Protein AF-0000000068500056 (afdb_homodimer)

Secondary structure (DSSP, 8-state):
--EEEEEEESS-TTTHHHHHHHHHHHHHHS-EEEEEEES---STHHHHHHTT-S-EEE----S-HHHHHHHHHHT--SSEEEEEETTEEEEE-HHHHHHHHTTGGGT-SEEEEEEEEE-STTS-SEEEEEEEEEEESSS--EE-SSS-EE---S-EE----EEEE-TT----HHHHHHHHHHHHHHHHHHHHH-TT-HHHHHHHHHHHHHTT-HHHHHHHHHHHHHHHHHTT---HHHHHHHHHHHHHTT-HHHHHHHHHHHHTT-S--HHHHHHHHHHHHHTT-HHHHHHHHHHHHHHHHTGGGSHHHH-SS--BSSGGGHHHHHHHHHHHHHHTT-HHHHHHHHTT---GGGGGGGHHHHHHHHHHTT-GGGHHHHHHTS-S-HHHHHHHHHHHHHHHTTS-HHHHHHHHHHHTTSSSHHHHHHHHHHHT---HHHHHHHHHHH--GGGGHHHHHHHHTT--HHHHHTTS-HHHHHHHHHHHHHH-HHHHHHHHHHHHHSPP---HHHHHHHHHHHHHHHHH----HHHHHHHHHHHHHHHHHHHHHHTTTS-HHHHHHH-SSHHHHHHHHHHHHHHHHTT--SHHHHHHHHHHHHHHHHH-GGGHHHHHHHHHHHHHHHTS-HHHHHHHHHHHHHHHHHHHTT-HHHHHHHHHHHTTTTTT-HHHHHHHHHHHHHTT-HHHHHHHHHHHHHH-TT-HHHHHHHHHHHHH-/--EEEEEEESS-TTTHHHHHHHHHHHHHHS-EEEEEEES---STHHHHHHTT-S-EEE----S-HHHHHHHHHHT--SSEEEEEETTEEEEE-HHHHHHHHTTGGGT-SEEEEEEEEE-STTS-SEEEEEEEEEEESSS--EESSSS-EE---S-EE----EEEE-TT----HHHHHHHHHHHHHHHHHHHHH-TT-HHHHHHHHHHHHHTT-HHHHHHHHHHHHHHHHHTT---HHHHHHHHHHHHHTT-HHHHHHHHHHHHTT-S--HHHHHHHHHHHHHTT-HHHHHHHHHHHHHHHHTGGGSHHHH-SS--BSSGGGHHHHHHHHHHHHHHTT-HHHHHHHHTT---GGGGGGGHHHHHHHHHHTT-GGGHHHHHHTS-S-HHHHHHHHHHHHHHHTTS-HHHHHHHHHHHTTSSSHHHHHHHHHHHT---HHHHHHHHHHH--GGGGHHHHHHHHTT--HHHHHTTS-HHHHHHHHHHHHHH-HHHHHHHHHHHHHSPP---HHHHHHHHHHHHHHHHH----HHHHHHHHHHHHHHHHHHHHHHTTTS-HHHHHHH-SSHHHHHHHHHHHHHHHHTT--SHHHHHHHHHHHHHHHHH-GGGHHHHHHHHHHHHHHHTS-HHHHHHHHHHHHHHHHHHHTT-HHHHHHHHHHHTTTTTT-HHHHHHHHHHHHHTT-HHHHHHHHHHHHHH-TT-HHHHHHHHHHHHH-

Nearest PDB structures (foldseek):
  8re6-assembly1_A  TM=6.605E-01  e=9.201E-03  Homo sapiens
  7xn7-assembly1_q  TM=2.698E-01  e=4.615E-05  Komagataella phaffii
  1a17-assembly1_A  TM=7.678E-01  e=1.125E-01  Homo sapiens
  2y4u-assembly1_A  TM=2.249E-01  e=1.641E-03  Homo sapiens
  1fch-assembly2_B  TM=3.303E-01  e=5.354E-01  Homo sapiens

Foldseek 3Di:
DAEEEFEEDAQLVPAQLQQLVQCVVVVVLDVYAYAYEYADHPDCNVVSVVVRHVRYHYDHDDLAPQVRRVVRLVVDDHQKYFYDYSQKHFDWQPLVNVCVVVVVVVVFFWEWAKEWEAQDPVSLFTWIAIDIGMGGSDPWGWDARPPIDTPTDDDYHYHNTYIYGDVNHCPDPVVLVVVLVSVLVRLVVVCVVPVLDLVSLQVNLVSCVSVVNLVVSLVSLVSSQVSVVVVVHDFAASLLVNLVSCVVVPVLVVSLVSLVVVCVPPVAALSSLVSNLSSCVSVVVLVSSLVSLVSNVVCLVVVCRHCRVPDNRDMTRCNSCNLVSLLVNLVSCLVVLVLVSNQVSLVVRDDLQCSLSCLLSNCLSCVVVVNNLCVVVVLVVFDPDLVRNLSNLVSVLVNLLPDDPVCSLVNLVSLLPPDDVRVVLSVCVNVLDDDLVRLLVSCVVSLHLSSLVSVVSCVVVVNQVCSNCLPPDLVSLLSNLLSVCQRDQVVLVVLLVNLLLDFDDLDLSVLSNSLSSLVSSLQRHDDDLVSSLLSVLLNLLSLVSNCCVVVVPDDLVVCLVPPDDPVSNLSSLVVVLLVLVVVPPDPVSLVVSLVSLVVSCVSPVSCVSNSVVVNVVSVVCVVPDVVVVVVVVVLLVVLVVCVVVVVLVVSVVSLVVCCVVVVQDLSSLLSVLVSCVVVVNLSSSRSSLSSSCSSPVPPPSSVVSSVVSVVSD/DAEEEFEEDAQLVPALLQQLVQCVVVVVLDVYYYAYEYADHPDCNVVSVVVRHVRYHYDHDDLAPQVRRVVRLVPDDHQKYFYDYSQKHFDWQVLVNVCVVVVVVVVFFWEWAKEWEAQDPVSLFTWIAIDIGMGGSDPWGWDARPPIDTPTDDDYHYHNGYIYGDVNHCPDPVVLVVVLVSVLVRLVVVCVVPVLDLVSLQVNLVSCVSVVNLVVSLVSLVSSQVSVVVVVHDFAASLLVNLVSCVVVPVLVVSLVSLVVVCVPPVAALSSLVSNLSSCVSVVVLVSSLVSLVSNVVCLVVVCRHCRVPDNRDMTRCNSCNLVSLLVNLVSCLVVVVLVSNQVSLVVRDDPQCSLSCLLSNCLSCVVVVNNLCVVVVLVVFDPDLVRNLSNLVSVLVNLLPDDPVCSLVNLVSLLPPDDVRVVLSVCVNVLDDDLVRLLVSCVVSLHLSSLVSLVSCVVVVNDPCSNCLPPDLVSLLSNLLSVCQRDQVVLVVLLVVLLQDFDDLDLSVLSNSLSSLVSSLQRHDDDLVSSLLSVLLNLLSLVSNCCVVVVPDDLVVCLVPPDDPVSNLSSLVVVLLVLVVVPPDPVSLVVSLVSLVVSCVSPVSCVSNSVVVNVVSVVVVVVDVVVVVVVVVLLVVLVVCVVVVVLVVSVVSLVVCCVVVVQDLSSLLSVLVSCVVVVNLSSSRSSLSSSCSSPVPDPSSVVSSVVSVVVD

pLDDT: mean 89.42, std 8.3, range [50.75, 98.56]

Organism: Clostridioides difficile (strain 630) (NCBI:txid272563)

Sequence (1426 aa):
MLLSIVMMVKNEENILEKTLKSLSVLRNSIESELIIVDTGSTDNTIRIAKQYTEKVYFHNWNDDFSSMRNISISYAKGEWLLILDADEVLIDYSNIIKFFESGLNKKFNSASVRLKNLYSFDKKLYGYCSVLRFFKNLDFKYCGKVHEQPMYKNPIFNNIADFEHYGYLFEDEEIRINKVKRNEKLLLEELKEDEKSPYTNYQIGKNLIILGKYQEALDYLEKSYKLYSKLEIVPGYLITNLAKVYLYLGKAKKCEKLCLKYINKDRNNIDIYYHIAQAQVDLGKYENSIDSYKRYIYLLDNYEMSTQANSLLSDTDAVGFRDEAIITLIKIYYKLEKYDLVISEYDNIEDVEKKKNVYFSLFMSLYKLNRFEDIKNYYREIPNSKVERDSFYKSMEDFINNIKDDEKELIYKSLCDIEGNYGLLNKIRINKHVSLDTCRKILNEEKDIVYASVIKIAFEEKVDLLDIFYNMEYVWIEKYLRYILALERSFNVSIYKYIISCPNTSEIEKIRVYKVISKILLESVNLSDKKYKELFYIYIMYSYKYIKYIYSNLSDCELIKFVCNDIDKFTLEFKHVLDGKRKINNPNEKLEYLHNMRILLNEYPFYNRIIKIFISELEESITESEEFKLLKDNFIIRIENMIENGKINDAKLLIEDYSKTFADDVKILNIKAILFMCEDKFEEADFALKKALSLDLENEDTIYNIEYLENLKMLLSIVMMVKNEENILEKTLKSLSVLRNSIESELIIVDTGSTDNTIRIAKQYTEKVYFHNWNDDFSSMRNISISYAKGEWLLILDADEVLIDYSNIIKFFESGLNKKFNSASVRLKNLYSFDKKLYGYCSVLRFFKNLDFKYCGKVHEQPMYKNPIFNNIADFEHYGYLFEDEEIRINKVKRNEKLLLEELKEDEKSPYTNYQIGKNLIILGKYQEALDYLEKSYKLYSKLEIVPGYLITNLAKVYLYLGKAKKCEKLCLKYINKDRNNIDIYYHIAQAQVDLGKYENSIDSYKRYIYLLDNYEMSTQANSLLSDTDAVGFRDEAIITLIKIYYKLEKYDLVISEYDNIEDVEKKKNVYFSLFMSLYKLNRFEDIKNYYREIPNSKVERDSFYKSMEDFINNIKDDEKELIYKSLCDIEGNYGLLNKIRINKHVSLDTCRKILNEEKDIVYASVIKIAFEEKVDLLDIFYNMEYVWIEKYLRYILALERSFNVSIYKYIISCPNTSEIEKIRVYKVISKILLESVNLSDKKYKELFYIYIMYSYKYIKYIYSNLSDCELIKFVCNDIDKFTLEFKHVLDGKRKINNPNEKLEYLHNMRILLNEYPFYNRIIKIFISELEESITESEEFKLLKDNFIIRIENMIENGKINDAKLLIEDYSKTFADDVKILNIKAILFMCEDKFEEADFALKKALSLDLENEDTIYNIEYLENLK

Radius of gyration: 38.05 Å; Cα contacts (8 Å, |Δi|>4): 2066; chains: 2; bounding box: 67×120×106 Å

Structure (mmCIF, N/CA/C/O backbone):
data_AF-0000000068500056-model_v1
#
loop_
_entity.id
_entity.type
_entity.pdbx_description
1 polymer Glycosyltransferase
#
loop_
_atom_site.group_PDB
_atom_site.id
_atom_site.type_symbol
_atom_site.label_atom_id
_atom_site.label_alt_id
_atom_site.label_comp_id
_atom_site.label_asym_id
_atom_site.label_entity_id
_atom_site.label_seq_id
_atom_site.pdbx_PDB_ins_code
_atom_site.Cartn_x
_atom_site.Cartn_y
_atom_site.Cartn_z
_atom_site.occupancy
_atom_site.B_iso_or_equiv
_atom_site.auth_seq_id
_atom_site.auth_comp_id
_atom_site.auth_asym_id
_atom_site.auth_atom_id
_atom_site.pdbx_PDB_model_num
ATOM 1 N N . MET A 1 1 ? 10.93 -60.625 -17.656 1 85.38 1 MET A N 1
ATOM 2 C CA . MET A 1 1 ? 10.734 -59.188 -17.484 1 85.38 1 MET A CA 1
ATOM 3 C C . MET A 1 1 ? 10.883 -58.781 -16.016 1 85.38 1 MET A C 1
ATOM 5 O O . MET A 1 1 ? 10.219 -59.344 -15.148 1 85.38 1 MET A O 1
ATOM 9 N N . LEU A 1 2 ? 11.812 -57.906 -15.766 1 92.38 2 LEU A N 1
ATOM 10 C CA . LEU A 1 2 ? 12.164 -57.562 -14.383 1 92.38 2 LEU A CA 1
ATOM 11 C C . LEU A 1 2 ? 11.297 -56.438 -13.852 1 92.38 2 LEU A C 1
ATOM 13 O O . LEU A 1 2 ? 10.75 -56.531 -12.758 1 92.38 2 LEU A O 1
ATOM 17 N N . LEU A 1 3 ? 11.148 -55.469 -14.656 1 96.25 3 LEU A N 1
ATOM 18 C CA . LEU A 1 3 ? 10.484 -54.281 -14.195 1 96.25 3 LEU A CA 1
ATOM 19 C C . LEU A 1 3 ? 9.406 -53.812 -15.188 1 96.25 3 LEU A C 1
ATOM 21 O O . LEU A 1 3 ? 9.633 -53.812 -16.391 1 96.25 3 LEU A O 1
ATOM 25 N N . SER A 1 4 ? 8.188 -53.531 -14.727 1 97.81 4 SER A N 1
ATOM 26 C CA . SER A 1 4 ? 7.141 -52.875 -15.5 1 97.81 4 SER A CA 1
ATOM 27 C C . SER A 1 4 ? 6.922 -51.438 -15.016 1 97.81 4 SER A C 1
ATOM 29 O O . SER A 1 4 ? 6.594 -51.219 -13.852 1 97.81 4 SER A O 1
ATOM 31 N N . ILE A 1 5 ? 7.105 -50.469 -15.891 1 97.75 5 ILE A N 1
ATOM 32 C CA . ILE A 1 5 ? 6.777 -49.094 -15.617 1 97.75 5 ILE A CA 1
ATOM 33 C C . ILE A 1 5 ? 5.367 -48.781 -16.125 1 97.75 5 ILE A C 1
ATOM 35 O O . ILE A 1 5 ? 5.078 -48.938 -17.312 1 97.75 5 ILE A O 1
ATOM 39 N N . VAL A 1 6 ? 4.527 -48.406 -15.211 1 96.88 6 VAL A N 1
ATOM 40 C CA . VAL A 1 6 ? 3.111 -48.25 -15.531 1 96.88 6 VAL A CA 1
ATOM 41 C C . VAL A 1 6 ? 2.67 -46.812 -15.281 1 96.88 6 VAL A C 1
ATOM 43 O O . VAL A 1 6 ? 3.051 -46.219 -14.281 1 96.88 6 VAL A O 1
ATOM 46 N N . MET A 1 7 ? 1.903 -46.219 -16.281 1 96.12 7 MET A N 1
ATOM 47 C CA . MET A 1 7 ? 1.376 -44.875 -16.062 1 96.12 7 MET A CA 1
ATOM 48 C C . MET A 1 7 ? 0.02 -44.719 -16.734 1 96.12 7 MET A C 1
ATOM 50 O O . MET A 1 7 ? -0.313 -45.469 -17.656 1 96.12 7 MET A O 1
ATOM 54 N N . MET A 1 8 ? -0.785 -43.812 -16.281 1 94.75 8 MET A N 1
ATOM 55 C CA . MET A 1 8 ? -2.021 -43.344 -16.891 1 94.75 8 MET A CA 1
ATOM 56 C C . MET A 1 8 ? -1.897 -41.906 -17.328 1 94.75 8 MET A C 1
ATOM 58 O O . MET A 1 8 ? -1.248 -41.094 -16.641 1 94.75 8 MET A O 1
ATOM 62 N N . VAL A 1 9 ? -2.52 -41.531 -18.453 1 95.56 9 VAL A N 1
ATOM 63 C CA . VAL A 1 9 ? -2.318 -40.188 -18.984 1 95.56 9 VAL A CA 1
ATOM 64 C C . VAL A 1 9 ? -3.645 -39.625 -19.484 1 95.56 9 VAL A C 1
ATOM 66 O O . VAL A 1 9 ? -4.547 -40.406 -19.844 1 95.56 9 VAL A O 1
ATOM 69 N N . LYS A 1 10 ? -3.793 -38.375 -19.422 1 93.19 10 LYS A N 1
ATOM 70 C CA . LYS A 1 10 ? -4.867 -37.594 -20.047 1 93.19 10 LYS A CA 1
ATOM 71 C C . LYS A 1 10 ? -4.41 -36.188 -20.391 1 93.19 10 LYS A C 1
ATOM 73 O O . LYS A 1 10 ? -4.129 -35.406 -19.484 1 93.19 10 LYS A O 1
ATOM 78 N N . ASN A 1 11 ? -4.305 -35.875 -21.656 1 89.75 11 ASN A N 1
ATOM 79 C CA . ASN A 1 11 ? -3.969 -34.562 -22.172 1 89.75 11 ASN A CA 1
ATOM 80 C C . ASN A 1 11 ? -2.672 -34.031 -21.562 1 89.75 11 ASN A C 1
ATOM 82 O O . ASN A 1 11 ? -2.643 -32.938 -21 1 89.75 11 ASN A O 1
ATOM 86 N N . GLU A 1 12 ? -1.588 -34.75 -21.703 1 91.56 12 GLU A N 1
ATOM 87 C CA . GLU A 1 12 ? -0.293 -34.438 -21.125 1 91.56 12 GLU A CA 1
ATOM 88 C C . GLU A 1 12 ? 0.737 -34.094 -22.203 1 91.56 12 GLU A C 1
ATOM 90 O O . GLU A 1 12 ? 1.916 -34.438 -22.062 1 91.56 12 GLU A O 1
ATOM 95 N N . GLU A 1 13 ? 0.257 -33.531 -23.281 1 88.81 13 GLU A N 1
ATOM 96 C CA . GLU A 1 13 ? 1.139 -33.312 -24.422 1 88.81 13 GLU A CA 1
ATOM 97 C C . GLU A 1 13 ? 2.316 -32.406 -24.062 1 88.81 13 GLU A C 1
ATOM 99 O O . GLU A 1 13 ? 3.402 -32.531 -24.625 1 88.81 13 GLU A O 1
ATOM 104 N N . ASN A 1 14 ? 2.225 -31.609 -23.094 1 82.12 14 ASN A N 1
ATOM 105 C CA . ASN A 1 14 ? 3.225 -30.578 -22.812 1 82.12 14 ASN A CA 1
ATOM 106 C C . ASN A 1 14 ? 4.402 -31.156 -22.031 1 82.12 14 ASN A C 1
ATOM 108 O O . ASN A 1 14 ? 5.508 -30.609 -22.078 1 82.12 14 ASN A O 1
ATOM 112 N N . ILE A 1 15 ? 4.176 -32.281 -21.266 1 89.75 15 ILE A N 1
ATOM 113 C CA . ILE A 1 15 ? 5.23 -32.719 -20.375 1 89.75 15 ILE A CA 1
ATOM 114 C C . ILE A 1 15 ? 5.562 -34.188 -20.641 1 89.75 15 ILE A C 1
ATOM 116 O O . ILE A 1 15 ? 6.641 -34.656 -20.281 1 89.75 15 ILE A O 1
ATOM 120 N N . LEU A 1 16 ? 4.738 -34.906 -21.312 1 94.69 16 LEU A N 1
ATOM 121 C CA . LEU A 1 16 ? 4.855 -36.344 -21.469 1 94.69 16 LEU A CA 1
ATOM 122 C C . LEU A 1 16 ? 6.172 -36.719 -22.141 1 94.69 16 LEU A C 1
ATOM 124 O O . LEU A 1 16 ? 6.836 -37.688 -21.734 1 94.69 16 LEU A O 1
ATOM 128 N N . GLU A 1 17 ? 6.516 -35.969 -23.109 1 93.69 17 GLU A N 1
ATOM 129 C CA . GLU A 1 17 ? 7.746 -36.281 -23.828 1 93.69 17 GLU A CA 1
ATOM 130 C C . GLU A 1 17 ? 8.961 -36.188 -22.906 1 93.69 17 GLU A C 1
ATOM 132 O O . GLU A 1 17 ? 9.836 -37.062 -22.953 1 93.69 17 GLU A O 1
ATOM 137 N N . LYS A 1 18 ? 8.984 -35.219 -22.141 1 93.38 18 LYS A N 1
ATOM 138 C CA . LYS A 1 18 ? 10.078 -35.062 -21.203 1 93.38 18 LYS A CA 1
ATOM 139 C C . LYS A 1 18 ? 10.148 -36.219 -20.219 1 93.38 18 LYS A C 1
ATOM 141 O O . LYS A 1 18 ? 11.242 -36.719 -19.922 1 93.38 18 LYS A O 1
ATOM 146 N N . THR A 1 19 ? 9.008 -36.594 -19.734 1 96.38 19 THR A N 1
ATOM 147 C CA . THR A 1 19 ? 8.922 -37.719 -18.812 1 96.38 19 THR A CA 1
ATOM 148 C C . THR A 1 19 ? 9.422 -39 -19.469 1 96.38 19 THR A C 1
ATOM 150 O O . THR A 1 19 ? 10.25 -39.719 -18.906 1 96.38 19 THR A O 1
ATOM 153 N N . LEU A 1 20 ? 9 -39.281 -20.672 1 97.19 20 LEU A N 1
ATOM 154 C CA . LEU A 1 20 ? 9.336 -40.5 -21.359 1 97.19 20 LEU A CA 1
ATOM 155 C C . LEU A 1 20 ? 10.812 -40.531 -21.75 1 97.19 20 LEU A C 1
ATOM 157 O O . LEU A 1 20 ? 11.461 -41.562 -21.688 1 97.19 20 LEU A O 1
ATOM 161 N N . LYS A 1 21 ? 11.312 -39.375 -22.109 1 95.62 21 LYS A N 1
ATOM 162 C CA . LYS A 1 21 ? 12.727 -39.281 -22.422 1 95.62 21 LYS A CA 1
ATOM 163 C C . LYS A 1 21 ? 13.594 -39.594 -21.203 1 95.62 21 LYS A C 1
ATOM 165 O O . LYS A 1 21 ? 14.609 -40.281 -21.312 1 95.62 21 LYS A O 1
ATOM 170 N N . SER A 1 22 ? 13.188 -39.125 -20.109 1 95.81 22 SER A N 1
ATOM 171 C CA . SER A 1 22 ? 13.938 -39.375 -18.875 1 95.81 22 SER A CA 1
ATOM 172 C C . SER A 1 22 ? 13.93 -40.844 -18.484 1 95.81 22 SER A C 1
ATOM 174 O O . SER A 1 22 ? 14.875 -41.344 -17.875 1 95.81 22 SER A O 1
ATOM 176 N N . LEU A 1 23 ? 12.898 -41.531 -18.797 1 96.31 23 LEU A N 1
ATOM 177 C CA . LEU A 1 23 ? 12.742 -42.938 -18.438 1 96.31 23 LEU A CA 1
ATOM 178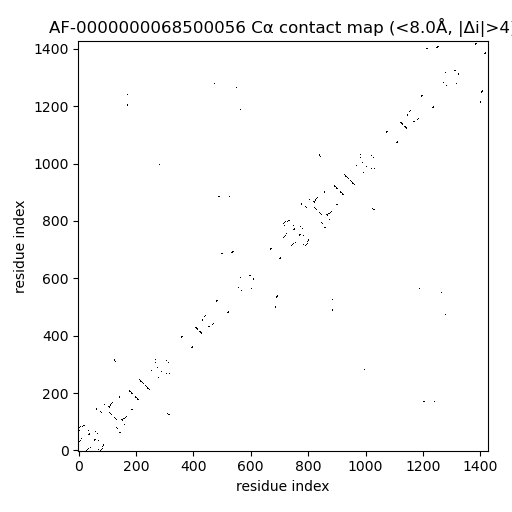 C C . LEU A 1 23 ? 13.578 -43.844 -19.344 1 96.31 23 LEU A C 1
ATOM 180 O O . LEU A 1 23 ? 13.859 -45 -19.016 1 96.31 23 LEU A O 1
ATOM 184 N N . SER A 1 24 ? 13.953 -43.312 -20.5 1 94.19 24 SER A N 1
ATOM 185 C CA . SER A 1 24 ? 14.719 -44.094 -21.469 1 94.19 24 SER A CA 1
ATOM 186 C C . SER A 1 24 ? 16.047 -44.531 -20.875 1 94.19 24 SER A C 1
ATOM 188 O O . SER A 1 24 ? 16.516 -45.656 -21.156 1 94.19 24 SER A O 1
ATOM 190 N N . VAL A 1 25 ? 16.562 -43.812 -20.031 1 92.5 25 VAL A N 1
ATOM 191 C CA . VAL A 1 25 ? 17.859 -44.125 -19.422 1 92.5 25 VAL A CA 1
ATOM 192 C C . VAL A 1 25 ? 17.688 -45.344 -18.484 1 92.5 25 VAL A C 1
ATOM 194 O O . VAL A 1 25 ? 18.562 -46.188 -18.422 1 92.5 25 VAL A O 1
ATOM 197 N N . LEU A 1 26 ? 16.688 -45.344 -17.797 1 94.62 26 LEU A N 1
ATOM 198 C CA . LEU A 1 26 ? 16.391 -46.469 -16.922 1 94.62 26 LEU A CA 1
ATOM 199 C C . LEU A 1 26 ? 16.078 -47.719 -17.719 1 94.62 26 LEU A C 1
ATOM 201 O O . LEU A 1 26 ? 16.562 -48.812 -17.391 1 94.62 26 LEU A O 1
ATOM 205 N N . ARG A 1 27 ? 15.32 -47.562 -18.781 1 94.75 27 ARG A N 1
ATOM 206 C CA . ARG A 1 27 ? 14.883 -48.688 -19.594 1 94.75 27 ARG A CA 1
ATOM 207 C C . ARG A 1 27 ? 16.062 -49.312 -20.328 1 94.75 27 ARG A C 1
ATOM 209 O O . ARG A 1 27 ? 16.031 -50.5 -20.641 1 94.75 27 ARG A O 1
ATOM 216 N N . ASN A 1 28 ? 17.094 -48.562 -20.531 1 93.94 28 ASN A N 1
ATOM 217 C CA . ASN A 1 28 ? 18.297 -49.062 -21.188 1 93.94 28 ASN A CA 1
ATOM 218 C C . ASN A 1 28 ? 19.188 -49.844 -20.203 1 93.94 28 ASN A C 1
ATOM 220 O O . ASN A 1 28 ? 20.016 -50.656 -20.609 1 93.94 28 ASN A O 1
ATOM 224 N N . SER A 1 29 ? 18.938 -49.625 -18.969 1 93.06 29 SER A N 1
ATOM 225 C CA . SER A 1 29 ? 19.828 -50.188 -17.969 1 93.06 29 SER A CA 1
ATOM 226 C C . SER A 1 29 ? 19.25 -51.469 -17.344 1 93.06 29 SER A C 1
ATOM 228 O O . SER A 1 29 ? 19.969 -52.25 -16.75 1 93.06 29 SER A O 1
ATOM 230 N N . ILE A 1 30 ? 17.953 -51.5 -17.328 1 92.62 30 ILE A N 1
ATOM 231 C CA . ILE A 1 30 ? 17.25 -52.625 -16.719 1 92.62 30 ILE A CA 1
ATOM 232 C C . ILE A 1 30 ? 16.203 -53.156 -17.688 1 92.62 30 ILE A C 1
ATOM 234 O O . ILE A 1 30 ? 15.523 -52.406 -18.375 1 92.62 30 ILE A O 1
ATOM 238 N N . GLU A 1 31 ? 16.172 -54.562 -17.812 1 94 31 GLU A N 1
ATOM 239 C CA . GLU A 1 31 ? 15.109 -55.125 -18.625 1 94 31 GLU A CA 1
ATOM 240 C C . GLU A 1 31 ? 13.734 -54.688 -18.109 1 94 31 GLU A C 1
ATOM 242 O O . GLU A 1 31 ? 13.336 -55.031 -17 1 94 31 GLU A O 1
ATOM 247 N N . SER A 1 32 ? 13.102 -53.906 -18.938 1 95.38 32 SER A N 1
ATOM 248 C CA . SER A 1 32 ? 11.852 -53.312 -18.469 1 95.38 32 SER A CA 1
ATOM 249 C C . SER A 1 32 ? 10.852 -53.156 -19.609 1 95.38 32 SER A C 1
ATOM 251 O O . SER A 1 32 ? 11.219 -53.219 -20.781 1 95.38 32 SER A O 1
ATOM 253 N N . GLU A 1 33 ? 9.578 -52.969 -19.297 1 97.06 33 GLU A N 1
ATOM 254 C CA . GLU A 1 33 ? 8.516 -52.594 -20.219 1 97.06 33 GLU A CA 1
ATOM 255 C C . GLU A 1 33 ? 7.805 -51.312 -19.734 1 97.06 33 GLU A C 1
ATOM 257 O O . GLU A 1 33 ? 7.805 -51.031 -18.547 1 97.06 33 GLU A O 1
ATOM 262 N N . LEU A 1 34 ? 7.355 -50.562 -20.75 1 97.69 34 LEU A N 1
ATOM 263 C CA . LEU A 1 34 ? 6.617 -49.344 -20.469 1 97.69 34 LEU A CA 1
ATOM 264 C C . LEU A 1 34 ? 5.164 -49.469 -20.922 1 97.69 34 LEU A C 1
ATOM 266 O O . LEU A 1 34 ? 4.891 -49.719 -22.094 1 97.69 34 LEU A O 1
ATOM 270 N N . ILE A 1 35 ? 4.246 -49.375 -19.938 1 98 35 ILE A N 1
ATOM 271 C CA . ILE A 1 35 ? 2.814 -49.5 -20.172 1 98 35 ILE A CA 1
ATOM 272 C C . ILE A 1 35 ? 2.115 -48.188 -19.922 1 98 35 ILE A C 1
ATOM 274 O O . ILE A 1 35 ? 2.252 -47.594 -18.844 1 98 35 ILE A O 1
ATOM 278 N N . ILE A 1 36 ? 1.349 -47.688 -20.922 1 98.06 36 ILE A N 1
ATOM 279 C CA . ILE A 1 36 ? 0.641 -46.406 -20.797 1 98.06 36 ILE A CA 1
ATOM 280 C C . ILE A 1 36 ? -0.847 -46.625 -21.062 1 98.06 36 ILE A C 1
ATOM 282 O O . ILE A 1 36 ? -1.223 -47.188 -22.109 1 98.06 36 ILE A O 1
ATOM 286 N N . VAL A 1 37 ? -1.65 -46.25 -20.172 1 97.5 37 VAL A N 1
ATOM 287 C CA . VAL A 1 37 ? -3.1 -46.312 -20.344 1 97.5 37 VAL A CA 1
ATOM 288 C C . VAL A 1 37 ? -3.648 -44.906 -20.5 1 97.5 37 VAL A C 1
ATOM 290 O O . VAL A 1 37 ? -3.502 -44.062 -19.609 1 97.5 37 VAL A O 1
ATOM 293 N N . ASP A 1 38 ? -4.23 -44.594 -21.594 1 97.5 38 ASP A N 1
ATOM 294 C CA . ASP A 1 38 ? -4.883 -43.312 -21.844 1 97.5 38 ASP A CA 1
ATOM 295 C C . ASP A 1 38 ? -6.348 -43.344 -21.422 1 97.5 38 ASP A C 1
ATOM 297 O O . ASP A 1 38 ? -7.051 -44.344 -21.672 1 97.5 38 ASP A O 1
ATOM 301 N N . THR A 1 39 ? -6.719 -42.312 -20.812 1 95.31 39 THR A N 1
ATOM 302 C CA . THR A 1 39 ? -8.086 -42.312 -20.297 1 95.31 39 THR A CA 1
ATOM 303 C C . THR A 1 39 ? -8.938 -41.312 -21.062 1 95.31 39 THR A C 1
ATOM 305 O O . THR A 1 39 ? -9.93 -40.781 -20.531 1 95.31 39 THR A O 1
ATOM 308 N N . GLY A 1 40 ? -8.578 -40.875 -22.219 1 93.88 40 GLY A N 1
ATOM 309 C CA . GLY A 1 40 ? -9.406 -40 -23.062 1 93.88 40 GLY A CA 1
ATOM 310 C C . GLY A 1 40 ? -8.711 -38.719 -23.453 1 93.88 40 GLY A C 1
ATOM 311 O O . GLY A 1 40 ? -9.281 -37.625 -23.312 1 93.88 40 GLY A O 1
ATOM 312 N N . SER A 1 41 ? -7.488 -38.781 -23.859 1 93.5 41 SER A N 1
ATOM 313 C CA . SER A 1 41 ? -6.754 -37.594 -24.312 1 93.5 41 SER A CA 1
ATOM 314 C C . SER A 1 41 ? -7.293 -37.094 -25.641 1 93.5 41 SER A C 1
ATOM 316 O O . SER A 1 41 ? -7.668 -37.875 -26.516 1 93.5 41 SER A O 1
ATOM 318 N N . THR A 1 42 ? -7.422 -35.781 -25.703 1 89.31 42 THR A N 1
ATOM 319 C CA . THR A 1 42 ? -7.875 -35.156 -26.938 1 89.31 42 THR A CA 1
ATOM 320 C C . THR A 1 42 ? -6.738 -34.375 -27.609 1 89.31 42 THR A C 1
ATOM 322 O O . THR A 1 42 ? -6.914 -33.812 -28.688 1 89.31 42 THR A O 1
ATOM 325 N N . ASP A 1 43 ? -5.609 -34.438 -27.047 1 87.44 43 ASP A N 1
ATOM 326 C CA . ASP A 1 43 ? -4.441 -33.75 -27.562 1 87.44 43 ASP A CA 1
ATOM 327 C C . ASP A 1 43 ? -3.422 -34.719 -28.156 1 87.44 43 ASP A C 1
ATOM 329 O O . ASP A 1 43 ? -3.781 -35.812 -28.578 1 87.44 43 ASP A O 1
ATOM 333 N N . ASN A 1 44 ? -2.125 -34.25 -28.234 1 89.5 44 ASN A N 1
ATOM 334 C CA . ASN A 1 44 ? -1.115 -35.094 -28.891 1 89.5 44 ASN A CA 1
ATOM 335 C C . ASN A 1 44 ? -0.517 -36.125 -27.938 1 89.5 44 ASN A C 1
ATOM 337 O O . ASN A 1 44 ? 0.517 -36.719 -28.234 1 89.5 44 ASN A O 1
ATOM 341 N N . THR A 1 45 ? -1.174 -36.375 -26.859 1 93.88 45 THR A N 1
ATOM 342 C CA . THR A 1 45 ? -0.647 -37.25 -25.828 1 93.88 45 THR A CA 1
ATOM 343 C C . THR A 1 45 ? -0.424 -38.656 -26.375 1 93.88 45 THR A C 1
ATOM 345 O O . THR A 1 45 ? 0.646 -39.25 -26.188 1 93.88 45 THR A O 1
ATOM 348 N N . ILE A 1 46 ? -1.32 -39.125 -27.141 1 94.44 46 ILE A N 1
ATOM 349 C CA . ILE A 1 46 ? -1.254 -40.469 -27.656 1 94.44 46 ILE A CA 1
ATOM 350 C C . ILE A 1 46 ? -0.138 -40.594 -28.688 1 94.44 46 ILE A C 1
ATOM 352 O O . ILE A 1 46 ? 0.609 -41.562 -28.703 1 94.44 46 ILE A O 1
ATOM 356 N N . ARG A 1 47 ? -0.057 -39.562 -29.5 1 93.31 47 ARG A N 1
ATOM 357 C CA . ARG A 1 47 ? 0.998 -39.562 -30.5 1 93.31 47 ARG A CA 1
ATOM 358 C C . ARG A 1 47 ? 2.377 -39.594 -29.859 1 93.31 47 ARG A C 1
ATOM 360 O O . ARG A 1 47 ? 3.248 -40.344 -30.297 1 93.31 47 ARG A O 1
ATOM 367 N N . ILE A 1 48 ? 2.539 -38.875 -28.891 1 95.19 48 ILE A N 1
ATOM 368 C CA . ILE A 1 48 ? 3.811 -38.812 -28.172 1 95.19 48 ILE A CA 1
ATOM 369 C C . ILE A 1 48 ? 4.09 -40.156 -27.5 1 95.19 48 ILE A C 1
ATOM 371 O O . ILE A 1 48 ? 5.199 -40.688 -27.594 1 95.19 48 ILE A O 1
ATOM 375 N N . ALA A 1 49 ? 3.111 -40.75 -26.875 1 96.56 49 ALA A N 1
ATOM 376 C CA . ALA A 1 49 ? 3.25 -42 -26.172 1 96.56 49 ALA A CA 1
ATOM 377 C C . ALA A 1 49 ? 3.697 -43.125 -27.109 1 96.56 49 ALA A C 1
ATOM 379 O O . ALA A 1 49 ? 4.586 -43.906 -26.781 1 96.56 49 ALA A O 1
ATOM 380 N N . LYS A 1 50 ? 3.211 -43.156 -28.297 1 95.56 50 LYS A N 1
ATOM 381 C CA . LYS A 1 50 ? 3.445 -44.219 -29.266 1 95.56 50 LYS A CA 1
ATOM 382 C C . LYS A 1 50 ? 4.867 -44.156 -29.812 1 95.56 50 LYS A C 1
ATOM 384 O O . LYS A 1 50 ? 5.375 -45.125 -30.344 1 95.56 50 LYS A O 1
ATOM 389 N N . GLN A 1 51 ? 5.41 -43.062 -29.672 1 94.88 51 GLN A N 1
ATOM 390 C CA . GLN A 1 51 ? 6.797 -42.938 -30.109 1 94.88 51 GLN A CA 1
ATOM 391 C C . GLN A 1 51 ? 7.738 -43.688 -29.156 1 94.88 51 GLN A C 1
ATOM 393 O O . GLN A 1 51 ? 8.859 -44.031 -29.531 1 94.88 51 GLN A O 1
ATOM 398 N N . TYR A 1 52 ? 7.316 -44.031 -28.016 1 95.81 52 TYR A N 1
ATOM 399 C CA . TYR A 1 52 ? 8.234 -44.531 -27.016 1 95.81 52 TYR A CA 1
ATOM 400 C C . TYR A 1 52 ? 7.887 -45.969 -26.641 1 95.81 52 TYR A C 1
ATOM 402 O O . TYR A 1 52 ? 8.719 -46.688 -26.094 1 95.81 52 TYR A O 1
ATOM 410 N N . THR A 1 53 ? 6.637 -46.375 -26.875 1 95.88 53 THR A N 1
ATOM 411 C CA . THR A 1 53 ? 6.238 -47.75 -26.594 1 95.88 53 THR A CA 1
ATOM 412 C C . THR A 1 53 ? 5.059 -48.156 -27.469 1 95.88 53 THR A C 1
ATOM 414 O O . THR A 1 53 ? 4.266 -47.312 -27.891 1 95.88 53 THR A O 1
ATOM 417 N N . GLU A 1 54 ? 4.965 -49.406 -27.672 1 95.38 54 GLU A N 1
ATOM 418 C CA . GLU A 1 54 ? 3.83 -49.938 -28.406 1 95.38 54 GLU A CA 1
ATOM 419 C C . GLU A 1 54 ? 2.691 -50.344 -27.453 1 95.38 54 GLU A C 1
ATOM 421 O O . GLU A 1 54 ? 1.559 -50.531 -27.891 1 95.38 54 GLU A O 1
ATOM 426 N N . LYS A 1 55 ? 2.982 -50.375 -26.219 1 97.5 55 LYS A N 1
ATOM 427 C CA . LYS A 1 55 ? 2.006 -50.781 -25.219 1 97.5 55 LYS A CA 1
ATOM 428 C C . LYS A 1 55 ? 1.205 -49.594 -24.703 1 97.5 55 LYS A C 1
ATOM 430 O O . LYS A 1 55 ? 1.267 -49.281 -23.516 1 97.5 55 LYS A O 1
ATOM 435 N N . VAL A 1 56 ? 0.486 -49.031 -25.641 1 97.81 56 VAL A N 1
ATOM 436 C CA . VAL A 1 56 ? -0.422 -47.938 -25.328 1 97.81 56 VAL A CA 1
ATOM 437 C C . VAL A 1 56 ? -1.868 -48.406 -25.422 1 97.81 56 VAL A C 1
ATOM 439 O O . VAL A 1 56 ? -2.312 -48.875 -26.484 1 97.81 56 VAL A O 1
ATOM 442 N N . TYR A 1 57 ? -2.576 -48.375 -24.297 1 97.44 57 TYR A N 1
ATOM 443 C CA . TYR A 1 57 ? -3.945 -48.875 -24.219 1 97.44 57 TYR A CA 1
ATOM 444 C C . TYR A 1 57 ? -4.922 -47.719 -23.906 1 97.44 57 TYR A C 1
ATOM 446 O O . TYR A 1 57 ? -4.527 -46.688 -23.391 1 97.44 57 TYR A O 1
ATOM 454 N N . PHE A 1 58 ? -6.211 -47.969 -24.297 1 96.88 58 PHE A N 1
ATOM 455 C CA . PHE A 1 58 ? -7.246 -46.969 -24.047 1 96.88 58 PHE A CA 1
ATOM 456 C C . PHE A 1 58 ? -8.352 -47.531 -23.172 1 96.88 58 PHE A C 1
ATOM 458 O O . PHE A 1 58 ? -8.797 -48.656 -23.375 1 96.88 58 PHE A O 1
ATOM 465 N N . HIS A 1 59 ? -8.656 -46.812 -22.141 1 96.5 59 HIS A N 1
ATOM 466 C CA . HIS A 1 59 ? -9.812 -47.062 -21.297 1 96.5 59 HIS A CA 1
ATOM 467 C C . HIS A 1 59 ? -10.516 -45.781 -20.906 1 96.5 59 HIS A C 1
ATOM 469 O O . HIS A 1 59 ? -9.867 -44.781 -20.562 1 96.5 59 HIS A O 1
ATOM 475 N N . ASN A 1 60 ? -11.836 -45.812 -20.969 1 94.75 60 ASN A N 1
ATOM 476 C CA . ASN A 1 60 ? -12.594 -44.625 -20.594 1 94.75 60 ASN A CA 1
ATOM 477 C C . ASN A 1 60 ? -12.453 -44.312 -19.109 1 94.75 60 ASN A C 1
ATOM 479 O O . ASN A 1 60 ? -12.492 -45.219 -18.281 1 94.75 60 ASN A O 1
ATOM 483 N N . TRP A 1 61 ? -12.312 -43.031 -18.922 1 92.38 61 TRP A N 1
ATOM 484 C CA . TRP A 1 61 ? -12.281 -42.562 -17.531 1 92.38 61 TRP A CA 1
ATOM 485 C C . TRP A 1 61 ? -13.57 -42.938 -16.812 1 92.38 61 TRP A C 1
ATOM 487 O O . TRP A 1 61 ? -14.664 -42.719 -17.344 1 92.38 61 TRP A O 1
ATOM 497 N N . ASN A 1 62 ? -13.492 -43.469 -15.609 1 91.38 62 ASN A N 1
ATOM 498 C CA . ASN A 1 62 ? -14.672 -43.906 -14.867 1 91.38 62 ASN A CA 1
ATOM 499 C C . ASN A 1 62 ? -14.773 -43.219 -13.508 1 91.38 62 ASN A C 1
ATOM 501 O O . ASN A 1 62 ? -15.297 -43.781 -12.555 1 91.38 62 ASN A O 1
ATOM 505 N N . ASP A 1 63 ? -14.156 -42.125 -13.266 1 90.38 63 ASP A N 1
ATOM 506 C CA . ASP A 1 63 ? -14.203 -41.281 -12.062 1 90.38 63 ASP A CA 1
ATOM 507 C C . ASP A 1 63 ? -13.602 -42.031 -10.867 1 90.38 63 ASP A C 1
ATOM 509 O O . ASP A 1 63 ? -14.109 -41.906 -9.75 1 90.38 63 ASP A O 1
ATOM 513 N N . ASP A 1 64 ? -12.656 -42.812 -11.188 1 92.25 64 ASP A N 1
ATOM 514 C CA . ASP A 1 64 ? -11.977 -43.562 -10.141 1 92.25 64 ASP A CA 1
ATOM 515 C C . ASP A 1 64 ? -10.508 -43.812 -10.5 1 92.25 64 ASP A C 1
ATOM 517 O O . ASP A 1 64 ? -10.195 -44.656 -11.32 1 92.25 64 ASP A O 1
ATOM 521 N N . PHE A 1 65 ? -9.648 -43.188 -9.773 1 92.19 65 PHE A N 1
ATOM 522 C CA . PHE A 1 65 ? -8.219 -43.25 -10.086 1 92.19 65 PHE A CA 1
ATOM 523 C C . PHE A 1 65 ? -7.664 -44.625 -9.773 1 92.19 65 PHE A C 1
ATOM 525 O O . PHE A 1 65 ? -6.84 -45.156 -10.523 1 92.19 65 PHE A O 1
ATOM 532 N N . SER A 1 66 ? -8.078 -45.219 -8.703 1 93.19 66 SER A N 1
ATOM 533 C CA . SER A 1 66 ? -7.582 -46.531 -8.336 1 93.19 66 SER A CA 1
ATOM 534 C C . SER A 1 66 ? -7.977 -47.594 -9.367 1 93.19 66 SER A C 1
ATOM 536 O O . SER A 1 66 ? -7.184 -48.469 -9.703 1 93.19 66 SER A O 1
ATOM 538 N N . SER A 1 67 ? -9.195 -47.438 -9.812 1 93.88 67 SER A N 1
ATOM 539 C CA . SER A 1 67 ? -9.664 -48.375 -10.828 1 93.88 67 SER A CA 1
ATOM 540 C C . SER A 1 67 ? -8.805 -48.312 -12.086 1 93.88 67 SER A C 1
ATOM 542 O O . SER A 1 67 ? -8.383 -49.312 -12.625 1 93.88 67 SER A O 1
ATOM 544 N N . MET A 1 68 ? -8.523 -47.156 -12.5 1 93.94 68 MET A N 1
ATOM 545 C CA . MET A 1 68 ? -7.723 -46.969 -13.703 1 93.94 68 MET A CA 1
ATOM 546 C C . MET A 1 68 ? -6.289 -47.438 -13.484 1 93.94 68 MET A C 1
ATOM 548 O O . MET A 1 68 ? -5.688 -48.031 -14.375 1 93.94 68 MET A O 1
ATOM 552 N N . ARG A 1 69 ? -5.75 -47.156 -12.352 1 94.75 69 ARG A N 1
ATOM 553 C CA . ARG A 1 69 ? -4.398 -47.594 -12.023 1 94.75 69 ARG A CA 1
ATOM 554 C C . ARG A 1 69 ? -4.309 -49.125 -12.016 1 94.75 69 ARG A C 1
ATOM 556 O O . ARG A 1 69 ? -3.336 -49.688 -12.516 1 94.75 69 ARG A O 1
ATOM 563 N N . ASN A 1 70 ? -5.309 -49.75 -11.43 1 96.25 70 ASN A N 1
ATOM 564 C CA . ASN A 1 70 ? -5.32 -51.188 -11.383 1 96.25 70 ASN A CA 1
ATOM 565 C C . ASN A 1 70 ? -5.441 -51.812 -12.773 1 96.25 70 ASN A C 1
ATOM 567 O O . ASN A 1 70 ? -4.879 -52.875 -13.047 1 96.25 70 ASN A O 1
ATOM 571 N N . ILE A 1 71 ? -6.18 -51.094 -13.602 1 96 71 ILE A N 1
ATOM 572 C CA . ILE A 1 71 ? -6.262 -51.531 -14.984 1 96 71 ILE A CA 1
ATOM 573 C C . ILE A 1 71 ? -4.883 -51.469 -15.633 1 96 71 ILE A C 1
ATOM 575 O O . ILE A 1 71 ? -4.461 -52.438 -16.312 1 96 71 ILE A O 1
ATOM 579 N N . SER A 1 72 ? -4.207 -50.438 -15.414 1 95.56 72 SER A N 1
ATOM 580 C CA . SER A 1 72 ? -2.867 -50.312 -15.969 1 95.56 72 SER A CA 1
ATOM 581 C C . SER A 1 72 ? -1.932 -51.375 -15.43 1 95.56 72 SER A C 1
ATOM 583 O O . SER A 1 72 ? -1.112 -51.938 -16.172 1 95.56 72 SER A O 1
ATOM 585 N N . ILE A 1 73 ? -2.031 -51.75 -14.172 1 96.56 73 ILE A N 1
ATOM 586 C CA . ILE A 1 73 ? -1.208 -52.75 -13.508 1 96.56 73 ILE A CA 1
ATOM 587 C C . ILE A 1 73 ? -1.511 -54.125 -14.086 1 96.56 73 ILE A C 1
ATOM 589 O O . ILE A 1 73 ? -0.614 -54.969 -14.219 1 96.56 73 ILE A O 1
ATOM 593 N N . SER A 1 74 ? -2.721 -54.375 -14.5 1 96.38 74 SER A N 1
ATOM 594 C CA . SER A 1 74 ? -3.145 -55.656 -15.008 1 96.38 74 SER A CA 1
ATOM 595 C C . SER A 1 74 ? -2.408 -56.031 -16.297 1 96.38 74 SER A C 1
ATOM 597 O O . SER A 1 74 ? -2.316 -57.188 -16.656 1 96.38 74 SER A O 1
ATOM 599 N N . TYR A 1 75 ? -1.884 -55.031 -16.969 1 96.81 75 TYR A N 1
ATOM 600 C CA . TYR A 1 75 ? -1.147 -55.25 -18.203 1 96.81 75 TYR A CA 1
ATOM 601 C C . TYR A 1 75 ? 0.306 -55.625 -17.922 1 96.81 75 TYR A C 1
ATOM 603 O O . TYR A 1 75 ? 1.031 -56.062 -18.812 1 96.81 75 TYR A O 1
ATOM 611 N N . ALA A 1 76 ? 0.708 -55.469 -16.719 1 97.19 76 ALA A N 1
ATOM 612 C CA . ALA A 1 76 ? 2.119 -55.562 -16.359 1 97.19 76 ALA A CA 1
ATOM 613 C C . ALA A 1 76 ? 2.533 -57.031 -16.219 1 97.19 76 ALA A C 1
ATOM 615 O O . ALA A 1 76 ? 1.787 -57.844 -15.68 1 97.19 76 ALA A O 1
ATOM 616 N N . LYS A 1 77 ? 3.795 -57.312 -16.641 1 95.81 77 LYS A N 1
ATOM 617 C CA . LYS A 1 77 ? 4.301 -58.688 -16.594 1 95.81 77 LYS A CA 1
ATOM 618 C C . LYS A 1 77 ? 5.605 -58.75 -15.812 1 95.81 77 LYS A C 1
ATOM 620 O O . LYS A 1 77 ? 6.121 -59.844 -15.555 1 95.81 77 LYS A O 1
ATOM 625 N N . GLY A 1 78 ? 6.043 -57.625 -15.445 1 95.88 78 GLY A N 1
ATOM 626 C CA . GLY A 1 78 ? 7.305 -57.594 -14.719 1 95.88 78 GLY A CA 1
ATOM 627 C C . GLY A 1 78 ? 7.18 -58.062 -13.281 1 95.88 78 GLY A C 1
ATOM 628 O O . GLY A 1 78 ? 6.094 -58.031 -12.703 1 95.88 78 GLY A O 1
ATOM 629 N N . GLU A 1 79 ? 8.297 -58.5 -12.711 1 96.12 79 GLU A N 1
ATOM 630 C CA . GLU A 1 79 ? 8.344 -58.938 -11.312 1 96.12 79 GLU A CA 1
ATOM 631 C C . GLU A 1 79 ? 8.094 -57.75 -10.367 1 96.12 79 GLU A C 1
ATOM 633 O O . GLU A 1 79 ? 7.531 -57.938 -9.281 1 96.12 79 GLU A O 1
ATOM 638 N N . TRP A 1 80 ? 8.57 -56.625 -10.734 1 97.19 80 TRP A N 1
ATOM 639 C CA . TRP A 1 80 ? 8.391 -55.406 -9.953 1 97.19 80 TRP A CA 1
ATOM 640 C C . TRP A 1 80 ? 7.625 -54.375 -10.758 1 97.19 80 TRP A C 1
ATOM 642 O O . TRP A 1 80 ? 7.645 -54.375 -11.992 1 97.19 80 TRP A O 1
ATOM 652 N N . LEU A 1 81 ? 6.969 -53.5 -10.023 1 97.56 81 LEU A N 1
ATOM 653 C CA . LEU A 1 81 ? 6.18 -52.438 -10.617 1 97.56 81 LEU A CA 1
ATOM 654 C C . LEU A 1 81 ? 6.719 -51.062 -10.195 1 97.56 81 LEU A C 1
ATOM 656 O O . LEU A 1 81 ? 7.07 -50.875 -9.031 1 97.56 81 LEU A O 1
ATOM 660 N N . LEU A 1 82 ? 6.859 -50.188 -11.125 1 97.5 82 LEU A N 1
ATOM 661 C CA . LEU A 1 82 ? 7.062 -48.781 -10.867 1 97.5 82 LEU A CA 1
ATOM 662 C C . LEU A 1 82 ? 5.879 -47.938 -11.383 1 97.5 82 LEU A C 1
ATOM 664 O O . LEU A 1 82 ? 5.645 -47.875 -12.586 1 97.5 82 LEU A O 1
ATOM 668 N N . ILE A 1 83 ? 5.148 -47.344 -10.492 1 96.94 83 ILE A N 1
ATOM 669 C CA . ILE A 1 83 ? 3.955 -46.594 -10.836 1 96.94 83 ILE A CA 1
ATOM 670 C C . ILE A 1 83 ? 4.305 -45.094 -10.93 1 96.94 83 ILE A C 1
ATOM 672 O O . ILE A 1 83 ? 4.797 -44.5 -9.961 1 96.94 83 ILE A O 1
ATOM 676 N N . LEU A 1 84 ? 3.988 -44.469 -12.086 1 95.62 84 LEU A N 1
ATOM 677 C CA . LEU A 1 84 ? 4.352 -43.062 -12.289 1 95.62 84 LEU A CA 1
ATOM 678 C C . LEU A 1 84 ? 3.184 -42.281 -12.867 1 95.62 84 LEU A C 1
ATOM 680 O O . LEU A 1 84 ? 2.316 -42.844 -13.531 1 95.62 84 LEU A O 1
ATOM 684 N N . ASP A 1 85 ? 3.178 -41.031 -12.562 1 94 85 ASP A N 1
ATOM 685 C CA . ASP A 1 85 ? 2.309 -40.094 -13.273 1 94 85 ASP A CA 1
ATOM 686 C C . ASP A 1 85 ? 3.033 -39.438 -14.453 1 94 85 ASP A C 1
ATOM 688 O O . ASP A 1 85 ? 4.266 -39.438 -14.5 1 94 85 ASP A O 1
ATOM 692 N N . ALA A 1 86 ? 2.246 -38.938 -15.398 1 94.06 86 ALA A N 1
ATOM 693 C CA . ALA A 1 86 ? 2.795 -38.406 -16.641 1 94.06 86 ALA A CA 1
ATOM 694 C C . ALA A 1 86 ? 3.646 -37.188 -16.391 1 94.06 86 ALA A C 1
ATOM 696 O O . ALA A 1 86 ? 4.5 -36.812 -17.219 1 94.06 86 ALA A O 1
ATOM 697 N N . ASP A 1 87 ? 3.42 -36.562 -15.266 1 93.19 87 ASP A N 1
ATOM 698 C CA . ASP A 1 87 ? 4.109 -35.312 -15.008 1 93.19 87 ASP A CA 1
ATOM 699 C C . ASP A 1 87 ? 5.25 -35.5 -14.008 1 93.19 87 ASP A C 1
ATOM 701 O O . ASP A 1 87 ? 5.621 -34.562 -13.297 1 93.19 87 ASP A O 1
ATOM 705 N N . GLU A 1 88 ? 5.758 -36.656 -13.938 1 95.81 88 GLU A N 1
ATOM 706 C CA . GLU A 1 88 ? 6.891 -36.969 -13.07 1 95.81 88 GLU A CA 1
ATOM 707 C C . GLU A 1 88 ? 8.125 -37.344 -13.891 1 95.81 88 GLU A C 1
ATOM 709 O O . GLU A 1 88 ? 8.156 -38.406 -14.508 1 95.81 88 GLU A O 1
ATOM 714 N N . VAL A 1 89 ? 9.18 -36.562 -13.82 1 96.31 89 VAL A N 1
ATOM 715 C CA . VAL A 1 89 ? 10.391 -36.719 -14.633 1 96.31 89 VAL A CA 1
ATOM 716 C C . VAL A 1 89 ? 11.492 -37.344 -13.781 1 96.31 89 VAL A C 1
ATOM 718 O O . VAL A 1 89 ? 11.836 -36.844 -12.719 1 96.31 89 VAL A O 1
ATOM 721 N N . LEU A 1 90 ? 12.047 -38.375 -14.266 1 96.81 90 LEU A N 1
ATOM 722 C CA . LEU A 1 90 ? 13.102 -39.094 -13.555 1 96.81 90 LEU A CA 1
ATOM 723 C C . LEU A 1 90 ? 14.383 -38.281 -13.516 1 96.81 90 LEU A C 1
ATOM 725 O O . LEU A 1 90 ? 14.836 -37.781 -14.539 1 96.81 90 LEU A O 1
ATOM 729 N N . ILE A 1 91 ? 14.969 -38.188 -12.367 1 94.62 91 ILE A N 1
ATOM 730 C CA . ILE A 1 91 ? 16.188 -37.438 -12.18 1 94.62 91 ILE A CA 1
ATOM 731 C C . ILE A 1 91 ? 17.344 -38.375 -11.844 1 94.62 91 ILE A C 1
ATOM 733 O O . ILE A 1 91 ? 18.422 -38.281 -12.438 1 94.62 91 ILE A O 1
ATOM 737 N N . ASP A 1 92 ? 17.078 -39.25 -10.844 1 94.44 92 ASP A N 1
ATOM 738 C CA . ASP A 1 92 ? 18.109 -40.188 -10.391 1 94.44 92 ASP A CA 1
ATOM 739 C C . ASP A 1 92 ? 17.531 -41.594 -10.211 1 94.44 92 ASP A C 1
ATOM 741 O O . ASP A 1 92 ? 16.484 -41.75 -9.594 1 94.44 92 ASP A O 1
ATOM 745 N N . TYR A 1 93 ? 18.188 -42.5 -10.766 1 93.75 93 TYR A N 1
ATOM 746 C CA . TYR A 1 93 ? 17.734 -43.875 -10.695 1 93.75 93 TYR A CA 1
ATOM 747 C C . TYR A 1 93 ? 18.844 -44.812 -10.203 1 93.75 93 TYR A C 1
ATOM 749 O O . TYR A 1 93 ? 18.781 -46.031 -10.359 1 93.75 93 TYR A O 1
ATOM 757 N N . SER A 1 94 ? 19.859 -44.344 -9.625 1 93.25 94 SER A N 1
ATOM 758 C CA . SER A 1 94 ? 21.031 -45.094 -9.211 1 93.25 94 SER A CA 1
ATOM 759 C C . SER A 1 94 ? 20.672 -46.156 -8.18 1 93.25 94 SER A C 1
ATOM 761 O O . SER A 1 94 ? 21.172 -47.281 -8.227 1 93.25 94 SER A O 1
ATOM 763 N N . ASN A 1 95 ? 19.797 -45.812 -7.355 1 93.88 95 ASN A N 1
ATOM 764 C CA . ASN A 1 95 ? 19.406 -46.75 -6.285 1 93.88 95 ASN A CA 1
ATOM 765 C C . ASN A 1 95 ? 18.578 -47.906 -6.82 1 93.88 95 ASN A C 1
ATOM 767 O O . ASN A 1 95 ? 18.547 -48.969 -6.211 1 93.88 95 ASN A O 1
ATOM 771 N N . ILE A 1 96 ? 17.859 -47.688 -7.934 1 94.69 96 ILE A N 1
ATOM 772 C CA . ILE A 1 96 ? 17.125 -48.781 -8.539 1 94.69 96 ILE A CA 1
ATOM 773 C C . ILE A 1 96 ? 18.094 -49.844 -9.055 1 94.69 96 ILE A C 1
ATOM 775 O O . ILE A 1 96 ? 17.891 -51.031 -8.844 1 94.69 96 ILE A O 1
ATOM 779 N N . ILE A 1 97 ? 19.172 -49.375 -9.648 1 93.75 97 ILE A N 1
ATOM 780 C CA . ILE A 1 97 ? 20.172 -50.281 -10.188 1 93.75 97 ILE A CA 1
ATOM 781 C C . ILE A 1 97 ? 20.812 -51.094 -9.047 1 93.75 97 ILE A C 1
ATOM 783 O O . ILE A 1 97 ? 20.891 -52.312 -9.109 1 93.75 97 ILE A O 1
ATOM 787 N N . LYS A 1 98 ? 21.141 -50.375 -8.047 1 93.88 98 LYS A N 1
ATOM 788 C CA . LYS A 1 98 ? 21.766 -51 -6.891 1 93.88 98 LYS A CA 1
ATOM 789 C C . LYS A 1 98 ? 20.797 -52 -6.23 1 93.88 98 LYS A C 1
ATOM 791 O O . LYS A 1 98 ? 21.219 -53.031 -5.734 1 93.88 98 LYS A O 1
ATOM 796 N N . PHE A 1 99 ? 19.641 -51.625 -6.188 1 95.19 99 PHE A N 1
ATOM 797 C CA . PHE A 1 99 ? 18.578 -52.438 -5.574 1 95.19 99 PHE A CA 1
ATOM 798 C C . PHE A 1 99 ? 18.5 -53.812 -6.227 1 95.19 99 PHE A C 1
ATOM 800 O O . PHE A 1 99 ? 18.438 -54.844 -5.535 1 95.19 99 PHE A O 1
ATOM 807 N N . PHE A 1 100 ? 18.609 -53.969 -7.535 1 94.12 100 PHE A N 1
ATOM 808 C CA . PHE A 1 100 ? 18.484 -55.25 -8.258 1 94.12 100 PHE A CA 1
ATOM 809 C C . PHE A 1 100 ? 19.828 -55.969 -8.289 1 94.12 100 PHE A C 1
ATOM 811 O O . PHE A 1 100 ? 19.891 -57.188 -8.133 1 94.12 100 PHE A O 1
ATOM 818 N N . GLU A 1 101 ? 20.906 -55.188 -8.391 1 93.19 101 GLU A N 1
ATOM 819 C CA . GLU A 1 101 ? 22.219 -55.812 -8.516 1 93.19 101 GLU A CA 1
ATOM 820 C C . GLU A 1 101 ? 22.688 -56.406 -7.191 1 93.19 101 GLU A C 1
ATOM 822 O O . GLU A 1 101 ? 23.391 -57.406 -7.168 1 93.19 101 GLU A O 1
ATOM 827 N N . SER A 1 102 ? 22.312 -55.75 -6.16 1 93.94 102 SER A N 1
ATOM 828 C CA . SER A 1 102 ? 22.797 -56.188 -4.855 1 93.94 102 SER A CA 1
ATOM 829 C C . SER A 1 102 ? 21.891 -57.25 -4.242 1 93.94 102 SER A C 1
ATOM 831 O O . SER A 1 102 ? 22.109 -57.688 -3.117 1 93.94 102 SER A O 1
ATOM 833 N N . GLY A 1 103 ? 20.812 -57.562 -4.848 1 92.62 103 GLY A N 1
ATOM 834 C CA . GLY A 1 103 ? 19.906 -58.594 -4.367 1 92.62 103 GLY A CA 1
ATOM 835 C C . GLY A 1 103 ? 18.922 -58.094 -3.328 1 92.62 103 GLY A C 1
ATOM 836 O O . GLY A 1 103 ? 18.266 -58.875 -2.652 1 92.62 103 GLY A O 1
ATOM 837 N N . LEU A 1 104 ? 18.844 -56.844 -3.197 1 93.19 104 LEU A N 1
ATOM 838 C CA . LEU A 1 104 ? 17.922 -56.25 -2.236 1 93.19 104 LEU A CA 1
ATOM 839 C C . LEU A 1 104 ? 16.469 -56.5 -2.631 1 93.19 104 LEU A C 1
ATOM 841 O O . LEU A 1 104 ? 15.578 -56.5 -1.781 1 93.19 104 LEU A O 1
ATOM 845 N N . ASN A 1 105 ? 16.219 -56.781 -3.881 1 93.44 105 ASN A N 1
ATOM 846 C CA . ASN A 1 105 ? 14.883 -57.062 -4.387 1 93.44 105 ASN A CA 1
ATOM 847 C C . ASN A 1 105 ? 14.305 -58.312 -3.766 1 93.44 105 ASN A C 1
ATOM 849 O O . ASN A 1 105 ? 13.094 -58.562 -3.822 1 93.44 105 ASN A O 1
ATOM 853 N N . LYS A 1 106 ? 15.125 -59.062 -3.119 1 93.69 106 LYS A N 1
ATOM 854 C CA . LYS A 1 106 ? 14.656 -60.281 -2.457 1 93.69 106 LYS A CA 1
ATOM 855 C C . LYS A 1 106 ? 14.289 -60 -1.003 1 93.69 106 LYS A C 1
ATOM 857 O O . LYS A 1 106 ? 13.523 -60.75 -0.398 1 93.69 106 LYS A O 1
ATOM 862 N N . LYS A 1 107 ? 14.797 -58.875 -0.532 1 94.38 107 LYS A N 1
ATOM 863 C CA . LYS A 1 107 ? 14.625 -58.562 0.884 1 94.38 107 LYS A CA 1
ATOM 864 C C . LYS A 1 107 ? 13.438 -57.656 1.101 1 94.38 107 LYS A C 1
ATOM 866 O O . LYS A 1 107 ? 12.789 -57.688 2.148 1 94.38 107 LYS A O 1
ATOM 871 N N . PHE A 1 108 ? 13.227 -56.875 0.211 1 95.44 108 PHE A N 1
ATOM 872 C CA . PHE A 1 108 ? 12.18 -55.844 0.364 1 95.44 108 PHE A CA 1
ATOM 873 C C . PHE A 1 108 ? 10.969 -56.219 -0.491 1 95.44 108 PHE A C 1
ATOM 875 O O . PHE A 1 108 ? 11.07 -57 -1.434 1 95.44 108 PHE A O 1
ATOM 882 N N . ASN A 1 109 ? 9.805 -55.594 -0.095 1 95.56 109 ASN A N 1
ATOM 883 C CA . ASN A 1 109 ? 8.57 -55.844 -0.833 1 95.56 109 ASN A CA 1
ATOM 884 C C . ASN A 1 109 ? 8.023 -54.594 -1.476 1 95.56 109 ASN A C 1
ATOM 886 O O . ASN A 1 109 ? 7.164 -54.656 -2.357 1 95.56 109 ASN A O 1
ATOM 890 N N . SER A 1 110 ? 8.438 -53.531 -1.021 1 96 110 SER A N 1
ATOM 891 C CA . SER A 1 110 ? 8.023 -52.219 -1.531 1 96 110 SER A CA 1
ATOM 892 C C . SER A 1 110 ? 9.141 -51.188 -1.381 1 96 110 SER A C 1
ATOM 894 O O . SER A 1 110 ? 10.109 -51.406 -0.652 1 96 110 SER A O 1
ATOM 896 N N . ALA A 1 111 ? 9.047 -50.062 -2.111 1 95.56 111 ALA A N 1
ATOM 897 C CA . ALA A 1 111 ? 10.008 -49 -1.966 1 95.56 111 ALA A CA 1
ATOM 898 C C . ALA A 1 111 ? 9.359 -47.625 -2.266 1 95.56 111 ALA A C 1
ATOM 900 O O . ALA A 1 111 ? 8.391 -47.562 -3.021 1 95.56 111 ALA A O 1
ATOM 901 N N . SER A 1 112 ? 9.945 -46.625 -1.598 1 94.44 112 SER A N 1
ATOM 902 C CA . SER A 1 112 ? 9.461 -45.281 -1.831 1 94.44 112 SER A CA 1
ATOM 903 C C . SER A 1 112 ? 10.352 -44.531 -2.822 1 94.44 112 SER A C 1
ATOM 905 O O . SER A 1 112 ? 11.508 -44.938 -3.037 1 94.44 112 SER A O 1
ATOM 907 N N . VAL A 1 113 ? 9.773 -43.562 -3.512 1 94.94 113 VAL A N 1
ATOM 908 C CA . VAL A 1 113 ? 10.523 -42.625 -4.336 1 94.94 113 VAL A CA 1
ATOM 909 C C . VAL A 1 113 ? 10.43 -41.219 -3.736 1 94.94 113 VAL A C 1
ATOM 911 O O . VAL A 1 113 ? 9.477 -40.906 -3.018 1 94.94 113 VAL A O 1
ATOM 914 N N . ARG A 1 114 ? 11.43 -40.438 -4.012 1 92.75 114 ARG A N 1
ATOM 915 C CA . ARG A 1 114 ? 11.391 -39.031 -3.6 1 92.75 114 ARG A CA 1
ATOM 916 C C . ARG A 1 114 ? 10.891 -38.125 -4.73 1 92.75 114 ARG A C 1
ATOM 918 O O . ARG A 1 114 ? 11.469 -38.125 -5.816 1 92.75 114 ARG A O 1
ATOM 925 N N . LEU A 1 115 ? 9.812 -37.5 -4.453 1 93.5 115 LEU A N 1
ATOM 926 C CA . LEU A 1 115 ? 9.242 -36.562 -5.414 1 93.5 115 LEU A CA 1
ATOM 927 C C . LEU A 1 115 ? 9.609 -35.125 -5.059 1 93.5 115 LEU A C 1
ATOM 929 O O . LEU A 1 115 ? 9.352 -34.688 -3.939 1 93.5 115 LEU A O 1
ATOM 933 N N . LYS A 1 116 ? 10.234 -34.469 -5.953 1 93 116 LYS A N 1
ATOM 934 C CA . LYS A 1 116 ? 10.461 -33 -5.852 1 93 116 LYS A CA 1
ATOM 935 C C . LYS A 1 116 ? 9.328 -32.219 -6.496 1 93 116 LYS A C 1
ATOM 937 O O . LYS A 1 116 ? 9.328 -32 -7.711 1 93 116 LYS A O 1
ATOM 942 N N . ASN A 1 117 ? 8.398 -31.844 -5.66 1 92.19 117 ASN A N 1
ATOM 943 C CA . ASN A 1 117 ? 7.262 -31.062 -6.152 1 92.19 117 ASN A CA 1
ATOM 944 C C . ASN A 1 117 ? 7.656 -29.625 -6.469 1 92.19 117 ASN A C 1
ATOM 946 O O . ASN A 1 117 ? 8.055 -28.875 -5.578 1 92.19 117 ASN A O 1
ATOM 950 N N . LEU A 1 118 ? 7.449 -29.203 -7.715 1 89.38 118 LEU A N 1
ATOM 951 C CA . LEU A 1 118 ? 7.824 -27.859 -8.148 1 89.38 118 LEU A CA 1
ATOM 952 C C . LEU A 1 118 ? 6.648 -26.891 -8.016 1 89.38 118 LEU A C 1
ATOM 954 O O . LEU A 1 118 ? 5.547 -27.188 -8.484 1 89.38 118 LEU A O 1
ATOM 958 N N . TYR A 1 119 ? 6.922 -25.797 -7.352 1 83.69 119 TYR A N 1
ATOM 959 C CA . TYR A 1 119 ? 5.871 -24.797 -7.133 1 83.69 119 TYR A CA 1
ATOM 960 C C . TYR A 1 119 ? 6.09 -23.562 -7.996 1 83.69 119 TYR A C 1
ATOM 962 O O . TYR A 1 119 ? 5.215 -22.703 -8.086 1 83.69 119 TYR A O 1
ATOM 970 N N . SER A 1 120 ? 7.309 -23.453 -8.609 1 80.5 120 SER A N 1
ATOM 971 C CA . SER A 1 120 ? 7.613 -22.312 -9.477 1 80.5 120 SER A CA 1
ATOM 972 C C . SER A 1 120 ? 8.32 -22.766 -10.75 1 80.5 120 SER A C 1
ATOM 974 O O . SER A 1 120 ? 9.055 -23.75 -10.742 1 80.5 120 SER A O 1
ATOM 976 N N . PHE A 1 121 ? 8.188 -21.953 -11.703 1 73.44 121 PHE A N 1
ATOM 977 C CA . PHE A 1 121 ? 8.711 -22.312 -13.008 1 73.44 121 PHE A CA 1
ATOM 978 C C . PHE A 1 121 ? 10.227 -22.219 -13.039 1 73.44 121 PHE A C 1
ATOM 980 O O . PHE A 1 121 ? 10.891 -22.922 -13.789 1 73.44 121 PHE A O 1
ATOM 987 N N . ASP A 1 122 ? 10.711 -21.375 -12.211 1 72.38 122 ASP A N 1
ATOM 988 C CA . ASP A 1 122 ? 12.164 -21.25 -12.156 1 72.38 122 ASP A CA 1
ATOM 989 C C . ASP A 1 122 ? 12.781 -22.344 -11.289 1 72.38 122 ASP A C 1
ATOM 991 O O . ASP A 1 122 ? 14 -22.422 -11.133 1 72.38 122 ASP A O 1
ATOM 995 N N . LYS A 1 123 ? 11.922 -23.25 -10.664 1 79.75 123 LYS A N 1
ATOM 996 C CA . LYS A 1 123 ? 12.297 -24.438 -9.891 1 79.75 123 LYS A CA 1
ATOM 997 C C . LYS A 1 123 ? 12.969 -24.047 -8.578 1 79.75 123 LYS A C 1
ATOM 999 O O . LYS A 1 123 ? 13.656 -24.859 -7.957 1 79.75 123 LYS A O 1
ATOM 1004 N N . LYS A 1 124 ? 12.734 -22.812 -8.219 1 77.56 124 LYS A N 1
ATOM 1005 C CA . LYS A 1 124 ? 13.359 -22.359 -6.98 1 77.56 124 LYS A CA 1
ATOM 1006 C C . LYS A 1 124 ? 12.492 -22.719 -5.77 1 77.56 124 LYS A C 1
ATOM 1008 O O . LYS A 1 124 ? 13.008 -22.922 -4.672 1 77.56 124 LYS A O 1
ATOM 1013 N N . LEU A 1 125 ? 11.266 -22.797 -6.082 1 82.69 125 LEU A N 1
ATOM 1014 C CA . LEU A 1 125 ? 10.344 -23.203 -5.027 1 82.69 125 LEU A CA 1
ATOM 1015 C C . LEU A 1 125 ? 9.883 -24.641 -5.219 1 82.69 125 LEU A C 1
ATOM 1017 O O . LEU A 1 125 ? 9.336 -25 -6.266 1 82.69 125 LEU A O 1
ATOM 1021 N N . TYR A 1 126 ? 10.203 -25.391 -4.262 1 88.06 126 TYR A N 1
ATOM 1022 C CA . TYR A 1 126 ? 9.859 -26.812 -4.367 1 88.06 126 TYR A CA 1
ATOM 1023 C C . TYR A 1 126 ? 9.734 -27.438 -2.986 1 88.06 126 TYR A C 1
ATOM 1025 O O . TYR A 1 126 ? 10.117 -26.844 -1.98 1 88.06 126 TYR A O 1
ATOM 1033 N N . GLY A 1 127 ? 9.102 -28.562 -2.943 1 88.5 127 GLY A N 1
ATOM 1034 C CA . GLY A 1 127 ? 9 -29.422 -1.775 1 88.5 127 GLY A CA 1
ATOM 1035 C C . GLY A 1 127 ? 9.281 -30.875 -2.086 1 88.5 127 GLY A C 1
ATOM 1036 O O . GLY A 1 127 ? 9.289 -31.281 -3.252 1 88.5 127 GLY A O 1
ATOM 1037 N N . TYR A 1 128 ? 9.625 -31.609 -1.031 1 89.44 128 TYR A N 1
ATOM 1038 C CA . TYR A 1 128 ? 9.867 -33.031 -1.192 1 89.44 128 TYR A CA 1
ATOM 1039 C C . TYR A 1 128 ? 8.781 -33.875 -0.508 1 89.44 128 TYR A C 1
ATOM 1041 O O . TYR A 1 128 ? 8.203 -33.438 0.489 1 89.44 128 TYR A O 1
ATOM 1049 N N . CYS A 1 129 ? 8.516 -34.938 -1.129 1 89.06 129 CYS A N 1
ATOM 1050 C CA . CYS A 1 129 ? 7.711 -35.938 -0.458 1 89.06 129 CYS A CA 1
ATOM 1051 C C . CYS A 1 129 ? 8.148 -37.344 -0.864 1 89.06 129 CYS A C 1
ATOM 1053 O O . CYS A 1 129 ? 8.641 -37.562 -1.975 1 89.06 129 CYS A O 1
ATOM 1055 N N . SER A 1 130 ? 8.109 -38.219 0.09 1 90.12 130 SER A N 1
ATOM 1056 C CA . SER A 1 130 ? 8.375 -39.625 -0.178 1 90.12 130 SER A CA 1
ATOM 1057 C C . SER A 1 130 ? 7.078 -40.406 -0.339 1 90.12 130 SER A C 1
ATOM 1059 O O . SER A 1 130 ? 6.227 -40.406 0.552 1 90.12 130 SER A O 1
ATOM 1061 N N . VAL A 1 131 ? 6.992 -41.031 -1.475 1 92.69 131 VAL A N 1
ATOM 1062 C CA . VAL A 1 131 ? 5.758 -41.75 -1.747 1 92.69 131 VAL A CA 1
ATOM 1063 C C . VAL A 1 131 ? 6.082 -43.188 -2.197 1 92.69 131 VAL A C 1
ATOM 1065 O O . VAL A 1 131 ? 7.094 -43.406 -2.863 1 92.69 131 VAL A O 1
ATOM 1068 N N . LEU A 1 132 ? 5.207 -44.094 -1.77 1 94.44 132 LEU A N 1
ATOM 1069 C CA . LEU A 1 132 ? 5.367 -45.469 -2.207 1 94.44 132 LEU A CA 1
ATOM 1070 C C . LEU A 1 132 ? 4.926 -45.656 -3.658 1 94.44 132 LEU A C 1
ATOM 1072 O O . LEU A 1 132 ? 3.76 -45.406 -3.986 1 94.44 132 LEU A O 1
ATOM 1076 N N . ARG A 1 133 ? 5.93 -46 -4.539 1 95.94 133 ARG A N 1
ATOM 1077 C CA . ARG A 1 133 ? 5.629 -46.125 -5.965 1 95.94 133 ARG A CA 1
ATOM 1078 C C . ARG A 1 133 ? 6.25 -47.375 -6.566 1 95.94 133 ARG A C 1
ATOM 1080 O O . ARG A 1 133 ? 6.086 -47.656 -7.758 1 95.94 133 ARG A O 1
ATOM 1087 N N . PHE A 1 134 ? 6.996 -48.156 -5.785 1 96.44 134 PHE A N 1
ATOM 1088 C CA . PHE A 1 134 ? 7.734 -49.312 -6.223 1 96.44 134 PHE A CA 1
ATOM 1089 C C . PHE A 1 134 ? 7.289 -50.562 -5.453 1 96.44 134 PHE A C 1
ATOM 1091 O O . PHE A 1 134 ? 7.438 -50.625 -4.23 1 96.44 134 PHE A O 1
ATOM 1098 N N . PHE A 1 135 ? 6.762 -51.625 -6.238 1 97.12 135 PHE A N 1
ATOM 1099 C CA . PHE A 1 135 ? 6.121 -52.719 -5.543 1 97.12 135 PHE A CA 1
ATOM 1100 C C . PHE A 1 135 ? 6.441 -54.062 -6.23 1 97.12 135 PHE A C 1
ATOM 1102 O O . PHE A 1 135 ? 6.602 -54.094 -7.453 1 97.12 135 PHE A O 1
ATOM 1109 N N . LYS A 1 136 ? 6.453 -55.094 -5.41 1 95.81 136 LYS A N 1
ATOM 1110 C CA . LYS A 1 136 ? 6.441 -56.438 -5.996 1 95.81 136 LYS A CA 1
ATOM 1111 C C . LYS A 1 136 ? 5.098 -56.75 -6.66 1 95.81 136 LYS A C 1
ATOM 1113 O O . LYS A 1 136 ? 4.043 -56.406 -6.113 1 95.81 136 LYS A O 1
ATOM 1118 N N . ASN A 1 137 ? 5.266 -57.281 -7.812 1 94.12 137 ASN A N 1
ATOM 1119 C CA . ASN A 1 137 ? 4.062 -57.531 -8.594 1 94.12 137 ASN A CA 1
ATOM 1120 C C . ASN A 1 137 ? 3.391 -58.844 -8.156 1 94.12 137 ASN A C 1
ATOM 1122 O O . ASN A 1 137 ? 3.299 -59.781 -8.938 1 94.12 137 ASN A O 1
ATOM 1126 N N . LEU A 1 138 ? 2.988 -58.938 -6.969 1 91 138 LEU A N 1
ATOM 1127 C CA . LEU A 1 138 ? 2.275 -60.094 -6.422 1 91 138 LEU A CA 1
ATOM 1128 C C . LEU A 1 138 ? 0.944 -59.656 -5.812 1 91 138 LEU A C 1
ATOM 1130 O O . LEU A 1 138 ? 0.872 -59.344 -4.621 1 91 138 LEU A O 1
ATOM 1134 N N . ASP A 1 139 ? -0.104 -59.719 -6.559 1 88.38 139 ASP A N 1
ATOM 1135 C CA . ASP A 1 139 ? -1.455 -59.375 -6.129 1 88.38 139 ASP A CA 1
ATOM 1136 C C . ASP A 1 139 ? -1.504 -57.969 -5.562 1 88.38 139 ASP A C 1
ATOM 1138 O O . ASP A 1 139 ? -2.078 -57.719 -4.496 1 88.38 139 ASP A O 1
ATOM 1142 N N . PHE A 1 140 ? -0.805 -57.062 -6.16 1 93.19 140 PHE A N 1
ATOM 1143 C CA . PHE A 1 140 ? -0.745 -55.688 -5.723 1 93.19 140 PHE A CA 1
ATOM 1144 C C . PHE A 1 140 ? -1.892 -54.875 -6.32 1 93.19 140 PHE A C 1
ATOM 1146 O O . PHE A 1 140 ? -2.271 -55.094 -7.473 1 93.19 140 PHE A O 1
ATOM 1153 N N . LYS A 1 141 ? -2.469 -53.906 -5.508 1 94.56 141 LYS A N 1
ATOM 1154 C CA . LYS A 1 141 ? -3.543 -53.062 -6 1 94.56 141 LYS A CA 1
ATOM 1155 C C . LYS A 1 141 ? -3.592 -51.75 -5.223 1 94.56 141 LYS A C 1
ATOM 1157 O O . LYS A 1 141 ? -2.969 -51.625 -4.168 1 94.56 141 LYS A O 1
ATOM 1162 N N . TYR A 1 142 ? -4.273 -50.812 -5.852 1 94.94 142 TYR A N 1
ATOM 1163 C CA . TYR A 1 142 ? -4.59 -49.562 -5.203 1 94.94 142 TYR A CA 1
ATOM 1164 C C . TYR A 1 142 ? -6.043 -49.531 -4.75 1 94.94 142 TYR A C 1
ATOM 1166 O O . TYR A 1 142 ? -6.891 -50.219 -5.301 1 94.94 142 TYR A O 1
ATOM 1174 N N . CYS A 1 143 ? -6.242 -48.688 -3.695 1 90.75 143 CYS A N 1
ATOM 1175 C CA . CYS A 1 143 ? -7.602 -48.469 -3.217 1 90.75 143 CYS A CA 1
ATOM 1176 C C . CYS A 1 143 ? -7.863 -46.969 -3.014 1 90.75 143 CYS A C 1
ATOM 1178 O O . CYS A 1 143 ? -6.938 -46.219 -2.748 1 90.75 143 CYS A O 1
ATOM 1180 N N . GLY A 1 144 ? -9.172 -46.594 -3.203 1 87.5 144 GLY A N 1
ATOM 1181 C CA . GLY A 1 144 ? -9.57 -45.188 -3.033 1 87.5 144 GLY A CA 1
ATOM 1182 C C . GLY A 1 144 ? -9.812 -44.469 -4.348 1 87.5 144 GLY A C 1
ATOM 1183 O O . GLY A 1 144 ? -9.047 -44.656 -5.301 1 87.5 144 GLY A O 1
ATOM 1184 N N . LYS A 1 145 ? -10.805 -43.719 -4.477 1 84.88 145 LYS A N 1
ATOM 1185 C CA . LYS A 1 145 ? -11.219 -43.062 -5.727 1 84.88 145 LYS A CA 1
ATOM 1186 C C . LYS A 1 145 ? -10.266 -41.969 -6.125 1 84.88 145 LYS A C 1
ATOM 1188 O O . LYS A 1 145 ? -10.055 -41.719 -7.312 1 84.88 145 LYS A O 1
ATOM 1193 N N . VAL A 1 146 ? -9.844 -41.219 -5.164 1 84.94 146 VAL A N 1
ATOM 1194 C CA . VAL A 1 146 ? -8.875 -40.156 -5.375 1 84.94 146 VAL A CA 1
ATOM 1195 C C . VAL A 1 146 ? -7.812 -40.188 -4.273 1 84.94 146 VAL A C 1
ATOM 1197 O O . VAL A 1 146 ? -8.102 -40.594 -3.143 1 84.94 146 VAL A O 1
ATOM 1200 N N . HIS A 1 147 ? -6.57 -39.75 -4.688 1 83.19 147 HIS A N 1
ATOM 1201 C CA . HIS A 1 147 ? -5.438 -39.906 -3.781 1 83.19 147 HIS A CA 1
ATOM 1202 C C . HIS A 1 147 ? -5.324 -41.344 -3.301 1 83.19 147 HIS A C 1
ATOM 1204 O O . HIS A 1 147 ? -5.309 -41.625 -2.096 1 83.19 147 HIS A O 1
ATOM 1210 N N . GLU A 1 148 ? -5.211 -42.156 -4.238 1 86.62 148 GLU A N 1
ATOM 1211 C CA . GLU A 1 148 ? -5.258 -43.594 -4.055 1 86.62 148 GLU A CA 1
ATOM 1212 C C . GLU A 1 148 ? -4.105 -44.062 -3.178 1 86.62 148 GLU A C 1
ATOM 1214 O O . GLU A 1 148 ? -3.02 -43.5 -3.193 1 86.62 148 GLU A O 1
ATOM 1219 N N . GLN A 1 149 ? -4.414 -45.062 -2.453 1 88.38 149 GLN A N 1
ATOM 1220 C CA . GLN A 1 149 ? -3.443 -45.625 -1.523 1 88.38 149 GLN A CA 1
ATOM 1221 C C . GLN A 1 149 ? -3.02 -47.031 -1.958 1 88.38 149 GLN A C 1
ATOM 1223 O O . GLN A 1 149 ? -3.861 -47.875 -2.297 1 88.38 149 GLN A O 1
ATOM 1228 N N . PRO A 1 150 ? -1.728 -47.219 -1.966 1 93.5 150 PRO A N 1
ATOM 1229 C CA . PRO A 1 150 ? -1.258 -48.562 -2.326 1 93.5 150 PRO A CA 1
ATOM 1230 C C . PRO A 1 150 ? -1.419 -49.562 -1.19 1 93.5 150 PRO A C 1
ATOM 1232 O O . PRO A 1 150 ? -1.18 -49.219 -0.027 1 93.5 150 PRO A O 1
ATOM 1235 N N . MET A 1 151 ? -1.847 -50.656 -1.521 1 92.88 151 MET A N 1
ATOM 1236 C CA . MET A 1 151 ? -1.846 -51.75 -0.579 1 92.88 151 MET A CA 1
ATOM 1237 C C . MET A 1 151 ? -0.494 -52.469 -0.572 1 92.88 151 MET A C 1
ATOM 1239 O O . MET A 1 151 ? -0.367 -53.594 -1.086 1 92.88 151 MET A O 1
ATOM 1243 N N . TYR A 1 152 ? 0.385 -51.938 0.175 1 91.69 152 TYR A N 1
ATOM 1244 C CA . TYR A 1 152 ? 1.778 -52.344 0.099 1 91.69 152 TYR A CA 1
ATOM 1245 C C . TYR A 1 152 ? 2.104 -53.375 1.192 1 91.69 152 TYR A C 1
ATOM 1247 O O . TYR A 1 152 ? 1.315 -53.562 2.121 1 91.69 152 TYR A O 1
ATOM 1255 N N . LYS A 1 153 ? 3.266 -54.031 1.021 1 92.81 153 LYS A N 1
ATOM 1256 C CA . LYS A 1 153 ? 3.793 -54.969 1.999 1 92.81 153 LYS A CA 1
ATOM 1257 C C . LYS A 1 153 ? 5.156 -54.531 2.516 1 92.81 153 LYS A C 1
ATOM 1259 O O . LYS A 1 153 ? 5.941 -53.938 1.776 1 92.81 153 LYS A O 1
ATOM 1264 N N . ASN A 1 154 ? 5.434 -54.781 3.734 1 91.81 154 ASN A N 1
ATOM 1265 C CA . ASN A 1 154 ? 6.742 -54.531 4.332 1 91.81 154 ASN A CA 1
ATOM 1266 C C . ASN A 1 154 ? 7.734 -55.656 3.994 1 91.81 154 ASN A C 1
ATOM 1268 O O . ASN A 1 154 ? 7.332 -56.75 3.629 1 91.81 154 ASN A O 1
ATOM 1272 N N . PRO A 1 155 ? 9 -55.406 4.109 1 94.38 155 PRO A N 1
ATOM 1273 C CA . PRO A 1 155 ? 9.703 -54.156 4.457 1 94.38 155 PRO A CA 1
ATOM 1274 C C . PRO A 1 155 ? 9.75 -53.156 3.301 1 94.38 155 PRO A C 1
ATOM 1276 O O . PRO A 1 155 ? 9.633 -53.562 2.139 1 94.38 155 PRO A O 1
ATOM 1279 N N . ILE A 1 156 ? 9.945 -51.906 3.68 1 93.56 156 ILE A N 1
ATOM 1280 C CA . ILE A 1 156 ? 9.961 -50.812 2.703 1 93.56 156 ILE A CA 1
ATOM 1281 C C . ILE A 1 156 ? 11.383 -50.281 2.551 1 93.56 156 ILE A C 1
ATOM 1283 O O . ILE A 1 156 ? 12.086 -50.094 3.543 1 93.56 156 ILE A O 1
ATOM 1287 N N . PHE A 1 157 ? 11.844 -50.188 1.286 1 93.38 157 PHE A N 1
ATOM 1288 C CA . PHE A 1 157 ? 13.094 -49.531 0.976 1 93.38 157 PHE A CA 1
ATOM 1289 C C . PHE A 1 157 ? 12.852 -48.031 0.708 1 93.38 157 PHE A C 1
ATOM 1291 O O . PHE A 1 157 ? 12 -47.688 -0.108 1 93.38 157 PHE A O 1
ATOM 1298 N N . ASN A 1 158 ? 13.68 -47.219 1.349 1 89.5 158 ASN A N 1
ATOM 1299 C CA . ASN A 1 158 ? 13.406 -45.781 1.271 1 89.5 158 ASN A CA 1
ATOM 1300 C C . ASN A 1 158 ? 14.172 -45.125 0.124 1 89.5 158 ASN A C 1
ATOM 1302 O O . ASN A 1 158 ? 15.367 -45.375 -0.043 1 89.5 158 ASN A O 1
ATOM 1306 N N . ASN A 1 159 ? 13.469 -44.344 -0.667 1 89.62 159 ASN A N 1
ATOM 1307 C CA . ASN A 1 159 ? 14.023 -43.438 -1.672 1 89.62 159 ASN A CA 1
ATOM 1308 C C . ASN A 1 159 ? 14.852 -44.188 -2.709 1 89.62 159 ASN A C 1
ATOM 1310 O O . ASN A 1 159 ? 16.031 -43.906 -2.891 1 89.62 159 ASN A O 1
ATOM 1314 N N . ILE A 1 160 ? 14.148 -44.938 -3.465 1 94.44 160 ILE A N 1
ATOM 1315 C CA . ILE A 1 160 ? 14.789 -45.812 -4.449 1 94.44 160 ILE A CA 1
ATOM 1316 C C . ILE A 1 160 ? 15.117 -45 -5.703 1 94.44 160 ILE A C 1
ATOM 1318 O O . ILE A 1 160 ? 15.984 -45.406 -6.492 1 94.44 160 ILE A O 1
ATOM 1322 N N . ALA A 1 161 ? 14.422 -43.875 -5.906 1 95.62 161 ALA A N 1
ATOM 1323 C CA . ALA A 1 161 ? 14.641 -43 -7.051 1 95.62 161 ALA A CA 1
ATOM 1324 C C . ALA A 1 161 ? 14.148 -41.594 -6.754 1 95.62 161 ALA A C 1
ATOM 1326 O O . ALA A 1 161 ? 13.367 -41.375 -5.82 1 95.62 161 ALA A O 1
ATOM 1327 N N . ASP A 1 162 ? 14.664 -40.625 -7.57 1 95.25 162 ASP A N 1
ATOM 1328 C CA . ASP A 1 162 ? 14.242 -39.25 -7.441 1 95.25 162 ASP A CA 1
ATOM 1329 C C . ASP A 1 162 ? 13.516 -38.781 -8.695 1 95.25 162 ASP A C 1
ATOM 1331 O O . ASP A 1 162 ? 13.969 -39.031 -9.812 1 95.25 162 ASP A O 1
ATOM 1335 N N . PHE A 1 163 ? 12.367 -38.156 -8.5 1 96.38 163 PHE A N 1
ATOM 1336 C CA . PHE A 1 163 ? 11.586 -37.625 -9.602 1 96.38 163 PHE A CA 1
ATOM 1337 C C . PHE A 1 163 ? 11.266 -36.156 -9.367 1 96.38 163 PHE A C 1
ATOM 1339 O O . PHE A 1 163 ? 11.148 -35.719 -8.219 1 96.38 163 PHE A O 1
ATOM 1346 N N . GLU A 1 164 ? 11.156 -35.344 -10.414 1 95.06 164 GLU A N 1
ATOM 1347 C CA . GLU A 1 164 ? 10.57 -34 -10.383 1 95.06 164 GLU A CA 1
ATOM 1348 C C . GLU A 1 164 ? 9.102 -34.031 -10.773 1 95.06 164 GLU A C 1
ATOM 1350 O O . GLU A 1 164 ? 8.734 -34.625 -11.797 1 95.06 164 GLU A O 1
ATOM 1355 N N . HIS A 1 165 ? 8.266 -33.531 -9.922 1 93.81 165 HIS A N 1
ATOM 1356 C CA . HIS A 1 165 ? 6.824 -33.531 -10.141 1 93.81 165 HIS A CA 1
ATOM 1357 C C . HIS A 1 165 ? 6.34 -32.125 -10.555 1 93.81 165 HIS A C 1
ATOM 1359 O O . HIS A 1 165 ? 6.492 -31.172 -9.805 1 93.81 165 HIS A O 1
ATOM 1365 N N . TYR A 1 166 ? 5.664 -32 -11.68 1 89.12 166 TYR A N 1
ATOM 1366 C CA . TYR A 1 166 ? 5.293 -30.719 -12.281 1 89.12 166 TYR A CA 1
ATOM 1367 C C . TYR A 1 166 ? 3.811 -30.438 -12.086 1 89.12 166 TYR A C 1
ATOM 1369 O O . TYR A 1 166 ? 3.299 -29.422 -12.562 1 89.12 166 TYR A O 1
ATOM 1377 N N . GLY A 1 167 ? 3.164 -31.281 -11.352 1 83.94 167 GLY A N 1
ATOM 1378 C CA . GLY A 1 167 ? 1.716 -31.234 -11.234 1 83.94 167 GLY A CA 1
ATOM 1379 C C . GLY A 1 167 ? 1.229 -30.062 -10.398 1 83.94 167 GLY A C 1
ATOM 1380 O O . GLY A 1 167 ? 0.046 -29.719 -10.438 1 83.94 167 GLY A O 1
ATOM 1381 N N . TYR A 1 168 ? 2.113 -29.406 -9.75 1 79.12 168 TYR A N 1
ATOM 1382 C CA . TYR A 1 168 ? 1.699 -28.312 -8.875 1 79.12 168 TYR A CA 1
ATOM 1383 C C . TYR A 1 168 ? 2.076 -26.953 -9.477 1 79.12 168 TYR A C 1
ATOM 1385 O O . TYR A 1 168 ? 1.88 -25.922 -8.844 1 79.12 168 TYR A O 1
ATOM 1393 N N . LEU A 1 169 ? 2.596 -26.969 -10.633 1 78.19 169 LEU A N 1
ATOM 1394 C CA . LEU A 1 169 ? 2.869 -25.75 -11.375 1 78.19 169 LEU A CA 1
ATOM 1395 C C . LEU A 1 169 ? 1.644 -25.312 -12.172 1 78.19 169 LEU A C 1
ATOM 1397 O O . LEU A 1 169 ? 1.463 -25.734 -13.32 1 78.19 169 LEU A O 1
ATOM 1401 N N . PHE A 1 170 ? 0.769 -24.672 -11.461 1 72.12 170 PHE A N 1
ATOM 1402 C CA . PHE A 1 170 ? -0.45 -24.25 -12.141 1 72.12 170 PHE A CA 1
ATOM 1403 C C . PHE A 1 170 ? -0.189 -23.031 -13.016 1 72.12 170 PHE A C 1
ATOM 1405 O O . PHE A 1 170 ? -0.154 -21.906 -12.523 1 72.12 170 PHE A O 1
ATOM 1412 N N . GLU A 1 171 ? 0.267 -23.281 -14.203 1 70.56 171 GLU A N 1
ATOM 1413 C CA . GLU A 1 171 ? 0.493 -22.156 -15.125 1 70.56 171 GLU A CA 1
ATOM 1414 C C . GLU A 1 171 ? -0.826 -21.547 -15.578 1 70.56 171 GLU A C 1
ATOM 1416 O O . GLU A 1 171 ? -0.896 -20.344 -15.844 1 70.56 171 GLU A O 1
ATOM 1421 N N . ASP A 1 172 ? -1.821 -22.422 -15.578 1 79.81 172 ASP A N 1
ATOM 1422 C CA . ASP A 1 172 ? -3.104 -21.969 -16.109 1 79.81 172 ASP A CA 1
ATOM 1423 C C . ASP A 1 172 ? -4.215 -22.125 -15.078 1 79.81 172 ASP A C 1
ATOM 1425 O O . ASP A 1 172 ? -4.438 -23.234 -14.57 1 79.81 172 ASP A O 1
ATOM 1429 N N . GLU A 1 173 ? -4.941 -21.109 -14.883 1 82.88 173 GLU A N 1
ATOM 1430 C CA . GLU A 1 173 ? -5.992 -21.078 -13.867 1 82.88 173 GLU A CA 1
ATOM 1431 C C . GLU A 1 173 ? -7.102 -22.078 -14.203 1 82.88 173 GLU A C 1
ATOM 1433 O O . GLU A 1 173 ? -7.691 -22.688 -13.305 1 82.88 173 GLU A O 1
ATOM 1438 N N . GLU A 1 174 ? -7.422 -22.234 -15.414 1 83.5 174 GLU A N 1
ATOM 1439 C CA . GLU A 1 174 ? -8.469 -23.172 -15.828 1 83.5 174 GLU A CA 1
ATOM 1440 C C . GLU A 1 174 ? -8.117 -24.594 -15.453 1 83.5 174 GLU A C 1
ATOM 1442 O O . GLU A 1 174 ? -8.977 -25.359 -14.992 1 83.5 174 GLU A O 1
ATOM 1447 N N . ILE A 1 175 ? -6.93 -24.922 -15.664 1 80.69 175 ILE A N 1
ATOM 1448 C CA . ILE A 1 175 ? -6.461 -26.266 -15.344 1 80.69 175 ILE A CA 1
ATOM 1449 C C . ILE A 1 175 ? -6.535 -26.484 -13.836 1 80.69 175 ILE A C 1
ATOM 1451 O O . ILE A 1 175 ? -6.965 -27.547 -13.375 1 80.69 175 ILE A O 1
ATOM 1455 N N . ARG A 1 176 ? -6.113 -25.531 -13.156 1 83.25 176 ARG A N 1
ATOM 1456 C CA . ARG A 1 176 ? -6.156 -25.594 -11.695 1 83.25 176 ARG A CA 1
ATOM 1457 C C . ARG A 1 176 ? -7.586 -25.797 -11.195 1 83.25 176 ARG A C 1
ATOM 1459 O O . ARG A 1 176 ? -7.848 -26.688 -10.391 1 83.25 176 ARG A O 1
ATOM 1466 N N . ILE A 1 177 ? -8.508 -25.062 -11.695 1 84.69 177 ILE A N 1
ATOM 1467 C CA . ILE A 1 177 ? -9.898 -25.094 -11.25 1 84.69 177 ILE A CA 1
ATOM 1468 C C . ILE A 1 177 ? -10.516 -26.453 -11.617 1 84.69 177 ILE A C 1
ATOM 1470 O O . ILE A 1 177 ? -11.219 -27.047 -10.805 1 84.69 177 ILE A O 1
ATOM 1474 N N . ASN A 1 178 ? -10.25 -26.875 -12.773 1 84.06 178 ASN A N 1
ATOM 1475 C CA . ASN A 1 178 ? -10.805 -28.156 -13.219 1 84.06 178 ASN A CA 1
ATOM 1476 C C . ASN A 1 178 ? -10.305 -29.312 -12.367 1 84.06 178 ASN A C 1
ATOM 1478 O O . ASN A 1 178 ? -11.07 -30.219 -12.023 1 84.06 178 ASN A O 1
ATOM 1482 N N . LYS A 1 179 ? -9.062 -29.281 -12.078 1 84 179 LYS A N 1
ATOM 1483 C CA . LYS A 1 179 ? -8.492 -30.312 -11.219 1 84 179 LYS A CA 1
ATOM 1484 C C . LYS A 1 179 ? -9.141 -30.297 -9.836 1 84 179 LYS A C 1
ATOM 1486 O O . LYS A 1 179 ? -9.492 -31.344 -9.305 1 84 179 LYS A O 1
ATOM 1491 N N . VAL A 1 180 ? -9.273 -29.188 -9.344 1 86.62 180 VAL A N 1
ATOM 1492 C CA . VAL A 1 180 ? -9.828 -29.031 -8 1 86.62 180 VAL A CA 1
ATOM 1493 C C . VAL A 1 180 ? -11.289 -29.484 -7.992 1 86.62 180 VAL A C 1
ATOM 1495 O O . VAL A 1 180 ? -11.727 -30.188 -7.078 1 86.62 180 VAL A O 1
ATOM 1498 N N . LYS A 1 181 ? -12 -29.094 -9 1 87.81 181 LYS A N 1
ATOM 1499 C CA . LYS A 1 181 ? -13.414 -29.453 -9.078 1 87.81 181 LYS A CA 1
ATOM 1500 C C . LYS A 1 181 ? -13.586 -30.969 -9.211 1 87.81 181 LYS A C 1
ATOM 1502 O O . LYS A 1 181 ? -14.453 -31.562 -8.562 1 87.81 181 LYS A O 1
ATOM 1507 N N . ARG A 1 182 ? -12.82 -31.5 -10.016 1 88.75 182 ARG A N 1
ATOM 1508 C CA . ARG A 1 182 ? -12.867 -32.938 -10.18 1 88.75 182 ARG A CA 1
ATOM 1509 C C . ARG A 1 182 ? -12.57 -33.656 -8.867 1 88.75 182 ARG A C 1
ATOM 1511 O O . ARG A 1 182 ? -13.32 -34.562 -8.461 1 88.75 182 ARG A O 1
ATOM 1518 N N . ASN A 1 183 ? -11.5 -33.281 -8.258 1 90.06 183 ASN A N 1
ATOM 1519 C CA . ASN A 1 183 ? -11.109 -33.938 -7.008 1 90.06 183 ASN A CA 1
ATOM 1520 C C . ASN A 1 183 ? -12.156 -33.719 -5.918 1 90.06 183 ASN A C 1
ATOM 1522 O O . ASN A 1 183 ? -12.414 -34.625 -5.117 1 90.06 183 ASN A O 1
ATOM 1526 N N . GLU A 1 184 ? -12.625 -32.562 -5.918 1 91.25 184 GLU A N 1
ATOM 1527 C CA . GLU A 1 184 ? -13.648 -32.25 -4.922 1 91.25 184 GLU A CA 1
ATOM 1528 C C . GLU A 1 184 ? -14.844 -33.188 -5.051 1 91.25 184 GLU A C 1
ATOM 1530 O O . GLU A 1 184 ? -15.344 -33.719 -4.051 1 91.25 184 GLU A O 1
ATOM 1535 N N . LYS A 1 185 ? -15.32 -33.344 -6.254 1 91.5 185 LYS A N 1
ATOM 1536 C CA . LYS A 1 185 ? -16.453 -34.25 -6.508 1 91.5 185 LYS A CA 1
ATOM 1537 C C . LYS A 1 185 ? -16.156 -35.656 -6 1 91.5 185 LYS A C 1
ATOM 1539 O O . LYS A 1 185 ? -16.984 -36.25 -5.301 1 91.5 185 LYS A O 1
ATOM 1544 N N . LEU A 1 186 ? -15.078 -36.156 -6.27 1 91.69 186 LEU A N 1
ATOM 1545 C CA . LEU A 1 186 ? -14.695 -37.5 -5.891 1 91.69 186 LEU A CA 1
ATOM 1546 C C . LEU A 1 186 ? -14.547 -37.625 -4.375 1 91.69 186 LEU A C 1
ATOM 1548 O O . LEU A 1 186 ? -14.969 -38.594 -3.779 1 91.69 186 LEU A O 1
ATOM 1552 N N . LEU A 1 187 ? -13.992 -36.625 -3.777 1 93 187 LEU A N 1
ATOM 1553 C CA . LEU A 1 187 ? -13.758 -36.625 -2.338 1 93 187 LEU A CA 1
ATOM 1554 C C . LEU A 1 187 ? -15.078 -36.562 -1.575 1 93 187 LEU A C 1
ATOM 1556 O O . LEU A 1 187 ? -15.242 -37.219 -0.553 1 93 187 LEU A O 1
ATOM 1560 N N . LEU A 1 188 ? -15.938 -35.812 -2.074 1 91.81 188 LEU A N 1
ATOM 1561 C CA . LEU A 1 188 ? -17.234 -35.688 -1.425 1 91.81 188 LEU A CA 1
ATOM 1562 C C . LEU A 1 188 ? -18.016 -37 -1.525 1 91.81 188 LEU A C 1
ATOM 1564 O O . LEU A 1 188 ? -18.719 -37.375 -0.595 1 91.81 188 LEU A O 1
ATOM 1568 N N . GLU A 1 189 ? -17.875 -37.656 -2.615 1 91.44 189 GLU A N 1
ATOM 1569 C CA . GLU A 1 189 ? -18.469 -39 -2.76 1 91.44 189 GLU A CA 1
ATOM 1570 C C . GLU A 1 189 ? -17.875 -39.969 -1.76 1 91.44 189 GLU A C 1
ATOM 1572 O O . GLU A 1 189 ? -18.609 -40.781 -1.15 1 91.44 189 GLU A O 1
ATOM 1577 N N . GLU A 1 190 ? -16.656 -39.875 -1.612 1 90.88 190 GLU A N 1
ATOM 1578 C CA . GLU A 1 190 ? -15.984 -40.75 -0.652 1 90.88 190 GLU A CA 1
ATOM 1579 C C . GLU A 1 190 ? -16.406 -40.438 0.777 1 90.88 190 GLU A C 1
ATOM 1581 O O . GLU A 1 190 ? -16.562 -41.344 1.604 1 90.88 190 GLU A O 1
ATOM 1586 N N . LEU A 1 191 ? -16.516 -39.25 1.058 1 91.44 191 LEU A N 1
ATOM 1587 C CA . LEU A 1 191 ? -16.891 -38.812 2.396 1 91.44 191 LEU A CA 1
ATOM 1588 C C . LEU A 1 191 ? -18.297 -39.281 2.748 1 91.44 191 LEU A C 1
ATOM 1590 O O . LEU A 1 191 ? -18.578 -39.594 3.908 1 91.44 191 LEU A O 1
ATOM 1594 N N . LYS A 1 192 ? -19.141 -39.344 1.75 1 91.25 192 LYS A N 1
ATOM 1595 C CA . LYS A 1 192 ? -20.5 -39.844 1.967 1 91.25 192 LYS A CA 1
ATOM 1596 C C . LYS A 1 192 ? -20.484 -41.312 2.379 1 91.25 192 LYS A C 1
ATOM 1598 O O . LYS A 1 192 ? -21.328 -41.75 3.152 1 91.25 192 LYS A O 1
ATOM 1603 N N . GLU A 1 193 ? -19.547 -41.969 1.854 1 89.75 193 GLU A N 1
ATOM 1604 C CA . GLU A 1 193 ? -19.406 -43.375 2.193 1 89.75 193 GLU A CA 1
ATOM 1605 C C . GLU A 1 193 ? -18.859 -43.562 3.607 1 89.75 193 GLU A C 1
ATOM 1607 O O . GLU A 1 193 ? -19.297 -44.438 4.34 1 89.75 193 GLU A O 1
ATOM 1612 N N . ASP A 1 194 ? -17.922 -42.719 4.023 1 90.06 194 ASP A N 1
ATOM 1613 C CA . ASP A 1 194 ? -17.344 -42.719 5.359 1 90.06 194 ASP A CA 1
ATOM 1614 C C . ASP A 1 194 ? -17.078 -41.312 5.852 1 90.06 194 ASP A C 1
ATOM 1616 O O . ASP A 1 194 ? -15.961 -40.781 5.688 1 90.06 194 ASP A O 1
ATOM 1620 N N . GLU A 1 195 ? -17.984 -40.906 6.566 1 85.31 195 GLU A N 1
ATOM 1621 C CA . GLU A 1 195 ? -17.906 -39.531 7.02 1 85.31 195 GLU A CA 1
ATOM 1622 C C . GLU A 1 195 ? -16.812 -39.344 8.07 1 85.31 195 GLU A C 1
ATOM 1624 O O . GLU A 1 195 ? -16.297 -38.25 8.266 1 85.31 195 GLU A O 1
ATOM 1629 N N . LYS A 1 196 ? -16.359 -40.438 8.648 1 86.56 196 LYS A N 1
ATOM 1630 C CA . LYS A 1 196 ? -15.414 -40.344 9.75 1 86.56 196 LYS A CA 1
ATOM 1631 C C . LYS A 1 196 ? -14.008 -40.719 9.289 1 86.56 196 LYS A C 1
ATOM 1633 O O . LYS A 1 196 ? -13.141 -41.062 10.109 1 86.56 196 LYS A O 1
ATOM 1638 N N . SER A 1 197 ? -13.844 -40.625 8.047 1 91.5 197 SER A N 1
ATOM 1639 C CA . SER A 1 197 ? -12.5 -40.875 7.539 1 91.5 197 SER A CA 1
ATOM 1640 C C . SER A 1 197 ? -11.586 -39.688 7.746 1 91.5 197 SER A C 1
ATOM 1642 O O . SER A 1 197 ? -11.789 -38.625 7.133 1 91.5 197 SER A O 1
ATOM 1644 N N . PRO A 1 198 ? -10.539 -39.812 8.539 1 94.5 198 PRO A N 1
ATOM 1645 C CA . PRO A 1 198 ? -9.648 -38.688 8.766 1 94.5 198 PRO A CA 1
ATOM 1646 C C . PRO A 1 198 ? -8.875 -38.281 7.512 1 94.5 198 PRO A C 1
ATOM 1648 O O . PRO A 1 198 ? -8.672 -37.094 7.266 1 94.5 198 PRO A O 1
ATOM 1651 N N . TYR A 1 199 ? -8.57 -39.25 6.766 1 92.94 199 TYR A N 1
ATOM 1652 C CA . TYR A 1 199 ? -7.789 -39 5.559 1 92.94 199 TYR A CA 1
ATOM 1653 C C . TYR A 1 199 ? -8.609 -38.25 4.523 1 92.94 199 TYR A C 1
ATOM 1655 O O . TYR A 1 199 ? -8.117 -37.312 3.889 1 92.94 199 TYR A O 1
ATOM 1663 N N . THR A 1 200 ? -9.844 -38.688 4.336 1 94.25 200 THR A N 1
ATOM 1664 C CA . THR A 1 200 ? -10.719 -38 3.375 1 94.25 200 THR A CA 1
ATOM 1665 C C . THR A 1 200 ? -10.969 -36.562 3.785 1 94.25 200 THR A C 1
ATOM 1667 O O . THR A 1 200 ? -10.961 -35.656 2.941 1 94.25 200 THR A O 1
ATOM 1670 N N . ASN A 1 201 ? -11.141 -36.375 5.074 1 95.88 201 ASN A N 1
ATOM 1671 C CA . ASN A 1 201 ? -11.305 -35 5.57 1 95.88 201 ASN A CA 1
ATOM 1672 C C . ASN A 1 201 ? -10.062 -34.156 5.316 1 95.88 201 ASN A C 1
ATOM 1674 O O . ASN A 1 201 ? -10.164 -33 4.906 1 95.88 201 ASN A O 1
ATOM 1678 N N . TYR A 1 202 ? -8.945 -34.688 5.527 1 95.38 202 TYR A N 1
ATOM 1679 C CA . TYR A 1 202 ? -7.68 -34.031 5.273 1 95.38 202 TYR A CA 1
ATOM 1680 C C . TYR A 1 202 ? -7.559 -33.625 3.807 1 95.38 202 TYR A C 1
ATOM 1682 O O . TYR A 1 202 ? -7.215 -32.469 3.49 1 95.38 202 TYR A O 1
ATOM 1690 N N . GLN A 1 203 ? -7.91 -34.5 2.928 1 94.81 203 GLN A N 1
ATOM 1691 C CA . GLN A 1 203 ? -7.758 -34.25 1.495 1 94.81 203 GLN A CA 1
ATOM 1692 C C . GLN A 1 203 ? -8.719 -33.188 1.008 1 94.81 203 GLN A C 1
ATOM 1694 O O . GLN A 1 203 ? -8.383 -32.406 0.11 1 94.81 203 GLN A O 1
ATOM 1699 N N . ILE A 1 204 ? -9.883 -33.219 1.563 1 95.44 204 ILE A N 1
ATOM 1700 C CA . ILE A 1 204 ? -10.836 -32.156 1.219 1 95.44 204 ILE A CA 1
ATOM 1701 C C . ILE A 1 204 ? -10.273 -30.797 1.64 1 95.44 204 ILE A C 1
ATOM 1703 O O . ILE A 1 204 ? -10.344 -29.828 0.879 1 95.44 204 ILE A O 1
ATOM 1707 N N . GLY A 1 205 ? -9.719 -30.75 2.84 1 95.19 205 GLY A N 1
ATOM 1708 C CA . GLY A 1 205 ? -9.078 -29.516 3.295 1 95.19 205 GLY A CA 1
ATOM 1709 C C . GLY A 1 205 ? -7.977 -29.047 2.371 1 95.19 205 GLY A C 1
ATOM 1710 O O . GLY A 1 205 ? -7.906 -27.859 2.033 1 95.19 205 GLY A O 1
ATOM 1711 N N . LYS A 1 206 ? -7.164 -29.906 1.939 1 93.25 206 LYS A N 1
ATOM 1712 C CA . LYS A 1 206 ? -6.059 -29.594 1.038 1 93.25 206 LYS A CA 1
ATOM 1713 C C . LYS A 1 206 ? -6.574 -29.047 -0.29 1 93.25 206 LYS A C 1
ATOM 1715 O O . LYS A 1 206 ? -6.008 -28.094 -0.838 1 93.25 206 LYS A O 1
ATOM 1720 N N . ASN A 1 207 ? -7.633 -29.703 -0.742 1 92.88 207 ASN A N 1
ATOM 1721 C CA . ASN A 1 207 ? -8.266 -29.25 -1.98 1 92.88 207 ASN A CA 1
ATOM 1722 C C . ASN A 1 207 ? -8.773 -27.828 -1.872 1 92.88 207 ASN A C 1
ATOM 1724 O O . ASN A 1 207 ? -8.625 -27.031 -2.807 1 92.88 207 ASN A O 1
ATOM 1728 N N . LEU A 1 208 ? -9.328 -27.562 -0.77 1 91.75 208 LEU A N 1
ATOM 1729 C CA . LEU A 1 208 ? -9.883 -26.234 -0.534 1 91.75 208 LEU A CA 1
ATOM 1730 C C . LEU A 1 208 ? -8.773 -25.188 -0.409 1 91.75 208 LEU A C 1
ATOM 1732 O O . LEU A 1 208 ? -8.945 -24.031 -0.812 1 91.75 208 LEU A O 1
ATOM 1736 N N . ILE A 1 209 ? -7.594 -25.562 0.091 1 91.69 209 ILE A N 1
ATOM 1737 C CA . ILE A 1 209 ? -6.445 -24.672 0.188 1 91.69 209 ILE A CA 1
ATOM 1738 C C . ILE A 1 209 ? -6.016 -24.234 -1.209 1 91.69 209 ILE A C 1
ATOM 1740 O O . ILE A 1 209 ? -5.711 -23.047 -1.43 1 91.69 209 ILE A O 1
ATOM 1744 N N . ILE A 1 210 ? -6.055 -25.078 -2.141 1 86.75 210 ILE A N 1
ATOM 1745 C CA . ILE A 1 210 ? -5.641 -24.797 -3.51 1 86.75 210 ILE A CA 1
ATOM 1746 C C . ILE A 1 210 ? -6.57 -23.75 -4.125 1 86.75 210 ILE A C 1
ATOM 1748 O O . ILE A 1 210 ? -6.137 -22.922 -4.93 1 86.75 210 ILE A O 1
ATOM 1752 N N . LEU A 1 211 ? -7.812 -23.734 -3.623 1 83 211 LEU A N 1
ATOM 1753 C CA . LEU A 1 211 ? -8.797 -22.797 -4.133 1 83 211 LEU A CA 1
ATOM 1754 C C . LEU A 1 211 ? -8.719 -21.469 -3.373 1 83 211 LEU A C 1
ATOM 1756 O O . LEU A 1 211 ? -9.383 -20.5 -3.74 1 83 211 LEU A O 1
ATOM 1760 N N . GLY A 1 212 ? -7.957 -21.469 -2.338 1 83 212 GLY A N 1
ATOM 1761 C CA . GLY A 1 212 ? -7.852 -20.281 -1.522 1 83 212 GLY A CA 1
ATOM 1762 C C . GLY A 1 212 ? -8.969 -20.141 -0.507 1 83 212 GLY A C 1
ATOM 1763 O O . GLY A 1 212 ? -9.18 -19.078 0.061 1 83 212 GLY A O 1
ATOM 1764 N N . LYS A 1 213 ? -9.773 -21.172 -0.344 1 88.38 213 LYS A N 1
ATOM 1765 C CA . LYS A 1 213 ? -10.852 -21.172 0.64 1 88.38 213 LYS A CA 1
ATOM 1766 C C . LYS A 1 213 ? -10.352 -21.656 2 1 88.38 213 LYS A C 1
ATOM 1768 O O . LYS A 1 213 ? -10.703 -22.766 2.439 1 88.38 213 LYS A O 1
ATOM 1773 N N . TYR A 1 214 ? -9.703 -20.828 2.699 1 91.12 214 TYR A N 1
ATOM 1774 C CA . TYR A 1 214 ? -8.93 -21.203 3.883 1 91.12 214 TYR A CA 1
ATOM 1775 C C . TYR A 1 214 ? -9.852 -21.438 5.078 1 91.12 214 TYR A C 1
ATOM 1777 O O . TYR A 1 214 ? -9.586 -22.312 5.906 1 91.12 214 TYR A O 1
ATOM 1785 N N . GLN A 1 215 ? -10.945 -20.734 5.137 1 88.31 215 GLN A N 1
ATOM 1786 C CA . GLN A 1 215 ? -11.852 -20.938 6.262 1 88.31 215 GLN A CA 1
ATOM 1787 C C . GLN A 1 215 ? -12.516 -22.312 6.195 1 88.31 215 GLN A C 1
ATOM 1789 O O . GLN A 1 215 ? -12.578 -23.031 7.199 1 88.31 215 GLN A O 1
ATOM 1794 N N . GLU A 1 216 ? -12.953 -22.641 5.043 1 92.31 216 GLU A N 1
ATOM 1795 C CA . GLU A 1 216 ? -13.555 -23.969 4.859 1 92.31 216 GLU A CA 1
ATOM 1796 C C . GLU A 1 216 ? -12.516 -25.078 5.039 1 92.31 216 GLU A C 1
ATOM 1798 O O . GLU A 1 216 ? -12.805 -26.109 5.645 1 92.31 216 GLU A O 1
ATOM 1803 N N . ALA A 1 217 ? -11.359 -24.797 4.523 1 95.56 217 ALA A N 1
ATOM 1804 C CA . ALA A 1 217 ? -10.281 -25.766 4.672 1 95.56 217 ALA A CA 1
ATOM 1805 C C . ALA A 1 217 ? -9.992 -26.047 6.145 1 95.56 217 ALA A C 1
ATOM 1807 O O . ALA A 1 217 ? -9.773 -27.203 6.535 1 95.56 217 ALA A O 1
ATOM 1808 N N . LEU A 1 218 ? -10.016 -25.031 6.938 1 95.69 218 LEU A N 1
ATOM 1809 C CA . LEU A 1 218 ? -9.727 -25.156 8.359 1 95.69 218 LEU A CA 1
ATOM 1810 C C . LEU A 1 218 ? -10.711 -26.109 9.031 1 95.69 218 LEU A C 1
ATOM 1812 O O . LEU A 1 218 ? -10.312 -26.938 9.852 1 95.69 218 LEU A O 1
ATOM 1816 N N . ASP A 1 219 ? -11.961 -26.094 8.711 1 94.69 219 ASP A N 1
ATOM 1817 C CA . ASP A 1 219 ? -12.984 -26.953 9.297 1 94.69 219 ASP A CA 1
ATOM 1818 C C . ASP A 1 219 ? -12.68 -28.438 9.039 1 94.69 219 ASP A C 1
ATOM 1820 O O . ASP A 1 219 ? -12.734 -29.25 9.953 1 94.69 219 ASP A O 1
ATOM 1824 N N . TYR A 1 220 ? -12.352 -28.656 7.844 1 96.12 220 TYR A N 1
ATOM 1825 C CA . TYR A 1 220 ? -12.07 -30.031 7.473 1 96.12 220 TYR A CA 1
ATOM 1826 C C . TYR A 1 220 ? -10.758 -30.516 8.102 1 96.12 220 TYR A C 1
ATOM 1828 O O . TYR A 1 220 ? -10.664 -31.656 8.555 1 96.12 220 TYR A O 1
ATOM 1836 N N . LEU A 1 221 ? -9.789 -29.656 8.148 1 97.75 221 LEU A N 1
ATOM 1837 C CA . LEU A 1 221 ? -8.492 -30.031 8.711 1 97.75 221 LEU A CA 1
ATOM 1838 C C . LEU A 1 221 ? -8.594 -30.234 10.219 1 97.75 221 LEU A C 1
ATOM 1840 O O . LEU A 1 221 ? -8.008 -31.188 10.758 1 97.75 221 LEU A O 1
ATOM 1844 N N . GLU A 1 222 ? -9.305 -29.406 10.891 1 97.38 222 GLU A N 1
ATOM 1845 C CA . GLU A 1 222 ? -9.484 -29.578 12.328 1 97.38 222 GLU A CA 1
ATOM 1846 C C . GLU A 1 222 ? -10.281 -30.844 12.633 1 97.38 222 GLU A C 1
ATOM 1848 O O . GLU A 1 222 ? -10.008 -31.547 13.609 1 97.38 222 GLU A O 1
ATOM 1853 N N . LYS A 1 223 ? -11.305 -31.062 11.836 1 96.62 223 LYS A N 1
ATOM 1854 C CA . LYS A 1 223 ? -12.047 -32.312 11.984 1 96.62 223 LYS A CA 1
ATOM 1855 C C . LYS A 1 223 ? -11.133 -33.531 11.789 1 96.62 223 LYS A C 1
ATOM 1857 O O . LYS A 1 223 ? -11.18 -34.469 12.57 1 96.62 223 LYS A O 1
ATOM 1862 N N . SER A 1 224 ? -10.359 -33.469 10.758 1 97.38 224 SER A N 1
ATOM 1863 C CA . SER A 1 224 ? -9.383 -34.531 10.516 1 97.38 224 SER A CA 1
ATOM 1864 C C . SER A 1 224 ? -8.453 -34.719 11.711 1 97.38 224 SER A C 1
ATOM 1866 O O . SER A 1 224 ? -8.188 -35.844 12.133 1 97.38 224 SER A O 1
ATOM 1868 N N . TYR A 1 225 ? -7.988 -33.656 12.258 1 97.5 225 TYR A N 1
ATOM 1869 C CA . TYR A 1 225 ? -7.09 -33.656 13.406 1 97.5 225 TYR A CA 1
ATOM 1870 C C . TYR A 1 225 ? -7.754 -34.344 14.602 1 97.5 225 TYR A C 1
ATOM 1872 O O . TYR A 1 225 ? -7.133 -35.156 15.289 1 97.5 225 TYR A O 1
ATOM 1880 N N . LYS A 1 226 ? -8.953 -34 14.883 1 96.56 226 LYS A N 1
ATOM 1881 C CA . LYS A 1 226 ? -9.695 -34.594 15.984 1 96.56 226 LYS A CA 1
ATOM 1882 C C . LYS A 1 226 ? -9.859 -36.094 15.789 1 96.56 226 LYS A C 1
ATOM 1884 O O . LYS A 1 226 ? -9.688 -36.875 16.734 1 96.56 226 LYS A O 1
ATOM 1889 N N . LEU A 1 227 ? -10.172 -36.438 14.594 1 96.12 227 LEU A N 1
ATOM 1890 C CA . LEU A 1 227 ? -10.383 -37.844 14.273 1 96.12 227 LEU A CA 1
ATOM 1891 C C . LEU A 1 227 ? -9.086 -38.656 14.414 1 96.12 227 LEU A C 1
ATOM 1893 O O . LEU A 1 227 ? -9.07 -39.719 15.008 1 96.12 227 LEU A O 1
ATOM 1897 N N . TYR A 1 228 ? -8.023 -38.125 13.945 1 95.88 228 TYR A N 1
ATOM 1898 C CA . TYR A 1 228 ? -6.73 -38.781 14.07 1 95.88 228 TYR A CA 1
ATOM 1899 C C . TYR A 1 228 ? -6.277 -38.812 15.523 1 95.88 228 TYR A C 1
ATOM 1901 O O . TYR A 1 228 ? -5.637 -39.781 15.945 1 95.88 228 TYR A O 1
ATOM 1909 N N . SER A 1 229 ? -6.484 -37.812 16.188 1 94.25 229 SER A N 1
ATOM 1910 C CA . SER A 1 229 ? -6.098 -37.75 17.594 1 94.25 229 SER A CA 1
ATOM 1911 C C . SER A 1 229 ? -6.777 -38.875 18.391 1 94.25 229 SER A C 1
ATOM 1913 O O . SER A 1 229 ? -6.18 -39.438 19.312 1 94.25 229 SER A O 1
ATOM 1915 N N . LYS A 1 230 ? -7.988 -39.125 18.078 1 93.69 230 LYS A N 1
ATOM 1916 C CA . LYS A 1 230 ? -8.711 -40.219 18.734 1 93.69 230 LYS A CA 1
ATOM 1917 C C . LYS A 1 230 ? -8.047 -41.562 18.469 1 93.69 230 LYS A C 1
ATOM 1919 O O . LYS A 1 230 ? -8.078 -42.469 19.297 1 93.69 230 LYS A O 1
ATOM 1924 N N . LEU A 1 231 ? -7.445 -41.594 17.312 1 91.75 231 LEU A N 1
ATOM 1925 C CA . LEU A 1 231 ? -6.754 -42.812 16.938 1 91.75 231 LEU A CA 1
ATOM 1926 C C . LEU A 1 231 ? -5.309 -42.812 17.422 1 91.75 231 LEU A C 1
ATOM 1928 O O . LEU A 1 231 ? -4.566 -43.781 17.203 1 91.75 231 LEU A O 1
ATOM 1932 N N . GLU A 1 232 ? -4.816 -41.719 18.031 1 86.75 232 GLU A N 1
ATOM 1933 C CA . GLU A 1 232 ? -3.473 -41.531 18.562 1 86.75 232 GLU A CA 1
ATOM 1934 C C . GLU A 1 232 ? -2.416 -41.625 17.469 1 86.75 232 GLU A C 1
ATOM 1936 O O . GLU A 1 232 ? -1.327 -42.156 17.703 1 86.75 232 GLU A O 1
ATOM 1941 N N . ILE A 1 233 ? -2.768 -41.312 16.266 1 89 233 ILE A N 1
ATOM 1942 C CA . ILE A 1 233 ? -1.848 -41.312 15.133 1 89 233 ILE A CA 1
ATOM 1943 C C . ILE A 1 233 ? -2.041 -40.062 14.312 1 89 233 ILE A C 1
ATOM 1945 O O . ILE A 1 233 ? -2.736 -40.062 13.289 1 89 233 ILE A O 1
ATOM 1949 N N . VAL A 1 234 ? -1.493 -39 14.617 1 92.81 234 VAL A N 1
ATOM 1950 C CA . VAL A 1 234 ? -1.627 -37.781 13.859 1 92.81 234 VAL A CA 1
ATOM 1951 C C . VAL A 1 234 ? -0.436 -37.625 12.914 1 92.81 234 VAL A C 1
ATOM 1953 O O . VAL A 1 234 ? 0.694 -37.406 13.359 1 92.81 234 VAL A O 1
ATOM 1956 N N . PRO A 1 235 ? -0.744 -37.719 11.641 1 92.94 235 PRO A N 1
ATOM 1957 C CA . PRO A 1 235 ? 0.374 -37.594 10.703 1 92.94 235 PRO A CA 1
ATOM 1958 C C . PRO A 1 235 ? 0.957 -36.188 10.672 1 92.94 235 PRO A C 1
ATOM 1960 O O . PRO A 1 235 ? 0.227 -35.188 10.852 1 92.94 235 PRO A O 1
ATOM 1963 N N . GLY A 1 236 ? 2.234 -36.094 10.328 1 92.56 236 GLY A N 1
ATOM 1964 C CA . GLY A 1 236 ? 2.932 -34.812 10.266 1 92.56 236 GLY A CA 1
ATOM 1965 C C . GLY A 1 236 ? 2.41 -33.906 9.18 1 92.56 236 GLY A C 1
ATOM 1966 O O . GLY A 1 236 ? 2.381 -32.656 9.344 1 92.56 236 GLY A O 1
ATOM 1967 N N . TYR A 1 237 ? 1.964 -34.5 8.102 1 92.5 237 TYR A N 1
ATOM 1968 C CA . TYR A 1 237 ? 1.486 -33.688 6.984 1 92.5 237 TYR A CA 1
ATOM 1969 C C . TYR A 1 237 ? 0.223 -32.938 7.367 1 92.5 237 TYR A C 1
ATOM 1971 O O . TYR A 1 237 ? -0.017 -31.828 6.871 1 92.5 237 TYR A O 1
ATOM 1979 N N . LEU A 1 238 ? -0.571 -33.469 8.188 1 96.06 238 LEU A N 1
ATOM 1980 C CA . LEU A 1 238 ? -1.771 -32.812 8.656 1 96.06 238 LEU A CA 1
ATOM 1981 C C . LEU A 1 238 ? -1.408 -31.594 9.531 1 96.06 238 LEU A C 1
ATOM 1983 O O . LEU A 1 238 ? -1.98 -30.516 9.375 1 96.06 238 LEU A O 1
ATOM 1987 N N . ILE A 1 239 ? -0.406 -31.797 10.391 1 96.31 239 ILE A N 1
ATOM 1988 C CA . ILE A 1 239 ? 0.013 -30.734 11.305 1 96.31 239 ILE A CA 1
ATOM 1989 C C . ILE A 1 239 ? 0.596 -29.562 10.516 1 96.31 239 ILE A C 1
ATOM 1991 O O . ILE A 1 239 ? 0.298 -28.406 10.805 1 96.31 239 ILE A O 1
ATOM 1995 N N . THR A 1 240 ? 1.341 -29.859 9.578 1 95.44 240 THR A N 1
ATOM 1996 C CA . THR A 1 240 ? 1.973 -28.828 8.758 1 95.44 240 THR A CA 1
ATOM 1997 C C . THR A 1 240 ? 0.922 -28 8.023 1 95.44 240 THR A C 1
ATOM 1999 O O . THR A 1 240 ? 1.014 -26.766 7.98 1 95.44 240 THR A O 1
ATOM 2002 N N . ASN A 1 241 ? -0.042 -28.625 7.465 1 96.12 241 ASN A N 1
ATOM 2003 C CA . ASN A 1 241 ? -1.08 -27.922 6.723 1 96.12 241 ASN A CA 1
ATOM 2004 C C . ASN A 1 241 ? -1.977 -27.094 7.648 1 96.12 241 ASN A C 1
ATOM 2006 O O . ASN A 1 241 ? -2.396 -26 7.301 1 96.12 241 ASN A O 1
ATOM 2010 N N . LEU A 1 242 ? -2.248 -27.75 8.742 1 97.31 242 LEU A N 1
ATOM 2011 C CA . LEU A 1 242 ? -3.031 -27.016 9.734 1 97.31 242 LEU A CA 1
ATOM 2012 C C . LEU A 1 242 ? -2.301 -25.75 10.18 1 97.31 242 LEU A C 1
ATOM 2014 O O . LEU A 1 242 ? -2.904 -24.688 10.273 1 97.31 242 LEU A O 1
ATOM 2018 N N . ALA A 1 243 ? -1.017 -25.875 10.445 1 97.31 243 ALA A N 1
ATOM 2019 C CA . ALA A 1 243 ? -0.198 -24.719 10.836 1 97.31 243 ALA A CA 1
ATOM 2020 C C . ALA A 1 243 ? -0.208 -23.656 9.758 1 97.31 243 ALA A C 1
ATOM 2022 O O . ALA A 1 243 ? -0.365 -22.469 10.047 1 97.31 243 ALA A O 1
ATOM 2023 N N . LYS A 1 244 ? -0.097 -24.031 8.578 1 95.44 244 LYS A N 1
ATOM 2024 C CA . LYS A 1 244 ? -0.09 -23.125 7.438 1 95.44 244 LYS A CA 1
ATOM 2025 C C . LYS A 1 244 ? -1.398 -22.344 7.352 1 95.44 244 LYS A C 1
ATOM 2027 O O . LYS A 1 244 ? -1.391 -21.125 7.148 1 95.44 244 LYS A O 1
ATOM 2032 N N . VAL A 1 245 ? -2.498 -23.016 7.48 1 96.38 245 VAL A N 1
ATOM 2033 C CA . VAL A 1 245 ? -3.811 -22.391 7.371 1 96.38 245 VAL A CA 1
ATOM 2034 C C . VAL A 1 245 ? -4.027 -21.438 8.539 1 96.38 245 VAL A C 1
ATOM 2036 O O . VAL A 1 245 ? -4.598 -20.344 8.367 1 96.38 245 VAL A O 1
ATOM 2039 N N . TYR A 1 246 ? -3.562 -21.891 9.719 1 96.06 246 TYR A N 1
ATOM 2040 C CA . TYR A 1 246 ? -3.641 -20.984 10.867 1 96.06 246 TYR A CA 1
ATOM 2041 C C . TYR A 1 246 ? -2.92 -19.672 10.578 1 96.06 246 TYR A C 1
ATOM 2043 O O . TYR A 1 246 ? -3.447 -18.594 10.859 1 96.06 246 TYR A O 1
ATOM 2051 N N . LEU A 1 247 ? -1.796 -19.719 10.016 1 94.94 247 LEU A N 1
ATOM 2052 C CA . LEU A 1 247 ? -1.001 -18.531 9.727 1 94.94 247 LEU A CA 1
ATOM 2053 C C . LEU A 1 247 ? -1.675 -17.672 8.664 1 94.94 247 LEU A C 1
ATOM 2055 O O . LEU A 1 247 ? -1.719 -16.438 8.789 1 94.94 247 LEU A O 1
ATOM 2059 N N . TYR A 1 248 ? -2.215 -18.297 7.684 1 91.81 248 TYR A N 1
ATOM 2060 C CA . TYR A 1 248 ? -2.895 -17.562 6.621 1 91.81 248 TYR A CA 1
ATOM 2061 C C . TYR A 1 248 ? -4.105 -16.812 7.164 1 91.81 248 TYR A C 1
ATOM 2063 O O . TYR A 1 248 ? -4.441 -15.734 6.676 1 91.81 248 TYR A O 1
ATOM 2071 N N . LEU A 1 249 ? -4.707 -17.422 8.109 1 88.81 249 LEU A N 1
ATOM 2072 C CA . LEU A 1 249 ? -5.918 -16.844 8.664 1 88.81 249 LEU A CA 1
ATOM 2073 C C . LEU A 1 249 ? -5.586 -15.914 9.836 1 88.81 249 LEU A C 1
ATOM 2075 O O . LEU A 1 249 ? -6.488 -15.438 10.531 1 88.81 249 LEU A O 1
ATOM 2079 N N . GLY A 1 250 ? -4.297 -15.758 10.117 1 85.5 250 GLY A N 1
ATOM 2080 C CA . GLY A 1 250 ? -3.859 -14.852 11.164 1 85.5 250 GLY A CA 1
ATOM 2081 C C . GLY A 1 250 ? -3.998 -15.43 12.555 1 85.5 250 GLY A C 1
ATOM 2082 O O . GLY A 1 250 ? -4.02 -14.695 13.547 1 85.5 250 GLY A O 1
ATOM 2083 N N . LYS A 1 251 ? -4.176 -16.703 12.703 1 90.19 251 LYS A N 1
ATOM 2084 C CA . LYS A 1 251 ? -4.305 -17.375 13.992 1 90.19 251 LYS A CA 1
ATOM 2085 C C . LYS A 1 251 ? -2.947 -17.859 14.5 1 90.19 251 LYS A C 1
ATOM 2087 O O . LYS A 1 251 ? -2.742 -19.047 14.695 1 90.19 251 LYS A O 1
ATOM 2092 N N . ALA A 1 252 ? -2.123 -16.922 14.812 1 91.38 252 ALA A N 1
ATOM 2093 C CA . ALA A 1 252 ? -0.733 -17.188 15.164 1 91.38 252 ALA A CA 1
ATOM 2094 C C . ALA A 1 252 ? -0.642 -17.938 16.5 1 91.38 252 ALA A C 1
ATOM 2096 O O . ALA A 1 252 ? 0.197 -18.828 16.656 1 91.38 252 ALA A O 1
ATOM 2097 N N . LYS A 1 253 ? -1.434 -17.625 17.422 1 89.88 253 LYS A N 1
ATOM 2098 C CA . LYS A 1 253 ? -1.397 -18.281 18.734 1 89.88 253 LYS A CA 1
ATOM 2099 C C . LYS A 1 253 ? -1.755 -19.766 18.625 1 89.88 253 LYS A C 1
ATOM 2101 O O . LYS A 1 253 ? -1.093 -20.609 19.219 1 89.88 253 LYS A O 1
ATOM 2106 N N . LYS A 1 254 ? -2.783 -20.016 17.875 1 94.25 254 LYS A N 1
ATOM 2107 C CA . LYS A 1 254 ? -3.178 -21.406 17.672 1 94.25 254 LYS A CA 1
ATOM 2108 C C . LYS A 1 254 ? -2.076 -22.188 16.953 1 94.25 254 LYS A C 1
ATOM 2110 O O . LYS A 1 254 ? -1.81 -23.344 17.297 1 94.25 254 LYS A O 1
ATOM 2115 N N . CYS A 1 255 ? -1.487 -21.531 16 1 97.06 255 CYS A N 1
ATOM 2116 C CA . CYS A 1 255 ? -0.387 -22.172 15.281 1 97.06 255 CYS A CA 1
ATOM 2117 C C . CYS A 1 255 ? 0.759 -22.516 16.219 1 97.06 255 CYS A C 1
ATOM 2119 O O . CYS A 1 255 ? 1.266 -23.625 16.219 1 97.06 255 CYS A O 1
ATOM 2121 N N . GLU A 1 256 ? 1.111 -21.578 17.047 1 96.44 256 GLU A N 1
ATOM 2122 C CA . GLU A 1 256 ? 2.213 -21.812 17.969 1 96.44 256 GLU A CA 1
ATOM 2123 C C . GLU A 1 256 ? 1.893 -22.953 18.938 1 96.44 256 GLU A C 1
ATOM 2125 O O . GLU A 1 256 ? 2.73 -23.812 19.172 1 96.44 256 GLU A O 1
ATOM 2130 N N . LYS A 1 257 ? 0.733 -22.938 19.5 1 96.62 257 LYS A N 1
ATOM 2131 C CA . LYS A 1 257 ? 0.326 -23.984 20.438 1 96.62 257 LYS A CA 1
ATOM 2132 C C . LYS A 1 257 ? 0.375 -25.359 19.781 1 96.62 257 LYS A C 1
ATOM 2134 O O . LYS A 1 257 ? 0.896 -26.312 20.359 1 96.62 257 LYS A O 1
ATOM 2139 N N . LEU A 1 258 ? -0.155 -25.391 18.578 1 97.62 258 LEU A N 1
ATOM 2140 C CA . LEU A 1 258 ? -0.169 -26.641 17.828 1 97.62 258 LEU A CA 1
ATOM 2141 C C . LEU A 1 258 ? 1.249 -27.141 17.578 1 97.62 258 LEU A C 1
ATOM 2143 O O . LEU A 1 258 ? 1.546 -28.312 17.812 1 97.62 258 LEU A O 1
ATOM 2147 N N . CYS A 1 259 ? 2.092 -26.297 17.156 1 98.06 259 CYS A N 1
ATOM 2148 C CA . CYS A 1 259 ? 3.461 -26.656 16.797 1 98.06 259 CYS A CA 1
ATOM 2149 C C . CYS A 1 259 ? 4.242 -27.078 18.047 1 98.06 259 CYS A C 1
ATOM 2151 O O . CYS A 1 259 ? 5 -28.047 18.016 1 98.06 259 CYS A O 1
ATOM 2153 N N . LEU A 1 260 ? 4.051 -26.359 19.125 1 97.88 260 LEU A N 1
ATOM 2154 C CA . LEU A 1 260 ? 4.75 -26.719 20.359 1 97.88 260 LEU A CA 1
ATOM 2155 C C . LEU A 1 260 ? 4.328 -28.094 20.844 1 97.88 260 LEU A C 1
ATOM 2157 O O . LEU A 1 260 ? 5.168 -28.891 21.297 1 97.88 260 LEU A O 1
ATOM 2161 N N . LYS A 1 261 ? 3.062 -28.328 20.75 1 96.75 261 LYS A N 1
ATOM 2162 C CA . LYS A 1 261 ? 2.566 -29.656 21.125 1 96.75 261 LYS A CA 1
ATOM 2163 C C . LYS A 1 261 ? 3.201 -30.75 20.281 1 96.75 261 LYS A C 1
ATOM 2165 O O . LYS A 1 261 ? 3.582 -31.797 20.781 1 96.75 261 LYS A O 1
ATOM 2170 N N . TYR A 1 262 ? 3.299 -30.516 19.031 1 96.81 262 TYR A N 1
ATOM 2171 C CA . TYR A 1 262 ? 3.895 -31.484 18.125 1 96.81 262 TYR A CA 1
ATOM 2172 C C . TYR A 1 262 ? 5.383 -31.656 18.406 1 96.81 262 TYR A C 1
ATOM 2174 O O . TYR A 1 262 ? 5.902 -32.781 18.375 1 96.81 262 TYR A O 1
ATOM 2182 N N . ILE A 1 263 ? 6.074 -30.625 18.688 1 97 263 ILE A N 1
ATOM 2183 C CA . ILE A 1 263 ? 7.516 -30.609 18.906 1 97 263 ILE A CA 1
ATOM 2184 C C . ILE A 1 263 ? 7.855 -31.469 20.125 1 97 263 ILE A C 1
ATOM 2186 O O . ILE A 1 263 ? 8.914 -32.094 20.188 1 97 263 ILE A O 1
ATOM 2190 N N . ASN A 1 264 ? 6.969 -31.531 21.031 1 95.69 264 ASN A N 1
ATOM 2191 C CA . ASN A 1 264 ? 7.18 -32.375 22.203 1 95.69 264 ASN A CA 1
ATOM 2192 C C . ASN A 1 264 ? 7.367 -33.844 21.812 1 95.69 264 ASN A C 1
ATOM 2194 O O . ASN A 1 264 ? 8.039 -34.594 22.516 1 95.69 264 ASN A O 1
ATOM 2198 N N . LYS A 1 265 ? 6.863 -34.188 20.672 1 93.25 265 LYS A N 1
ATOM 2199 C CA . LYS A 1 265 ? 6.922 -35.562 20.219 1 93.25 265 LYS A CA 1
ATOM 2200 C C . LYS A 1 265 ? 7.957 -35.75 19.109 1 93.25 265 LYS A C 1
ATOM 2202 O O . LYS A 1 265 ? 8.469 -36.844 18.906 1 93.25 265 LYS A O 1
ATOM 2207 N N . ASP A 1 266 ? 8.102 -34.781 18.391 1 94.62 266 ASP A N 1
ATOM 2208 C CA . ASP A 1 266 ? 9.008 -34.812 17.25 1 94.62 266 ASP A CA 1
ATOM 2209 C C . ASP A 1 266 ? 9.773 -33.5 17.109 1 94.62 266 ASP A C 1
ATOM 2211 O O . ASP A 1 266 ? 9.219 -32.5 16.641 1 94.62 266 ASP A O 1
ATOM 2215 N N . ARG A 1 267 ? 11.062 -33.531 17.297 1 94.81 267 ARG A N 1
ATOM 2216 C CA . ARG A 1 267 ? 11.867 -32.312 17.312 1 94.81 267 ARG A CA 1
ATOM 2217 C C . ARG A 1 267 ? 12.641 -32.156 16.016 1 94.81 267 ARG A C 1
ATOM 2219 O O . ARG A 1 267 ? 13.523 -31.297 15.922 1 94.81 267 ARG A O 1
ATOM 2226 N N . ASN A 1 268 ? 12.258 -32.906 15.055 1 96.69 268 ASN A N 1
ATOM 2227 C CA . ASN A 1 268 ? 13.086 -32.875 13.852 1 96.69 268 ASN A CA 1
ATOM 2228 C C . ASN A 1 268 ? 12.258 -32.594 12.602 1 96.69 268 ASN A C 1
ATOM 2230 O O . ASN A 1 268 ? 12.617 -33.031 11.508 1 96.69 268 ASN A O 1
ATOM 2234 N N . ASN A 1 269 ? 11.219 -32 12.75 1 96.12 269 ASN A N 1
ATOM 2235 C CA . ASN A 1 269 ? 10.375 -31.688 11.602 1 96.12 269 ASN A CA 1
ATOM 2236 C C . ASN A 1 269 ? 10.68 -30.312 11.039 1 96.12 269 ASN A C 1
ATOM 2238 O O . ASN A 1 269 ? 10.453 -29.297 11.711 1 96.12 269 ASN A O 1
ATOM 2242 N N . ILE A 1 270 ? 11.031 -30.219 9.828 1 96.38 270 ILE A N 1
ATOM 2243 C CA . ILE A 1 270 ? 11.508 -29 9.188 1 96.38 270 ILE A CA 1
ATOM 2244 C C . ILE A 1 270 ? 10.359 -28 9.062 1 96.38 270 ILE A C 1
ATOM 2246 O O . ILE A 1 270 ? 10.5 -26.828 9.461 1 96.38 270 ILE A O 1
ATOM 2250 N N . ASP A 1 271 ? 9.234 -28.328 8.602 1 96.94 271 ASP A N 1
ATOM 2251 C CA . ASP A 1 271 ? 8.109 -27.453 8.32 1 96.94 271 ASP A CA 1
ATOM 2252 C C . ASP A 1 271 ? 7.555 -26.844 9.609 1 96.94 271 ASP A C 1
ATOM 2254 O O . ASP A 1 271 ? 7.191 -25.672 9.648 1 96.94 271 ASP A O 1
ATOM 2258 N N . ILE A 1 272 ? 7.523 -27.672 10.617 1 97.56 272 ILE A N 1
ATOM 2259 C CA . ILE A 1 272 ? 6.945 -27.234 11.883 1 97.56 272 ILE A CA 1
ATOM 2260 C C . ILE A 1 272 ? 7.785 -26.094 12.461 1 97.56 272 ILE A C 1
ATOM 2262 O O . ILE A 1 272 ? 7.238 -25.109 12.945 1 97.56 272 ILE A O 1
ATOM 2266 N N . TYR A 1 273 ? 9.078 -26.266 12.359 1 98 273 TYR A N 1
ATOM 2267 C CA . TYR A 1 273 ? 9.945 -25.203 12.875 1 98 273 TYR A CA 1
ATOM 2268 C C . TYR A 1 273 ? 9.836 -23.953 12.023 1 98 273 TYR A C 1
ATOM 2270 O O . TYR A 1 273 ? 9.914 -22.828 12.547 1 98 273 TYR A O 1
ATOM 2278 N N . TYR A 1 274 ? 9.641 -24.031 10.766 1 97.94 274 TYR A N 1
ATOM 2279 C CA . TYR A 1 274 ? 9.453 -22.875 9.906 1 97.94 274 TYR A CA 1
ATOM 2280 C C . TYR A 1 274 ? 8.172 -22.125 10.258 1 97.94 274 TYR A C 1
ATOM 2282 O O . TYR A 1 274 ? 8.172 -20.906 10.414 1 97.94 274 TYR A O 1
ATOM 2290 N N . HIS A 1 275 ? 7.074 -22.859 10.461 1 97.94 275 HIS A N 1
ATOM 2291 C CA . HIS A 1 275 ? 5.77 -22.25 10.695 1 97.94 275 HIS A CA 1
ATOM 2292 C C . HIS A 1 275 ? 5.688 -21.656 12.094 1 97.94 275 HIS A C 1
ATOM 2294 O O . HIS A 1 275 ? 5.09 -20.594 12.281 1 97.94 275 HIS A O 1
ATOM 2300 N N . ILE A 1 276 ? 6.27 -22.406 13.039 1 98.25 276 ILE A N 1
ATOM 2301 C CA . ILE A 1 276 ? 6.223 -21.859 14.391 1 98.25 276 ILE A CA 1
ATOM 2302 C C . ILE A 1 276 ? 7.047 -20.562 14.445 1 98.25 276 ILE A C 1
ATOM 2304 O O . ILE A 1 276 ? 6.699 -19.625 15.172 1 98.25 276 ILE A O 1
ATOM 2308 N N . ALA A 1 277 ? 8.172 -20.531 13.734 1 98.38 277 ALA A N 1
ATOM 2309 C CA . ALA A 1 277 ? 8.984 -19.328 13.68 1 98.38 277 ALA A CA 1
ATOM 2310 C C . ALA A 1 277 ? 8.18 -18.156 13.133 1 98.38 277 ALA A C 1
ATOM 2312 O O . ALA A 1 277 ? 8.25 -17.047 13.672 1 98.38 277 ALA A O 1
ATOM 2313 N N . GLN A 1 278 ? 7.402 -18.375 12.125 1 97.31 278 GLN A N 1
ATOM 2314 C CA . GLN A 1 278 ? 6.555 -17.344 11.547 1 97.31 278 GLN A CA 1
ATOM 2315 C C . GLN A 1 278 ? 5.504 -16.875 12.547 1 97.31 278 GLN A C 1
ATOM 2317 O O . GLN A 1 278 ? 5.27 -15.664 12.688 1 97.31 278 GLN A O 1
ATOM 2322 N N . ALA A 1 279 ? 4.883 -17.844 13.195 1 95.88 279 ALA A N 1
ATOM 2323 C CA . ALA A 1 279 ? 3.873 -17.516 14.195 1 95.88 279 ALA A CA 1
ATOM 2324 C C . ALA A 1 279 ? 4.457 -16.641 15.305 1 95.88 279 ALA A C 1
ATOM 2326 O O . ALA A 1 279 ? 3.816 -15.695 15.758 1 95.88 279 ALA A O 1
ATOM 2327 N N . GLN A 1 280 ? 5.621 -17 15.656 1 94.69 280 GLN A N 1
ATOM 2328 C CA . GLN A 1 280 ? 6.285 -16.281 16.75 1 94.69 280 GLN A CA 1
ATOM 2329 C C . GLN A 1 280 ? 6.66 -14.859 16.328 1 94.69 280 GLN A C 1
ATOM 2331 O O . GLN A 1 280 ? 6.625 -13.938 17.141 1 94.69 280 GLN A O 1
ATOM 2336 N N . VAL A 1 281 ? 7.008 -14.648 15.062 1 92.25 281 VAL A N 1
ATOM 2337 C CA . VAL A 1 281 ? 7.223 -13.305 14.555 1 92.25 281 VAL A CA 1
ATOM 2338 C C . VAL A 1 281 ? 5.93 -12.492 14.664 1 92.25 281 VAL A C 1
ATOM 2340 O O . VAL A 1 281 ? 5.938 -11.367 15.172 1 92.25 281 VAL A O 1
ATOM 2343 N N . ASP A 1 282 ? 4.832 -13.094 14.219 1 86.56 282 ASP A N 1
ATOM 2344 C CA . ASP A 1 282 ? 3.535 -12.422 14.234 1 86.56 282 ASP A CA 1
ATOM 2345 C C . ASP A 1 282 ? 3.119 -12.062 15.656 1 86.56 282 ASP A C 1
ATOM 2347 O O . ASP A 1 282 ? 2.41 -11.078 15.875 1 86.56 282 ASP A O 1
ATOM 2351 N N . LEU A 1 283 ? 3.621 -12.906 16.625 1 84.25 283 LEU A N 1
ATOM 2352 C CA . LEU A 1 283 ? 3.271 -12.695 18.016 1 84.25 283 LEU A CA 1
ATOM 2353 C C . LEU A 1 283 ? 4.285 -11.789 18.703 1 84.25 283 LEU A C 1
ATOM 2355 O O . LEU A 1 283 ? 4.188 -11.531 19.906 1 84.25 283 LEU A O 1
ATOM 2359 N N . GLY A 1 284 ? 5.383 -11.391 17.969 1 79.5 284 GLY A N 1
ATOM 2360 C CA . GLY A 1 284 ? 6.406 -10.516 18.516 1 79.5 284 GLY A CA 1
ATOM 2361 C C . GLY A 1 284 ? 7.406 -11.242 19.391 1 79.5 284 GLY A C 1
ATOM 2362 O O . GLY A 1 284 ? 8.172 -10.609 20.125 1 79.5 284 GLY A O 1
ATOM 2363 N N . LYS A 1 285 ? 7.293 -12.516 19.469 1 88.12 285 LYS A N 1
ATOM 2364 C CA . LYS A 1 285 ? 8.242 -13.328 20.234 1 88.12 285 LYS A CA 1
ATOM 2365 C C . LYS A 1 285 ? 9.523 -13.555 19.422 1 88.12 285 LYS A C 1
ATOM 2367 O O . LYS A 1 285 ? 9.852 -14.688 19.078 1 88.12 285 LYS A O 1
ATOM 2372 N N . TYR A 1 286 ? 10.305 -12.555 19.266 1 89.88 286 TYR A N 1
ATOM 2373 C CA . TYR A 1 286 ? 11.414 -12.531 18.328 1 89.88 286 TYR A CA 1
ATOM 2374 C C . TYR A 1 286 ? 12.523 -13.492 18.75 1 89.88 286 TYR A C 1
ATOM 2376 O O . TYR A 1 286 ? 13.086 -14.211 17.922 1 89.88 286 TYR A O 1
ATOM 2384 N N . GLU A 1 287 ? 12.836 -13.516 20.047 1 92.31 287 GLU A N 1
ATOM 2385 C CA . GLU A 1 287 ? 13.891 -14.414 20.5 1 92.31 287 GLU A CA 1
ATOM 2386 C C . GLU A 1 287 ? 13.523 -15.867 20.234 1 92.31 287 GLU A C 1
ATOM 2388 O O . GLU A 1 287 ? 14.352 -16.656 19.781 1 92.31 287 GLU A O 1
ATOM 2393 N N . ASN A 1 288 ? 12.266 -16.141 20.547 1 95.5 288 ASN A N 1
ATOM 2394 C CA . ASN A 1 288 ? 11.789 -17.5 20.25 1 95.5 288 ASN A CA 1
ATOM 2395 C C . ASN A 1 288 ? 11.836 -17.812 18.766 1 95.5 288 ASN A C 1
ATOM 2397 O O . ASN A 1 288 ? 12.188 -18.922 18.375 1 95.5 288 ASN A O 1
ATOM 2401 N N . SER A 1 289 ? 11.484 -16.844 18 1 96.81 289 SER A N 1
ATOM 2402 C CA . SER A 1 289 ? 11.492 -17.016 16.562 1 96.81 289 SER A CA 1
ATOM 2403 C C . SER A 1 289 ? 12.906 -17.266 16.031 1 96.81 289 SER A C 1
ATOM 2405 O O . SER A 1 289 ? 13.109 -18.109 15.156 1 96.81 289 SER A O 1
ATOM 2407 N N . ILE A 1 290 ? 13.867 -16.609 16.562 1 97.81 290 ILE A N 1
ATOM 2408 C CA . ILE A 1 290 ? 15.258 -16.797 16.172 1 97.81 290 ILE A CA 1
ATOM 2409 C C . ILE A 1 290 ? 15.672 -18.234 16.438 1 97.81 290 ILE A C 1
ATOM 2411 O O . ILE A 1 290 ? 16.25 -18.891 15.57 1 97.81 290 ILE A O 1
ATOM 2415 N N . ASP A 1 291 ? 15.289 -18.703 17.594 1 98.19 291 ASP A N 1
ATOM 2416 C CA . ASP A 1 291 ? 15.633 -20.078 17.953 1 98.19 291 ASP A CA 1
ATOM 2417 C C . ASP A 1 291 ? 14.984 -21.062 16.984 1 98.19 291 ASP A C 1
ATOM 2419 O O . ASP A 1 291 ? 15.625 -22.031 16.562 1 98.19 291 ASP A O 1
ATOM 2423 N N . SER A 1 292 ? 13.781 -20.812 16.688 1 98.56 292 SER A N 1
ATOM 2424 C CA . SER A 1 292 ? 13.039 -21.719 15.805 1 98.56 292 SER A CA 1
ATOM 2425 C C . SER A 1 292 ? 13.609 -21.688 14.391 1 98.56 292 SER A C 1
ATOM 2427 O O . SER A 1 292 ? 13.766 -22.75 13.766 1 98.56 292 SER A O 1
ATOM 2429 N N . TYR A 1 293 ? 13.953 -20.531 13.875 1 98.5 293 TYR A N 1
ATOM 2430 C CA . TYR A 1 293 ? 14.547 -20.438 12.547 1 98.5 293 TYR A CA 1
ATOM 2431 C C . TYR A 1 293 ? 15.922 -21.094 12.516 1 98.5 293 TYR A C 1
ATOM 2433 O O . TYR A 1 293 ? 16.297 -21.734 11.523 1 98.5 293 TYR A O 1
ATOM 2441 N N . LYS A 1 294 ? 16.672 -20.969 13.539 1 98.06 294 LYS A N 1
ATOM 2442 C CA . LYS A 1 294 ? 17.984 -21.609 13.602 1 98.06 294 LYS A CA 1
ATOM 2443 C C . LYS A 1 294 ? 17.859 -23.141 13.57 1 98.06 294 LYS A C 1
ATOM 2445 O O . LYS A 1 294 ? 18.641 -23.812 12.898 1 98.06 294 LYS A O 1
ATOM 2450 N N . ARG A 1 295 ? 16.875 -23.578 14.32 1 98.12 295 ARG A N 1
ATOM 2451 C CA . ARG A 1 295 ? 16.625 -25.031 14.297 1 98.12 295 ARG A CA 1
ATOM 2452 C C . ARG A 1 295 ? 16.172 -25.484 12.914 1 98.12 295 ARG A C 1
ATOM 2454 O O . ARG A 1 295 ? 16.609 -26.531 12.43 1 98.12 295 ARG A O 1
ATOM 2461 N N . TYR A 1 296 ? 15.312 -24.75 12.305 1 97.69 296 TYR A N 1
ATOM 2462 C CA . TYR A 1 296 ? 14.875 -25.016 10.945 1 97.69 296 TYR A CA 1
ATOM 2463 C C . TYR A 1 296 ? 16.062 -25.125 9.992 1 97.69 296 TYR A C 1
ATOM 2465 O O . TYR A 1 296 ? 16.188 -26.109 9.266 1 97.69 296 TYR A O 1
ATOM 2473 N N . ILE A 1 297 ? 16.984 -24.172 10.023 1 97.69 297 ILE A N 1
ATOM 2474 C CA . ILE A 1 297 ? 18.156 -24.109 9.141 1 97.69 297 ILE A CA 1
ATOM 2475 C C . ILE A 1 297 ? 19.078 -25.281 9.445 1 97.69 297 ILE A C 1
ATOM 2477 O O . ILE A 1 297 ? 19.625 -25.906 8.531 1 97.69 297 ILE A O 1
ATOM 2481 N N . TYR A 1 298 ? 19.203 -25.562 10.703 1 97.56 298 TYR A N 1
ATOM 2482 C CA . TYR A 1 298 ? 20.031 -26.688 11.109 1 97.56 298 TYR A CA 1
ATOM 2483 C C . TYR A 1 298 ? 19.531 -27.984 10.492 1 97.56 298 TYR A C 1
ATOM 2485 O O . TYR A 1 298 ? 20.328 -28.797 9.984 1 97.56 298 TYR A O 1
ATOM 2493 N N . LEU A 1 299 ? 18.234 -28.188 10.547 1 96.81 299 LEU A N 1
ATOM 2494 C CA . LEU A 1 299 ? 17.641 -29.406 10 1 96.81 299 LEU A CA 1
ATOM 2495 C C . LEU A 1 299 ? 17.781 -29.453 8.484 1 96.81 299 LEU A C 1
ATOM 2497 O O . LEU A 1 299 ? 17.953 -30.516 7.898 1 96.81 299 LEU A O 1
ATOM 2501 N N . LEU A 1 300 ? 17.719 -28.344 7.824 1 95 300 LEU A N 1
ATOM 2502 C CA . LEU A 1 300 ? 17.938 -28.281 6.387 1 95 300 LEU A CA 1
ATOM 2503 C C . LEU A 1 300 ? 19.359 -28.719 6.031 1 95 300 LEU A C 1
ATOM 2505 O O . LEU A 1 300 ? 19.562 -29.469 5.07 1 95 300 LEU A O 1
ATOM 2509 N N . ASP A 1 301 ? 20.281 -28.25 6.805 1 94.44 301 ASP A N 1
ATOM 2510 C CA . ASP A 1 301 ? 21.688 -28.531 6.555 1 94.44 301 ASP A CA 1
ATOM 2511 C C . ASP A 1 301 ? 22.031 -29.984 6.891 1 94.44 301 ASP A C 1
ATOM 2513 O O . ASP A 1 301 ? 23 -30.531 6.379 1 94.44 301 ASP A O 1
ATOM 2517 N N . ASN A 1 302 ? 21.203 -30.469 7.816 1 94.75 302 ASN A N 1
ATOM 2518 C CA . ASN A 1 302 ? 21.312 -31.875 8.188 1 94.75 302 ASN A CA 1
ATOM 2519 C C . ASN A 1 302 ? 20.047 -32.656 7.859 1 94.75 302 ASN A C 1
ATOM 2521 O O . ASN A 1 302 ? 19.438 -33.25 8.742 1 94.75 302 ASN A O 1
ATOM 2525 N N . TYR A 1 303 ? 19.781 -32.688 6.68 1 90.69 303 TYR A N 1
ATOM 2526 C CA . TYR A 1 303 ? 18.484 -33.188 6.199 1 90.69 303 TYR A CA 1
ATOM 2527 C C . TYR A 1 303 ? 18.266 -34.625 6.598 1 90.69 303 TYR A C 1
ATOM 2529 O O . TYR A 1 303 ? 17.141 -35.031 6.887 1 90.69 303 TYR A O 1
ATOM 2537 N N . GLU A 1 304 ? 19.25 -35.438 6.617 1 88.88 304 GLU A N 1
ATOM 2538 C CA . GLU A 1 304 ? 19.141 -36.844 6.918 1 88.88 304 GLU A CA 1
ATOM 2539 C C . GLU A 1 304 ? 18.594 -37.062 8.328 1 88.88 304 GLU A C 1
ATOM 2541 O O . GLU A 1 304 ? 18 -38.125 8.609 1 88.88 304 GLU A O 1
ATOM 2546 N N . MET A 1 305 ? 18.75 -36.062 9.117 1 92.5 305 MET A N 1
ATOM 2547 C CA . MET A 1 305 ? 18.281 -36.156 10.492 1 92.5 305 MET A CA 1
ATOM 2548 C C . MET A 1 305 ? 16.812 -35.75 10.602 1 92.5 305 MET A C 1
ATOM 2550 O O . MET A 1 305 ? 16.172 -36 11.617 1 92.5 305 MET A O 1
ATOM 2554 N N . SER A 1 306 ? 16.328 -35.219 9.617 1 93.12 306 SER A N 1
ATOM 2555 C CA . SER A 1 306 ? 14.984 -34.656 9.672 1 93.12 306 SER A CA 1
ATOM 2556 C C . SER A 1 306 ? 13.922 -35.75 9.609 1 93.12 306 SER A C 1
ATOM 2558 O O . SER A 1 306 ? 14.188 -36.844 9.109 1 93.12 306 SER A O 1
ATOM 2560 N N . THR A 1 307 ? 12.797 -35.406 10.141 1 91.81 307 THR A N 1
ATOM 2561 C CA . THR A 1 307 ? 11.648 -36.312 10.062 1 91.81 307 THR A CA 1
ATOM 2562 C C . THR A 1 307 ? 11.258 -36.562 8.609 1 91.81 307 THR A C 1
ATOM 2564 O O . THR A 1 307 ? 10.875 -37.656 8.242 1 91.81 307 THR A O 1
ATOM 2567 N N . GLN A 1 308 ? 11.414 -35.656 7.742 1 88.81 308 GLN A N 1
ATOM 2568 C CA . GLN A 1 308 ? 11 -35.75 6.348 1 88.81 308 GLN A CA 1
ATOM 2569 C C . GLN A 1 308 ? 11.875 -36.719 5.57 1 88.81 308 GLN A C 1
ATOM 2571 O O . GLN A 1 308 ? 11.406 -37.375 4.629 1 88.81 308 GLN A O 1
ATOM 2576 N N . ALA A 1 309 ? 13.086 -36.844 6.023 1 85.75 309 ALA A N 1
ATOM 2577 C CA . ALA A 1 309 ? 14 -37.781 5.355 1 85.75 309 ALA A CA 1
ATOM 2578 C C . ALA A 1 309 ? 13.688 -39.219 5.73 1 85.75 309 ALA A C 1
ATOM 2580 O O . ALA A 1 309 ? 14.031 -40.156 4.996 1 85.75 309 ALA A O 1
ATOM 2581 N N . ASN A 1 310 ? 12.953 -39.375 6.82 1 82 310 ASN A N 1
ATOM 2582 C CA . ASN A 1 310 ? 12.875 -40.719 7.367 1 82 310 ASN A CA 1
ATOM 2583 C C . ASN A 1 310 ? 11.43 -41.156 7.566 1 82 310 ASN A C 1
ATOM 2585 O O . ASN A 1 310 ? 11.164 -42.188 8.195 1 82 310 ASN A O 1
ATOM 2589 N N . SER A 1 311 ? 10.547 -40.344 7.148 1 83.75 311 SER A N 1
ATOM 2590 C CA . SER A 1 311 ? 9.141 -40.688 7.379 1 83.75 311 SER A CA 1
ATOM 2591 C C . SER A 1 311 ? 8.312 -40.469 6.117 1 83.75 311 SER A C 1
ATOM 2593 O O . SER A 1 311 ? 8.555 -39.531 5.352 1 83.75 311 SER A O 1
ATOM 2595 N N . LEU A 1 312 ? 7.312 -41.406 5.961 1 84.56 312 LEU A N 1
ATOM 2596 C CA . LEU A 1 312 ? 6.371 -41.281 4.852 1 84.56 312 LEU A CA 1
ATOM 2597 C C . LEU A 1 312 ? 5.176 -40.406 5.242 1 84.56 312 LEU A C 1
ATOM 2599 O O . LEU A 1 312 ? 4.348 -40.094 4.395 1 84.56 312 LEU A O 1
ATOM 2603 N N . LEU A 1 313 ? 5.145 -40 6.465 1 86.5 313 LEU A N 1
ATOM 2604 C CA . LEU A 1 313 ? 3.961 -39.312 6.973 1 86.5 313 LEU A CA 1
ATOM 2605 C C . LEU A 1 313 ? 4.211 -37.812 7.074 1 86.5 313 LEU A C 1
ATOM 2607 O O . LEU A 1 313 ? 3.449 -37.094 7.73 1 86.5 313 LEU A O 1
ATOM 2611 N N . SER A 1 314 ? 5.309 -37.375 6.492 1 87.5 314 SER A N 1
ATOM 2612 C CA . SER A 1 314 ? 5.617 -35.969 6.535 1 87.5 314 SER A CA 1
ATOM 2613 C C . SER A 1 314 ? 6.133 -35.469 5.188 1 87.5 314 SER A C 1
ATOM 2615 O O . SER A 1 314 ? 7.02 -36.094 4.594 1 87.5 314 SER A O 1
ATOM 2617 N N . ASP A 1 315 ? 5.445 -34.469 4.77 1 83.75 315 ASP A N 1
ATOM 2618 C CA . ASP A 1 315 ? 5.918 -33.781 3.58 1 83.75 315 ASP A CA 1
ATOM 2619 C C . ASP A 1 315 ? 6.738 -32.531 3.957 1 83.75 315 ASP A C 1
ATOM 2621 O O . ASP A 1 315 ? 6.762 -32.125 5.121 1 83.75 315 ASP A O 1
ATOM 2625 N N . THR A 1 316 ? 7.59 -32.188 2.998 1 85.19 316 THR A N 1
ATOM 2626 C CA . THR A 1 316 ? 8.328 -30.953 3.26 1 85.19 316 THR A CA 1
ATOM 2627 C C . THR A 1 316 ? 7.977 -29.875 2.232 1 85.19 316 THR A C 1
ATOM 2629 O O . THR A 1 316 ? 8.234 -30.047 1.039 1 85.19 316 THR A O 1
ATOM 2632 N N . ASP A 1 317 ? 7.41 -28.828 2.68 1 87.62 317 ASP A N 1
ATOM 2633 C CA . ASP A 1 317 ? 7.051 -27.703 1.821 1 87.62 317 ASP A CA 1
ATOM 2634 C C . ASP A 1 317 ? 8.016 -26.547 2.014 1 87.62 317 ASP A C 1
ATOM 2636 O O . ASP A 1 317 ? 8.141 -25.688 1.137 1 87.62 317 ASP A O 1
ATOM 2640 N N . ALA A 1 318 ? 8.727 -26.578 3.07 1 92.5 318 ALA A N 1
ATOM 2641 C CA . ALA A 1 318 ? 9.469 -25.375 3.432 1 92.5 318 ALA A CA 1
ATOM 2642 C C . ALA A 1 318 ? 10.953 -25.516 3.094 1 92.5 318 ALA A C 1
ATOM 2644 O O . ALA A 1 318 ? 11.758 -24.641 3.434 1 92.5 318 ALA A O 1
ATOM 2645 N N . VAL A 1 319 ? 11.312 -26.609 2.402 1 91.44 319 VAL A N 1
ATOM 2646 C CA . VAL A 1 319 ? 12.711 -26.859 2.102 1 91.44 319 VAL A CA 1
ATOM 2647 C C . VAL A 1 319 ? 13.273 -25.734 1.235 1 91.44 319 VAL A C 1
ATOM 2649 O O . VAL A 1 319 ? 14.438 -25.359 1.37 1 91.44 319 VAL A O 1
ATOM 2652 N N . GLY A 1 320 ? 12.422 -25.109 0.462 1 88.94 320 GLY A N 1
ATOM 2653 C CA . GLY A 1 320 ? 12.883 -24.094 -0.46 1 88.94 320 GLY A CA 1
ATOM 2654 C C . GLY A 1 320 ? 12.82 -22.688 0.124 1 88.94 320 GLY A C 1
ATOM 2655 O O . GLY A 1 320 ? 13.023 -21.703 -0.587 1 88.94 320 GLY A O 1
ATOM 2656 N N . PHE A 1 321 ? 12.617 -22.562 1.456 1 94.06 321 PHE A N 1
ATOM 2657 C CA . PHE A 1 321 ? 12.383 -21.234 2.025 1 94.06 321 PHE A CA 1
ATOM 2658 C C . PHE A 1 321 ? 13.562 -20.812 2.893 1 94.06 321 PHE A C 1
ATOM 2660 O O . PHE A 1 321 ? 13.398 -20.016 3.828 1 94.06 321 PHE A O 1
ATOM 2667 N N . ARG A 1 322 ? 14.75 -21.422 2.625 1 94.81 322 ARG A N 1
ATOM 2668 C CA . ARG A 1 322 ? 15.93 -21.109 3.422 1 94.81 322 ARG A CA 1
ATOM 2669 C C . ARG A 1 322 ? 16.219 -19.609 3.402 1 94.81 322 ARG A C 1
ATOM 2671 O O . ARG A 1 322 ? 16.391 -19 4.457 1 94.81 322 ARG A O 1
ATOM 2678 N N . ASP A 1 323 ? 16.266 -18.969 2.23 1 95.94 323 ASP A N 1
ATOM 2679 C CA . ASP A 1 323 ? 16.578 -17.547 2.1 1 95.94 323 ASP A CA 1
ATOM 2680 C C . ASP A 1 323 ? 15.508 -16.688 2.766 1 95.94 323 ASP A C 1
ATOM 2682 O O . ASP A 1 323 ? 15.812 -15.648 3.361 1 95.94 323 ASP A O 1
ATOM 2686 N N . GLU A 1 324 ? 14.25 -17.094 2.666 1 96.38 324 GLU A N 1
ATOM 2687 C CA . GLU A 1 324 ? 13.172 -16.359 3.322 1 96.38 324 GLU A CA 1
ATOM 2688 C C . GLU A 1 324 ? 13.367 -16.328 4.836 1 96.38 324 GLU A C 1
ATOM 2690 O O . GLU A 1 324 ? 13.117 -15.305 5.48 1 96.38 324 GLU A O 1
ATOM 2695 N N . ALA A 1 325 ? 13.773 -17.469 5.324 1 97.69 325 ALA A N 1
ATOM 2696 C CA . ALA A 1 325 ? 14.047 -17.547 6.758 1 97.69 325 ALA A CA 1
ATOM 2697 C C . ALA A 1 325 ? 15.188 -16.609 7.148 1 97.69 325 ALA A C 1
ATOM 2699 O O . ALA A 1 325 ? 15.094 -15.898 8.148 1 97.69 325 ALA A O 1
ATOM 2700 N N . ILE A 1 326 ? 16.234 -16.641 6.344 1 98 326 ILE A N 1
ATOM 2701 C CA . ILE A 1 326 ? 17.391 -15.812 6.613 1 98 326 ILE A CA 1
ATOM 2702 C C . ILE A 1 326 ? 17 -14.336 6.535 1 98 326 ILE A C 1
ATOM 2704 O O . ILE A 1 326 ? 17.406 -13.531 7.379 1 98 326 ILE A O 1
ATOM 2708 N N . ILE A 1 327 ? 16.234 -13.969 5.578 1 98.06 327 ILE A N 1
ATOM 2709 C CA . ILE A 1 327 ? 15.766 -12.602 5.402 1 98.06 327 ILE A CA 1
ATOM 2710 C C . ILE A 1 327 ? 14.961 -12.172 6.625 1 98.06 327 ILE A C 1
ATOM 2712 O O . ILE A 1 327 ? 15.156 -11.07 7.145 1 98.06 327 ILE A O 1
ATOM 2716 N N . THR A 1 328 ? 14.094 -13.023 7.086 1 97.75 328 THR A N 1
ATOM 2717 C CA . THR A 1 328 ? 13.305 -12.711 8.273 1 97.75 328 THR A CA 1
ATOM 2718 C C . THR A 1 328 ? 14.211 -12.547 9.492 1 97.75 328 THR A C 1
ATOM 2720 O O . THR A 1 328 ? 14 -11.641 10.305 1 97.75 328 THR A O 1
ATOM 2723 N N . LEU A 1 329 ? 15.219 -13.445 9.602 1 98.06 329 LEU A N 1
ATOM 2724 C CA . LEU A 1 329 ? 16.188 -13.328 10.688 1 98.06 329 LEU A CA 1
ATOM 2725 C C . LEU A 1 329 ? 16.891 -11.977 10.648 1 98.06 329 LEU A C 1
ATOM 2727 O O . LEU A 1 329 ? 17.047 -11.328 11.688 1 98.06 329 LEU A O 1
ATOM 2731 N N . ILE A 1 330 ? 17.266 -11.539 9.492 1 97.94 330 ILE A N 1
ATOM 2732 C CA . ILE A 1 330 ? 17.953 -10.266 9.32 1 97.94 330 ILE A CA 1
ATOM 2733 C C . ILE A 1 330 ? 17.047 -9.125 9.781 1 97.94 330 ILE A C 1
ATOM 2735 O O . ILE A 1 330 ? 17.484 -8.234 10.508 1 97.94 330 ILE A O 1
ATOM 2739 N N . LYS A 1 331 ? 15.836 -9.172 9.398 1 95.44 331 LYS A N 1
ATOM 2740 C CA . LYS A 1 331 ? 14.883 -8.133 9.797 1 95.44 331 LYS A CA 1
ATOM 2741 C C . LYS A 1 331 ? 14.703 -8.109 11.305 1 95.44 331 LYS A C 1
ATOM 2743 O O . LYS A 1 331 ? 14.602 -7.031 11.906 1 95.44 331 LYS A O 1
ATOM 2748 N N . ILE A 1 332 ? 14.633 -9.289 11.898 1 93.88 332 ILE A N 1
ATOM 2749 C CA . ILE A 1 332 ? 14.508 -9.383 13.352 1 93.88 332 ILE A CA 1
ATOM 2750 C C . ILE A 1 332 ? 15.75 -8.797 14.016 1 93.88 332 ILE A C 1
ATOM 2752 O O . ILE A 1 332 ? 15.648 -7.988 14.945 1 93.88 332 ILE A O 1
ATOM 2756 N N . TYR A 1 333 ? 16.922 -9.219 13.555 1 95.5 333 TYR A N 1
ATOM 2757 C CA . TYR A 1 333 ? 18.172 -8.719 14.125 1 95.5 333 TYR A CA 1
ATOM 2758 C C . TYR A 1 333 ? 18.25 -7.203 14.008 1 95.5 333 TYR A C 1
ATOM 2760 O O . TYR A 1 333 ? 18.703 -6.527 14.938 1 95.5 333 TYR A O 1
ATOM 2768 N N . TYR A 1 334 ? 17.844 -6.664 12.898 1 93.31 334 TYR A N 1
ATOM 2769 C CA . TYR A 1 334 ? 17.844 -5.219 12.719 1 93.31 334 TYR A CA 1
ATOM 2770 C C . TYR A 1 334 ? 16.922 -4.543 13.727 1 93.31 334 TYR A C 1
ATOM 2772 O O . TYR A 1 334 ? 17.297 -3.537 14.336 1 93.31 334 TYR A O 1
ATOM 2780 N N . LYS A 1 335 ? 15.742 -5.133 13.875 1 85.5 335 LYS A N 1
ATOM 2781 C CA . LYS A 1 335 ? 14.773 -4.59 14.82 1 85.5 335 LYS A CA 1
ATOM 2782 C C . LYS A 1 335 ? 15.32 -4.621 16.25 1 85.5 335 LYS A C 1
ATOM 2784 O O . LYS A 1 335 ? 15.016 -3.736 17.047 1 85.5 335 LYS A O 1
ATOM 2789 N N . LEU A 1 336 ? 16.109 -5.617 16.562 1 87.31 336 LEU A N 1
ATOM 2790 C CA . LEU A 1 336 ? 16.672 -5.785 17.891 1 87.31 336 LEU A CA 1
ATOM 2791 C C . LEU A 1 336 ? 18 -5.047 18.016 1 87.31 336 LEU A C 1
ATOM 2793 O O . LEU A 1 336 ? 18.703 -5.188 19.016 1 87.31 336 LEU A O 1
ATOM 2797 N N . GLU A 1 337 ? 18.453 -4.359 16.922 1 88.44 337 GLU A N 1
ATOM 2798 C CA . GLU A 1 337 ? 19.656 -3.537 16.859 1 88.44 337 GLU A CA 1
ATOM 2799 C C . GLU A 1 337 ? 20.906 -4.391 17 1 88.44 337 GLU A C 1
ATOM 2801 O O . GLU A 1 337 ? 21.875 -3.98 17.641 1 88.44 337 GLU A O 1
ATOM 2806 N N . LYS A 1 338 ? 20.766 -5.625 16.672 1 93.75 338 LYS A N 1
ATOM 2807 C CA . LYS A 1 338 ? 21.922 -6.5 16.562 1 93.75 338 LYS A CA 1
ATOM 2808 C C . LYS A 1 338 ? 22.562 -6.414 15.18 1 93.75 338 LYS A C 1
ATOM 2810 O O . LYS A 1 338 ? 22.5 -7.367 14.406 1 93.75 338 LYS A O 1
ATOM 2815 N N . TYR A 1 339 ? 23.281 -5.41 14.883 1 95.94 339 TYR A N 1
ATOM 2816 C CA . TYR A 1 339 ? 23.719 -5.012 13.547 1 95.94 339 TYR A CA 1
ATOM 2817 C C . TYR A 1 339 ? 24.797 -5.945 13.023 1 95.94 339 TYR A C 1
ATOM 2819 O O . TYR A 1 339 ? 24.844 -6.238 11.828 1 95.94 339 TYR A O 1
ATOM 2827 N N . ASP A 1 340 ? 25.609 -6.457 13.906 1 96.94 340 ASP A N 1
ATOM 2828 C CA . ASP A 1 340 ? 26.641 -7.387 13.484 1 96.94 340 ASP A CA 1
ATOM 2829 C C . ASP A 1 340 ? 26.047 -8.656 12.898 1 96.94 340 ASP A C 1
ATOM 2831 O O . ASP A 1 340 ? 26.547 -9.188 11.898 1 96.94 340 ASP A O 1
ATOM 2835 N N . LEU A 1 341 ? 25.016 -9.078 13.508 1 97.31 341 LEU A N 1
ATOM 2836 C CA . LEU A 1 341 ? 24.359 -10.297 13.055 1 97.31 341 LEU A CA 1
ATOM 2837 C C . LEU A 1 341 ? 23.641 -10.07 11.734 1 97.31 341 LEU A C 1
ATOM 2839 O O . LEU A 1 341 ? 23.5 -10.992 10.93 1 97.31 341 LEU A O 1
ATOM 2843 N N . VAL A 1 342 ? 23.188 -8.859 11.469 1 97.56 342 VAL A N 1
ATOM 2844 C CA . VAL A 1 342 ? 22.578 -8.508 10.188 1 97.56 342 VAL A CA 1
ATOM 2845 C C . VAL A 1 342 ? 23.594 -8.734 9.062 1 97.56 342 VAL A C 1
ATOM 2847 O O . VAL A 1 342 ? 23.281 -9.398 8.062 1 97.56 342 VAL A O 1
ATOM 2850 N N . ILE A 1 343 ? 24.828 -8.297 9.281 1 96.62 343 ILE A N 1
ATOM 2851 C CA . ILE A 1 343 ? 25.875 -8.359 8.273 1 96.62 343 ILE A CA 1
ATOM 2852 C C . ILE A 1 343 ? 26.281 -9.812 8.047 1 96.62 343 ILE A C 1
ATOM 2854 O O . ILE A 1 343 ? 26.422 -10.258 6.91 1 96.62 343 ILE A O 1
ATOM 2858 N N . SER A 1 344 ? 26.406 -10.5 9.117 1 96.31 344 SER A N 1
ATOM 2859 C CA . SER A 1 344 ? 26.828 -11.891 9.008 1 96.31 344 SER A CA 1
ATOM 2860 C C . SER A 1 344 ? 25.781 -12.734 8.297 1 96.31 344 SER A C 1
ATOM 2862 O O . SER A 1 344 ? 26.109 -13.57 7.461 1 96.31 344 SER A O 1
ATOM 2864 N N . GLU A 1 345 ? 24.531 -12.516 8.625 1 96.69 345 GLU A N 1
ATOM 2865 C CA . GLU A 1 345 ? 23.453 -13.305 8.031 1 96.69 345 GLU A CA 1
ATOM 2866 C C . GLU A 1 345 ? 23.25 -12.953 6.562 1 96.69 345 GLU A C 1
ATOM 2868 O O . GLU A 1 345 ? 22.828 -13.789 5.77 1 96.69 345 GLU A O 1
ATOM 2873 N N . TYR A 1 346 ? 23.578 -11.742 6.18 1 96.19 346 TYR A N 1
ATOM 2874 C CA . TYR A 1 346 ? 23.453 -11.305 4.797 1 96.19 346 TYR A CA 1
ATOM 2875 C C . TYR A 1 346 ? 24.234 -12.227 3.861 1 96.19 346 TYR A C 1
ATOM 2877 O O . TYR A 1 346 ? 23.75 -12.57 2.779 1 96.19 346 TYR A O 1
ATOM 2885 N N . ASP A 1 347 ? 25.312 -12.656 4.246 1 92.25 347 ASP A N 1
ATOM 2886 C CA . ASP A 1 347 ? 26.203 -13.461 3.418 1 92.25 347 ASP A CA 1
ATOM 2887 C C . ASP A 1 347 ? 25.656 -14.883 3.244 1 92.25 347 ASP A C 1
ATOM 2889 O O . ASP A 1 347 ? 26.062 -15.602 2.328 1 92.25 347 ASP A O 1
ATOM 2893 N N . ASN A 1 348 ? 24.719 -15.203 4.055 1 94.94 348 ASN A N 1
ATOM 2894 C CA . ASN A 1 348 ? 24.141 -16.547 4.004 1 94.94 348 ASN A CA 1
ATOM 2895 C C . ASN A 1 348 ? 23.016 -16.641 2.984 1 94.94 348 ASN A C 1
ATOM 2897 O O . ASN A 1 348 ? 22.516 -17.719 2.684 1 94.94 348 ASN A O 1
ATOM 2901 N N . ILE A 1 349 ? 22.609 -15.555 2.416 1 95.38 349 ILE A N 1
ATOM 2902 C CA . ILE A 1 349 ? 21.562 -15.586 1.386 1 95.38 349 ILE A CA 1
ATOM 2903 C C . ILE A 1 349 ? 22.141 -16.172 0.098 1 95.38 349 ILE A C 1
ATOM 2905 O O . ILE A 1 349 ? 23.141 -15.68 -0.427 1 95.38 349 ILE A O 1
ATOM 2909 N N . GLU A 1 350 ? 21.531 -17.156 -0.395 1 90.75 350 GLU A N 1
ATOM 2910 C CA . GLU A 1 350 ? 22.047 -17.875 -1.561 1 90.75 350 GLU A CA 1
ATOM 2911 C C . GLU A 1 350 ? 21.594 -17.203 -2.857 1 90.75 350 GLU A C 1
ATOM 2913 O O . GLU A 1 350 ? 22.406 -17 -3.766 1 90.75 350 GLU A O 1
ATOM 2918 N N . ASP A 1 351 ? 20.344 -16.891 -2.932 1 89.25 351 ASP A N 1
ATOM 2919 C CA . ASP A 1 351 ? 19.812 -16.25 -4.129 1 89.25 351 ASP A CA 1
ATOM 2920 C C . ASP A 1 351 ? 20.125 -14.758 -4.152 1 89.25 351 ASP A C 1
ATOM 2922 O O . ASP A 1 351 ? 19.547 -13.984 -3.396 1 89.25 351 ASP A O 1
ATOM 2926 N N . VAL A 1 352 ? 20.875 -14.359 -5.07 1 85.5 352 VAL A N 1
ATOM 2927 C CA . VAL A 1 352 ? 21.375 -12.984 -5.156 1 85.5 352 VAL A CA 1
ATOM 2928 C C . VAL A 1 352 ? 20.203 -12.031 -5.402 1 85.5 352 VAL A C 1
ATOM 2930 O O . VAL A 1 352 ? 20.203 -10.898 -4.906 1 85.5 352 VAL A O 1
ATOM 2933 N N . GLU A 1 353 ? 19.188 -12.422 -6.055 1 84.19 353 GLU A N 1
ATOM 2934 C CA . GLU A 1 353 ? 18.047 -11.578 -6.375 1 84.19 353 GLU A CA 1
ATOM 2935 C C . GLU A 1 353 ? 17.234 -11.242 -5.125 1 84.19 353 GLU A C 1
ATOM 2937 O O . GLU A 1 353 ? 16.547 -10.211 -5.074 1 84.19 353 GLU A O 1
ATOM 2942 N N . LYS A 1 354 ? 17.344 -12.023 -4.117 1 91.88 354 LYS A N 1
ATOM 2943 C CA . LYS A 1 354 ? 16.547 -11.82 -2.902 1 91.88 354 LYS A CA 1
ATOM 2944 C C . LYS A 1 354 ? 17.266 -10.875 -1.939 1 91.88 354 LYS A C 1
ATOM 2946 O O . LYS A 1 354 ? 16.656 -10.391 -0.978 1 91.88 354 LYS A O 1
ATOM 2951 N N . LYS A 1 355 ? 18.5 -10.664 -2.225 1 93.88 355 LYS A N 1
ATOM 2952 C CA . LYS A 1 355 ? 19.281 -9.797 -1.353 1 93.88 355 LYS A CA 1
ATOM 2953 C C . LYS A 1 355 ? 18.719 -8.383 -1.332 1 93.88 355 LYS A C 1
ATOM 2955 O O . LYS A 1 355 ? 18.906 -7.648 -0.356 1 93.88 355 LYS A O 1
ATOM 2960 N N . LYS A 1 356 ? 18.016 -8.016 -2.357 1 93.56 356 LYS A N 1
ATOM 2961 C CA . LYS A 1 356 ? 17.438 -6.684 -2.453 1 93.56 356 LYS A CA 1
ATOM 2962 C C . LYS A 1 356 ? 16.438 -6.438 -1.324 1 93.56 356 LYS A C 1
ATOM 2964 O O . LYS A 1 356 ? 16.203 -5.293 -0.942 1 93.56 356 LYS A O 1
ATOM 2969 N N . ASN A 1 357 ? 15.922 -7.465 -0.727 1 95.5 357 ASN A N 1
ATOM 2970 C CA . ASN A 1 357 ? 14.906 -7.352 0.312 1 95.5 357 ASN A CA 1
ATOM 2971 C C . ASN A 1 357 ? 15.508 -6.898 1.639 1 95.5 357 ASN A C 1
ATOM 2973 O O . ASN A 1 357 ? 14.773 -6.512 2.555 1 95.5 357 ASN A O 1
ATOM 2977 N N . VAL A 1 358 ? 16.859 -6.902 1.709 1 97.06 358 VAL A N 1
ATOM 2978 C CA . VAL A 1 358 ? 17.453 -6.594 3.006 1 97.06 358 VAL A CA 1
ATOM 2979 C C . VAL A 1 358 ? 18.531 -5.531 2.84 1 97.06 358 VAL A C 1
ATOM 2981 O O . VAL A 1 358 ? 19.281 -5.258 3.773 1 97.06 358 VAL A O 1
ATOM 2984 N N . TYR A 1 359 ? 18.625 -4.91 1.648 1 96.19 359 TYR A N 1
ATOM 2985 C CA . TYR A 1 359 ? 19.641 -3.883 1.405 1 96.19 359 TYR A CA 1
ATOM 2986 C C . TYR A 1 359 ? 19.547 -2.766 2.438 1 96.19 359 TYR A C 1
ATOM 2988 O O . TYR A 1 359 ? 20.547 -2.342 3 1 96.19 359 TYR A O 1
ATOM 2996 N N . PHE A 1 360 ? 18.391 -2.314 2.715 1 95.69 360 PHE A N 1
ATOM 2997 C CA . PHE A 1 360 ? 18.188 -1.209 3.641 1 95.69 360 PHE A CA 1
ATOM 2998 C C . PHE A 1 360 ? 18.734 -1.548 5.02 1 95.69 360 PHE A C 1
ATOM 3000 O O . PHE A 1 360 ? 19.484 -0.765 5.602 1 95.69 360 PHE A O 1
ATOM 3007 N N . SER A 1 361 ? 18.328 -2.74 5.512 1 96 361 SER A N 1
ATOM 3008 C CA . SER A 1 361 ? 18.812 -3.172 6.82 1 96 361 SER A CA 1
ATOM 3009 C C . SER A 1 361 ? 20.328 -3.309 6.836 1 96 361 SER A C 1
ATOM 3011 O O . SER A 1 361 ? 20.969 -3.002 7.844 1 96 361 SER A O 1
ATOM 3013 N N . LEU A 1 362 ? 20.844 -3.826 5.746 1 96.81 362 LEU A N 1
ATOM 3014 C CA . LEU A 1 362 ? 22.281 -3.973 5.629 1 96.81 362 LEU A CA 1
ATOM 3015 C C . LEU A 1 362 ? 22.969 -2.615 5.699 1 96.81 362 LEU A C 1
ATOM 3017 O O . LEU A 1 362 ? 23.906 -2.426 6.492 1 96.81 362 LEU A O 1
ATOM 3021 N N . PHE A 1 363 ? 22.516 -1.644 4.922 1 96.31 363 PHE A N 1
ATOM 3022 C CA . PHE A 1 363 ? 23.125 -0.326 4.852 1 96.31 363 PHE A CA 1
ATOM 3023 C C . PHE A 1 363 ? 23.031 0.394 6.191 1 96.31 363 PHE A C 1
ATOM 3025 O O . PHE A 1 363 ? 24 0.981 6.664 1 96.31 363 PHE A O 1
ATOM 3032 N N . MET A 1 364 ? 21.906 0.351 6.805 1 94.12 364 MET A N 1
ATOM 3033 C CA . MET A 1 364 ? 21.703 0.975 8.109 1 94.12 364 MET A CA 1
ATOM 3034 C C . MET A 1 364 ? 22.641 0.37 9.148 1 94.12 364 MET A C 1
ATOM 3036 O O . MET A 1 364 ? 23.203 1.087 9.984 1 94.12 364 MET A O 1
ATOM 3040 N N . SER A 1 365 ? 22.781 -0.951 9.062 1 96.12 365 SER A N 1
ATOM 3041 C CA . SER A 1 365 ? 23.641 -1.634 10.023 1 96.12 365 SER A CA 1
ATOM 3042 C C . SER A 1 365 ? 25.109 -1.237 9.828 1 96.12 365 SER A C 1
ATOM 3044 O O . SER A 1 365 ? 25.828 -1.018 10.797 1 96.12 365 SER A O 1
ATOM 3046 N N . LEU A 1 366 ? 25.531 -1.183 8.617 1 95.56 366 LEU A N 1
ATOM 3047 C CA . LEU A 1 366 ? 26.891 -0.735 8.328 1 95.56 366 LEU A CA 1
ATOM 3048 C C . LEU A 1 366 ? 27.125 0.676 8.852 1 95.56 366 LEU A C 1
ATOM 3050 O O . LEU A 1 366 ? 28.172 0.963 9.43 1 95.56 366 LEU A O 1
ATOM 3054 N N . TYR A 1 367 ? 26.172 1.532 8.656 1 93.56 367 TYR A N 1
ATOM 3055 C CA . TYR A 1 367 ? 26.219 2.91 9.133 1 93.56 367 TYR A CA 1
ATOM 3056 C C . TYR A 1 367 ? 26.328 2.957 10.648 1 93.56 367 TYR A C 1
ATOM 3058 O O . TYR A 1 367 ? 27.172 3.68 11.195 1 93.56 367 TYR A O 1
ATOM 3066 N N . LYS A 1 368 ? 25.531 2.141 11.312 1 91 368 LYS A N 1
ATOM 3067 C CA . LYS A 1 368 ? 25.5 2.125 12.773 1 91 368 LYS A CA 1
ATOM 3068 C C . LYS A 1 368 ? 26.812 1.586 13.336 1 91 368 LYS A C 1
ATOM 3070 O O . LYS A 1 368 ? 27.219 1.965 14.438 1 91 368 LYS A O 1
ATOM 3075 N N . LEU A 1 369 ? 27.469 0.802 12.594 1 95 369 LEU A N 1
ATOM 3076 C CA . LEU A 1 369 ? 28.734 0.211 13.039 1 95 369 LEU A CA 1
ATOM 3077 C C . LEU A 1 369 ? 29.922 1.015 12.531 1 95 369 LEU A C 1
ATOM 3079 O O . LEU A 1 369 ? 31.062 0.586 12.664 1 95 369 LEU A O 1
ATOM 3083 N N . ASN A 1 370 ? 29.719 2.121 11.836 1 92.75 370 ASN A N 1
ATOM 3084 C CA . ASN A 1 370 ? 30.734 2.996 11.266 1 92.75 370 ASN A CA 1
ATOM 3085 C C . ASN A 1 370 ? 31.594 2.273 10.227 1 92.75 370 ASN A C 1
ATOM 3087 O O . ASN A 1 370 ? 32.812 2.416 10.203 1 92.75 370 ASN A O 1
ATOM 3091 N N . ARG A 1 371 ? 30.953 1.396 9.531 1 93.38 371 ARG A N 1
ATOM 3092 C CA . ARG A 1 371 ? 31.609 0.64 8.469 1 93.38 371 ARG A CA 1
ATOM 3093 C C . ARG A 1 371 ? 30.953 0.937 7.113 1 93.38 371 ARG A C 1
ATOM 3095 O O . ARG A 1 371 ? 30.75 0.029 6.309 1 93.38 371 ARG A O 1
ATOM 3102 N N . PHE A 1 372 ? 30.656 2.109 6.906 1 90.56 372 PHE A N 1
ATOM 3103 C CA . PHE A 1 372 ? 29.922 2.449 5.699 1 90.56 372 PHE A CA 1
ATOM 3104 C C . PHE A 1 372 ? 30.766 2.258 4.457 1 90.56 372 PHE A C 1
ATOM 3106 O O . PHE A 1 372 ? 30.25 1.945 3.381 1 90.56 372 PHE A O 1
ATOM 3113 N N . GLU A 1 373 ? 31.969 2.297 4.539 1 89.38 373 GLU A N 1
ATOM 3114 C CA . GLU A 1 373 ? 32.875 2.156 3.398 1 89.38 373 GLU A CA 1
ATOM 3115 C C . GLU A 1 373 ? 32.812 0.752 2.807 1 89.38 373 GLU A C 1
ATOM 3117 O O . GLU A 1 373 ? 33.125 0.549 1.635 1 89.38 373 GLU A O 1
ATOM 3122 N N . ASP A 1 374 ? 32.312 -0.162 3.607 1 91.81 374 ASP A N 1
ATOM 3123 C CA . ASP A 1 374 ? 32.188 -1.546 3.156 1 91.81 374 ASP A CA 1
ATOM 3124 C C . ASP A 1 374 ? 31.094 -1.699 2.105 1 91.81 374 ASP A C 1
ATOM 3126 O O . ASP A 1 374 ? 31.016 -2.727 1.429 1 91.81 374 ASP A O 1
ATOM 3130 N N . ILE A 1 375 ? 30.328 -0.67 1.949 1 91.56 375 ILE A N 1
ATOM 3131 C CA . ILE A 1 375 ? 29.219 -0.729 1.018 1 91.56 375 ILE A CA 1
ATOM 3132 C C . ILE A 1 375 ? 29.734 -1.003 -0.394 1 91.56 375 ILE A C 1
ATOM 3134 O O . ILE A 1 375 ? 29.062 -1.659 -1.191 1 91.56 375 ILE A O 1
ATOM 3138 N N . LYS A 1 376 ? 30.875 -0.509 -0.734 1 88.81 376 LYS A N 1
ATOM 3139 C CA . LYS A 1 376 ? 31.484 -0.687 -2.051 1 88.81 376 LYS A CA 1
ATOM 3140 C C . LYS A 1 376 ? 31.703 -2.164 -2.361 1 88.81 376 LYS A C 1
ATOM 3142 O O . LYS A 1 376 ? 31.562 -2.588 -3.512 1 88.81 376 LYS A O 1
ATOM 3147 N N . ASN A 1 377 ? 32 -2.922 -1.346 1 89.81 377 ASN A N 1
ATOM 3148 C CA . ASN A 1 377 ? 32.219 -4.355 -1.516 1 89.81 377 ASN A CA 1
ATOM 3149 C C . ASN A 1 377 ? 30.922 -5.07 -1.904 1 89.81 377 ASN A C 1
ATOM 3151 O O . ASN A 1 377 ? 30.938 -5.996 -2.719 1 89.81 377 ASN A O 1
ATOM 3155 N N . TYR A 1 378 ? 29.922 -4.668 -1.351 1 91.31 378 TYR A N 1
ATOM 3156 C CA . TYR A 1 378 ? 28.625 -5.281 -1.648 1 91.31 378 TYR A CA 1
ATOM 3157 C C . TYR A 1 378 ? 28.141 -4.867 -3.027 1 91.31 378 TYR A C 1
ATOM 3159 O O . TYR A 1 378 ? 27.453 -5.641 -3.709 1 91.31 378 TYR A O 1
ATOM 3167 N N . TYR A 1 379 ? 28.484 -3.65 -3.467 1 90.44 379 TYR A N 1
ATOM 3168 C CA . TYR A 1 379 ? 28.125 -3.201 -4.809 1 90.44 379 TYR A CA 1
ATOM 3169 C C . TYR A 1 379 ? 28.812 -4.047 -5.871 1 90.44 379 TYR A C 1
ATOM 3171 O O . TYR A 1 379 ? 28.219 -4.348 -6.91 1 90.44 379 TYR A O 1
ATOM 3179 N N . ARG A 1 380 ? 29.953 -4.438 -5.605 1 86.62 380 ARG A N 1
ATOM 3180 C CA . ARG A 1 380 ? 30.734 -5.207 -6.562 1 86.62 380 ARG A CA 1
ATOM 3181 C C . ARG A 1 380 ? 30.141 -6.602 -6.754 1 86.62 380 ARG A C 1
ATOM 3183 O O . ARG A 1 380 ? 30.344 -7.223 -7.801 1 86.62 380 ARG A O 1
ATOM 3190 N N . GLU A 1 381 ? 29.375 -7.047 -5.785 1 84.88 381 GLU A N 1
ATOM 3191 C CA . GLU A 1 381 ? 28.781 -8.375 -5.848 1 84.88 381 GLU A CA 1
ATOM 3192 C C . GLU A 1 381 ? 27.531 -8.375 -6.719 1 84.88 381 GLU A C 1
ATOM 3194 O O . GLU A 1 381 ? 27.047 -9.43 -7.137 1 84.88 381 GLU A O 1
ATOM 3199 N N . ILE A 1 382 ? 27.031 -7.262 -7.062 1 85.94 382 ILE A N 1
ATOM 3200 C CA . ILE A 1 382 ? 25.766 -7.176 -7.801 1 85.94 382 ILE A CA 1
ATOM 3201 C C . ILE A 1 382 ? 26.016 -7.512 -9.273 1 85.94 382 ILE A C 1
ATOM 3203 O O . ILE A 1 382 ? 26.953 -6.996 -9.883 1 85.94 382 ILE A O 1
ATOM 3207 N N . PRO A 1 383 ? 25.141 -8.391 -9.727 1 76.69 383 PRO A N 1
ATOM 3208 C CA . PRO A 1 383 ? 25.266 -8.727 -11.148 1 76.69 383 PRO A CA 1
ATOM 3209 C C . PRO A 1 383 ? 25.172 -7.496 -12.055 1 76.69 383 PRO A C 1
ATOM 3211 O O . PRO A 1 383 ? 24.594 -6.48 -11.672 1 76.69 383 PRO A O 1
ATOM 3214 N N . ASN A 1 384 ? 25.734 -7.641 -13.156 1 76.81 384 ASN A N 1
ATOM 3215 C CA . ASN A 1 384 ? 25.766 -6.547 -14.117 1 76.81 384 ASN A CA 1
ATOM 3216 C C . ASN A 1 384 ? 24.422 -6.422 -14.852 1 76.81 384 ASN A C 1
ATOM 3218 O O . ASN A 1 384 ? 24.359 -6.652 -16.062 1 76.81 384 ASN A O 1
ATOM 3222 N N . SER A 1 385 ? 23.422 -6.301 -14.211 1 78.5 385 SER A N 1
ATOM 3223 C CA . SER A 1 385 ? 22.078 -6.031 -14.711 1 78.5 385 SER A CA 1
ATOM 3224 C C . SER A 1 385 ? 21.547 -4.699 -14.195 1 78.5 385 SER A C 1
ATOM 3226 O O . SER A 1 385 ? 21.703 -4.383 -13.016 1 78.5 385 SER A O 1
ATOM 3228 N N . LYS A 1 386 ? 21.062 -3.939 -15.094 1 81.38 386 LYS A N 1
ATOM 3229 C CA . LYS A 1 386 ? 20.547 -2.619 -14.734 1 81.38 386 LYS A CA 1
ATOM 3230 C C . LYS A 1 386 ? 19.453 -2.721 -13.68 1 81.38 386 LYS A C 1
ATOM 3232 O O . LYS A 1 386 ? 19.375 -1.895 -12.773 1 81.38 386 LYS A O 1
ATOM 3237 N N . VAL A 1 387 ? 18.672 -3.781 -13.805 1 80.12 387 VAL A N 1
ATOM 3238 C CA . VAL A 1 387 ? 17.547 -3.963 -12.898 1 80.12 387 VAL A CA 1
ATOM 3239 C C . VAL A 1 387 ? 18.047 -4.152 -11.469 1 80.12 387 VAL A C 1
ATOM 3241 O O . VAL A 1 387 ? 17.531 -3.537 -10.539 1 80.12 387 VAL A O 1
ATOM 3244 N N . GLU A 1 388 ? 19.078 -4.949 -11.32 1 84.75 388 GLU A N 1
ATOM 3245 C CA . GLU A 1 388 ? 19.625 -5.234 -9.992 1 84.75 388 GLU A CA 1
ATOM 3246 C C . GLU A 1 388 ? 20.375 -4.023 -9.43 1 84.75 388 GLU A C 1
ATOM 3248 O O . GLU A 1 388 ? 20.281 -3.73 -8.242 1 84.75 388 GLU A O 1
ATOM 3253 N N . ARG A 1 389 ? 21.016 -3.385 -10.297 1 88.19 389 ARG A N 1
ATOM 3254 C CA . ARG A 1 389 ? 21.75 -2.197 -9.859 1 88.19 389 ARG A CA 1
ATOM 3255 C C . ARG A 1 389 ? 20.781 -1.104 -9.406 1 88.19 389 ARG A C 1
ATOM 3257 O O . ARG A 1 389 ? 21.031 -0.446 -8.391 1 88.19 389 ARG A O 1
ATOM 3264 N N . ASP A 1 390 ? 19.719 -0.942 -10.156 1 89.56 390 ASP A N 1
ATOM 3265 C CA . ASP A 1 390 ? 18.719 0.067 -9.805 1 89.56 390 ASP A CA 1
ATOM 3266 C C . ASP A 1 390 ? 18.078 -0.244 -8.453 1 89.56 390 ASP A C 1
ATOM 3268 O O . ASP A 1 390 ? 17.766 0.668 -7.688 1 89.56 390 ASP A O 1
ATOM 3272 N N . SER A 1 391 ? 17.906 -1.467 -8.203 1 90.81 391 SER A N 1
ATOM 3273 C CA . SER A 1 391 ? 17.344 -1.86 -6.91 1 90.81 391 SER A CA 1
ATOM 3274 C C . SER A 1 391 ? 18.297 -1.498 -5.773 1 90.81 391 SER A C 1
ATOM 3276 O O . SER A 1 391 ? 17.859 -1.074 -4.703 1 90.81 391 SER A O 1
ATOM 3278 N N . PHE A 1 392 ? 19.547 -1.715 -6.051 1 93.62 392 PHE A N 1
ATOM 3279 C CA . PHE A 1 392 ? 20.578 -1.345 -5.082 1 93.62 392 PHE A CA 1
ATOM 3280 C C . PHE A 1 392 ? 20.562 0.156 -4.82 1 93.62 392 PHE A C 1
ATOM 3282 O O . PHE A 1 392 ? 20.578 0.591 -3.668 1 93.62 392 PHE A O 1
ATOM 3289 N N . TYR A 1 393 ? 20.484 0.922 -5.898 1 95.06 393 TYR A N 1
ATOM 3290 C CA . TYR A 1 393 ? 20.484 2.377 -5.781 1 95.06 393 TYR A CA 1
ATOM 3291 C C . TYR A 1 393 ? 19.25 2.863 -5.035 1 95.06 393 TYR A C 1
ATOM 3293 O O . TYR A 1 393 ? 19.328 3.775 -4.211 1 95.06 393 TYR A O 1
ATOM 3301 N N . LYS A 1 394 ? 18.156 2.275 -5.352 1 94.88 394 LYS A N 1
ATOM 3302 C CA . LYS A 1 394 ? 16.922 2.66 -4.691 1 94.88 394 LYS A CA 1
ATOM 3303 C C . LYS A 1 394 ? 17.016 2.465 -3.182 1 94.88 394 LYS A C 1
ATOM 3305 O O . LYS A 1 394 ? 16.625 3.348 -2.41 1 94.88 394 LYS A O 1
ATOM 3310 N N . SER A 1 395 ? 17.516 1.358 -2.734 1 95.62 395 SER A N 1
ATOM 3311 C CA . SER A 1 395 ? 17.672 1.082 -1.31 1 95.62 395 SER A CA 1
ATOM 3312 C C . SER A 1 395 ? 18.703 2.012 -0.679 1 95.62 395 SER A C 1
ATOM 3314 O O . SER A 1 395 ? 18.578 2.396 0.485 1 95.62 395 SER A O 1
ATOM 3316 N N . MET A 1 396 ? 19.703 2.328 -1.458 1 95.25 396 MET A N 1
ATOM 3317 C CA . MET A 1 396 ? 20.719 3.27 -0.99 1 95.25 396 MET A CA 1
ATOM 3318 C C . MET A 1 396 ? 20.109 4.637 -0.711 1 95.25 396 MET A C 1
ATOM 3320 O O . MET A 1 396 ? 20.391 5.254 0.316 1 95.25 396 MET A O 1
ATOM 3324 N N . GLU A 1 397 ? 19.25 5.047 -1.594 1 95.5 397 GLU A N 1
ATOM 3325 C CA . GLU A 1 397 ? 18.594 6.332 -1.415 1 95.5 397 GLU A CA 1
ATOM 3326 C C . GLU A 1 397 ? 17.641 6.301 -0.222 1 95.5 397 GLU A C 1
ATOM 3328 O O . GLU A 1 397 ? 17.531 7.277 0.524 1 95.5 397 GLU A O 1
ATOM 3333 N N . ASP A 1 398 ? 16.953 5.223 -0.08 1 93.88 398 ASP A N 1
ATOM 3334 C CA . ASP A 1 398 ? 16.109 5.062 1.093 1 93.88 398 ASP A CA 1
ATOM 3335 C C . ASP A 1 398 ? 16.906 5.188 2.383 1 93.88 398 ASP A C 1
ATOM 3337 O O . ASP A 1 398 ? 16.469 5.836 3.336 1 93.88 398 ASP A O 1
ATOM 3341 N N . PHE A 1 399 ? 18.078 4.598 2.385 1 94.06 399 PHE A N 1
ATOM 3342 C CA . PHE A 1 399 ? 19 4.66 3.52 1 94.06 399 PHE A CA 1
ATOM 3343 C C . PHE A 1 399 ? 19.469 6.086 3.764 1 94.06 399 PHE A C 1
ATOM 3345 O O . PHE A 1 399 ? 19.406 6.586 4.891 1 94.06 399 PHE A O 1
ATOM 3352 N N . ILE A 1 400 ? 19.859 6.738 2.709 1 93.88 400 ILE A N 1
ATOM 3353 C CA . ILE A 1 400 ? 20.391 8.094 2.809 1 93.88 400 ILE A CA 1
ATOM 3354 C C . ILE A 1 400 ? 19.312 9.023 3.375 1 93.88 400 ILE A C 1
ATOM 3356 O O . ILE A 1 400 ? 19.609 9.906 4.18 1 93.88 400 ILE A O 1
ATOM 3360 N N . ASN A 1 401 ? 18.125 8.758 3.02 1 89.75 401 ASN A N 1
ATOM 3361 C CA . ASN A 1 401 ? 17.016 9.594 3.473 1 89.75 401 ASN A CA 1
ATOM 3362 C C . ASN A 1 401 ? 16.703 9.344 4.945 1 89.75 401 ASN A C 1
ATOM 3364 O O . ASN A 1 401 ? 15.969 10.125 5.562 1 89.75 401 ASN A O 1
ATOM 3368 N N . ASN A 1 402 ? 17.328 8.367 5.531 1 87.12 402 ASN A N 1
ATOM 3369 C CA . ASN A 1 402 ? 17 8.016 6.91 1 87.12 402 ASN A CA 1
ATOM 3370 C C . ASN A 1 402 ? 18.172 8.289 7.848 1 87.12 402 ASN A C 1
ATOM 3372 O O . ASN A 1 402 ? 18.156 7.867 9.008 1 87.12 402 ASN A O 1
ATOM 3376 N N . ILE A 1 403 ? 19.203 8.906 7.352 1 90.25 403 ILE A N 1
ATOM 3377 C CA . ILE A 1 403 ? 20.328 9.258 8.227 1 90.25 403 ILE A CA 1
ATOM 3378 C C . ILE A 1 403 ? 20.359 10.766 8.438 1 90.25 403 ILE A C 1
ATOM 3380 O O . ILE A 1 403 ? 19.594 11.508 7.82 1 90.25 403 ILE A O 1
ATOM 3384 N N . LYS A 1 404 ? 21.266 11.25 9.305 1 86.88 404 LYS A N 1
ATOM 3385 C CA . LYS A 1 404 ? 21.391 12.664 9.656 1 86.88 404 LYS A CA 1
ATOM 3386 C C . LYS A 1 404 ? 21.922 13.477 8.484 1 86.88 404 LYS A C 1
ATOM 3388 O O . LYS A 1 404 ? 22.781 13.008 7.73 1 86.88 404 LYS A O 1
ATOM 3393 N N . ASP A 1 405 ? 21.484 14.703 8.375 1 86.25 405 ASP A N 1
ATOM 3394 C CA . ASP A 1 405 ? 21.844 15.562 7.246 1 86.25 405 ASP A CA 1
ATOM 3395 C C . ASP A 1 405 ? 23.344 15.828 7.223 1 86.25 405 ASP A C 1
ATOM 3397 O O . ASP A 1 405 ? 23.953 15.852 6.152 1 86.25 405 ASP A O 1
ATOM 3401 N N . ASP A 1 406 ? 23.906 16.016 8.367 1 87.06 406 ASP A N 1
ATOM 3402 C CA . ASP A 1 406 ? 25.312 16.391 8.43 1 87.06 406 ASP A CA 1
ATOM 3403 C C . ASP A 1 406 ? 26.203 15.195 8.078 1 87.06 406 ASP A C 1
ATOM 3405 O O . ASP A 1 406 ? 27.391 15.375 7.766 1 87.06 406 ASP A O 1
ATOM 3409 N N . GLU A 1 407 ? 25.672 14.031 8.109 1 90.88 407 GLU A N 1
ATOM 3410 C CA . GLU A 1 407 ? 26.469 12.836 7.832 1 90.88 407 GLU A CA 1
ATOM 3411 C C . GLU A 1 407 ? 26.281 12.375 6.391 1 90.88 407 GLU A C 1
ATOM 3413 O O . GLU A 1 407 ? 26.984 11.469 5.934 1 90.88 407 GLU A O 1
ATOM 3418 N N . LYS A 1 408 ? 25.359 12.961 5.672 1 92.31 408 LYS A N 1
ATOM 3419 C CA . LYS A 1 408 ? 25.062 12.562 4.301 1 92.31 408 LYS A CA 1
ATOM 3420 C C . LYS A 1 408 ? 26.25 12.82 3.381 1 92.31 408 LYS A C 1
ATOM 3422 O O . LYS A 1 408 ? 26.516 12.039 2.467 1 92.31 408 LYS A O 1
ATOM 3427 N N . GLU A 1 409 ? 26.969 13.883 3.672 1 93.75 409 GLU A N 1
ATOM 3428 C CA . GLU A 1 409 ? 28.078 14.258 2.809 1 93.75 409 GLU A CA 1
ATOM 3429 C C . GLU A 1 409 ? 29.172 13.195 2.816 1 93.75 409 GLU A C 1
ATOM 3431 O O . GLU A 1 409 ? 29.781 12.922 1.784 1 93.75 409 GLU A O 1
ATOM 3436 N N . LEU A 1 410 ? 29.375 12.656 3.963 1 91.5 410 LEU A N 1
ATOM 3437 C CA . LEU A 1 410 ? 30.375 11.602 4.078 1 91.5 410 LEU A CA 1
ATOM 3438 C C . LEU A 1 410 ? 29.984 10.383 3.25 1 91.5 410 LEU A C 1
ATOM 3440 O O . LEU A 1 410 ? 30.844 9.727 2.652 1 91.5 410 LEU A O 1
ATOM 3444 N N . ILE A 1 411 ? 28.734 10.086 3.217 1 93.44 411 ILE A N 1
ATOM 3445 C CA . ILE A 1 411 ? 28.219 8.945 2.461 1 93.44 411 ILE A CA 1
ATOM 3446 C C . ILE A 1 411 ? 28.344 9.219 0.964 1 93.44 411 ILE A C 1
ATOM 3448 O O . ILE A 1 411 ? 28.766 8.352 0.201 1 93.44 411 ILE A O 1
ATOM 3452 N N . TYR A 1 412 ? 28.047 10.477 0.563 1 95.06 412 TYR A N 1
ATOM 3453 C CA . TYR A 1 412 ? 28.172 10.859 -0.838 1 95.06 412 TYR A CA 1
ATOM 3454 C C . TYR A 1 412 ? 29.609 10.641 -1.322 1 95.06 412 TYR A C 1
ATOM 3456 O O . TYR A 1 412 ? 29.828 10.125 -2.42 1 95.06 412 TYR A O 1
ATOM 3464 N N . LYS A 1 413 ? 30.516 11.023 -0.517 1 93.81 413 LYS A N 1
ATOM 3465 C CA . LYS A 1 413 ? 31.922 10.914 -0.876 1 93.81 413 LYS A CA 1
ATOM 3466 C C . LYS A 1 413 ? 32.312 9.461 -1.144 1 93.81 413 LYS A C 1
ATOM 3468 O O . LYS A 1 413 ? 33.031 9.172 -2.096 1 93.81 413 LYS A O 1
ATOM 3473 N N . SER A 1 414 ? 31.766 8.586 -0.335 1 91.44 414 SER A N 1
ATOM 3474 C CA . SER A 1 414 ? 32.094 7.168 -0.478 1 91.44 414 SER A CA 1
ATOM 3475 C C . SER A 1 414 ? 31.453 6.586 -1.737 1 91.44 414 SER A C 1
ATOM 3477 O O . SER A 1 414 ? 31.922 5.574 -2.266 1 91.44 414 SER A O 1
ATOM 3479 N N . LEU A 1 415 ? 30.406 7.203 -2.248 1 93.81 415 LEU A N 1
ATOM 3480 C CA . LEU A 1 415 ? 29.656 6.66 -3.377 1 93.81 415 LEU A CA 1
ATOM 3481 C C . LEU A 1 415 ? 30.125 7.277 -4.688 1 93.81 415 LEU A C 1
ATOM 3483 O O . LEU A 1 415 ? 29.734 6.832 -5.77 1 93.81 415 LEU A O 1
ATOM 3487 N N . CYS A 1 416 ? 30.953 8.266 -4.629 1 94 416 CYS A N 1
ATOM 3488 C CA . CYS A 1 416 ? 31.453 8.961 -5.812 1 94 416 CYS A CA 1
ATOM 3489 C C . CYS A 1 416 ? 32.219 8 -6.727 1 94 416 CYS A C 1
ATOM 3491 O O . CYS A 1 416 ? 32.25 8.203 -7.938 1 94 416 CYS A O 1
ATOM 3493 N N . ASP A 1 417 ? 32.625 6.914 -6.133 1 89 417 ASP A N 1
ATOM 3494 C CA . ASP A 1 417 ? 33.5 5.996 -6.879 1 89 417 ASP A CA 1
ATOM 3495 C C . ASP A 1 417 ? 32.656 4.977 -7.652 1 89 417 ASP A C 1
ATOM 3497 O O . ASP A 1 417 ? 33.188 4.219 -8.461 1 89 417 ASP A O 1
ATOM 3501 N N . ILE A 1 418 ? 31.422 4.93 -7.402 1 90.12 418 ILE A N 1
ATOM 3502 C CA . ILE A 1 418 ? 30.578 4.016 -8.156 1 90.12 418 ILE A CA 1
ATOM 3503 C C . ILE A 1 418 ? 30.516 4.457 -9.617 1 90.12 418 ILE A C 1
ATOM 3505 O O . ILE A 1 418 ? 30.391 5.648 -9.906 1 90.12 418 ILE A O 1
ATOM 3509 N N . GLU A 1 419 ? 30.625 3.557 -10.438 1 85.69 419 GLU A N 1
ATOM 3510 C CA . GLU A 1 419 ? 30.656 3.865 -11.867 1 85.69 419 GLU A CA 1
ATOM 3511 C C . GLU A 1 419 ? 29.266 4.277 -12.367 1 85.69 419 GLU A C 1
ATOM 3513 O O . GLU A 1 419 ? 28.25 3.879 -11.797 1 85.69 419 GLU A O 1
ATOM 3518 N N . GLY A 1 420 ? 29.312 5.156 -13.438 1 90.06 420 GLY A N 1
ATOM 3519 C CA . GLY A 1 420 ? 28.078 5.527 -14.094 1 90.06 420 GLY A CA 1
ATOM 3520 C C . GLY A 1 420 ? 27.453 6.789 -13.523 1 90.06 420 GLY A C 1
ATOM 3521 O O . GLY A 1 420 ? 28.125 7.57 -12.852 1 90.06 420 GLY A O 1
ATOM 3522 N N . ASN A 1 421 ? 26.25 6.973 -13.781 1 95 421 ASN A N 1
ATOM 3523 C CA . ASN A 1 421 ? 25.562 8.211 -13.445 1 95 421 ASN A CA 1
ATOM 3524 C C . ASN A 1 421 ? 25.25 8.297 -11.945 1 95 421 ASN A C 1
ATOM 3526 O O . ASN A 1 421 ? 25 9.375 -11.422 1 95 421 ASN A O 1
ATOM 3530 N N . TYR A 1 422 ? 25.297 7.129 -11.305 1 95.12 422 TYR A N 1
ATOM 3531 C CA . TYR A 1 422 ? 25.047 7.195 -9.875 1 95.12 422 TYR A CA 1
ATOM 3532 C C . TYR A 1 422 ? 26.234 7.793 -9.133 1 95.12 422 TYR A C 1
ATOM 3534 O O . TYR A 1 422 ? 26.047 8.562 -8.18 1 95.12 422 TYR A O 1
ATOM 3542 N N . GLY A 1 423 ? 27.453 7.359 -9.547 1 95.31 423 GLY A N 1
ATOM 3543 C CA . GLY A 1 423 ? 28.641 8.023 -9.016 1 95.31 423 GLY A CA 1
ATOM 3544 C C . GLY A 1 423 ? 28.672 9.516 -9.312 1 95.31 423 GLY A C 1
ATOM 3545 O O . GLY A 1 423 ? 29 10.32 -8.445 1 95.31 423 GLY A O 1
ATOM 3546 N N . LEU A 1 424 ? 28.312 9.844 -10.531 1 96.81 424 LEU A N 1
ATOM 3547 C CA . LEU A 1 424 ? 28.25 11.242 -10.945 1 96.81 424 LEU A CA 1
ATOM 3548 C C . LEU A 1 424 ? 27.25 12.016 -10.102 1 96.81 424 LEU A C 1
ATOM 3550 O O . LEU A 1 424 ? 27.5 13.164 -9.719 1 96.81 424 LEU A O 1
ATOM 3554 N N . LEU A 1 425 ? 26.062 11.469 -9.859 1 97.31 425 LEU A N 1
ATOM 3555 C CA . LEU A 1 425 ? 25.047 12.086 -9.023 1 97.31 425 LEU A CA 1
ATOM 3556 C C . LEU A 1 425 ? 25.625 12.469 -7.664 1 97.31 425 LEU A C 1
ATOM 3558 O O . LEU A 1 425 ? 25.375 13.562 -7.16 1 97.31 425 LEU A O 1
ATOM 3562 N N . ASN A 1 426 ? 26.391 11.562 -7.078 1 97 426 ASN A N 1
ATOM 3563 C CA . ASN A 1 426 ? 26.953 11.828 -5.762 1 97 426 ASN A CA 1
ATOM 3564 C C . ASN A 1 426 ? 28.047 12.906 -5.824 1 97 426 ASN A C 1
ATOM 3566 O O . ASN A 1 426 ? 28.188 13.688 -4.887 1 97 426 ASN A O 1
ATOM 3570 N N . LYS A 1 427 ? 28.75 12.961 -6.902 1 97.06 427 LYS A N 1
ATOM 3571 C CA . LYS A 1 427 ? 29.688 14.07 -7.105 1 97.06 427 LYS A CA 1
ATOM 3572 C C . LYS A 1 427 ? 28.953 15.406 -7.184 1 97.06 427 LYS A C 1
ATOM 3574 O O . LYS A 1 427 ? 29.391 16.391 -6.609 1 97.06 427 LYS A O 1
ATOM 3579 N N . ILE A 1 428 ? 27.859 15.375 -7.852 1 97.44 428 ILE A N 1
ATOM 3580 C CA . ILE A 1 428 ? 27.031 16.562 -8 1 97.44 428 ILE A CA 1
ATOM 3581 C C . ILE A 1 428 ? 26.5 17 -6.637 1 97.44 428 ILE A C 1
ATOM 3583 O O . ILE A 1 428 ? 26.484 18.203 -6.332 1 97.44 428 ILE A O 1
ATOM 3587 N N . ARG A 1 429 ? 26.125 16.094 -5.824 1 96.12 429 ARG A N 1
ATOM 3588 C CA . ARG A 1 429 ? 25.609 16.375 -4.488 1 96.12 429 ARG A CA 1
ATOM 3589 C C . ARG A 1 429 ? 26.672 17.047 -3.623 1 96.12 429 ARG A C 1
ATOM 3591 O O . ARG A 1 429 ? 26.375 17.953 -2.854 1 96.12 429 ARG A O 1
ATOM 3598 N N . ILE A 1 430 ? 27.875 16.625 -3.77 1 95.56 430 ILE A N 1
ATOM 3599 C CA . ILE A 1 430 ? 28.984 17.172 -2.984 1 95.56 430 ILE A CA 1
ATOM 3600 C C . ILE A 1 430 ? 29.312 18.578 -3.477 1 95.56 430 ILE A C 1
ATOM 3602 O O . ILE A 1 430 ? 29.453 19.516 -2.676 1 95.56 430 ILE A O 1
ATOM 3606 N N . ASN A 1 431 ? 29.375 18.703 -4.762 1 95.31 431 ASN A N 1
ATOM 3607 C CA . ASN A 1 431 ? 29.766 19.969 -5.355 1 95.31 431 ASN A CA 1
ATOM 3608 C C . ASN A 1 431 ? 28.625 20.984 -5.348 1 95.31 431 ASN A C 1
ATOM 3610 O O . ASN A 1 431 ? 28.844 22.188 -5.531 1 95.31 431 ASN A O 1
ATOM 3614 N N . LYS A 1 432 ? 27.422 20.5 -5.312 1 94.94 432 LYS A N 1
ATOM 3615 C CA . LYS A 1 432 ? 26.203 21.328 -5.328 1 94.94 432 LYS A CA 1
ATOM 3616 C C . LYS A 1 432 ? 26.094 22.125 -6.621 1 94.94 432 LYS A C 1
ATOM 3618 O O . LYS A 1 432 ? 25.766 23.312 -6.598 1 94.94 432 LYS A O 1
ATOM 3623 N N . HIS A 1 433 ? 26.547 21.438 -7.68 1 95.69 433 HIS A N 1
ATOM 3624 C CA . HIS A 1 433 ? 26.516 22.078 -8.984 1 95.69 433 HIS A CA 1
ATOM 3625 C C . HIS A 1 433 ? 26.234 21.078 -10.094 1 95.69 433 HIS A C 1
ATOM 3627 O O . HIS A 1 433 ? 26.75 19.953 -10.062 1 95.69 433 HIS A O 1
ATOM 3633 N N . VAL A 1 434 ? 25.391 21.5 -11.062 1 97.19 434 VAL A N 1
ATOM 3634 C CA . VAL A 1 434 ? 25.125 20.688 -12.242 1 97.19 434 VAL A CA 1
ATOM 3635 C C . VAL A 1 434 ? 24.688 21.578 -13.398 1 97.19 434 VAL A C 1
ATOM 3637 O O . VAL A 1 434 ? 23.922 22.516 -13.203 1 97.19 434 VAL A O 1
ATOM 3640 N N . SER A 1 435 ? 25.25 21.328 -14.531 1 96.25 435 SER A N 1
ATOM 3641 C CA . SER A 1 435 ? 24.828 22.062 -15.719 1 96.25 435 SER A CA 1
ATOM 3642 C C . SER A 1 435 ? 23.484 21.562 -16.219 1 96.25 435 SER A C 1
ATOM 3644 O O . SER A 1 435 ? 23.078 20.438 -15.938 1 96.25 435 SER A O 1
ATOM 3646 N N . LEU A 1 436 ? 22.781 22.438 -16.906 1 96.88 436 LEU A N 1
ATOM 3647 C CA . LEU A 1 436 ? 21.484 22.094 -17.484 1 96.88 436 LEU A CA 1
ATOM 3648 C C . LEU A 1 436 ? 21.609 20.859 -18.391 1 96.88 436 LEU A C 1
ATOM 3650 O O . LEU A 1 436 ? 20.781 19.953 -18.312 1 96.88 436 LEU A O 1
ATOM 3654 N N . ASP A 1 437 ? 22.641 20.781 -19.141 1 96.38 437 ASP A N 1
ATOM 3655 C CA . ASP A 1 437 ? 22.828 19.688 -20.094 1 96.38 437 ASP A CA 1
ATOM 3656 C C . ASP A 1 437 ? 23.062 18.375 -19.359 1 96.38 437 ASP A C 1
ATOM 3658 O O . ASP A 1 437 ? 22.5 17.344 -19.734 1 96.38 437 ASP A O 1
ATOM 3662 N N . THR A 1 438 ? 23.875 18.453 -18.406 1 96.94 438 THR A N 1
ATOM 3663 C CA . THR A 1 438 ? 24.156 17.25 -17.625 1 96.94 438 THR A CA 1
ATOM 3664 C C . THR A 1 438 ? 22.906 16.781 -16.906 1 96.94 438 THR A C 1
ATOM 3666 O O . THR A 1 438 ? 22.656 15.57 -16.828 1 96.94 438 THR A O 1
ATOM 3669 N N . CYS A 1 439 ? 22.219 17.719 -16.391 1 97.56 439 CYS A N 1
ATOM 3670 C CA . CYS A 1 439 ? 20.969 17.391 -15.703 1 97.56 439 CYS A CA 1
ATOM 3671 C C . CYS A 1 439 ? 20 16.672 -16.641 1 97.56 439 CYS A C 1
ATOM 3673 O O . CYS A 1 439 ? 19.5 15.602 -16.312 1 97.56 439 CYS A O 1
ATOM 3675 N N . ARG A 1 440 ? 19.812 17.203 -17.797 1 97.12 440 ARG A N 1
ATOM 3676 C CA . ARG A 1 440 ? 18.906 16.625 -18.781 1 97.12 440 ARG A CA 1
ATOM 3677 C C . ARG A 1 440 ? 19.375 15.242 -19.219 1 97.12 440 ARG A C 1
ATOM 3679 O O . ARG A 1 440 ? 18.578 14.312 -19.344 1 97.12 440 ARG A O 1
ATOM 3686 N N . LYS A 1 441 ? 20.609 15.148 -19.422 1 96.12 441 LYS A N 1
ATOM 3687 C CA . LYS A 1 441 ? 21.188 13.891 -19.891 1 96.12 441 LYS A CA 1
ATOM 3688 C C . LYS A 1 441 ? 20.953 12.773 -18.875 1 96.12 441 LYS A C 1
ATOM 3690 O O . LYS A 1 441 ? 20.5 11.688 -19.234 1 96.12 441 LYS A O 1
ATOM 3695 N N . ILE A 1 442 ? 21.25 13.023 -17.641 1 96.75 442 ILE A N 1
ATOM 3696 C CA . ILE A 1 442 ? 21.109 12.031 -16.578 1 96.75 442 ILE A CA 1
ATOM 3697 C C . ILE A 1 442 ? 19.641 11.586 -16.5 1 96.75 442 ILE A C 1
ATOM 3699 O O . ILE A 1 442 ? 19.359 10.383 -16.5 1 96.75 442 ILE A O 1
ATOM 3703 N N . LEU A 1 443 ? 18.703 12.516 -16.516 1 96.69 443 LEU A N 1
ATOM 3704 C CA . LEU A 1 443 ? 17.297 12.219 -16.328 1 96.69 443 LEU A CA 1
ATOM 3705 C C . LEU A 1 443 ? 16.75 11.438 -17.531 1 96.69 443 LEU A C 1
ATOM 3707 O O . LEU A 1 443 ? 15.961 10.508 -17.359 1 96.69 443 LEU A O 1
ATOM 3711 N N . ASN A 1 444 ? 17.188 11.781 -18.719 1 92.94 444 ASN A N 1
ATOM 3712 C CA . ASN A 1 444 ? 16.672 11.148 -19.922 1 92.94 444 ASN A CA 1
ATOM 3713 C C . ASN A 1 444 ? 17.281 9.758 -20.141 1 92.94 444 ASN A C 1
ATOM 3715 O O . ASN A 1 444 ? 16.625 8.875 -20.688 1 92.94 444 ASN A O 1
ATOM 3719 N N . GLU A 1 445 ? 18.453 9.602 -19.719 1 89.81 445 GLU A N 1
ATOM 3720 C CA . GLU A 1 445 ? 19.141 8.328 -19.922 1 89.81 445 GLU A CA 1
ATOM 3721 C C . GLU A 1 445 ? 18.688 7.293 -18.906 1 89.81 445 GLU A C 1
ATOM 3723 O O . GLU A 1 445 ? 18.469 6.129 -19.234 1 89.81 445 GLU A O 1
ATOM 3728 N N . GLU A 1 446 ? 18.578 7.68 -17.719 1 90.31 446 GLU A N 1
ATOM 3729 C CA . GLU A 1 446 ? 18.375 6.699 -16.656 1 90.31 446 GLU A CA 1
ATOM 3730 C C . GLU A 1 446 ? 16.891 6.398 -16.469 1 90.31 446 GLU A C 1
ATOM 3732 O O . GLU A 1 446 ? 16.5 5.246 -16.25 1 90.31 446 GLU A O 1
ATOM 3737 N N . LYS A 1 447 ? 16 7.496 -16.516 1 90.06 447 LYS A N 1
ATOM 3738 C CA . LYS A 1 447 ? 14.562 7.34 -16.297 1 90.06 447 LYS A CA 1
ATOM 3739 C C . LYS A 1 447 ? 14.289 6.535 -15.031 1 90.06 447 LYS A C 1
ATOM 3741 O O . LYS A 1 447 ? 13.57 5.535 -15.07 1 90.06 447 LYS A O 1
ATOM 3746 N N . ASP A 1 448 ? 14.836 6.988 -13.953 1 92.44 448 ASP A N 1
ATOM 3747 C CA . ASP A 1 448 ? 14.703 6.422 -12.617 1 92.44 448 ASP A CA 1
ATOM 3748 C C . ASP A 1 448 ? 14.617 7.52 -11.562 1 92.44 448 ASP A C 1
ATOM 3750 O O . ASP A 1 448 ? 15.383 8.477 -11.594 1 92.44 448 ASP A O 1
ATOM 3754 N N . ILE A 1 449 ? 13.75 7.375 -10.703 1 94.5 449 ILE A N 1
ATOM 3755 C CA . ILE A 1 449 ? 13.398 8.422 -9.742 1 94.5 449 ILE A CA 1
ATOM 3756 C C . ILE A 1 449 ? 14.578 8.68 -8.812 1 94.5 449 ILE A C 1
ATOM 3758 O O . ILE A 1 449 ? 14.656 9.727 -8.164 1 94.5 449 ILE A O 1
ATOM 3762 N N . VAL A 1 450 ? 15.531 7.773 -8.703 1 94.25 450 VAL A N 1
ATOM 3763 C CA . VAL A 1 450 ? 16.672 7.902 -7.809 1 94.25 450 VAL A CA 1
ATOM 3764 C C . VAL A 1 450 ? 17.5 9.117 -8.203 1 94.25 450 VAL A C 1
ATOM 3766 O O . VAL A 1 450 ? 18.172 9.719 -7.363 1 94.25 450 VAL A O 1
ATOM 3769 N N . TYR A 1 451 ? 17.391 9.57 -9.414 1 96 451 TYR A N 1
ATOM 3770 C CA . TYR A 1 451 ? 18.234 10.648 -9.93 1 96 451 TYR A CA 1
ATOM 3771 C C . TYR A 1 451 ? 17.516 11.992 -9.836 1 96 451 TYR A C 1
ATOM 3773 O O . TYR A 1 451 ? 18.031 13.016 -10.297 1 96 451 TYR A O 1
ATOM 3781 N N . ALA A 1 452 ? 16.328 12.008 -9.266 1 95.38 452 ALA A N 1
ATOM 3782 C CA . ALA A 1 452 ? 15.492 13.203 -9.203 1 95.38 452 ALA A CA 1
ATOM 3783 C C . ALA A 1 452 ? 16.188 14.32 -8.43 1 95.38 452 ALA A C 1
ATOM 3785 O O . ALA A 1 452 ? 15.898 15.5 -8.641 1 95.38 452 ALA A O 1
ATOM 3786 N N . SER A 1 453 ? 17.141 14.016 -7.586 1 94.31 453 SER A N 1
ATOM 3787 C CA . SER A 1 453 ? 17.828 15 -6.75 1 94.31 453 SER A CA 1
ATOM 3788 C C . SER A 1 453 ? 18.594 16 -7.598 1 94.31 453 SER A C 1
ATOM 3790 O O . SER A 1 453 ? 18.859 17.125 -7.156 1 94.31 453 SER A O 1
ATOM 3792 N N . VAL A 1 454 ? 18.984 15.578 -8.812 1 96.81 454 VAL A N 1
ATOM 3793 C CA . VAL A 1 454 ? 19.719 16.469 -9.703 1 96.81 454 VAL A CA 1
ATOM 3794 C C . VAL A 1 454 ? 18.875 17.688 -10.039 1 96.81 454 VAL A C 1
ATOM 3796 O O . VAL A 1 454 ? 19.406 18.797 -10.219 1 96.81 454 VAL A O 1
ATOM 3799 N N . ILE A 1 455 ? 17.578 17.562 -10.023 1 96.88 455 ILE A N 1
ATOM 3800 C CA . ILE A 1 455 ? 16.656 18.641 -10.344 1 96.88 455 ILE A CA 1
ATOM 3801 C C . ILE A 1 455 ? 16.703 19.703 -9.25 1 96.88 455 ILE A C 1
ATOM 3803 O O . ILE A 1 455 ? 16.75 20.906 -9.547 1 96.88 455 ILE A O 1
ATOM 3807 N N . LYS A 1 456 ? 16.625 19.266 -8.023 1 94.88 456 LYS A N 1
ATOM 3808 C CA . LYS A 1 456 ? 16.688 20.188 -6.895 1 94.88 456 LYS A CA 1
ATOM 3809 C C . LYS A 1 456 ? 17.969 21.016 -6.918 1 94.88 456 LYS A C 1
ATOM 3811 O O . LYS A 1 456 ? 17.938 22.234 -6.73 1 94.88 456 LYS A O 1
ATOM 3816 N N . ILE A 1 457 ? 19.078 20.344 -7.156 1 95.81 457 ILE A N 1
ATOM 3817 C CA . ILE A 1 457 ? 20.375 21.016 -7.18 1 95.81 457 ILE A CA 1
ATOM 3818 C C . ILE A 1 457 ? 20.406 22.031 -8.32 1 95.81 457 ILE A C 1
ATOM 3820 O O . ILE A 1 457 ? 20.844 23.172 -8.141 1 95.81 457 ILE A O 1
ATOM 3824 N N . ALA A 1 458 ? 19.938 21.609 -9.43 1 96.88 458 ALA A N 1
ATOM 3825 C CA . ALA A 1 458 ? 19.875 22.516 -10.57 1 96.88 458 ALA A CA 1
ATOM 3826 C C . ALA A 1 458 ? 18.984 23.719 -10.266 1 96.88 458 ALA A C 1
ATOM 3828 O O . ALA A 1 458 ? 19.359 24.859 -10.555 1 96.88 458 ALA A O 1
ATOM 3829 N N . PHE A 1 459 ? 17.906 23.5 -9.688 1 95.75 459 PHE A N 1
ATOM 3830 C CA . PHE A 1 459 ? 16.953 24.562 -9.367 1 95.75 459 PHE A CA 1
ATOM 3831 C C . PHE A 1 459 ? 17.547 25.531 -8.367 1 95.75 459 PHE A C 1
ATOM 3833 O O . PHE A 1 459 ? 17.344 26.75 -8.477 1 95.75 459 PHE A O 1
ATOM 3840 N N . GLU A 1 460 ? 18.219 25.016 -7.422 1 93.56 460 GLU A N 1
ATOM 3841 C CA . GLU A 1 460 ? 18.859 25.859 -6.414 1 93.56 460 GLU A CA 1
ATOM 3842 C C . GLU A 1 460 ? 19.938 26.734 -7.035 1 93.56 460 GLU A C 1
ATOM 3844 O O . GLU A 1 460 ? 20.25 27.797 -6.512 1 93.56 460 GLU A O 1
ATOM 3849 N N . GLU A 1 461 ? 20.453 26.281 -8.117 1 94 461 GLU A N 1
ATOM 3850 C CA . GLU A 1 461 ? 21.406 27.078 -8.875 1 94 461 GLU A CA 1
ATOM 3851 C C . GLU A 1 461 ? 20.703 28.031 -9.844 1 94 461 GLU A C 1
ATOM 3853 O O . GLU A 1 461 ? 21.328 28.547 -10.766 1 94 461 GLU A O 1
ATOM 3858 N N . LYS A 1 462 ? 19.391 28.109 -9.75 1 93.06 462 LYS A N 1
ATOM 3859 C CA . LYS A 1 462 ? 18.547 29.078 -10.469 1 93.06 462 LYS A CA 1
ATOM 3860 C C . LYS A 1 462 ? 18.312 28.625 -11.906 1 93.06 462 LYS A C 1
ATOM 3862 O O . LYS A 1 462 ? 18.125 29.469 -12.797 1 93.06 462 LYS A O 1
ATOM 3867 N N . VAL A 1 463 ? 18.531 27.328 -12.094 1 95.38 463 VAL A N 1
ATOM 3868 C CA . VAL A 1 463 ? 18.125 26.797 -13.383 1 95.38 463 VAL A CA 1
ATOM 3869 C C . VAL A 1 463 ? 16.594 26.734 -13.445 1 95.38 463 VAL A C 1
ATOM 3871 O O . VAL A 1 463 ? 15.945 26.281 -12.492 1 95.38 463 VAL A O 1
ATOM 3874 N N . ASP A 1 464 ? 16.047 27.156 -14.555 1 95.38 464 ASP A N 1
ATOM 3875 C CA . ASP A 1 464 ? 14.594 27.156 -14.719 1 95.38 464 ASP A CA 1
ATOM 3876 C C . ASP A 1 464 ? 14.078 25.719 -14.914 1 95.38 464 ASP A C 1
ATOM 3878 O O . ASP A 1 464 ? 14.633 24.953 -15.703 1 95.38 464 ASP A O 1
ATOM 3882 N N . LEU A 1 465 ? 13.047 25.391 -14.266 1 96.56 465 LEU A N 1
ATOM 3883 C CA . LEU A 1 465 ? 12.461 24.062 -14.383 1 96.56 465 LEU A CA 1
ATOM 3884 C C . LEU A 1 465 ? 11.945 23.812 -15.797 1 96.56 465 LEU A C 1
ATOM 3886 O O . LEU A 1 465 ? 11.969 22.688 -16.281 1 96.56 465 LEU A O 1
ATOM 3890 N N . LEU A 1 466 ? 11.422 24.812 -16.438 1 96.44 466 LEU A N 1
ATOM 3891 C CA . LEU A 1 466 ? 10.922 24.688 -17.812 1 96.44 466 LEU A CA 1
ATOM 3892 C C . LEU A 1 466 ? 12.023 24.234 -18.75 1 96.44 466 LEU A C 1
ATOM 3894 O O . LEU A 1 466 ? 11.766 23.484 -19.703 1 96.44 466 LEU A O 1
ATOM 3898 N N . ASP A 1 467 ? 13.203 24.719 -18.469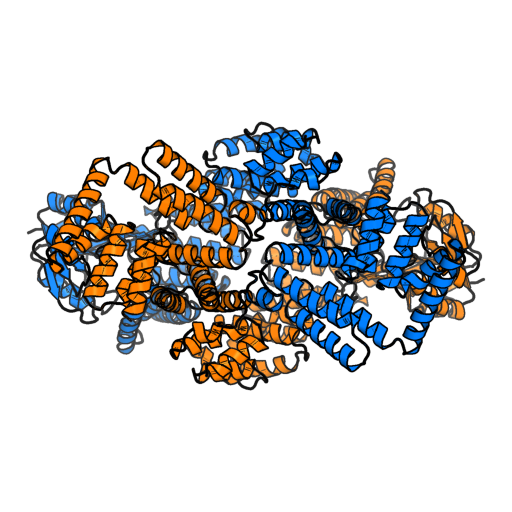 1 96.62 467 ASP A N 1
ATOM 3899 C CA . ASP A 1 467 ? 14.328 24.312 -19.312 1 96.62 467 ASP A CA 1
ATOM 3900 C C . ASP A 1 467 ? 14.68 22.844 -19.094 1 96.62 467 ASP A C 1
ATOM 3902 O O . ASP A 1 467 ? 15.062 22.141 -20.031 1 96.62 467 ASP A O 1
ATOM 3906 N N . ILE A 1 468 ? 14.594 22.422 -17.922 1 97.5 468 ILE A N 1
ATOM 3907 C CA . ILE A 1 468 ? 14.914 21.047 -17.578 1 97.5 468 ILE A CA 1
ATOM 3908 C C . ILE A 1 468 ? 13.891 20.109 -18.219 1 97.5 468 ILE A C 1
ATOM 3910 O O . ILE A 1 468 ? 14.258 19.094 -18.828 1 97.5 468 ILE A O 1
ATOM 3914 N N . PHE A 1 469 ? 12.562 20.484 -18.172 1 97.38 469 PHE A N 1
ATOM 3915 C CA . PHE A 1 469 ? 11.492 19.531 -18.453 1 97.38 469 PHE A CA 1
ATOM 3916 C C . PHE A 1 469 ? 10.914 19.766 -19.844 1 97.38 469 PHE A C 1
ATOM 3918 O O . PHE A 1 469 ? 10.039 19.031 -20.297 1 97.38 469 PHE A O 1
ATOM 3925 N N . TYR A 1 470 ? 11.367 20.75 -20.562 1 95.44 470 TYR A N 1
ATOM 3926 C CA . TYR A 1 470 ? 10.727 21.219 -21.781 1 95.44 470 TYR A CA 1
ATOM 3927 C C . TYR A 1 470 ? 10.445 20.062 -22.734 1 95.44 470 TYR A C 1
ATOM 3929 O O . TYR A 1 470 ? 9.359 19.969 -23.312 1 95.44 470 TYR A O 1
ATOM 3937 N N . ASN A 1 471 ? 11.32 19.109 -22.891 1 94.06 471 ASN A N 1
ATOM 3938 C CA . ASN A 1 471 ? 11.156 18.016 -23.844 1 94.06 471 ASN A CA 1
ATOM 3939 C C . ASN A 1 471 ? 10.93 16.688 -23.125 1 94.06 471 ASN A C 1
ATOM 3941 O O . ASN A 1 471 ? 10.938 15.625 -23.766 1 94.06 471 ASN A O 1
ATOM 3945 N N . MET A 1 472 ? 10.75 16.75 -21.922 1 95.31 472 MET A N 1
ATOM 3946 C CA . MET A 1 472 ? 10.609 1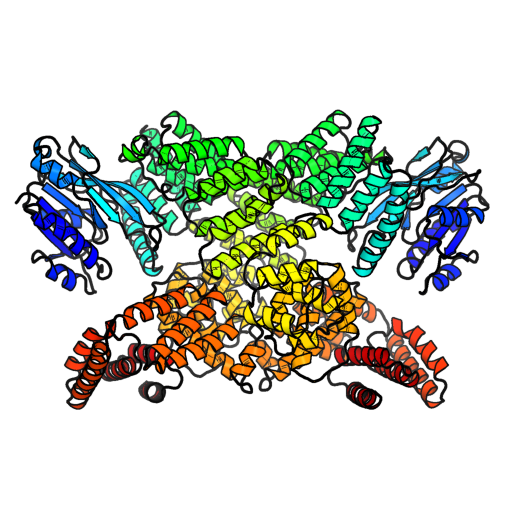5.508 -21.141 1 95.31 472 MET A CA 1
ATOM 3947 C C . MET A 1 472 ? 9.18 14.992 -21.188 1 95.31 472 MET A C 1
ATOM 3949 O O . MET A 1 472 ? 8.234 15.781 -21.297 1 95.31 472 MET A O 1
ATOM 3953 N N . GLU A 1 473 ? 9.047 13.695 -21.141 1 94.75 473 GLU A N 1
ATOM 3954 C CA . GLU A 1 473 ? 7.738 13.047 -21.141 1 94.75 473 GLU A CA 1
ATOM 3955 C C . GLU A 1 473 ? 6.953 13.391 -19.875 1 94.75 473 GLU A C 1
ATOM 3957 O O . GLU A 1 473 ? 7.523 13.484 -18.781 1 94.75 473 GLU A O 1
ATOM 3962 N N . TYR A 1 474 ? 5.648 13.547 -20.062 1 95.06 474 TYR A N 1
ATOM 3963 C CA . TYR A 1 474 ? 4.754 13.883 -18.969 1 95.06 474 TYR A CA 1
ATOM 3964 C C . TYR A 1 474 ? 4.949 12.93 -17.797 1 95.06 474 TYR A C 1
ATOM 3966 O O . TYR A 1 474 ? 5.113 13.367 -16.656 1 95.06 474 TYR A O 1
ATOM 3974 N N . VAL A 1 475 ? 5 11.664 -18.031 1 94.31 475 VAL A N 1
ATOM 3975 C CA . VAL A 1 475 ? 5.012 10.617 -17 1 94.31 475 VAL A CA 1
ATOM 3976 C C . VAL A 1 475 ? 6.273 10.742 -16.156 1 94.31 475 VAL A C 1
ATOM 3978 O O . VAL A 1 475 ? 6.219 10.602 -14.93 1 94.31 475 VAL A O 1
ATOM 3981 N N . TRP A 1 476 ? 7.332 11.039 -16.719 1 95.38 476 TRP A N 1
ATOM 3982 C CA . TRP A 1 476 ? 8.594 11.07 -15.977 1 95.38 476 TRP A CA 1
ATOM 3983 C C . TRP A 1 476 ? 8.742 12.383 -15.211 1 95.38 476 TRP A C 1
ATOM 3985 O O . TRP A 1 476 ? 9.344 12.414 -14.133 1 95.38 476 TRP A O 1
ATOM 3995 N N . ILE A 1 477 ? 8.203 13.539 -15.797 1 97.31 477 ILE A N 1
ATOM 3996 C CA . ILE A 1 477 ? 8.164 14.766 -15.008 1 97.31 477 ILE A CA 1
ATOM 3997 C C . ILE A 1 477 ? 7.422 14.516 -13.703 1 97.31 477 ILE A C 1
ATOM 3999 O O . ILE A 1 477 ? 7.906 14.883 -12.625 1 97.31 477 ILE A O 1
ATOM 4003 N N . GLU A 1 478 ? 6.328 13.875 -13.859 1 96.06 478 GLU A N 1
ATOM 4004 C CA . GLU A 1 478 ? 5.484 13.586 -12.703 1 96.06 478 GLU A CA 1
ATOM 4005 C C . GLU A 1 478 ? 6.207 12.695 -11.703 1 96.06 478 GLU A C 1
ATOM 4007 O O . GLU A 1 478 ? 6.191 12.961 -10.492 1 96.06 478 GLU A O 1
ATOM 4012 N N . LYS A 1 479 ? 6.84 11.672 -12.156 1 95.44 479 LYS A N 1
ATOM 4013 C CA . LYS A 1 479 ? 7.543 10.734 -11.281 1 95.44 479 LYS A CA 1
ATOM 4014 C C . LYS A 1 479 ? 8.672 11.43 -10.523 1 95.44 479 LYS A C 1
ATOM 4016 O O . LYS A 1 479 ? 8.797 11.273 -9.312 1 95.44 479 LYS A O 1
ATOM 4021 N N . TYR A 1 480 ? 9.484 12.188 -11.258 1 96.88 480 TYR A N 1
ATOM 4022 C CA . TYR A 1 480 ? 10.625 12.867 -10.656 1 96.88 480 TYR A CA 1
ATOM 4023 C C . TYR A 1 480 ? 10.172 13.891 -9.625 1 96.88 480 TYR A C 1
ATOM 4025 O O . TYR A 1 480 ? 10.68 13.93 -8.508 1 96.88 480 TYR A O 1
ATOM 4033 N N . LEU A 1 481 ? 9.211 14.695 -9.961 1 95.81 481 LEU A N 1
ATOM 4034 C CA . LEU A 1 481 ? 8.758 15.758 -9.062 1 95.81 481 LEU A CA 1
ATOM 4035 C C . LEU A 1 481 ? 8.055 15.172 -7.848 1 95.81 481 LEU A C 1
ATOM 4037 O O . LEU A 1 481 ? 8.211 15.68 -6.73 1 95.81 481 LEU A O 1
ATOM 4041 N N . ARG A 1 482 ? 7.258 14.148 -8.055 1 94.94 482 ARG A N 1
ATOM 4042 C CA . ARG A 1 482 ? 6.594 13.508 -6.93 1 94.94 482 ARG A CA 1
ATOM 4043 C C . ARG A 1 482 ? 7.605 12.977 -5.922 1 94.94 482 ARG A C 1
ATOM 4045 O O . ARG A 1 482 ? 7.414 13.109 -4.711 1 94.94 482 ARG A O 1
ATOM 4052 N N . TYR A 1 483 ? 8.633 12.453 -6.398 1 93.94 483 TYR A N 1
ATOM 4053 C CA . TYR A 1 483 ? 9.672 11.898 -5.539 1 93.94 483 TYR A CA 1
ATOM 4054 C C . TYR A 1 483 ? 10.375 13 -4.75 1 93.94 483 TYR A C 1
ATOM 4056 O O . TYR A 1 483 ? 10.516 12.898 -3.529 1 93.94 483 TYR A O 1
ATOM 4064 N N . ILE A 1 484 ? 10.805 14.055 -5.398 1 92.56 484 ILE A N 1
ATOM 4065 C CA . ILE A 1 484 ? 11.609 15.094 -4.766 1 92.56 484 ILE A CA 1
ATOM 4066 C C . ILE A 1 484 ? 10.75 15.883 -3.777 1 92.56 484 ILE A C 1
ATOM 4068 O O . ILE A 1 484 ? 11.227 16.281 -2.709 1 92.56 484 ILE A O 1
ATOM 4072 N N . LEU A 1 485 ? 9.508 16.094 -4.152 1 91.38 485 LEU A N 1
ATOM 4073 C CA . LEU A 1 485 ? 8.648 16.906 -3.295 1 91.38 485 LEU A CA 1
ATOM 4074 C C . LEU A 1 485 ? 8.203 16.109 -2.072 1 91.38 485 LEU A C 1
ATOM 4076 O O . LEU A 1 485 ? 7.863 16.688 -1.037 1 91.38 485 LEU A O 1
ATOM 4080 N N . ALA A 1 486 ? 8.258 14.828 -2.209 1 88.25 486 ALA A N 1
ATOM 4081 C CA . ALA A 1 486 ? 7.949 13.984 -1.056 1 88.25 486 ALA A CA 1
ATOM 4082 C C . ALA A 1 486 ? 9.102 13.977 -0.056 1 88.25 486 ALA A C 1
ATOM 4084 O O . ALA A 1 486 ? 8.891 13.805 1.146 1 88.25 486 ALA A O 1
ATOM 4085 N N . LEU A 1 487 ? 10.258 14.211 -0.5 1 84 487 LEU A N 1
ATOM 4086 C CA . LEU A 1 487 ? 11.445 14.094 0.333 1 84 487 LEU A CA 1
ATOM 4087 C C . LEU A 1 487 ? 11.695 15.375 1.111 1 84 487 LEU A C 1
ATOM 4089 O O . LEU A 1 487 ? 12.164 15.336 2.254 1 84 487 LEU A O 1
ATOM 4093 N N . GLU A 1 488 ? 11.469 16.5 0.478 1 78.94 488 GLU A N 1
ATOM 4094 C CA . GLU A 1 488 ? 11.867 17.766 1.102 1 78.94 488 GLU A CA 1
ATOM 4095 C C . GLU A 1 488 ? 10.703 18.75 1.157 1 78.94 488 GLU A C 1
ATOM 4097 O O . GLU A 1 488 ? 10.328 19.344 0.141 1 78.94 488 GLU A O 1
ATOM 4102 N N . ARG A 1 489 ? 10.328 19.172 2.34 1 78.19 489 ARG A N 1
ATOM 4103 C CA . ARG A 1 489 ? 9.195 20.062 2.531 1 78.19 489 ARG A CA 1
ATOM 4104 C C . ARG A 1 489 ? 9.547 21.484 2.107 1 78.19 489 ARG A C 1
ATOM 4106 O O . ARG A 1 489 ? 8.703 22.219 1.582 1 78.19 489 ARG A O 1
ATOM 4113 N N . SER A 1 490 ? 10.867 21.875 2.385 1 82.88 490 SER A N 1
ATOM 4114 C CA . SER A 1 490 ? 11.281 23.234 2.033 1 82.88 490 SER A CA 1
ATOM 4115 C C . SER A 1 490 ? 11.242 23.453 0.525 1 82.88 490 SER A C 1
ATOM 4117 O O . SER A 1 490 ? 11 24.562 0.061 1 82.88 490 SER A O 1
ATOM 4119 N N . PHE A 1 491 ? 11.453 22.422 -0.16 1 89.25 491 PHE A N 1
ATOM 4120 C CA . PHE A 1 491 ? 11.438 22.516 -1.615 1 89.25 491 PHE A CA 1
ATOM 4121 C C . PHE A 1 491 ? 10.031 22.781 -2.125 1 89.25 491 PHE A C 1
ATOM 4123 O O . PHE A 1 491 ? 9.844 23.453 -3.137 1 89.25 491 PHE A O 1
ATOM 4130 N N . ASN A 1 492 ? 9.039 22.312 -1.42 1 90 492 ASN A N 1
ATOM 4131 C CA . ASN A 1 492 ? 7.645 22.531 -1.792 1 90 492 ASN A CA 1
ATOM 4132 C C . ASN A 1 492 ? 7.293 24.016 -1.813 1 90 492 ASN A C 1
ATOM 4134 O O . ASN A 1 492 ? 6.582 24.469 -2.709 1 90 492 ASN A O 1
ATOM 4138 N N . VAL A 1 493 ? 7.855 24.734 -0.843 1 90.06 493 VAL A N 1
ATOM 4139 C CA . VAL A 1 493 ? 7.578 26.156 -0.745 1 90.06 493 VAL A CA 1
ATOM 4140 C C . VAL A 1 493 ? 8.211 26.891 -1.929 1 90.06 493 VAL A C 1
ATOM 4142 O O . VAL A 1 493 ? 7.59 27.766 -2.521 1 90.06 493 VAL A O 1
ATOM 4145 N N . SER A 1 494 ? 9.422 26.484 -2.217 1 92.5 494 SER A N 1
ATOM 4146 C CA . SER A 1 494 ? 10.117 27.109 -3.338 1 92.5 494 SER A CA 1
ATOM 4147 C C . SER A 1 494 ? 9.398 26.828 -4.656 1 92.5 494 SER A C 1
ATOM 4149 O O . SER A 1 494 ? 9.305 27.719 -5.512 1 92.5 494 SER A O 1
ATOM 4151 N N . ILE A 1 495 ? 8.906 25.672 -4.84 1 94.25 495 ILE A N 1
ATOM 4152 C CA . ILE A 1 495 ? 8.227 25.281 -6.078 1 94.25 495 ILE A CA 1
ATOM 4153 C C . ILE A 1 495 ? 6.875 25.984 -6.16 1 94.25 495 ILE A C 1
ATOM 4155 O O . ILE A 1 495 ? 6.434 26.375 -7.246 1 94.25 495 ILE A O 1
ATOM 4159 N N . TYR A 1 496 ? 6.25 26.125 -5.02 1 93.12 496 TYR A N 1
ATOM 4160 C CA . TYR A 1 496 ? 5.008 26.875 -4.996 1 93.12 496 TYR A CA 1
ATOM 4161 C C . TYR A 1 496 ? 5.23 28.312 -5.477 1 93.12 496 TYR A C 1
ATOM 4163 O O . TYR A 1 496 ? 4.488 28.812 -6.328 1 93.12 496 TYR A O 1
ATOM 4171 N N . LYS A 1 497 ? 6.262 28.984 -4.93 1 91.44 497 LYS A N 1
ATOM 4172 C CA . LYS A 1 497 ? 6.578 30.344 -5.344 1 91.44 497 LYS A CA 1
ATOM 4173 C C . LYS A 1 497 ? 6.918 30.406 -6.832 1 91.44 497 LYS A C 1
ATOM 4175 O O . LYS A 1 497 ? 6.559 31.359 -7.52 1 91.44 497 LYS A O 1
ATOM 4180 N N . TYR A 1 498 ? 7.562 29.359 -7.277 1 93.94 498 TYR A N 1
ATOM 4181 C CA . TYR A 1 498 ? 7.945 29.266 -8.68 1 93.94 498 TYR A CA 1
ATOM 4182 C C . TYR A 1 498 ? 6.715 29.234 -9.578 1 93.94 498 TYR A C 1
ATOM 4184 O O . TYR A 1 498 ? 6.594 30.031 -10.508 1 93.94 498 TYR A O 1
ATOM 4192 N N . ILE A 1 499 ? 5.742 28.375 -9.32 1 93.69 499 ILE A N 1
ATOM 4193 C CA . ILE A 1 499 ? 4.598 28.172 -10.203 1 93.69 499 ILE A CA 1
ATOM 4194 C C . ILE A 1 499 ? 3.695 29.406 -10.164 1 93.69 499 ILE A C 1
ATOM 4196 O O . ILE A 1 499 ? 3.082 29.766 -11.172 1 93.69 499 ILE A O 1
ATOM 4200 N N . ILE A 1 500 ? 3.646 30.031 -9.039 1 88.69 500 ILE A N 1
ATOM 4201 C CA . ILE A 1 500 ? 2.816 31.219 -8.891 1 88.69 500 ILE A CA 1
ATOM 4202 C C . ILE A 1 500 ? 3.42 32.375 -9.695 1 88.69 500 ILE A C 1
ATOM 4204 O O . ILE A 1 500 ? 2.693 33.188 -10.266 1 88.69 500 ILE A O 1
ATOM 4208 N N . SER A 1 501 ? 4.703 32.406 -9.734 1 88.62 501 SER A N 1
ATOM 4209 C CA . SER A 1 501 ? 5.398 33.531 -10.383 1 88.62 501 SER A CA 1
ATOM 4210 C C . SER A 1 501 ? 5.52 33.281 -11.891 1 88.62 501 SER A C 1
ATOM 4212 O O . SER A 1 501 ? 5.812 34.219 -12.641 1 88.62 501 SER A O 1
ATOM 4214 N N . CYS A 1 502 ? 5.277 32.125 -12.383 1 89.19 502 CYS A N 1
ATOM 4215 C CA . CYS A 1 502 ? 5.402 31.812 -13.797 1 89.19 502 CYS A CA 1
ATOM 4216 C C . CYS A 1 502 ? 4.336 32.531 -14.617 1 89.19 502 CYS A C 1
ATOM 4218 O O . CYS A 1 502 ? 3.172 32.594 -14.219 1 89.19 502 CYS A O 1
ATOM 4220 N N . PRO A 1 503 ? 4.719 33.094 -15.719 1 85.25 503 PRO A N 1
ATOM 4221 C CA . PRO A 1 503 ? 3.752 33.812 -16.562 1 85.25 503 PRO A CA 1
ATOM 4222 C C . PRO A 1 503 ? 2.76 32.844 -17.234 1 85.25 503 PRO A C 1
ATOM 4224 O O . PRO A 1 503 ? 3.057 31.672 -17.422 1 85.25 503 PRO A O 1
ATOM 4227 N N . ASN A 1 504 ? 1.593 33.375 -17.562 1 83.5 504 ASN A N 1
ATOM 4228 C CA . ASN A 1 504 ? 0.613 32.625 -18.344 1 83.5 504 ASN A CA 1
ATOM 4229 C C . ASN A 1 504 ? 1.168 32.219 -19.703 1 83.5 504 ASN A C 1
ATOM 4231 O O . ASN A 1 504 ? 1.984 32.938 -20.281 1 83.5 504 ASN A O 1
ATOM 4235 N N . THR A 1 505 ? 0.741 31.047 -20.172 1 87 505 THR A N 1
ATOM 4236 C CA . THR A 1 505 ? 1.264 30.578 -21.453 1 87 505 THR A CA 1
ATOM 4237 C C . THR A 1 505 ? 0.198 29.781 -22.203 1 87 505 THR A C 1
ATOM 4239 O O . THR A 1 505 ? -0.777 29.312 -21.625 1 87 505 THR A O 1
ATOM 4242 N N . SER A 1 506 ? 0.305 29.719 -23.5 1 86.69 506 SER A N 1
ATOM 4243 C CA . SER A 1 506 ? -0.535 28.891 -24.375 1 86.69 506 SER A CA 1
ATOM 4244 C C . SER A 1 506 ? 0.276 27.781 -25.031 1 86.69 506 SER A C 1
ATOM 4246 O O . SER A 1 506 ? -0.272 26.969 -25.781 1 86.69 506 SER A O 1
ATOM 4248 N N . GLU A 1 507 ? 1.544 27.797 -24.719 1 91.94 507 GLU A N 1
ATOM 4249 C CA . GLU A 1 507 ? 2.412 26.766 -25.266 1 91.94 507 GLU A CA 1
ATOM 4250 C C . GLU A 1 507 ? 2.207 25.422 -24.562 1 91.94 507 GLU A C 1
ATOM 4252 O O . GLU A 1 507 ? 2.359 25.344 -23.344 1 91.94 507 GLU A O 1
ATOM 4257 N N . ILE A 1 508 ? 1.971 24.438 -25.359 1 93 508 ILE A N 1
ATOM 4258 C CA . ILE A 1 508 ? 1.544 23.156 -24.812 1 93 508 ILE A CA 1
ATOM 4259 C C . ILE A 1 508 ? 2.68 22.531 -24 1 93 508 ILE A C 1
ATOM 4261 O O . ILE A 1 508 ? 2.439 21.859 -22.984 1 93 508 ILE A O 1
ATOM 4265 N N . GLU A 1 509 ? 3.963 22.766 -24.422 1 94.62 509 GLU A N 1
ATOM 4266 C CA . GLU A 1 509 ? 5.109 22.219 -23.703 1 94.62 509 GLU A CA 1
ATOM 4267 C C . GLU A 1 509 ? 5.219 22.812 -22.297 1 94.62 509 GLU A C 1
ATOM 4269 O O . GLU A 1 509 ? 5.547 22.094 -21.344 1 94.62 509 GLU A O 1
ATOM 4274 N N . LYS A 1 510 ? 4.91 24.094 -22.203 1 95.75 510 LYS A N 1
ATOM 4275 C CA . LYS A 1 510 ? 4.945 24.766 -20.906 1 95.75 510 LYS A CA 1
ATOM 4276 C C . LYS A 1 510 ? 3.734 24.391 -20.062 1 95.75 510 LYS A C 1
ATOM 4278 O O . LYS A 1 510 ? 3.855 24.172 -18.844 1 95.75 510 LYS A O 1
ATOM 4283 N N . ILE A 1 511 ? 2.592 24.266 -20.734 1 95.44 511 ILE A N 1
ATOM 4284 C CA . ILE A 1 511 ? 1.356 23.906 -20.047 1 95.44 511 ILE A CA 1
ATOM 4285 C C . ILE A 1 511 ? 1.51 22.516 -19.406 1 95.44 511 ILE A C 1
ATOM 4287 O O . ILE A 1 511 ? 1.071 22.312 -18.281 1 95.44 511 ILE A O 1
ATOM 4291 N N . ARG A 1 512 ? 2.15 21.625 -20.156 1 96.06 512 ARG A N 1
ATOM 4292 C CA . ARG A 1 512 ? 2.406 20.281 -19.656 1 96.06 512 ARG A CA 1
ATOM 4293 C C . ARG A 1 512 ? 3.156 20.328 -18.328 1 96.06 512 ARG A C 1
ATOM 4295 O O . ARG A 1 512 ? 2.766 19.672 -17.359 1 96.06 512 ARG A O 1
ATOM 4302 N N . VAL A 1 513 ? 4.176 21.125 -18.266 1 97.19 513 VAL A N 1
ATOM 4303 C CA . VAL A 1 513 ? 5.027 21.219 -17.078 1 97.19 513 VAL A CA 1
ATOM 4304 C C . VAL A 1 513 ? 4.254 21.875 -15.938 1 97.19 513 VAL A C 1
ATOM 4306 O O . VAL A 1 513 ? 4.277 21.391 -14.805 1 97.19 513 VAL A O 1
ATOM 4309 N N . TYR A 1 514 ? 3.508 22.969 -16.234 1 96.19 514 TYR A N 1
ATOM 4310 C CA . TYR A 1 514 ? 2.744 23.688 -15.219 1 96.19 514 TYR A CA 1
ATOM 4311 C C . TYR A 1 514 ? 1.658 22.797 -14.625 1 96.19 514 TYR A C 1
ATOM 4313 O O . TYR A 1 514 ? 1.415 22.828 -13.422 1 96.19 514 TYR A O 1
ATOM 4321 N N . LYS A 1 515 ? 1.033 22.031 -15.492 1 96.06 515 LYS A N 1
ATOM 4322 C CA . LYS A 1 515 ? -0.007 21.109 -15.047 1 96.06 515 LYS A CA 1
ATOM 4323 C C . LYS A 1 515 ? 0.547 20.094 -14.039 1 96.06 515 LYS A C 1
ATOM 4325 O O . LYS A 1 515 ? -0.052 19.859 -12.992 1 96.06 515 LYS A O 1
ATOM 4330 N N . VAL A 1 516 ? 1.72 19.516 -14.367 1 96.81 516 VAL A N 1
ATOM 4331 C CA . VAL A 1 516 ? 2.311 18.484 -13.516 1 96.81 516 VAL A CA 1
ATOM 4332 C C . VAL A 1 516 ? 2.734 19.109 -12.18 1 96.81 516 VAL A C 1
ATOM 4334 O O . VAL A 1 516 ? 2.439 18.547 -11.117 1 96.81 516 VAL A O 1
ATOM 4337 N N . ILE A 1 517 ? 3.363 20.266 -12.227 1 96.88 517 ILE A N 1
ATOM 4338 C CA . ILE A 1 517 ? 3.859 20.922 -11.016 1 96.88 517 ILE A CA 1
ATOM 4339 C C . ILE A 1 517 ? 2.691 21.234 -10.086 1 96.88 517 ILE A C 1
ATOM 4341 O O . ILE A 1 517 ? 2.732 20.922 -8.898 1 96.88 517 ILE A O 1
ATOM 4345 N N . SER A 1 518 ? 1.688 21.875 -10.633 1 95 518 SER A N 1
ATOM 4346 C CA . SER A 1 518 ? 0.544 22.266 -9.82 1 95 518 SER A CA 1
ATOM 4347 C C . SER A 1 518 ? -0.166 21.047 -9.234 1 95 518 SER A C 1
ATOM 4349 O O . SER A 1 518 ? -0.575 21.047 -8.07 1 95 518 SER A O 1
ATOM 4351 N N . LYS A 1 519 ? -0.259 20.031 -10.031 1 94.62 519 LYS A N 1
ATOM 4352 C CA . LYS A 1 519 ? -0.897 18.797 -9.578 1 94.62 519 LYS A CA 1
ATOM 4353 C C . LYS A 1 519 ? -0.165 18.219 -8.375 1 94.62 519 LYS A C 1
ATOM 4355 O O . LYS A 1 519 ? -0.783 17.922 -7.348 1 94.62 519 LYS A O 1
ATOM 4360 N N . ILE A 1 520 ? 1.129 18.031 -8.469 1 94.88 520 ILE A N 1
ATOM 4361 C CA . ILE A 1 520 ? 1.916 17.375 -7.438 1 94.88 520 ILE A CA 1
ATOM 4362 C C . ILE A 1 520 ? 1.96 18.234 -6.18 1 94.88 520 ILE A C 1
ATOM 4364 O O . ILE A 1 520 ? 1.946 17.719 -5.059 1 94.88 520 ILE A O 1
ATOM 4368 N N . LEU A 1 521 ? 1.994 19.5 -6.309 1 93.31 521 LEU A N 1
ATOM 4369 C CA . LEU A 1 521 ? 1.995 20.406 -5.164 1 93.31 521 LEU A CA 1
ATOM 4370 C C . LEU A 1 521 ? 0.697 20.281 -4.375 1 93.31 521 LEU A C 1
ATOM 4372 O O . LEU A 1 521 ? 0.71 20.312 -3.141 1 93.31 521 LEU A O 1
ATOM 4376 N N . LEU A 1 522 ? -0.344 20.156 -5.078 1 90.81 522 LEU A N 1
ATOM 4377 C CA . LEU A 1 522 ? -1.64 20.016 -4.422 1 90.81 522 LEU A CA 1
ATOM 4378 C C . LEU A 1 522 ? -1.702 18.719 -3.609 1 90.81 522 LEU A C 1
ATOM 4380 O O . LEU A 1 522 ? -2.387 18.656 -2.584 1 90.81 522 LEU A O 1
ATOM 4384 N N . GLU A 1 523 ? -0.96 17.797 -4.094 1 88.31 523 GLU A N 1
ATOM 4385 C CA . GLU A 1 523 ? -0.963 16.5 -3.422 1 88.31 523 GLU A CA 1
ATOM 4386 C C . GLU A 1 523 ? 0.014 16.469 -2.252 1 88.31 523 GLU A C 1
ATOM 4388 O O . GLU A 1 523 ? -0.136 15.68 -1.323 1 88.31 523 GLU A O 1
ATOM 4393 N N . SER A 1 524 ? 0.952 17.219 -2.234 1 83.12 524 SER A N 1
ATOM 4394 C CA . SER A 1 524 ? 2.086 17.016 -1.337 1 83.12 524 SER A CA 1
ATOM 4395 C C . SER A 1 524 ? 2.15 18.125 -0.282 1 83.12 524 SER A C 1
ATOM 4397 O O . SER A 1 524 ? 2.564 17.875 0.853 1 83.12 524 SER A O 1
ATOM 4399 N N . VAL A 1 525 ? 1.797 19.375 -0.605 1 77.88 525 VAL A N 1
ATOM 4400 C CA . VAL A 1 525 ? 2.16 20.5 0.236 1 77.88 525 VAL A CA 1
ATOM 4401 C C . VAL A 1 525 ? 0.961 20.922 1.085 1 77.88 525 VAL A C 1
ATOM 4403 O O . VAL A 1 525 ? -0.175 20.922 0.606 1 77.88 525 VAL A O 1
ATOM 4406 N N . ASN A 1 526 ? 1.324 21.203 2.295 1 82.56 526 ASN A N 1
ATOM 4407 C CA . ASN A 1 526 ? 0.333 21.844 3.158 1 82.56 526 ASN A CA 1
ATOM 4408 C C . ASN A 1 526 ? 0.27 23.344 2.926 1 82.56 526 ASN A C 1
ATOM 4410 O O . ASN A 1 526 ? 1.229 24.062 3.217 1 82.56 526 ASN A O 1
ATOM 4414 N N . LEU A 1 527 ? -0.766 23.75 2.404 1 86.69 527 LEU A N 1
ATOM 4415 C CA . LEU A 1 527 ? -0.983 25.156 2.105 1 86.69 527 LEU A CA 1
ATOM 4416 C C . LEU A 1 527 ? -2.197 25.703 2.857 1 86.69 527 LEU A C 1
ATOM 4418 O O . LEU A 1 527 ? -3.094 24.938 3.219 1 86.69 527 LEU A O 1
ATOM 4422 N N . SER A 1 528 ? -2.092 27 3.178 1 83.56 528 SER A N 1
ATOM 4423 C CA . SER A 1 528 ? -3.301 27.641 3.682 1 83.56 528 SER A CA 1
ATOM 4424 C C . SER A 1 528 ? -4.449 27.516 2.688 1 83.56 528 SER A C 1
ATOM 4426 O O . SER A 1 528 ? -4.227 27.281 1.498 1 83.56 528 SER A O 1
ATOM 4428 N N . ASP A 1 529 ? -5.707 27.609 3.092 1 80.25 529 ASP A N 1
ATOM 4429 C CA . ASP A 1 529 ? -6.879 27.469 2.234 1 80.25 529 ASP A CA 1
ATOM 4430 C C . ASP A 1 529 ? -6.82 28.438 1.058 1 80.25 529 ASP A C 1
ATOM 4432 O O . ASP A 1 529 ? -7.18 28.078 -0.066 1 80.25 529 ASP A O 1
ATOM 4436 N N . LYS A 1 530 ? -6.355 29.641 1.389 1 80.69 530 LYS A N 1
ATOM 4437 C CA . LYS A 1 530 ? -6.266 30.641 0.338 1 80.69 530 LYS A CA 1
ATOM 4438 C C . LYS A 1 530 ? -5.258 30.234 -0.731 1 80.69 530 LYS A C 1
ATOM 4440 O O . LYS A 1 530 ? -5.559 30.281 -1.926 1 80.69 530 LYS A O 1
ATOM 4445 N N . LYS A 1 531 ? -4.066 29.828 -0.317 1 86.31 531 LYS A N 1
ATOM 4446 C CA . LYS A 1 531 ? -3.021 29.406 -1.247 1 86.31 531 LYS A CA 1
ATOM 4447 C C . LYS A 1 531 ? -3.418 28.141 -1.985 1 86.31 531 LYS A C 1
ATOM 4449 O O . LYS A 1 531 ? -3.119 27.984 -3.172 1 86.31 531 LYS A O 1
ATOM 4454 N N . TYR A 1 532 ? -4.051 27.281 -1.237 1 89 532 TYR A N 1
ATOM 4455 C CA . TYR A 1 532 ? -4.492 26.016 -1.811 1 89 532 TYR A CA 1
ATOM 4456 C C . TYR A 1 532 ? -5.504 26.25 -2.93 1 89 532 TYR A C 1
ATOM 4458 O O . TYR A 1 532 ? -5.41 25.641 -3.994 1 89 532 TYR A O 1
ATOM 4466 N N . LYS A 1 533 ? -6.445 27.109 -2.693 1 85.5 533 LYS A N 1
ATOM 4467 C CA . LYS A 1 533 ? -7.465 27.438 -3.684 1 85.5 533 LYS A CA 1
ATOM 4468 C C . LYS A 1 533 ? -6.84 28.078 -4.918 1 85.5 533 LYS A C 1
ATOM 4470 O O . LYS A 1 533 ? -7.211 27.766 -6.047 1 85.5 533 LYS A O 1
ATOM 4475 N N . GLU A 1 534 ? -5.957 28.984 -4.672 1 85.25 534 GLU A N 1
ATOM 4476 C CA . GLU A 1 534 ? -5.262 29.641 -5.77 1 85.25 534 GLU A CA 1
ATOM 4477 C C . GLU A 1 534 ? -4.52 28.641 -6.641 1 85.25 534 GLU A C 1
ATOM 4479 O O . GLU A 1 534 ? -4.617 28.672 -7.871 1 85.25 534 GLU A O 1
ATOM 4484 N N . LEU A 1 535 ? -3.783 27.797 -6.012 1 91.38 535 LEU A N 1
ATOM 4485 C CA . LEU A 1 535 ? -3.033 26.766 -6.723 1 91.38 535 LEU A CA 1
ATOM 4486 C C . LEU A 1 535 ? -3.977 25.828 -7.473 1 91.38 535 LEU A C 1
ATOM 4488 O O . LEU A 1 535 ? -3.668 25.375 -8.578 1 91.38 535 LEU A O 1
ATOM 4492 N N . PHE A 1 536 ? -5.105 25.516 -6.891 1 90.44 536 PHE A N 1
ATOM 4493 C CA . PHE A 1 536 ? -6.086 24.625 -7.492 1 90.44 536 PHE A CA 1
ATOM 4494 C C . PHE A 1 536 ? -6.652 25.234 -8.773 1 90.44 536 PHE A C 1
ATOM 4496 O O . PHE A 1 536 ? -6.816 24.531 -9.773 1 90.44 536 PHE A O 1
ATOM 4503 N N . TYR A 1 537 ? -6.902 26.5 -8.789 1 85.44 537 TYR A N 1
ATOM 4504 C CA . TYR A 1 537 ? -7.391 27.188 -9.992 1 85.44 537 TYR A CA 1
ATOM 4505 C C . TYR A 1 537 ? -6.363 27.125 -11.109 1 85.44 537 TYR A C 1
ATOM 4507 O O . TYR A 1 537 ? -6.715 26.906 -12.273 1 85.44 537 TYR A O 1
ATOM 4515 N N . ILE A 1 538 ? -5.164 27.312 -10.719 1 89.06 538 ILE A N 1
ATOM 4516 C CA . ILE A 1 538 ? -4.09 27.219 -11.695 1 89.06 538 ILE A CA 1
ATOM 4517 C C . ILE A 1 538 ? -4.047 25.812 -12.297 1 89.06 538 ILE A C 1
ATOM 4519 O O . ILE A 1 538 ? -3.967 25.656 -13.516 1 89.06 538 ILE A O 1
ATOM 4523 N N . TYR A 1 539 ? -4.16 24.828 -11.477 1 92.62 539 TYR A N 1
ATOM 4524 C CA . TYR A 1 539 ? -4.129 23.438 -11.922 1 92.62 539 TYR A CA 1
ATOM 4525 C C . TYR A 1 539 ? -5.285 23.141 -12.867 1 92.62 539 TYR A C 1
ATOM 4527 O O . TYR A 1 539 ? -5.086 22.562 -13.938 1 92.62 539 TYR A O 1
ATOM 4535 N N . ILE A 1 540 ? -6.484 23.578 -12.453 1 90.19 540 ILE A N 1
ATOM 4536 C CA . ILE A 1 540 ? -7.672 23.266 -13.25 1 90.19 540 ILE A CA 1
ATOM 4537 C C . ILE A 1 540 ? -7.57 23.953 -14.609 1 90.19 540 ILE A C 1
ATOM 4539 O O . ILE A 1 540 ? -7.93 23.359 -15.633 1 90.19 540 ILE A O 1
ATOM 4543 N N . MET A 1 541 ? -7.102 25.156 -14.602 1 90.06 541 MET A N 1
ATOM 4544 C CA . MET A 1 541 ? -6.949 25.906 -15.844 1 90.06 541 MET A CA 1
ATOM 4545 C C . MET A 1 541 ? -5.988 25.203 -16.797 1 90.06 541 MET A C 1
ATOM 4547 O O . MET A 1 541 ? -6.348 24.891 -17.938 1 90.06 541 MET A O 1
ATOM 4551 N N . TYR A 1 542 ? -4.836 24.859 -16.328 1 92.94 542 TYR A N 1
ATOM 4552 C CA . TYR A 1 542 ? -3.83 24.25 -17.188 1 92.94 542 TYR A CA 1
ATOM 4553 C C . TYR A 1 542 ? -4.203 22.812 -17.531 1 92.94 542 TYR A C 1
ATOM 4555 O O . TYR A 1 542 ? -3.91 22.328 -18.625 1 92.94 542 TYR A O 1
ATOM 4563 N N . SER A 1 543 ? -4.801 22.125 -16.578 1 93.75 543 SER A N 1
ATOM 4564 C CA . SER A 1 543 ? -5.254 20.766 -16.844 1 93.75 543 SER A CA 1
ATOM 4565 C C . SER A 1 543 ? -6.305 20.734 -17.953 1 93.75 543 SER A C 1
ATOM 4567 O O . SER A 1 543 ? -6.242 19.906 -18.859 1 93.75 543 SER A O 1
ATOM 4569 N N . TYR A 1 544 ? -7.223 21.625 -17.844 1 91.94 544 TYR A N 1
ATOM 4570 C CA . TYR A 1 544 ? -8.273 21.688 -18.859 1 91.94 544 TYR A CA 1
ATOM 4571 C C . TYR A 1 544 ? -7.699 22.062 -20.219 1 91.94 544 TYR A C 1
ATOM 4573 O O . TYR A 1 544 ? -8.039 21.453 -21.234 1 91.94 544 TYR A O 1
ATOM 4581 N N . LYS A 1 545 ? -6.836 23.094 -20.25 1 90.88 545 LYS A N 1
ATOM 4582 C CA . LYS A 1 545 ? -6.184 23.469 -21.5 1 90.88 545 LYS A CA 1
ATOM 4583 C C . LYS A 1 545 ? -5.414 22.297 -22.109 1 90.88 545 LYS A C 1
ATOM 4585 O O . LYS A 1 545 ? -5.441 22.094 -23.312 1 90.88 545 LYS A O 1
ATOM 4590 N N . TYR A 1 546 ? -4.766 21.594 -21.25 1 93.19 546 TYR A N 1
ATOM 4591 C CA . TYR A 1 546 ? -3.984 20.438 -21.688 1 93.19 546 TYR A CA 1
ATOM 4592 C C . TYR A 1 546 ? -4.883 19.375 -22.297 1 93.19 546 TYR A C 1
ATOM 4594 O O . TYR A 1 546 ? -4.602 18.859 -23.375 1 93.19 546 TYR A O 1
ATOM 4602 N N . ILE A 1 547 ? -5.973 19.047 -21.625 1 91.88 547 ILE A N 1
ATOM 4603 C CA . ILE A 1 547 ? -6.918 18.031 -22.062 1 91.88 547 ILE A CA 1
ATOM 4604 C C . ILE A 1 547 ? -7.504 18.422 -23.422 1 91.88 547 ILE A C 1
ATOM 4606 O O . ILE A 1 547 ? -7.57 17.609 -24.344 1 91.88 547 ILE A O 1
ATOM 4610 N N . LYS A 1 548 ? -7.855 19.625 -23.5 1 88.81 548 LYS A N 1
ATOM 4611 C CA . LYS A 1 548 ? -8.484 20.094 -24.734 1 88.81 548 LYS A CA 1
ATOM 4612 C C . LYS A 1 548 ? -7.504 20.062 -25.906 1 88.81 548 LYS A C 1
ATOM 4614 O O . LYS A 1 548 ? -7.902 19.844 -27.047 1 88.81 548 LYS A O 1
ATOM 4619 N N . TYR A 1 549 ? -6.297 20.266 -25.562 1 89 549 TYR A N 1
ATOM 4620 C CA . TYR A 1 549 ? -5.281 20.203 -26.609 1 89 549 TYR A CA 1
ATOM 4621 C C . TYR A 1 549 ? -5.047 18.781 -27.078 1 89 549 TYR A C 1
ATOM 4623 O O . TYR A 1 549 ? -5.051 18.5 -28.281 1 89 549 TYR A O 1
ATOM 4631 N N . ILE A 1 550 ? -4.891 17.891 -26.188 1 89.06 550 ILE A N 1
ATOM 4632 C CA . ILE A 1 550 ? -4.469 16.547 -26.547 1 89.06 550 ILE A CA 1
ATOM 4633 C C . ILE A 1 550 ? -5.66 15.758 -27.094 1 89.06 550 ILE A C 1
ATOM 4635 O O . ILE A 1 550 ? -5.504 14.898 -27.969 1 89.06 550 ILE A O 1
ATOM 4639 N N . TYR A 1 551 ? -6.891 16.078 -26.547 1 86.62 551 TYR A N 1
ATOM 4640 C CA . TYR A 1 551 ? -8.102 15.391 -27 1 86.62 551 TYR A CA 1
ATOM 4641 C C . TYR A 1 551 ? -8.938 16.297 -27.891 1 86.62 551 TYR A C 1
ATOM 4643 O O . TYR A 1 551 ? -10.148 16.438 -27.672 1 86.62 551 TYR A O 1
ATOM 4651 N N . SER A 1 552 ? -8.445 16.922 -28.891 1 79.31 552 SER A N 1
ATOM 4652 C CA . SER A 1 552 ? -8.992 18.078 -29.594 1 79.31 552 SER A CA 1
ATOM 4653 C C . SER A 1 552 ? -10.273 17.719 -30.328 1 79.31 552 SER A C 1
ATOM 4655 O O . SER A 1 552 ? -11.125 18.578 -30.578 1 79.31 552 SER A O 1
ATOM 4657 N N . ASN A 1 553 ? -10.5 16.484 -30.547 1 82.5 553 ASN A N 1
ATOM 4658 C CA . ASN A 1 553 ? -11.633 16.141 -31.406 1 82.5 553 ASN A CA 1
ATOM 4659 C C . ASN A 1 553 ? -12.836 15.68 -30.594 1 82.5 553 ASN A C 1
ATOM 4661 O O . ASN A 1 553 ? -13.867 15.32 -31.156 1 82.5 553 ASN A O 1
ATOM 4665 N N . LEU A 1 554 ? -12.836 15.797 -29.391 1 88.25 554 LEU A N 1
ATOM 4666 C CA . LEU A 1 554 ? -13.906 15.258 -28.562 1 88.25 554 LEU A CA 1
ATOM 4667 C C . LEU A 1 554 ? -14.523 16.344 -27.688 1 88.25 554 LEU A C 1
ATOM 4669 O O . LEU A 1 554 ? -13.82 17.234 -27.219 1 88.25 554 LEU A O 1
ATOM 4673 N N . SER A 1 555 ? -15.836 16.234 -27.5 1 89.75 555 SER A N 1
ATOM 4674 C CA . SER A 1 555 ? -16.531 17.125 -26.578 1 89.75 555 SER A CA 1
ATOM 4675 C C . SER A 1 555 ? -16.25 16.75 -25.125 1 89.75 555 SER A C 1
ATOM 4677 O O . SER A 1 555 ? -15.719 15.68 -24.844 1 89.75 555 SER A O 1
ATOM 4679 N N . ASP A 1 556 ? -16.594 17.672 -24.25 1 88.94 556 ASP A N 1
ATOM 4680 C CA . ASP A 1 556 ? -16.359 17.406 -22.828 1 88.94 556 ASP A CA 1
ATOM 4681 C C . ASP A 1 556 ? -17.156 16.172 -22.375 1 88.94 556 ASP A C 1
ATOM 4683 O O . ASP A 1 556 ? -16.656 15.367 -21.594 1 88.94 556 ASP A O 1
ATOM 4687 N N . CYS A 1 557 ? -18.328 16.047 -22.859 1 87.25 557 CYS A N 1
ATOM 4688 C CA . CYS A 1 557 ? -19.172 14.922 -22.484 1 87.25 557 CYS A CA 1
ATOM 4689 C C . CYS A 1 557 ? -18.562 13.602 -22.969 1 87.25 557 CYS A C 1
ATOM 4691 O O . CYS A 1 557 ? -18.562 12.609 -22.234 1 87.25 557 CYS A O 1
ATOM 4693 N N . GLU A 1 558 ? -18.078 13.68 -24.141 1 89.56 558 GLU A N 1
ATOM 4694 C CA . GLU A 1 558 ? -17.438 12.492 -24.672 1 89.56 558 GLU A CA 1
ATOM 4695 C C . GLU A 1 558 ? -16.141 12.172 -23.922 1 89.56 558 GLU A C 1
ATOM 4697 O O . GLU A 1 558 ? -15.852 11.008 -23.641 1 89.56 558 GLU A O 1
ATOM 4702 N N . LEU A 1 559 ? -15.492 13.227 -23.609 1 90.62 559 LEU A N 1
ATOM 4703 C CA . LEU A 1 559 ? -14.219 13.055 -22.922 1 90.62 559 LEU A CA 1
ATOM 4704 C C . LEU A 1 559 ? -14.422 12.406 -21.562 1 90.62 559 LEU A C 1
ATOM 4706 O O . LEU A 1 559 ? -13.602 11.609 -21.109 1 90.62 559 LEU A O 1
ATOM 4710 N N . ILE A 1 560 ? -15.477 12.766 -20.922 1 91.19 560 ILE A N 1
ATOM 4711 C CA . ILE A 1 560 ? -15.766 12.195 -19.609 1 91.19 560 ILE A CA 1
ATOM 4712 C C . ILE A 1 560 ? -15.93 10.68 -19.734 1 91.19 560 ILE A C 1
ATOM 4714 O O . ILE A 1 560 ? -15.516 9.93 -18.844 1 91.19 560 ILE A O 1
ATOM 4718 N N . LYS A 1 561 ? -16.391 10.266 -20.859 1 90.56 561 LYS A N 1
ATOM 4719 C CA . LYS A 1 561 ? -16.641 8.852 -21.125 1 90.56 561 LYS A CA 1
ATOM 4720 C C . LYS A 1 561 ? -15.336 8.125 -21.453 1 90.56 561 LYS A C 1
ATOM 4722 O O . LYS A 1 561 ? -15.164 6.949 -21.109 1 90.56 561 LYS A O 1
ATOM 4727 N N . PHE A 1 562 ? -14.383 8.836 -22 1 90.88 562 PHE A N 1
ATOM 4728 C CA . PHE A 1 562 ? -13.289 8.125 -22.656 1 90.88 562 PHE A CA 1
ATOM 4729 C C . PHE A 1 562 ? -11.984 8.32 -21.891 1 90.88 562 PHE A C 1
ATOM 4731 O O . PHE A 1 562 ? -11.047 7.539 -22.047 1 90.88 562 PHE A O 1
ATOM 4738 N N . VAL A 1 563 ? -11.875 9.336 -21.094 1 89.69 563 VAL A N 1
ATOM 4739 C CA . VAL A 1 563 ? -10.617 9.555 -20.375 1 89.69 563 VAL A CA 1
ATOM 4740 C C . VAL A 1 563 ? -10.328 8.359 -19.469 1 89.69 563 VAL A C 1
ATOM 4742 O O . VAL A 1 563 ? -11.242 7.781 -18.875 1 89.69 563 VAL A O 1
ATOM 4745 N N . CYS A 1 564 ? -9.055 8.07 -19.297 1 87.81 564 CYS A N 1
ATOM 4746 C CA . CYS A 1 564 ? -8.672 6.809 -18.672 1 87.81 564 CYS A CA 1
ATOM 4747 C C . CYS A 1 564 ? -8.227 7.031 -17.234 1 87.81 564 CYS A C 1
ATOM 4749 O O . CYS A 1 564 ? -7.668 6.133 -16.609 1 87.81 564 CYS A O 1
ATOM 4751 N N . ASN A 1 565 ? -8.352 8.242 -16.688 1 87.75 565 ASN A N 1
ATOM 4752 C CA . ASN A 1 565 ? -7.965 8.469 -15.305 1 87.75 565 ASN A CA 1
ATOM 4753 C C . ASN A 1 565 ? -8.938 9.406 -14.594 1 87.75 565 ASN A C 1
ATOM 4755 O O . ASN A 1 565 ? -9.547 10.266 -15.227 1 87.75 565 ASN A O 1
ATOM 4759 N N . ASP A 1 566 ? -8.953 9.266 -13.273 1 87.94 566 ASP A N 1
ATOM 4760 C CA . ASP A 1 566 ? -9.898 9.984 -12.422 1 87.94 566 ASP A CA 1
ATOM 4761 C C . ASP A 1 566 ? -9.594 11.477 -12.406 1 87.94 566 ASP A C 1
ATOM 4763 O O . ASP A 1 566 ? -10.5 12.305 -12.312 1 87.94 566 ASP A O 1
ATOM 4767 N N . ILE A 1 567 ? -8.406 11.773 -12.617 1 89.31 567 ILE A N 1
ATOM 4768 C CA . ILE A 1 567 ? -7.977 13.164 -12.453 1 89.31 567 ILE A CA 1
ATOM 4769 C C . ILE A 1 567 ? -8.445 13.992 -13.641 1 89.31 567 ILE A C 1
ATOM 4771 O O . ILE A 1 567 ? -8.938 15.117 -13.469 1 89.31 567 ILE A O 1
ATOM 4775 N N . ASP A 1 568 ? -8.273 13.469 -14.82 1 90.69 568 ASP A N 1
ATOM 4776 C CA . ASP A 1 568 ? -8.766 14.164 -16 1 90.69 568 ASP A CA 1
ATOM 4777 C C . ASP A 1 568 ? -10.297 14.242 -16 1 90.69 568 ASP A C 1
ATOM 4779 O O . ASP A 1 568 ? -10.867 15.273 -16.359 1 90.69 568 ASP A O 1
ATOM 4783 N N . LYS A 1 569 ? -10.922 13.156 -15.609 1 90.88 569 LYS A N 1
ATOM 4784 C CA . LYS A 1 569 ? -12.383 13.164 -15.484 1 90.88 569 LYS A CA 1
ATOM 4785 C C . LYS A 1 569 ? -12.844 14.234 -14.5 1 90.88 569 LYS A C 1
ATOM 4787 O O . LYS A 1 569 ? -13.789 14.969 -14.766 1 90.88 569 LYS A O 1
ATOM 4792 N N . PHE A 1 570 ? -12.203 14.344 -13.391 1 92.25 570 PHE A N 1
ATOM 4793 C CA . PHE A 1 570 ? -12.523 15.336 -12.375 1 92.25 570 PHE A CA 1
ATOM 4794 C C . PHE A 1 570 ? -12.391 16.75 -12.945 1 92.25 570 PHE A C 1
ATOM 4796 O O . PHE A 1 570 ? -13.25 17.594 -12.711 1 92.25 570 PHE A O 1
ATOM 4803 N N . THR A 1 571 ? -11.281 16.953 -13.656 1 91.69 571 THR A N 1
ATOM 4804 C CA . THR A 1 571 ? -11.039 18.266 -14.242 1 91.69 571 THR A CA 1
ATOM 4805 C C . THR A 1 571 ? -12.203 18.688 -15.133 1 91.69 571 THR A C 1
ATOM 4807 O O . THR A 1 571 ? -12.688 19.812 -15.047 1 91.69 571 THR A O 1
ATOM 4810 N N . LEU A 1 572 ? -12.648 17.797 -15.945 1 91.5 572 LEU A N 1
ATOM 4811 C CA . LEU A 1 572 ? -13.742 18.078 -16.875 1 91.5 572 LEU A CA 1
ATOM 4812 C C . LEU A 1 572 ? -15.039 18.328 -16.109 1 91.5 572 LEU A C 1
ATOM 4814 O O . LEU A 1 572 ? -15.742 19.312 -16.391 1 91.5 572 LEU A O 1
ATOM 4818 N N . GLU A 1 573 ? -15.352 17.516 -15.172 1 89.75 573 GLU A N 1
ATOM 4819 C CA . GLU A 1 573 ? -16.594 17.656 -14.414 1 89.75 573 GLU A CA 1
ATOM 4820 C C . GLU A 1 573 ? -16.578 18.922 -13.555 1 89.75 573 GLU A C 1
ATOM 4822 O O . GLU A 1 573 ? -17.578 19.625 -13.461 1 89.75 573 GLU A O 1
ATOM 4827 N N . PHE A 1 574 ? -15.461 19.156 -12.961 1 89.5 574 PHE A N 1
ATOM 4828 C CA . PHE A 1 574 ? -15.352 20.344 -12.117 1 89.5 574 PHE A CA 1
ATOM 4829 C C . PHE A 1 574 ? -15.484 21.609 -12.953 1 89.5 574 PHE A C 1
ATOM 4831 O O . PHE A 1 574 ? -16.125 22.578 -12.531 1 89.5 574 PHE A O 1
ATOM 4838 N N . LYS A 1 575 ? -14.828 21.625 -14.055 1 87.19 575 LYS A N 1
ATOM 4839 C CA . LYS A 1 575 ? -14.945 22.766 -14.961 1 87.19 575 LYS A CA 1
ATOM 4840 C C . LYS A 1 575 ? -16.406 23.031 -15.32 1 87.19 575 LYS A C 1
ATOM 4842 O O . LYS A 1 575 ? -16.844 24.172 -15.375 1 87.19 575 LYS A O 1
ATOM 4847 N N . HIS A 1 576 ? -17.094 21.969 -15.555 1 85.56 576 HIS A N 1
ATOM 4848 C CA . HIS A 1 576 ? -18.516 22.094 -15.867 1 85.56 576 HIS A CA 1
ATOM 4849 C C . HIS A 1 576 ? -19.281 22.703 -14.703 1 85.56 576 HIS A C 1
ATOM 4851 O O . HIS A 1 576 ? -20.156 23.547 -14.906 1 85.56 576 HIS A O 1
ATOM 4857 N N . VAL A 1 577 ? -19.016 22.297 -13.516 1 83.56 577 VAL A N 1
ATOM 4858 C CA . VAL A 1 577 ? -19.672 22.828 -12.328 1 83.56 577 VAL A CA 1
ATOM 4859 C C . VAL A 1 577 ? -19.297 24.297 -12.125 1 83.56 577 VAL A C 1
ATOM 4861 O O . VAL A 1 577 ? -20.141 25.125 -11.773 1 83.56 577 VAL A O 1
ATOM 4864 N N . LEU A 1 578 ? -18.016 24.578 -12.344 1 79.31 578 LEU A N 1
ATOM 4865 C CA . LEU A 1 578 ? -17.531 25.953 -12.195 1 79.31 578 LEU A CA 1
ATOM 4866 C C . LEU A 1 578 ? -18.219 26.891 -13.18 1 79.31 578 LEU A C 1
ATOM 4868 O O . LEU A 1 578 ? -18.516 28.031 -12.844 1 79.31 578 LEU A O 1
ATOM 4872 N N . ASP A 1 579 ? -18.438 26.375 -14.312 1 78.62 579 ASP A N 1
ATOM 4873 C CA . ASP A 1 579 ? -19.141 27.156 -15.312 1 78.62 579 ASP A CA 1
ATOM 4874 C C . ASP A 1 579 ? -20.594 27.406 -14.898 1 78.62 579 ASP A C 1
ATOM 4876 O O . ASP A 1 579 ? -21.156 28.469 -15.18 1 78.62 579 ASP A O 1
ATOM 4880 N N . GLY A 1 580 ? -21.125 26.453 -14.234 1 73.44 580 GLY A N 1
ATOM 4881 C CA . GLY A 1 580 ? -22.484 26.609 -13.711 1 73.44 580 GLY A CA 1
ATOM 4882 C C . GLY A 1 580 ? -22.562 27.625 -12.594 1 73.44 580 GLY A C 1
ATOM 4883 O O . GLY A 1 580 ? -23.578 28.328 -12.461 1 73.44 580 GLY A O 1
ATOM 4884 N N . LYS A 1 581 ? -21.594 27.766 -11.758 1 70.75 581 LYS A N 1
ATOM 4885 C CA . LYS A 1 581 ? -21.547 28.703 -10.648 1 70.75 581 LYS A CA 1
ATOM 4886 C C . LYS A 1 581 ? -21.703 30.141 -11.141 1 70.75 581 LYS A C 1
ATOM 4888 O O . LYS A 1 581 ? -22.375 30.953 -10.5 1 70.75 581 LYS A O 1
ATOM 4893 N N . ARG A 1 582 ? -21.25 30.406 -12.234 1 67.44 582 ARG A N 1
ATOM 4894 C CA . ARG A 1 582 ? -21.25 31.766 -12.797 1 67.44 582 ARG A CA 1
ATOM 4895 C C . ARG A 1 582 ? -22.656 32.188 -13.219 1 67.44 582 ARG A C 1
ATOM 4897 O O . ARG A 1 582 ? -22.938 33.375 -13.336 1 67.44 582 ARG A O 1
ATOM 4904 N N . LYS A 1 583 ? -23.5 31.188 -13.32 1 65.94 583 LYS A N 1
ATOM 4905 C CA . LYS A 1 583 ? -24.844 31.469 -13.844 1 65.94 583 LYS A CA 1
ATOM 4906 C C . LYS A 1 583 ? -25.875 31.469 -12.719 1 65.94 583 LYS A C 1
ATOM 4908 O O . LYS A 1 583 ? -27.078 31.438 -12.984 1 65.94 583 LYS A O 1
ATOM 4913 N N . ILE A 1 584 ? -25.297 31.297 -11.531 1 69.81 584 ILE A N 1
ATOM 4914 C CA . ILE A 1 584 ? -26.234 31.188 -10.422 1 69.81 584 ILE A CA 1
ATOM 4915 C C . ILE A 1 584 ? -26.938 32.531 -10.203 1 69.81 584 ILE A C 1
ATOM 4917 O O . ILE A 1 584 ? -26.281 33.531 -9.898 1 69.81 584 ILE A O 1
ATOM 4921 N N . ASN A 1 585 ? -28.125 32.594 -10.578 1 64.69 585 ASN A N 1
ATOM 4922 C CA . ASN A 1 585 ? -28.906 33.844 -10.398 1 64.69 585 ASN A CA 1
ATOM 4923 C C . ASN A 1 585 ? -30.094 33.594 -9.477 1 64.69 585 ASN A C 1
ATOM 4925 O O . ASN A 1 585 ? -30.734 34.562 -9.031 1 64.69 585 ASN A O 1
ATOM 4929 N N . ASN A 1 586 ? -30.438 32.312 -9.227 1 68.44 586 ASN A N 1
ATOM 4930 C CA . ASN A 1 586 ? -31.578 32 -8.391 1 68.44 586 ASN A CA 1
ATOM 4931 C C . ASN A 1 586 ? -31.234 30.922 -7.363 1 68.44 586 ASN A C 1
ATOM 4933 O O . ASN A 1 586 ? -30.219 30.234 -7.488 1 68.44 586 ASN A O 1
ATOM 4937 N N . PRO A 1 587 ? -31.984 30.953 -6.312 1 66.88 587 PRO A N 1
ATOM 4938 C CA . PRO A 1 587 ? -31.734 29.984 -5.234 1 66.88 587 PRO A CA 1
ATOM 4939 C C . PRO A 1 587 ? -31.75 28.531 -5.715 1 66.88 587 PRO A C 1
ATOM 4941 O O . PRO A 1 587 ? -31.016 27.703 -5.195 1 66.88 587 PRO A O 1
ATOM 4944 N N . ASN A 1 588 ? -32.531 28.281 -6.715 1 72.06 588 ASN A N 1
ATOM 4945 C CA . ASN A 1 588 ? -32.594 26.922 -7.23 1 72.06 588 ASN A CA 1
ATOM 4946 C C . ASN A 1 588 ? -31.281 26.531 -7.902 1 72.06 588 ASN A C 1
ATOM 4948 O O . ASN A 1 588 ? -30.828 25.391 -7.77 1 72.06 588 ASN A O 1
ATOM 4952 N N . GLU A 1 589 ? -30.797 27.469 -8.555 1 78.19 589 GLU A N 1
ATOM 4953 C CA . GLU A 1 589 ? -29.516 27.219 -9.211 1 78.19 589 GLU A CA 1
ATOM 4954 C C . GLU A 1 589 ? -28.406 27.031 -8.18 1 78.19 589 GLU A C 1
ATOM 4956 O O . GLU A 1 589 ? -27.469 26.25 -8.398 1 78.19 589 GLU A O 1
ATOM 4961 N N . LYS A 1 590 ? -28.594 27.688 -7.148 1 77 590 LYS A N 1
ATOM 4962 C CA . LYS A 1 590 ? -27.625 27.547 -6.055 1 77 590 LYS A CA 1
ATOM 4963 C C . LYS A 1 590 ? -27.688 26.141 -5.445 1 77 590 LYS A C 1
ATOM 4965 O O . LYS A 1 590 ? -26.656 25.547 -5.148 1 77 590 LYS A O 1
ATOM 4970 N N . LEU A 1 591 ? -28.859 25.766 -5.266 1 77.5 591 LEU A N 1
ATOM 4971 C CA . LEU A 1 591 ? -29.062 24.422 -4.707 1 77.5 591 LEU A CA 1
ATOM 4972 C C . LEU A 1 591 ? -28.5 23.359 -5.652 1 77.5 591 LEU A C 1
ATOM 4974 O O . LEU A 1 591 ? -27.938 22.359 -5.203 1 77.5 591 LEU A O 1
ATOM 4978 N N . GLU A 1 592 ? -28.688 23.625 -6.895 1 81 592 GLU A N 1
ATOM 4979 C CA . GLU A 1 592 ? -28.172 22.688 -7.891 1 81 592 GLU A CA 1
ATOM 4980 C C . GLU A 1 592 ? -26.641 22.641 -7.859 1 81 592 GLU A C 1
ATOM 4982 O O . GLU A 1 592 ? -26.047 21.578 -7.98 1 81 592 GLU A O 1
ATOM 4987 N N . TYR A 1 593 ? -26.156 23.797 -7.754 1 81.75 593 TYR A N 1
ATOM 4988 C CA . TYR A 1 593 ? -24.703 23.875 -7.656 1 81.75 593 TYR A CA 1
ATOM 4989 C C . TYR A 1 593 ? -24.188 23.109 -6.438 1 81.75 593 TYR A C 1
ATOM 4991 O O . TYR A 1 593 ? -23.219 22.359 -6.527 1 81.75 593 TYR A O 1
ATOM 4999 N N . LEU A 1 594 ? -24.875 23.297 -5.359 1 80.31 594 LEU A N 1
ATOM 5000 C CA . LEU A 1 594 ? -24.5 22.625 -4.129 1 80.31 594 LEU A CA 1
ATOM 5001 C C . LEU A 1 594 ? -24.641 21.109 -4.273 1 80.31 594 LEU A C 1
ATOM 5003 O O . LEU A 1 594 ? -23.797 20.344 -3.789 1 80.31 594 LEU A O 1
ATOM 5007 N N . HIS A 1 595 ? -25.641 20.828 -4.945 1 81.75 595 HIS A N 1
ATOM 5008 C CA . HIS A 1 595 ? -25.875 19.422 -5.191 1 81.75 595 HIS A CA 1
ATOM 5009 C C . HIS A 1 595 ? -24.766 18.812 -6.039 1 81.75 595 HIS A C 1
ATOM 5011 O O . HIS A 1 595 ? -24.25 17.734 -5.723 1 81.75 595 HIS A O 1
ATOM 5017 N N . ASN A 1 596 ? -24.375 19.469 -7.043 1 84.69 596 ASN A N 1
ATOM 5018 C CA . ASN A 1 596 ? -23.312 18.984 -7.926 1 84.69 596 ASN A CA 1
ATOM 5019 C C . ASN A 1 596 ? -21.984 18.906 -7.195 1 84.69 596 ASN A C 1
ATOM 5021 O O . ASN A 1 596 ? -21.203 17.984 -7.43 1 84.69 596 ASN A O 1
ATOM 5025 N N . MET A 1 597 ? -21.797 19.844 -6.344 1 84 597 MET A N 1
ATOM 5026 C CA . MET A 1 597 ? -20.562 19.828 -5.566 1 84 597 MET A CA 1
ATOM 5027 C C . MET A 1 597 ? -20.516 18.641 -4.621 1 84 597 MET A C 1
ATOM 5029 O O . MET A 1 597 ? -19.469 18.031 -4.422 1 84 597 MET A O 1
ATOM 5033 N N . ARG A 1 598 ? -21.609 18.312 -4.121 1 80.62 598 ARG A N 1
ATOM 5034 C CA . ARG A 1 598 ? -21.688 17.156 -3.219 1 80.62 598 ARG A CA 1
ATOM 5035 C C . ARG A 1 598 ? -21.453 15.852 -3.977 1 80.62 598 ARG A C 1
ATOM 5037 O O . ARG A 1 598 ? -20.859 14.914 -3.445 1 80.62 598 ARG A O 1
ATOM 5044 N N . ILE A 1 599 ? -21.906 15.844 -5.168 1 84.38 599 ILE A N 1
ATOM 5045 C CA . ILE A 1 599 ? -21.672 14.68 -6.012 1 84.38 599 ILE A CA 1
ATOM 5046 C C . ILE A 1 599 ? -20.172 14.516 -6.258 1 84.38 599 ILE A C 1
ATOM 5048 O O . ILE A 1 599 ? -19.641 13.406 -6.164 1 84.38 599 ILE A O 1
ATOM 5052 N N . LEU A 1 600 ? -19.562 15.656 -6.543 1 85.81 600 LEU A N 1
ATOM 5053 C CA . LEU A 1 600 ? -18.125 15.617 -6.773 1 85.81 600 LEU A CA 1
ATOM 5054 C C . LEU A 1 600 ? -17.375 15.164 -5.516 1 85.81 600 LEU A C 1
ATOM 5056 O O . LEU A 1 600 ? -16.391 14.43 -5.602 1 85.81 600 LEU A O 1
ATOM 5060 N N . LEU A 1 601 ? -17.891 15.609 -4.422 1 82.75 601 LEU A N 1
ATOM 5061 C CA . LEU A 1 601 ? -17.281 15.266 -3.146 1 82.75 601 LEU A CA 1
ATOM 5062 C C . LEU A 1 601 ? -17.312 13.766 -2.912 1 82.75 601 LEU A C 1
ATOM 5064 O O . LEU A 1 601 ? -16.344 13.18 -2.418 1 82.75 601 LEU A O 1
ATOM 5068 N N . ASN A 1 602 ? -18.312 13.172 -3.316 1 79.38 602 ASN A N 1
ATOM 5069 C CA . ASN A 1 602 ? -18.484 11.742 -3.109 1 79.38 602 ASN A CA 1
ATOM 5070 C C . ASN A 1 602 ? -17.672 10.93 -4.105 1 79.38 602 ASN A C 1
ATOM 5072 O O . ASN A 1 602 ? -17.141 9.875 -3.76 1 79.38 602 ASN A O 1
ATOM 5076 N N . GLU A 1 603 ? -17.547 11.469 -5.23 1 84.94 603 GLU A N 1
ATOM 5077 C CA . GLU A 1 603 ? -16.891 10.719 -6.297 1 84.94 603 GLU A CA 1
ATOM 5078 C C . GLU A 1 603 ? -15.375 10.883 -6.227 1 84.94 603 GLU A C 1
ATOM 5080 O O . GLU A 1 603 ? -14.633 9.992 -6.652 1 84.94 603 GLU A O 1
ATOM 5085 N N . TYR A 1 604 ? -14.969 12.055 -5.719 1 86.5 604 TYR A N 1
ATOM 5086 C CA . TYR A 1 604 ? -13.539 12.344 -5.723 1 86.5 604 TYR A CA 1
ATOM 5087 C C . TYR A 1 604 ? -13.047 12.703 -4.328 1 86.5 604 TYR A C 1
ATOM 5089 O O . TYR A 1 604 ? -12.703 13.852 -4.059 1 86.5 604 TYR A O 1
ATOM 5097 N N . PRO A 1 605 ? -12.797 11.727 -3.523 1 77.62 605 PRO A N 1
ATOM 5098 C CA . PRO A 1 605 ? -12.383 11.992 -2.143 1 77.62 605 PRO A CA 1
ATOM 5099 C C . PRO A 1 605 ? -11 12.633 -2.051 1 77.62 605 PRO A C 1
ATOM 5101 O O . PRO A 1 605 ? -10.703 13.328 -1.078 1 77.62 605 PRO A O 1
ATOM 5104 N N . PHE A 1 606 ? -10.211 12.531 -3.055 1 80.75 606 PHE A N 1
ATOM 5105 C CA . PHE A 1 606 ? -8.867 13.094 -3.047 1 80.75 606 PHE A CA 1
ATOM 5106 C C . PHE A 1 606 ? -8.922 14.617 -3.008 1 80.75 606 PHE A C 1
ATOM 5108 O O . PHE A 1 606 ? -8.016 15.266 -2.469 1 80.75 606 PHE A O 1
ATOM 5115 N N . TYR A 1 607 ? -9.992 15.203 -3.562 1 82.69 607 TYR A N 1
ATOM 5116 C CA . TYR A 1 607 ? -10.109 16.656 -3.615 1 82.69 607 TYR A CA 1
ATOM 5117 C C . TYR A 1 607 ? -11.172 17.156 -2.641 1 82.69 607 TYR A C 1
ATOM 5119 O O . TYR A 1 607 ? -11.828 18.172 -2.893 1 82.69 607 TYR A O 1
ATOM 5127 N N . ASN A 1 608 ? -11.359 16.391 -1.625 1 82.44 608 ASN A N 1
ATOM 5128 C CA . ASN A 1 608 ? -12.375 16.734 -0.637 1 82.44 608 ASN A CA 1
ATOM 5129 C C . ASN A 1 608 ? -12.125 18.109 -0.02 1 82.44 608 ASN A C 1
ATOM 5131 O O . ASN A 1 608 ? -13.07 18.859 0.226 1 82.44 608 ASN A O 1
ATOM 5135 N N . ARG A 1 609 ? -10.914 18.469 0.16 1 83.88 609 ARG A N 1
ATOM 5136 C CA . ARG A 1 609 ? -10.578 19.719 0.811 1 83.88 609 ARG A CA 1
ATOM 5137 C C . ARG A 1 609 ? -11.078 20.906 -0.004 1 83.88 609 ARG A C 1
ATOM 5139 O O . ARG A 1 609 ? -11.789 21.781 0.518 1 83.88 609 ARG A O 1
ATOM 5146 N N . ILE A 1 610 ? -10.75 20.906 -1.276 1 85.38 610 ILE A N 1
ATOM 5147 C CA . ILE A 1 610 ? -11.094 22.047 -2.117 1 85.38 610 ILE A CA 1
ATOM 5148 C C . ILE A 1 610 ? -12.602 22.109 -2.307 1 85.38 610 ILE A C 1
ATOM 5150 O O . ILE A 1 610 ? -13.188 23.203 -2.324 1 85.38 610 ILE A O 1
ATOM 5154 N N . ILE A 1 611 ? -13.195 21 -2.445 1 84 611 ILE A N 1
ATOM 5155 C CA . ILE A 1 611 ? -14.641 20.969 -2.648 1 84 611 ILE A CA 1
ATOM 5156 C C . ILE A 1 611 ? -15.344 21.5 -1.403 1 84 611 ILE A C 1
ATOM 5158 O O . ILE A 1 611 ? -16.297 22.281 -1.506 1 84 611 ILE A O 1
ATOM 5162 N N . LYS A 1 612 ? -14.883 21.172 -0.264 1 81.44 612 LYS A N 1
ATOM 5163 C CA . LYS A 1 612 ? -15.453 21.672 0.984 1 81.44 612 LYS A CA 1
ATOM 5164 C C . LYS A 1 612 ? -15.258 23.172 1.119 1 81.44 612 LYS A C 1
ATOM 5166 O O . LYS A 1 612 ? -16.141 23.875 1.627 1 81.44 612 LYS A O 1
ATOM 5171 N N . ILE A 1 613 ? -14.102 23.641 0.685 1 81.69 613 ILE A N 1
ATOM 5172 C CA . ILE A 1 613 ? -13.836 25.078 0.698 1 81.69 613 ILE A CA 1
ATOM 5173 C C . ILE A 1 613 ? -14.875 25.797 -0.162 1 81.69 613 ILE A C 1
ATOM 5175 O O . ILE A 1 613 ? -15.461 26.797 0.269 1 81.69 613 ILE A O 1
ATOM 5179 N N . PHE A 1 614 ? -15.156 25.219 -1.269 1 79.44 614 PHE A N 1
ATOM 5180 C CA . PHE A 1 614 ? -16.109 25.828 -2.184 1 79.44 614 PHE A CA 1
ATOM 5181 C C . PHE A 1 614 ? -17.531 25.766 -1.616 1 79.44 614 PHE A C 1
ATOM 5183 O O . PHE A 1 614 ? -18.297 26.719 -1.745 1 79.44 614 PHE A O 1
ATOM 5190 N N . ILE A 1 615 ? -17.828 24.688 -1.015 1 78.19 615 ILE A N 1
ATOM 5191 C CA . ILE A 1 615 ? -19.141 24.516 -0.404 1 78.19 615 ILE A CA 1
ATOM 5192 C C . ILE A 1 615 ? -19.312 25.516 0.737 1 78.19 615 ILE A C 1
ATOM 5194 O O . ILE A 1 615 ? -20.344 26.188 0.837 1 78.19 615 ILE A O 1
ATOM 5198 N N . SER A 1 616 ? -18.297 25.656 1.554 1 76.5 616 SER A N 1
ATOM 5199 C CA . SER A 1 616 ? -18.344 26.578 2.688 1 76.5 616 SER A CA 1
ATOM 5200 C C . SER A 1 616 ? -18.484 28.031 2.221 1 76.5 616 SER A C 1
ATOM 5202 O O . SER A 1 616 ? -19.234 28.812 2.816 1 76.5 616 SER A O 1
ATOM 5204 N N . GLU A 1 617 ? -17.797 28.359 1.21 1 74.06 617 GLU A N 1
ATOM 5205 C CA . GLU A 1 617 ? -17.875 29.719 0.663 1 74.06 617 GLU A CA 1
ATOM 5206 C C . GLU A 1 617 ? -19.266 30.031 0.124 1 74.06 617 GLU A C 1
ATOM 5208 O O . GLU A 1 617 ? -19.75 31.141 0.281 1 74.06 617 GLU A O 1
ATOM 5213 N N . LEU A 1 618 ? -19.812 29.047 -0.434 1 71.19 618 LEU A N 1
ATOM 5214 C CA . LEU A 1 618 ? -21.141 29.234 -0.998 1 71.19 618 LEU A CA 1
ATOM 5215 C C . LEU A 1 618 ? -22.188 29.312 0.106 1 71.19 618 LEU A C 1
ATOM 5217 O O . LEU A 1 618 ? -23.141 30.094 0.003 1 71.19 618 LEU A O 1
ATOM 5221 N N . GLU A 1 619 ? -22.047 28.469 1.051 1 70.06 619 GLU A N 1
ATOM 5222 C CA . GLU A 1 619 ? -22.969 28.516 2.174 1 70.06 619 GLU A CA 1
ATOM 5223 C C . GLU A 1 619 ? -22.922 29.859 2.893 1 70.06 619 GLU A C 1
ATOM 5225 O O . GLU A 1 619 ? -23.953 30.391 3.299 1 70.06 619 GLU A O 1
ATOM 5230 N N . GLU A 1 620 ? -21.734 30.375 2.992 1 64.5 620 GLU A N 1
ATOM 5231 C CA . GLU A 1 620 ? -21.562 31.688 3.617 1 64.5 620 GLU A CA 1
ATOM 5232 C C . GLU A 1 620 ? -22.156 32.781 2.752 1 64.5 620 GLU A C 1
ATOM 5234 O O . GLU A 1 620 ? -22.719 33.75 3.273 1 64.5 620 GLU A O 1
ATOM 5239 N N . SER A 1 621 ? -22.094 32.625 1.418 1 61.94 621 SER A N 1
ATOM 5240 C CA . SER A 1 621 ? -22.609 33.625 0.484 1 61.94 621 SER A CA 1
ATOM 5241 C C . SER A 1 621 ? -24.125 33.625 0.435 1 61.94 621 SER A C 1
ATOM 5243 O O . SER A 1 621 ? -24.75 34.625 0.137 1 61.94 621 SER A O 1
ATOM 5245 N N . ILE A 1 622 ? -24.672 32.469 0.483 1 57.91 622 ILE A N 1
ATOM 5246 C CA . ILE A 1 622 ? -26.125 32.375 0.49 1 57.91 622 ILE A CA 1
ATOM 5247 C C . ILE A 1 622 ? -26.688 33.188 1.633 1 57.91 622 ILE A C 1
ATOM 5249 O O . ILE A 1 622 ? -27.734 33.844 1.483 1 57.91 622 ILE A O 1
ATOM 5253 N N . THR A 1 623 ? -25.984 33.156 2.676 1 52.81 623 THR A N 1
ATOM 5254 C CA . THR A 1 623 ? -26.484 33.938 3.787 1 52.81 623 THR A CA 1
ATOM 5255 C C . THR A 1 623 ? -26.344 35.438 3.484 1 52.81 623 THR A C 1
ATOM 5257 O O . THR A 1 623 ? -26.906 36.281 4.195 1 52.81 623 THR A O 1
ATOM 5260 N N . GLU A 1 624 ? -25.531 35.781 2.434 1 54.03 624 GLU A N 1
ATOM 5261 C CA . GLU A 1 624 ? -25.328 37.219 2.104 1 54.03 624 GLU A CA 1
ATOM 5262 C C . GLU A 1 624 ? -26.406 37.688 1.141 1 54.03 624 GLU A C 1
ATOM 5264 O O . GLU A 1 624 ? -26.672 37.062 0.12 1 54.03 624 GLU A O 1
ATOM 5269 N N . SER A 1 625 ? -27.297 38.438 1.338 1 50.75 625 SER A N 1
ATOM 5270 C CA . SER A 1 625 ? -28.547 39.062 0.903 1 50.75 625 SER A CA 1
ATOM 5271 C C . SER A 1 625 ? -28.391 39.688 -0.477 1 50.75 625 SER A C 1
ATOM 5273 O O . SER A 1 625 ? -27.281 39.938 -0.938 1 50.75 625 SER A O 1
ATOM 5275 N N . GLU A 1 626 ? -29.469 39.719 -1.353 1 54.5 626 GLU A N 1
ATOM 5276 C CA . GLU A 1 626 ? -29.719 40.594 -2.504 1 54.5 626 GLU A CA 1
ATOM 5277 C C . GLU A 1 626 ? -28.953 41.906 -2.377 1 54.5 626 GLU A C 1
ATOM 5279 O O . GLU A 1 626 ? -28.422 42.406 -3.365 1 54.5 626 GLU A O 1
ATOM 5284 N N . GLU A 1 627 ? -28.781 42.281 -1.188 1 55.19 627 GLU A N 1
ATOM 5285 C CA . GLU A 1 627 ? -28.109 43.531 -0.874 1 55.19 627 GLU A CA 1
ATOM 5286 C C . GLU A 1 627 ? -26.609 43.438 -1.175 1 55.19 627 GLU A C 1
ATOM 5288 O O . GLU A 1 627 ? -26.016 44.406 -1.629 1 55.19 627 GLU A O 1
ATOM 5293 N N . PHE A 1 628 ? -26.109 42.281 -1.204 1 58.31 628 PHE A N 1
ATOM 5294 C CA . PHE A 1 628 ? -24.672 42.125 -1.413 1 58.31 628 PHE A CA 1
ATOM 5295 C C . PHE A 1 628 ? -24.328 42.219 -2.895 1 58.31 628 PHE A C 1
ATOM 5297 O O . PHE A 1 628 ? -23.312 42.812 -3.262 1 58.31 628 PHE A O 1
ATOM 5304 N N . LYS A 1 629 ? -25.203 41.75 -3.646 1 64.12 629 LYS A N 1
ATOM 5305 C CA . LYS A 1 629 ? -25.031 41.875 -5.09 1 64.12 629 LYS A CA 1
ATOM 5306 C C . LYS A 1 629 ? -25.109 43.312 -5.527 1 64.12 629 LYS A C 1
ATOM 5308 O O . LYS A 1 629 ? -24.297 43.781 -6.355 1 64.12 629 LYS A O 1
ATOM 5313 N N . LEU A 1 630 ? -26.062 43.844 -4.969 1 63.66 630 LEU A N 1
ATOM 5314 C CA . LEU A 1 630 ? -26.219 45.25 -5.301 1 63.66 630 LEU A CA 1
ATOM 5315 C C . LEU A 1 630 ? -25 46.062 -4.844 1 63.66 630 LEU A C 1
ATOM 5317 O O . LEU A 1 630 ? -24.547 46.938 -5.559 1 63.66 630 LEU A O 1
ATOM 5321 N N . LEU A 1 631 ? -24.453 45.656 -3.807 1 63.97 631 LEU A N 1
ATOM 5322 C CA . LEU A 1 631 ? -23.266 46.344 -3.273 1 63.97 631 LEU A CA 1
ATOM 5323 C C . LEU A 1 631 ? -22.062 46.094 -4.168 1 63.97 631 LEU A C 1
ATOM 5325 O O . LEU A 1 631 ? -21.266 47 -4.398 1 63.97 631 LEU A O 1
ATOM 5329 N N . LYS A 1 632 ? -22 44.969 -4.719 1 71.69 632 LYS A N 1
ATOM 5330 C CA . LYS A 1 632 ? -20.906 44.625 -5.605 1 71.69 632 LYS A CA 1
ATOM 5331 C C . LYS A 1 632 ? -20.953 45.438 -6.895 1 71.69 632 LYS A C 1
ATOM 5333 O O . LYS A 1 632 ? -19.938 45.969 -7.324 1 71.69 632 LYS A O 1
ATOM 5338 N N . ASP A 1 633 ? -22.109 45.438 -7.445 1 73.62 633 ASP A N 1
ATOM 5339 C CA . ASP A 1 633 ? -22.281 46.156 -8.695 1 73.62 633 ASP A CA 1
ATOM 5340 C C . ASP A 1 633 ? -21.984 47.656 -8.492 1 73.62 633 ASP A C 1
ATOM 5342 O O . ASP A 1 633 ? -21.312 48.281 -9.32 1 73.62 633 ASP A O 1
ATOM 5346 N N . ASN A 1 634 ? -22.453 48.062 -7.352 1 73.19 634 ASN A N 1
ATOM 5347 C CA . ASN A 1 634 ? -22.203 49.469 -7.047 1 73.19 634 ASN A CA 1
ATOM 5348 C C . ASN A 1 634 ? -20.719 49.75 -6.816 1 73.19 634 ASN A C 1
ATOM 5350 O O . ASN A 1 634 ? -20.203 50.781 -7.246 1 73.19 634 ASN A O 1
ATOM 5354 N N . PHE A 1 635 ? -20.172 48.844 -6.285 1 74.88 635 PHE A N 1
ATOM 5355 C CA . PHE A 1 635 ? -18.75 48.938 -6.004 1 74.88 635 PHE A CA 1
ATOM 5356 C C . PHE A 1 635 ? -17.938 48.969 -7.301 1 74.88 635 PHE A C 1
ATOM 5358 O O . PHE A 1 635 ? -17.047 49.812 -7.465 1 74.88 635 PHE A O 1
ATOM 5365 N N . ILE A 1 636 ? -18.297 48.094 -8.211 1 77.31 636 ILE A N 1
ATOM 5366 C CA . ILE A 1 636 ? -17.578 47.969 -9.477 1 77.31 636 ILE A CA 1
ATOM 5367 C C . ILE A 1 636 ? -17.766 49.25 -10.289 1 77.31 636 ILE A C 1
ATOM 5369 O O . ILE A 1 636 ? -16.812 49.781 -10.859 1 77.31 636 ILE A O 1
ATOM 5373 N N . ILE A 1 637 ? -18.953 49.688 -10.211 1 77.81 637 ILE A N 1
ATOM 5374 C CA . ILE A 1 637 ? -19.281 50.906 -10.938 1 77.81 637 ILE A CA 1
ATOM 5375 C C . ILE A 1 637 ? -18.484 52.094 -10.367 1 77.81 637 ILE A C 1
ATOM 5377 O O . ILE A 1 637 ? -17.953 52.906 -11.117 1 77.81 637 ILE A O 1
ATOM 5381 N N . ARG A 1 638 ? -18.297 52.094 -9.133 1 79.94 638 ARG A N 1
ATOM 5382 C CA . ARG A 1 638 ? -17.547 53.156 -8.469 1 79.94 638 ARG A CA 1
ATOM 5383 C C . ARG A 1 638 ? -16.062 53.094 -8.844 1 79.94 638 ARG A C 1
ATOM 5385 O O . ARG A 1 638 ? -15.453 54.125 -9.125 1 79.94 638 ARG A O 1
ATOM 5392 N N . ILE A 1 639 ? -15.578 51.969 -8.898 1 80.44 639 ILE A N 1
ATOM 5393 C CA . ILE A 1 639 ? -14.164 51.812 -9.211 1 80.44 639 ILE A CA 1
ATOM 5394 C C . ILE A 1 639 ? -13.906 52.188 -10.664 1 80.44 639 ILE A C 1
ATOM 5396 O O . ILE A 1 639 ? -12.938 52.906 -10.961 1 80.44 639 ILE A O 1
ATOM 5400 N N . GLU A 1 640 ? -14.812 51.781 -11.531 1 78.25 640 GLU A N 1
ATOM 5401 C CA . GLU A 1 640 ? -14.688 52.094 -12.953 1 78.25 640 GLU A CA 1
ATOM 5402 C C . GLU A 1 640 ? -14.75 53.625 -13.172 1 78.25 640 GLU A C 1
ATOM 5404 O O . GLU A 1 640 ? -13.984 54.156 -13.961 1 78.25 640 GLU A O 1
ATOM 5409 N N . ASN A 1 641 ? -15.633 54.125 -12.398 1 77.94 641 ASN A N 1
ATOM 5410 C CA . ASN A 1 641 ? -15.773 55.594 -12.477 1 77.94 641 ASN A CA 1
ATOM 5411 C C . ASN A 1 641 ? -14.523 56.312 -11.984 1 77.94 641 ASN A C 1
ATOM 5413 O O . ASN A 1 641 ? -14.109 57.312 -12.562 1 77.94 641 ASN A O 1
ATOM 5417 N N . MET A 1 642 ? -13.906 55.781 -11.039 1 80.69 642 MET A N 1
ATOM 5418 C CA . MET A 1 642 ? -12.688 56.344 -10.477 1 80.69 642 MET A CA 1
ATOM 5419 C C . MET A 1 642 ? -11.523 56.219 -11.461 1 80.69 642 MET A C 1
ATOM 5421 O O . MET A 1 642 ? -10.742 57.156 -11.633 1 80.69 642 MET A O 1
ATOM 5425 N N . ILE A 1 643 ? -11.461 55.156 -12.164 1 77.5 643 ILE A N 1
ATOM 5426 C CA . ILE A 1 643 ? -10.398 54.906 -13.133 1 77.5 643 ILE A CA 1
ATOM 5427 C C . ILE A 1 643 ? -10.578 55.844 -14.336 1 77.5 643 ILE A C 1
ATOM 5429 O O . ILE A 1 643 ? -9.609 56.438 -14.812 1 77.5 643 ILE A O 1
ATOM 5433 N N . GLU A 1 644 ? -11.828 55.938 -14.773 1 74.38 644 GLU A N 1
ATOM 5434 C CA . GLU A 1 644 ? -12.141 56.812 -15.906 1 74.38 644 GLU A CA 1
ATOM 5435 C C . GLU A 1 644 ? -11.836 58.281 -15.594 1 74.38 644 GLU A C 1
ATOM 5437 O O . GLU A 1 644 ? -11.445 59.031 -16.484 1 74.38 644 GLU A O 1
ATOM 5442 N N . ASN A 1 645 ? -11.977 58.594 -14.32 1 79.56 645 ASN A N 1
ATOM 5443 C CA . ASN A 1 645 ? -11.75 59.969 -13.906 1 79.56 645 ASN A CA 1
ATOM 5444 C C . ASN A 1 645 ? -10.305 60.219 -13.469 1 79.56 645 ASN A C 1
ATOM 5446 O O . ASN A 1 645 ? -9.977 61.25 -12.93 1 79.56 645 ASN A O 1
ATOM 5450 N N . GLY A 1 646 ? -9.438 59.156 -13.602 1 72.56 646 GLY A N 1
ATOM 5451 C CA . GLY A 1 646 ? -8.016 59.25 -13.352 1 72.56 646 GLY A CA 1
ATOM 5452 C C . GLY A 1 646 ? -7.645 59.125 -11.891 1 72.56 646 GLY A C 1
ATOM 5453 O O . GLY A 1 646 ? -6.523 59.438 -11.492 1 72.56 646 GLY A O 1
ATOM 5454 N N . LYS A 1 647 ? -8.531 58.938 -11.07 1 81.31 647 LYS A N 1
ATOM 5455 C CA . LYS A 1 647 ? -8.281 58.719 -9.648 1 81.31 647 LYS A CA 1
ATOM 5456 C C . LYS A 1 647 ? -7.805 57.312 -9.367 1 81.31 647 LYS A C 1
ATOM 5458 O O . LYS A 1 647 ? -8.461 56.562 -8.641 1 81.31 647 LYS A O 1
ATOM 5463 N N . ILE A 1 648 ? -6.691 56.969 -9.805 1 79.69 648 ILE A N 1
ATOM 5464 C CA . ILE A 1 648 ? -6.156 55.625 -9.797 1 79.69 648 ILE A CA 1
ATOM 5465 C C . ILE A 1 648 ? -5.824 55.219 -8.359 1 79.69 648 ILE A C 1
ATOM 5467 O O . ILE A 1 648 ? -6.082 54.062 -7.961 1 79.69 648 ILE A O 1
ATOM 5471 N N . ASN A 1 649 ? -5.352 56.156 -7.578 1 80.69 649 ASN A N 1
ATOM 5472 C CA . ASN A 1 649 ? -4.973 55.844 -6.203 1 80.69 649 ASN A CA 1
ATOM 5473 C C . ASN A 1 649 ? -6.195 55.531 -5.344 1 80.69 649 ASN A C 1
ATOM 5475 O O . ASN A 1 649 ? -6.16 54.625 -4.52 1 80.69 649 ASN A O 1
ATOM 5479 N N . ASP A 1 650 ? -7.168 56.281 -5.598 1 78.19 650 ASP A N 1
ATOM 5480 C CA . ASP A 1 650 ? -8.406 56.031 -4.867 1 78.19 650 ASP A CA 1
ATOM 5481 C C . ASP A 1 650 ? -9.008 54.688 -5.258 1 78.19 650 ASP A C 1
ATOM 5483 O O . ASP A 1 650 ? -9.523 53.969 -4.406 1 78.19 650 ASP A O 1
ATOM 5487 N N . ALA A 1 651 ? -8.945 54.406 -6.512 1 79.25 651 ALA A N 1
ATOM 5488 C CA . ALA A 1 651 ? -9.453 53.156 -7.004 1 79.25 651 ALA A CA 1
ATOM 5489 C C . ALA A 1 651 ? -8.695 51.969 -6.383 1 79.25 651 ALA A C 1
ATOM 5491 O O . ALA A 1 651 ? -9.305 50.969 -5.988 1 79.25 651 ALA A O 1
ATOM 5492 N N . LYS A 1 652 ? -7.469 52.156 -6.25 1 79.62 652 LYS A N 1
ATOM 5493 C CA . LYS A 1 652 ? -6.625 51.125 -5.664 1 79.62 652 LYS A CA 1
ATOM 5494 C C . LYS A 1 652 ? -7.004 50.875 -4.211 1 79.62 652 LYS A C 1
ATOM 5496 O O . LYS A 1 652 ? -7.09 49.719 -3.789 1 79.62 652 LYS A O 1
ATOM 5501 N N . LEU A 1 653 ? -7.168 51.875 -3.521 1 75.75 653 LEU A N 1
ATOM 5502 C CA . LEU A 1 653 ? -7.531 51.781 -2.113 1 75.75 653 LEU A CA 1
ATOM 5503 C C . LEU A 1 653 ? -8.875 51.062 -1.95 1 75.75 653 LEU A C 1
ATOM 5505 O O . LEU A 1 653 ? -9.039 50.25 -1.06 1 75.75 653 LEU A O 1
ATOM 5509 N N . LEU A 1 654 ? -9.734 51.469 -2.861 1 75.75 654 LEU A N 1
ATOM 5510 C CA . LEU A 1 654 ? -11.07 50.906 -2.787 1 75.75 654 LEU A CA 1
ATOM 5511 C C . LEU A 1 654 ? -11.031 49.406 -3.113 1 75.75 654 LEU A C 1
ATOM 5513 O O . LEU A 1 654 ? -11.727 48.594 -2.479 1 75.75 654 LEU A O 1
ATOM 5517 N N . ILE A 1 655 ? -10.234 49.062 -4.043 1 76.75 655 ILE A N 1
ATOM 5518 C CA . ILE A 1 655 ? -10.133 47.688 -4.449 1 76.75 655 ILE A CA 1
ATOM 5519 C C . ILE A 1 655 ? -9.5 46.844 -3.33 1 76.75 655 ILE A C 1
ATOM 5521 O O . ILE A 1 655 ? -9.898 45.719 -3.08 1 76.75 655 ILE A O 1
ATOM 5525 N N . GLU A 1 656 ? -8.562 47.375 -2.715 1 69.81 656 GLU A N 1
ATOM 5526 C CA . GLU A 1 656 ? -7.902 46.688 -1.617 1 69.81 656 GLU A CA 1
ATOM 5527 C C . GLU A 1 656 ? -8.867 46.438 -0.456 1 69.81 656 GLU A C 1
ATOM 5529 O O . GLU A 1 656 ? -8.82 45.406 0.188 1 69.81 656 GLU A O 1
ATOM 5534 N N . ASP A 1 657 ? -9.719 47.438 -0.306 1 62.09 657 ASP A N 1
ATOM 5535 C CA . ASP A 1 657 ? -10.68 47.344 0.788 1 62.09 657 ASP A CA 1
ATOM 5536 C C . ASP A 1 657 ? -11.719 46.25 0.522 1 62.09 657 ASP A C 1
ATOM 5538 O O . ASP A 1 657 ? -12.117 45.531 1.439 1 62.09 657 ASP A O 1
ATOM 5542 N N . TYR A 1 658 ? -12.062 46.156 -0.787 1 60.59 658 TYR A N 1
ATOM 5543 C CA . TYR A 1 658 ? -13.195 45.281 -1.075 1 60.59 658 TYR A CA 1
ATOM 5544 C C . TYR A 1 658 ? -12.719 43.938 -1.64 1 60.59 658 TYR A C 1
ATOM 5546 O O . TYR A 1 658 ? -13.508 43 -1.794 1 60.59 658 TYR A O 1
ATOM 5554 N N . SER A 1 659 ? -11.484 43.906 -1.842 1 60.59 659 SER A N 1
ATOM 5555 C CA . SER A 1 659 ? -10.953 42.75 -2.508 1 60.59 659 SER A CA 1
ATOM 5556 C C . SER A 1 659 ? -11.062 41.5 -1.615 1 60.59 659 SER A C 1
ATOM 5558 O O . SER A 1 659 ? -11.172 40.375 -2.111 1 60.59 659 SER A O 1
ATOM 5560 N N . LYS A 1 660 ? -11.078 41.656 -0.425 1 62.06 660 LYS A N 1
ATOM 5561 C CA . LYS A 1 660 ? -11.195 40.531 0.465 1 62.06 660 LYS A CA 1
ATOM 5562 C C . LYS A 1 660 ? -12.578 39.875 0.375 1 62.06 660 LYS A C 1
ATOM 5564 O O . LYS A 1 660 ? -12.711 38.656 0.409 1 62.06 660 LYS A O 1
ATOM 5569 N N . THR A 1 661 ? -13.492 40.75 0.143 1 58.97 661 THR A N 1
ATOM 5570 C CA . THR A 1 661 ? -14.875 40.312 0.07 1 58.97 661 THR A CA 1
ATOM 5571 C C . THR A 1 661 ? -15.172 39.688 -1.3 1 58.97 661 THR A C 1
ATOM 5573 O O . THR A 1 661 ? -15.93 38.719 -1.407 1 58.97 661 THR A O 1
ATOM 5576 N N . PHE A 1 662 ? -14.539 40.312 -2.299 1 63.62 662 PHE A N 1
ATOM 5577 C CA . PHE A 1 662 ? -14.844 39.875 -3.654 1 63.62 662 PHE A CA 1
ATOM 5578 C C . PHE A 1 662 ? -13.609 39.312 -4.328 1 63.62 662 PHE A C 1
ATOM 5580 O O . PHE A 1 662 ? -13.344 39.594 -5.5 1 63.62 662 PHE A O 1
ATOM 5587 N N . ALA A 1 663 ? -12.898 38.562 -3.641 1 63.62 663 ALA A N 1
ATOM 5588 C CA . ALA A 1 663 ? -11.578 38.094 -4.062 1 63.62 663 ALA A CA 1
ATOM 5589 C C . ALA A 1 663 ? -11.672 37.219 -5.297 1 63.62 663 ALA A C 1
ATOM 5591 O O . ALA A 1 663 ? -10.766 37.188 -6.129 1 63.62 663 ALA A O 1
ATOM 5592 N N . ASP A 1 664 ? -12.781 36.656 -5.539 1 70.88 664 ASP A N 1
ATOM 5593 C CA . ASP A 1 664 ? -12.875 35.688 -6.629 1 70.88 664 ASP A CA 1
ATOM 5594 C C . ASP A 1 664 ? -13.797 36.188 -7.734 1 70.88 664 ASP A C 1
ATOM 5596 O O . ASP A 1 664 ? -14.531 35.406 -8.344 1 70.88 664 ASP A O 1
ATOM 5600 N N . ASP A 1 665 ? -13.742 37.469 -7.934 1 75.5 665 ASP A N 1
ATOM 5601 C CA . ASP A 1 665 ? -14.547 38.062 -9.016 1 75.5 665 ASP A CA 1
ATOM 5602 C C . ASP A 1 665 ? -13.68 38.406 -10.219 1 75.5 665 ASP A C 1
ATOM 5604 O O . ASP A 1 665 ? -12.703 39.156 -10.086 1 75.5 665 ASP A O 1
ATOM 5608 N N . VAL A 1 666 ? -14.086 37.875 -11.328 1 81.69 666 VAL A N 1
ATOM 5609 C CA . VAL A 1 666 ? -13.281 38 -12.539 1 81.69 666 VAL A CA 1
ATOM 5610 C C . VAL A 1 666 ? -13.141 39.469 -12.914 1 81.69 666 VAL A C 1
ATOM 5612 O O . VAL A 1 666 ? -12.062 39.906 -13.312 1 81.69 666 VAL A O 1
ATOM 5615 N N . LYS A 1 667 ? -14.203 40.25 -12.836 1 84.06 667 LYS A N 1
ATOM 5616 C CA . LYS A 1 667 ? -14.18 41.688 -13.188 1 84.06 667 LYS A CA 1
ATOM 5617 C C . LYS A 1 667 ? -13.234 42.469 -12.273 1 84.06 667 LYS A C 1
ATOM 5619 O O . LYS A 1 667 ? -12.445 43.281 -12.734 1 84.06 667 LYS A O 1
ATOM 5624 N N . ILE A 1 668 ? -13.289 42.156 -11.016 1 80.19 668 ILE A N 1
ATOM 5625 C CA . ILE A 1 668 ? -12.445 42.812 -10.039 1 80.19 668 ILE A CA 1
ATOM 5626 C C . ILE A 1 668 ? -10.977 42.469 -10.289 1 80.19 668 ILE A C 1
ATOM 5628 O O . ILE A 1 668 ? -10.102 43.312 -10.211 1 80.19 668 ILE A O 1
ATOM 5632 N N . LEU A 1 669 ? -10.789 41.281 -10.586 1 85.19 669 LEU A N 1
ATOM 5633 C CA . LEU A 1 669 ? -9.43 40.812 -10.852 1 85.19 669 LEU A CA 1
ATOM 5634 C C . LEU A 1 669 ? -8.859 41.5 -12.102 1 85.19 669 LEU A C 1
ATOM 5636 O O . LEU A 1 669 ? -7.68 41.844 -12.141 1 85.19 669 LEU A O 1
ATOM 5640 N N . ASN A 1 670 ? -9.68 41.625 -13.094 1 86.94 670 ASN A N 1
ATOM 5641 C CA . ASN A 1 670 ? -9.25 42.344 -14.297 1 86.94 670 ASN A CA 1
ATOM 5642 C C . ASN A 1 670 ? -8.922 43.812 -14 1 86.94 670 ASN A C 1
ATOM 5644 O O . ASN A 1 670 ? -7.922 44.344 -14.492 1 86.94 670 ASN A O 1
ATOM 5648 N N . ILE A 1 671 ? -9.758 44.375 -13.219 1 84.94 671 ILE A N 1
ATOM 5649 C CA . ILE A 1 671 ? -9.516 45.781 -12.828 1 84.94 671 ILE A CA 1
ATOM 5650 C C . ILE A 1 671 ? -8.211 45.875 -12.047 1 84.94 671 ILE A C 1
ATOM 5652 O O . ILE A 1 671 ? -7.406 46.781 -12.289 1 84.94 671 ILE A O 1
ATOM 5656 N N . LYS A 1 672 ? -8.039 44.969 -11.172 1 86 672 LYS A N 1
ATOM 5657 C CA . LYS A 1 672 ? -6.801 44.938 -10.398 1 86 672 LYS A CA 1
ATOM 5658 C C . LYS A 1 672 ? -5.59 44.781 -11.32 1 86 672 LYS A C 1
ATOM 5660 O O . LYS A 1 672 ? -4.566 45.438 -11.109 1 86 672 LYS A O 1
ATOM 5665 N N . ALA A 1 673 ? -5.762 43.969 -12.234 1 88.12 673 ALA A N 1
ATOM 5666 C CA . ALA A 1 673 ? -4.672 43.75 -13.18 1 88.12 673 ALA A CA 1
ATOM 5667 C C . ALA A 1 673 ? -4.344 45.031 -13.945 1 88.12 673 ALA A C 1
ATOM 5669 O O . ALA A 1 673 ? -3.17 45.375 -14.141 1 88.12 673 ALA A O 1
ATOM 5670 N N . ILE A 1 674 ? -5.312 45.656 -14.391 1 86.12 674 ILE A N 1
ATOM 5671 C CA . ILE A 1 674 ? -5.133 46.906 -15.125 1 86.12 674 ILE A CA 1
ATOM 5672 C C . ILE A 1 674 ? -4.426 47.938 -14.242 1 86.12 674 ILE A C 1
ATOM 5674 O O . ILE A 1 674 ? -3.514 48.625 -14.695 1 86.12 674 ILE A O 1
ATOM 5678 N N . LEU A 1 675 ? -4.82 47.969 -13.016 1 85.75 675 LEU A N 1
ATOM 5679 C CA . LEU A 1 675 ? -4.195 48.906 -12.078 1 85.75 675 LEU A CA 1
ATOM 5680 C C . LEU A 1 675 ? -2.723 48.562 -11.875 1 85.75 675 LEU A C 1
ATOM 5682 O O . LEU A 1 675 ? -1.872 49.438 -11.82 1 85.75 675 LEU A O 1
ATOM 5686 N N . PHE A 1 676 ? -2.473 47.312 -11.781 1 87.56 676 PHE A N 1
ATOM 5687 C CA . PHE A 1 676 ? -1.092 46.875 -11.648 1 87.56 676 PHE A CA 1
ATOM 5688 C C . PHE A 1 676 ? -0.284 47.219 -12.891 1 87.56 676 PHE A C 1
ATOM 5690 O O . PHE A 1 676 ? 0.881 47.594 -12.781 1 87.56 676 PHE A O 1
ATOM 5697 N N . MET A 1 677 ? -0.914 47.094 -13.992 1 87.31 677 MET A N 1
ATOM 5698 C CA . MET A 1 677 ? -0.241 47.438 -15.242 1 87.31 677 MET A CA 1
ATOM 5699 C C . MET A 1 677 ? 0.101 48.906 -15.289 1 87.31 677 MET A C 1
ATOM 5701 O O . MET A 1 677 ? 1.174 49.312 -15.758 1 87.31 677 MET A O 1
ATOM 5705 N N . CYS A 1 678 ? -0.757 49.656 -14.758 1 82.31 678 CYS A N 1
ATOM 5706 C CA . CYS A 1 678 ? -0.546 51.094 -14.719 1 82.31 678 CYS A CA 1
ATOM 5707 C C . CYS A 1 678 ? 0.621 51.469 -13.797 1 82.31 678 CYS A C 1
ATOM 5709 O O . CYS A 1 678 ? 1.29 52.469 -14.008 1 82.31 678 CYS A O 1
ATOM 5711 N N . GLU A 1 679 ? 0.855 50.625 -12.891 1 85.25 679 GLU A N 1
ATOM 5712 C CA . GLU A 1 679 ? 1.947 50.844 -11.953 1 85.25 679 GLU A CA 1
ATOM 5713 C C . GLU A 1 679 ? 3.205 50.094 -12.375 1 85.25 679 GLU A C 1
ATOM 5715 O O . GLU A 1 679 ? 4.164 50 -11.609 1 85.25 679 GLU A O 1
ATOM 5720 N N . ASP A 1 680 ? 3.209 49.469 -13.469 1 85 680 ASP A N 1
ATOM 5721 C CA . ASP A 1 680 ? 4.312 48.719 -14.039 1 85 680 ASP A CA 1
ATOM 5722 C C . ASP A 1 680 ? 4.633 47.5 -13.188 1 85 680 ASP A C 1
ATOM 5724 O O . ASP A 1 680 ? 5.801 47.125 -13.039 1 85 680 ASP A O 1
ATOM 5728 N N . LYS A 1 681 ? 3.664 47.031 -12.523 1 88.5 681 LYS A N 1
ATOM 5729 C CA . LYS A 1 681 ? 3.785 45.781 -11.773 1 88.5 681 LYS A CA 1
ATOM 5730 C C . LYS A 1 681 ? 3.268 44.594 -12.594 1 88.5 681 LYS A C 1
ATOM 5732 O O . LYS A 1 681 ? 2.213 44.031 -12.281 1 88.5 681 LYS A O 1
ATOM 5737 N N . PHE A 1 682 ? 4.047 44.188 -13.469 1 86.56 682 PHE A N 1
ATOM 5738 C CA . PHE A 1 682 ? 3.598 43.25 -14.484 1 86.56 682 PHE A CA 1
ATOM 5739 C C . PHE A 1 682 ? 3.432 41.844 -13.891 1 86.56 682 PHE A C 1
ATOM 5741 O O . PHE A 1 682 ? 2.551 41.094 -14.312 1 86.56 682 PHE A O 1
ATOM 5748 N N . GLU A 1 683 ? 4.211 41.5 -12.914 1 83.94 683 GLU A N 1
ATOM 5749 C CA . GLU A 1 683 ? 4.082 40.188 -12.297 1 83.94 683 GLU A CA 1
ATOM 5750 C C . GLU A 1 683 ? 2.764 40.062 -11.539 1 83.94 683 GLU A C 1
ATOM 5752 O O . GLU A 1 683 ? 2.08 39.031 -11.648 1 83.94 683 GLU A O 1
ATOM 5757 N N . GLU A 1 684 ? 2.516 41.031 -10.859 1 85.31 684 GLU A N 1
ATOM 5758 C CA . GLU A 1 684 ? 1.263 41.062 -10.117 1 85.31 684 GLU A CA 1
ATOM 5759 C C . GLU A 1 684 ? 0.06 41.062 -11.055 1 85.31 684 GLU A C 1
ATOM 5761 O O . GLU A 1 684 ? -0.946 40.406 -10.789 1 85.31 684 GLU A O 1
ATOM 5766 N N . ALA A 1 685 ? 0.222 41.844 -12.117 1 87.06 685 ALA A N 1
ATOM 5767 C CA . ALA A 1 685 ? -0.839 41.875 -13.125 1 87.06 685 ALA A CA 1
ATOM 5768 C C . ALA A 1 685 ? -1.064 40.5 -13.734 1 87.06 685 ALA A C 1
ATOM 5770 O O . ALA A 1 685 ? -2.207 40.062 -13.891 1 87.06 685 ALA A O 1
ATOM 5771 N N . ASP A 1 686 ? 0.012 39.906 -14.008 1 86.56 686 ASP A N 1
ATOM 5772 C CA . ASP A 1 686 ? -0.06 38.562 -14.586 1 86.56 686 ASP A CA 1
ATOM 5773 C C . ASP A 1 686 ? -0.732 37.594 -13.625 1 86.56 686 ASP A C 1
ATOM 5775 O O . ASP A 1 686 ? -1.537 36.75 -14.039 1 86.56 686 ASP A O 1
ATOM 5779 N N . PHE A 1 687 ? -0.356 37.688 -12.461 1 84 687 PHE A N 1
ATOM 5780 C CA . PHE A 1 687 ? -0.937 36.812 -11.453 1 84 687 PHE A CA 1
ATOM 5781 C C . PHE A 1 687 ? -2.439 37.031 -11.336 1 84 687 PHE A C 1
ATOM 5783 O O . PHE A 1 687 ? -3.211 36.094 -11.242 1 84 687 PHE A O 1
ATOM 5790 N N . ALA A 1 688 ? -2.799 38.25 -11.297 1 83.75 688 ALA A N 1
ATOM 5791 C CA . ALA A 1 688 ? -4.219 38.562 -11.227 1 83.75 688 ALA A CA 1
ATOM 5792 C C . ALA A 1 688 ? -4.969 38.031 -12.438 1 83.75 688 ALA A C 1
ATOM 5794 O O . ALA A 1 688 ? -6.07 37.5 -12.305 1 83.75 688 ALA A O 1
ATOM 5795 N N . LEU A 1 689 ? -4.391 38.156 -13.547 1 85.44 689 LEU A N 1
ATOM 5796 C CA . LEU A 1 689 ? -5.02 37.688 -14.773 1 85.44 689 LEU A CA 1
ATOM 5797 C C . LEU A 1 689 ? -5.066 36.188 -14.805 1 85.44 689 LEU A C 1
ATOM 5799 O O . LEU A 1 689 ? -6.02 35.594 -15.328 1 85.44 689 LEU A O 1
ATOM 5803 N N . LYS A 1 690 ? -4.055 35.594 -14.328 1 83.31 690 LYS A N 1
ATOM 5804 C CA . LYS A 1 690 ? -4.047 34.125 -14.219 1 83.31 690 LYS A CA 1
ATOM 5805 C C . LYS A 1 690 ? -5.191 33.625 -13.336 1 83.31 690 LYS A C 1
ATOM 5807 O O . LYS A 1 690 ? -5.871 32.656 -13.672 1 83.31 690 LYS A O 1
ATOM 5812 N N . LYS A 1 691 ? -5.297 34.281 -12.289 1 80.94 691 LYS A N 1
ATOM 5813 C CA . LYS A 1 691 ? -6.395 33.938 -11.391 1 80.94 691 LYS A CA 1
ATOM 5814 C C . LYS A 1 691 ? -7.746 34.156 -12.07 1 80.94 691 LYS A C 1
ATOM 5816 O O . LYS A 1 691 ? -8.633 33.312 -11.977 1 80.94 691 LYS A O 1
ATOM 5821 N N . ALA A 1 692 ? -7.855 35.25 -12.719 1 81.25 692 ALA A N 1
ATOM 5822 C CA . ALA A 1 692 ? -9.086 35.562 -13.445 1 81.25 692 ALA A CA 1
ATOM 5823 C C . ALA A 1 692 ? -9.367 34.5 -14.5 1 81.25 692 ALA A C 1
ATOM 5825 O O . ALA A 1 692 ? -10.492 34 -14.633 1 81.25 692 ALA A O 1
ATOM 5826 N N . LEU A 1 693 ? -8.336 34.156 -15.172 1 79.56 693 LEU A N 1
ATOM 5827 C CA . LEU A 1 693 ? -8.469 33.156 -16.219 1 79.56 693 LEU A CA 1
ATOM 5828 C C . LEU A 1 693 ? -8.859 31.812 -15.648 1 79.56 693 LEU A C 1
ATOM 5830 O O . LEU A 1 693 ? -9.625 31.078 -16.266 1 79.56 693 LEU A O 1
ATOM 5834 N N . SER A 1 694 ? -8.273 31.578 -14.578 1 78 694 SER A N 1
ATOM 5835 C CA . SER A 1 694 ? -8.562 30.297 -13.938 1 78 694 SER A CA 1
ATOM 5836 C C . SER A 1 694 ? -10.016 30.203 -13.508 1 78 694 SER A C 1
ATOM 5838 O O . SER A 1 694 ? -10.586 29.109 -13.438 1 78 694 SER A O 1
ATOM 5840 N N . LEU A 1 695 ? -10.562 31.297 -13.172 1 74.69 695 LEU A N 1
ATOM 5841 C CA . LEU A 1 695 ? -11.953 31.328 -12.742 1 74.69 695 LEU A CA 1
ATOM 5842 C C . LEU A 1 695 ? -12.891 31.25 -13.945 1 74.69 695 LEU A C 1
ATOM 5844 O O . LEU A 1 695 ? -13.984 30.688 -13.852 1 74.69 695 LEU A O 1
ATOM 5848 N N . ASP A 1 696 ? -12.469 31.844 -15.055 1 77.19 696 ASP A N 1
ATOM 5849 C CA . ASP A 1 696 ? -13.227 31.844 -16.297 1 77.19 696 ASP A CA 1
ATOM 5850 C C . ASP A 1 696 ? -12.305 31.797 -17.516 1 77.19 696 ASP A C 1
ATOM 5852 O O . ASP A 1 696 ? -11.875 32.844 -18.016 1 77.19 696 ASP A O 1
ATOM 5856 N N . LEU A 1 697 ? -12.219 30.672 -18.109 1 77 697 LEU A N 1
ATOM 5857 C CA . LEU A 1 697 ? -11.234 30.422 -19.156 1 77 697 LEU A CA 1
ATOM 5858 C C . LEU A 1 697 ? -11.625 31.141 -20.453 1 77 697 LEU A C 1
ATOM 5860 O O . LEU A 1 697 ? -10.781 31.375 -21.312 1 77 697 LEU A O 1
ATOM 5864 N N . GLU A 1 698 ? -12.852 31.453 -20.562 1 77.25 698 GLU A N 1
ATOM 5865 C CA . GLU A 1 698 ? -13.336 32 -21.828 1 77.25 698 GLU A CA 1
ATOM 5866 C C . GLU A 1 698 ? -13.641 33.5 -21.703 1 77.25 698 GLU A C 1
ATOM 5868 O O . GLU A 1 698 ? -14.219 34.094 -22.609 1 77.25 698 GLU A O 1
ATOM 5873 N N . ASN A 1 699 ? -13.273 34.094 -20.562 1 82.12 699 ASN A N 1
ATOM 5874 C CA . ASN A 1 699 ? -13.555 35.5 -20.375 1 82.12 699 ASN A CA 1
ATOM 5875 C C . ASN A 1 699 ? -12.766 36.375 -21.359 1 82.12 699 ASN A C 1
ATOM 5877 O O . ASN A 1 699 ? -11.539 36.406 -21.312 1 82.12 699 ASN A O 1
ATOM 5881 N N . GLU A 1 700 ? -13.422 37 -22.172 1 83.06 700 GLU A N 1
ATOM 5882 C CA . GLU A 1 700 ? -12.812 37.75 -23.266 1 83.06 700 GLU A CA 1
ATOM 5883 C C . GLU A 1 700 ? -11.938 38.906 -22.719 1 83.06 700 GLU A C 1
ATOM 5885 O O . GLU A 1 700 ? -10.852 39.156 -23.25 1 83.06 700 GLU A O 1
ATOM 5890 N N . ASP A 1 701 ? -12.422 39.594 -21.703 1 86.38 701 ASP A N 1
ATOM 5891 C CA . ASP A 1 701 ? -11.648 40.688 -21.109 1 86.38 701 ASP A CA 1
ATOM 5892 C C . ASP A 1 701 ? -10.312 40.188 -20.562 1 86.38 701 ASP A C 1
ATOM 5894 O O . ASP A 1 701 ? -9.281 40.812 -20.75 1 86.38 701 ASP A O 1
ATOM 5898 N N . THR A 1 702 ? -10.406 39.094 -19.906 1 88.69 702 THR A N 1
ATOM 5899 C CA . THR A 1 702 ? -9.211 38.5 -19.328 1 88.69 702 THR A CA 1
ATOM 5900 C C . THR A 1 702 ? -8.211 38.125 -20.422 1 88.69 702 THR A C 1
ATOM 5902 O O . THR A 1 702 ? -7.02 38.406 -20.312 1 88.69 702 THR A O 1
ATOM 5905 N N . ILE A 1 703 ? -8.742 37.469 -21.438 1 86.12 703 ILE A N 1
ATOM 5906 C CA . ILE A 1 703 ? -7.898 37.031 -22.547 1 86.12 703 ILE A CA 1
ATOM 5907 C C . ILE A 1 703 ? -7.25 38.25 -23.219 1 86.12 703 ILE A C 1
ATOM 5909 O O . ILE A 1 703 ? -6.047 38.25 -23.5 1 86.12 703 ILE A O 1
ATOM 5913 N N . TYR A 1 704 ? -8.031 39.219 -23.406 1 85.69 704 TYR A N 1
ATOM 5914 C CA . TYR A 1 704 ? -7.531 40.469 -24 1 85.69 704 TYR A CA 1
ATOM 5915 C C . TYR A 1 704 ? -6.453 41.094 -23.125 1 85.69 704 TYR A C 1
ATOM 5917 O O . TYR A 1 704 ? -5.41 41.5 -23.625 1 85.69 704 TYR A O 1
ATOM 5925 N N . ASN A 1 705 ? -6.695 41.219 -21.891 1 87.75 705 ASN A N 1
ATOM 5926 C CA . ASN A 1 705 ? -5.75 41.812 -20.953 1 87.75 705 ASN A CA 1
ATOM 5927 C C . ASN A 1 705 ? -4.453 41.031 -20.875 1 87.75 705 ASN A C 1
ATOM 5929 O O . ASN A 1 705 ? -3.377 41.594 -20.688 1 87.75 705 ASN A O 1
ATOM 5933 N N . ILE A 1 706 ? -4.555 39.75 -21.016 1 87.44 706 ILE A N 1
ATOM 5934 C CA . ILE A 1 706 ? -3.369 38.906 -21.016 1 87.44 706 ILE A CA 1
ATOM 5935 C C . ILE A 1 706 ? -2.525 39.219 -22.25 1 87.44 706 ILE A C 1
ATOM 5937 O O . ILE A 1 706 ? -1.303 39.344 -22.156 1 87.44 706 ILE A O 1
ATOM 5941 N N . GLU A 1 707 ? -3.184 39.281 -23.359 1 84.5 707 GLU A N 1
ATOM 5942 C CA . GLU A 1 707 ? -2.488 39.625 -24.594 1 84.5 707 GLU A CA 1
ATOM 5943 C C . GLU A 1 707 ? -1.868 41.031 -24.5 1 84.5 707 GLU A C 1
ATOM 5945 O O . GLU A 1 707 ? -0.743 41.219 -24.953 1 84.5 707 GLU A O 1
ATOM 5950 N N . TYR A 1 708 ? -2.633 41.906 -23.984 1 86.06 708 TYR A N 1
ATOM 5951 C CA . TYR A 1 708 ? -2.156 43.281 -23.797 1 86.06 708 TYR A CA 1
ATOM 5952 C C . TYR A 1 708 ? -0.927 43.312 -22.891 1 86.06 708 TYR A C 1
ATOM 5954 O O . TYR A 1 708 ? 0.045 44 -23.172 1 86.06 708 TYR A O 1
ATOM 5962 N N . LEU A 1 709 ? -1.038 42.625 -21.844 1 87 709 LEU A N 1
ATOM 5963 C CA . LEU A 1 709 ? 0.078 42.531 -20.906 1 87 709 LEU A CA 1
ATOM 5964 C C . LEU A 1 709 ? 1.322 42 -21.578 1 87 709 LEU A C 1
ATOM 5966 O O . LEU A 1 709 ? 2.438 42.438 -21.328 1 87 709 LEU A O 1
ATOM 5970 N N . GLU A 1 710 ? 1.13 41.062 -22.391 1 81.94 710 GLU A N 1
ATOM 5971 C CA . GLU A 1 710 ? 2.238 40.438 -23.125 1 81.94 710 GLU A CA 1
ATOM 5972 C C . GLU A 1 710 ? 2.898 41.469 -24.047 1 81.94 710 GLU A C 1
ATOM 5974 O O . GLU A 1 710 ? 4.117 41.438 -24.25 1 81.94 710 GLU A O 1
ATOM 5979 N N . ASN A 1 711 ? 2.104 42.312 -24.516 1 78.25 711 ASN A N 1
ATOM 5980 C CA . ASN A 1 711 ? 2.611 43.344 -25.406 1 78.25 711 ASN A CA 1
ATOM 5981 C C . ASN A 1 711 ? 3.346 44.438 -24.641 1 78.25 711 ASN A C 1
ATOM 5983 O O . ASN A 1 711 ? 4.215 45.125 -25.188 1 78.25 711 ASN A O 1
ATOM 5987 N N . LEU A 1 712 ? 2.926 44.594 -23.391 1 79.5 712 LEU A N 1
ATOM 5988 C CA . LEU A 1 712 ? 3.564 45.594 -22.547 1 79.5 712 LEU A CA 1
ATOM 5989 C C . LEU A 1 712 ? 4.938 45.125 -22.078 1 79.5 712 LEU A C 1
ATOM 5991 O O . LEU A 1 712 ? 5.836 45.938 -21.844 1 79.5 712 LEU A O 1
ATOM 5995 N N . LYS A 1 713 ? 5.016 43.969 -21.969 1 72.75 713 LYS A N 1
ATOM 5996 C CA . LYS A 1 713 ? 6.293 43.375 -21.578 1 72.75 713 LYS A CA 1
ATOM 5997 C C . LYS A 1 713 ? 7.281 43.375 -22.734 1 72.75 713 LYS A C 1
ATOM 5999 O O . LYS A 1 713 ? 8.484 43.562 -22.531 1 72.75 713 LYS A O 1
ATOM 6004 N N . MET B 1 1 ? -5.316 50.594 38.875 1 85.44 1 MET B N 1
ATOM 6005 C CA . MET B 1 1 ? -5.344 49.562 37.812 1 85.44 1 MET B CA 1
ATOM 6006 C C . MET B 1 1 ? -4.977 48.219 38.406 1 85.44 1 MET B C 1
ATOM 6008 O O . MET B 1 1 ? -3.943 48.062 39.062 1 85.44 1 MET B O 1
ATOM 6012 N N . LEU B 1 2 ? -5.875 47.281 38.281 1 92.44 2 LEU B N 1
ATOM 6013 C CA . LEU B 1 2 ? -5.715 46 38.938 1 92.44 2 LEU B CA 1
ATOM 6014 C C . LEU B 1 2 ? -4.941 45.031 38.062 1 92.44 2 LEU B C 1
ATOM 6016 O O . LEU B 1 2 ? -3.998 44.375 38.531 1 92.44 2 LEU B O 1
ATOM 6020 N N . LEU B 1 3 ? -5.285 45 36.844 1 96.38 3 LEU B N 1
ATOM 6021 C CA . LEU B 1 3 ? -4.727 43.969 35.969 1 96.38 3 LEU B CA 1
ATOM 6022 C C . LEU B 1 3 ? -4.223 44.625 34.688 1 96.38 3 LEU B C 1
ATOM 6024 O O . LEU B 1 3 ? -4.898 45.469 34.094 1 96.38 3 LEU B O 1
ATOM 6028 N N . SER B 1 4 ? -3 44.312 34.219 1 97.88 4 SER B N 1
ATOM 6029 C CA . SER B 1 4 ? -2.477 44.656 32.906 1 97.88 4 SER B CA 1
ATOM 6030 C C . SER B 1 4 ? -2.354 43.406 32.031 1 97.88 4 SER B C 1
ATOM 6032 O O . SER B 1 4 ? -1.643 42.469 32.406 1 97.88 4 SER B O 1
ATOM 6034 N N . ILE B 1 5 ? -3.039 43.375 30.922 1 97.81 5 ILE B N 1
ATOM 6035 C CA . ILE B 1 5 ? -2.891 42.312 29.922 1 97.81 5 ILE B CA 1
ATOM 6036 C C . ILE B 1 5 ? -1.869 42.75 28.875 1 97.81 5 ILE B C 1
ATOM 6038 O O . ILE B 1 5 ? -2.045 43.75 28.203 1 97.8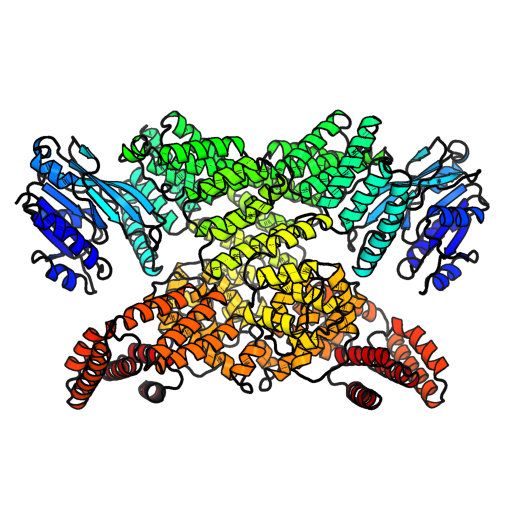1 5 ILE B O 1
ATOM 6042 N N . VAL B 1 6 ? -0.823 41.969 28.781 1 96.94 6 VAL B N 1
ATOM 6043 C CA . VAL B 1 6 ? 0.303 42.375 27.938 1 96.94 6 VAL B CA 1
ATOM 6044 C C . VAL B 1 6 ? 0.537 41.344 26.859 1 96.94 6 VAL B C 1
ATOM 6046 O O . VAL B 1 6 ? 0.465 40.125 27.125 1 96.94 6 VAL B O 1
ATOM 6049 N N . MET B 1 7 ? 0.727 41.812 25.562 1 96.25 7 MET B N 1
ATOM 6050 C CA . MET B 1 7 ? 1.054 40.875 24.5 1 96.25 7 MET B CA 1
ATOM 6051 C C . MET B 1 7 ? 1.979 41.5 23.469 1 96.25 7 MET B C 1
ATOM 6053 O O . MET B 1 7 ? 2.053 42.719 23.375 1 96.25 7 MET B O 1
ATOM 6057 N N . MET B 1 8 ? 2.732 40.75 22.766 1 94.81 8 MET B N 1
ATOM 6058 C CA . MET B 1 8 ? 3.52 41.125 21.594 1 94.81 8 MET B CA 1
ATOM 6059 C C . MET B 1 8 ? 2.975 40.438 20.328 1 94.81 8 MET B C 1
ATOM 6061 O O . MET B 1 8 ? 2.506 39.312 20.375 1 94.81 8 MET B O 1
ATOM 6065 N N . VAL B 1 9 ? 3.023 41.156 19.203 1 95.69 9 VAL B N 1
ATOM 6066 C CA . VAL B 1 9 ? 2.391 40.594 18 1 95.69 9 VAL B CA 1
ATOM 6067 C C . VAL B 1 9 ? 3.289 40.844 16.781 1 95.69 9 VAL B C 1
ATOM 6069 O O . VAL B 1 9 ? 4.098 41.781 16.781 1 95.69 9 VAL B O 1
ATOM 6072 N N . LYS B 1 10 ? 3.225 40 15.836 1 93.31 10 LYS B N 1
ATOM 6073 C CA . LYS B 1 10 ? 3.811 40.156 14.508 1 93.31 10 LYS B CA 1
ATOM 6074 C C . LYS B 1 10 ? 3.008 39.406 13.461 1 93.31 10 LYS B C 1
ATOM 6076 O O . LYS B 1 10 ? 2.951 38.188 13.484 1 93.31 10 LYS B O 1
ATOM 6081 N N . ASN B 1 11 ? 2.363 40.125 12.57 1 89.88 11 ASN B N 1
ATOM 6082 C CA . ASN B 1 11 ? 1.619 39.562 11.445 1 89.88 11 ASN B CA 1
ATOM 6083 C C . ASN B 1 11 ? 0.587 38.531 11.906 1 89.88 11 ASN B C 1
ATOM 6085 O O . ASN B 1 11 ? 0.576 37.406 11.422 1 89.88 11 ASN B O 1
ATOM 6089 N N . GLU B 1 12 ? -0.321 38.906 12.766 1 91.62 12 GLU B N 1
ATOM 6090 C CA . GLU B 1 12 ? -1.327 38.031 13.344 1 91.62 12 GLU B CA 1
ATOM 6091 C C . GLU B 1 12 ? -2.734 38.438 12.906 1 91.62 12 GLU B C 1
ATOM 6093 O O . GLU B 1 12 ? -3.684 38.344 13.688 1 91.62 12 GLU B O 1
ATOM 6098 N N . GLU B 1 13 ? -2.816 38.938 11.703 1 88.94 13 GLU B N 1
ATOM 6099 C CA . GLU B 1 13 ? -4.094 39.469 11.25 1 88.94 13 GLU B CA 1
ATOM 6100 C C . GLU B 1 13 ? -5.18 38.406 11.258 1 88.94 13 GLU B C 1
ATOM 6102 O O . GLU B 1 13 ? -6.359 38.719 11.453 1 88.94 13 GLU B O 1
ATOM 6107 N N . ASN B 1 14 ? -4.871 37.188 11.156 1 82.44 14 ASN B N 1
ATOM 6108 C CA . ASN B 1 14 ? -5.852 36.125 10.953 1 82.44 14 ASN B CA 1
ATOM 6109 C C . ASN B 1 14 ? -6.512 35.719 12.266 1 82.44 14 ASN B C 1
ATOM 6111 O O . ASN B 1 14 ? -7.629 35.188 12.266 1 82.44 14 ASN B O 1
ATOM 6115 N N . ILE B 1 15 ? -5.812 35.906 13.414 1 89.94 15 ILE B N 1
ATOM 6116 C CA . ILE B 1 15 ? -6.332 35.344 14.656 1 89.94 15 ILE B CA 1
ATOM 6117 C C . ILE B 1 15 ? -6.469 36.469 15.703 1 89.94 15 ILE B C 1
ATOM 6119 O O . ILE B 1 15 ? -7.223 36.312 16.672 1 89.94 15 ILE B O 1
ATOM 6123 N N . LEU B 1 16 ? -5.859 37.594 15.539 1 94.81 16 LEU B N 1
ATOM 6124 C CA . LEU B 1 16 ? -5.758 38.625 16.562 1 94.81 16 LEU B CA 1
ATOM 6125 C C . LEU B 1 16 ? -7.137 39.125 16.969 1 94.81 16 LEU B C 1
ATOM 6127 O O . LEU B 1 16 ? -7.402 39.312 18.156 1 94.81 16 LEU B O 1
ATOM 6131 N N . GLU B 1 17 ? -7.969 39.281 16 1 93.88 17 GLU B N 1
ATOM 6132 C CA . GLU B 1 17 ? -9.305 39.781 16.312 1 93.88 17 GLU B CA 1
ATOM 6133 C C . GLU B 1 17 ? -10.055 38.844 17.234 1 93.88 17 GLU B C 1
ATOM 6135 O O . GLU B 1 17 ? -10.703 39.281 18.188 1 93.88 17 GLU B O 1
ATOM 6140 N N . LYS B 1 18 ? -9.969 37.625 16.953 1 93.5 18 LYS B N 1
ATOM 6141 C CA . LYS B 1 18 ? -10.617 36.625 17.781 1 93.5 18 LYS B CA 1
ATOM 6142 C C . LYS B 1 18 ? -10.086 36.656 19.219 1 93.5 18 LYS B C 1
ATOM 6144 O O . LYS B 1 18 ? -10.859 36.562 20.172 1 93.5 18 LYS B O 1
ATOM 6149 N N . THR B 1 19 ? -8.797 36.75 19.328 1 96.44 19 THR B N 1
ATOM 6150 C CA . THR B 1 19 ? -8.148 36.812 20.641 1 96.44 19 THR B CA 1
ATOM 6151 C C . THR B 1 19 ? -8.617 38.062 21.406 1 96.44 19 THR B C 1
ATOM 6153 O O . THR B 1 19 ? -9.016 37.969 22.562 1 96.44 19 THR B O 1
ATOM 6156 N N . LEU B 1 20 ? -8.648 39.188 20.75 1 97.25 20 LEU B N 1
ATOM 6157 C CA . LEU B 1 20 ? -9 40.438 21.406 1 97.25 20 LEU B CA 1
ATOM 6158 C C . LEU B 1 20 ? -10.477 40.469 21.781 1 97.25 20 LEU B C 1
ATOM 6160 O O . LEU B 1 20 ? -10.844 41 22.828 1 97.25 20 LEU B O 1
ATOM 6164 N N . LYS B 1 21 ? -11.281 39.906 20.938 1 95.69 21 LYS B N 1
ATOM 6165 C CA . LYS B 1 21 ? -12.703 39.812 21.234 1 95.69 21 LYS B CA 1
ATOM 6166 C C . LYS B 1 21 ? -12.953 38.969 22.484 1 95.69 21 LYS B C 1
ATOM 6168 O O . LYS B 1 21 ? -13.789 39.312 23.312 1 95.69 21 LYS B O 1
ATOM 6173 N N . SER B 1 22 ? -12.234 37.938 22.609 1 95.88 22 SER B N 1
ATOM 6174 C CA . SER B 1 22 ? -12.398 37.031 23.75 1 95.88 22 SER B CA 1
ATOM 6175 C C . SER B 1 22 ? -11.961 37.719 25.047 1 95.88 22 SER B C 1
ATOM 6177 O O . SER B 1 22 ? -12.5 37.406 26.109 1 95.88 22 SER B O 1
ATOM 6179 N N . LEU B 1 23 ? -11.031 38.594 24.984 1 96.44 23 LEU B N 1
ATOM 6180 C CA . LEU B 1 23 ? -10.492 39.281 26.156 1 96.44 23 LEU B CA 1
ATOM 6181 C C . LEU B 1 23 ? -11.438 40.375 26.625 1 96.44 23 LEU B C 1
ATOM 6183 O O . LEU B 1 23 ? -11.352 40.844 27.766 1 96.44 23 LEU B O 1
ATOM 6187 N N . SER B 1 24 ? -12.328 40.812 25.734 1 94.38 24 SER B N 1
ATOM 6188 C CA . SER B 1 24 ? -13.242 41.906 26.078 1 94.38 24 SER B CA 1
ATOM 6189 C C . SER B 1 24 ? -14.133 41.531 27.25 1 94.38 24 SER B C 1
ATOM 6191 O O . SER B 1 24 ? -14.469 42.375 28.078 1 94.38 24 SER B O 1
ATOM 6193 N N . VAL B 1 25 ? -14.406 40.312 27.391 1 92.75 25 VAL B N 1
ATOM 6194 C CA . VAL B 1 25 ? -15.273 39.844 28.469 1 92.75 25 VAL B CA 1
ATOM 6195 C C . VAL B 1 25 ? -14.547 39.969 29.797 1 92.75 25 VAL B C 1
ATOM 6197 O O . VAL B 1 25 ? -15.156 40.344 30.812 1 92.75 25 VAL B O 1
ATOM 6200 N N . LEU B 1 26 ? -13.375 39.656 29.797 1 94.81 26 LEU B N 1
ATOM 6201 C CA . LEU B 1 26 ? -12.555 39.812 31 1 94.81 26 LEU B CA 1
ATOM 6202 C C . LEU B 1 26 ? -12.359 41.281 31.359 1 94.81 26 LEU B C 1
ATOM 6204 O O . LEU B 1 26 ? -12.469 41.656 32.531 1 94.81 26 LEU B O 1
ATOM 6208 N N . ARG B 1 27 ? -12.117 42.094 30.359 1 94.88 27 ARG B N 1
ATOM 6209 C CA . ARG B 1 27 ? -11.836 43.5 30.562 1 94.88 27 ARG B CA 1
ATOM 6210 C C . ARG B 1 27 ? -13.07 44.25 31.062 1 94.88 27 ARG B C 1
ATOM 6212 O O . ARG B 1 27 ? -12.945 45.25 31.75 1 94.88 27 ARG B O 1
ATOM 6219 N N . ASN B 1 28 ? -14.203 43.719 30.797 1 94 28 ASN B N 1
ATOM 6220 C CA . ASN B 1 28 ? -15.453 44.312 31.281 1 94 28 ASN B CA 1
ATOM 6221 C C . ASN B 1 28 ? -15.742 43.906 32.719 1 94 28 ASN B C 1
ATOM 6223 O O . ASN B 1 28 ? -16.5 44.594 33.406 1 94 28 ASN B O 1
ATOM 6227 N N . SER B 1 29 ? -15.078 42.938 33.188 1 93.19 29 SER B N 1
ATOM 6228 C CA . SER B 1 29 ? -15.391 42.406 34.5 1 93.19 29 SER B CA 1
ATOM 6229 C C . SER B 1 29 ? -14.391 42.875 35.531 1 93.19 29 SER B C 1
ATOM 6231 O O . SER B 1 29 ? -14.664 42.844 36.75 1 93.19 29 SER B O 1
ATOM 6233 N N . ILE B 1 30 ? -13.211 43.125 35.094 1 92.69 30 ILE B N 1
ATOM 6234 C CA . ILE B 1 30 ? -12.125 43.531 35.969 1 92.69 30 ILE B CA 1
ATOM 6235 C C . ILE B 1 30 ? -11.469 44.812 35.438 1 92.69 30 ILE B C 1
ATOM 6237 O O . ILE B 1 30 ? -11.25 44.938 34.219 1 92.69 30 ILE B O 1
ATOM 6241 N N . GLU B 1 31 ? -11.227 45.781 36.375 1 94.06 31 GLU B N 1
ATOM 6242 C CA . GLU B 1 31 ? -10.469 46.969 35.938 1 94.06 31 GLU B CA 1
ATOM 6243 C C . GLU B 1 31 ? -9.117 46.531 35.344 1 94.06 31 GLU B C 1
ATOM 6245 O O . GLU B 1 31 ? -8.258 46.031 36.062 1 94.06 31 GLU B O 1
ATOM 6250 N N . SER B 1 32 ? -9.016 46.75 34.062 1 95.44 32 SER B N 1
ATOM 6251 C CA . SER B 1 32 ? -7.809 46.25 33.406 1 95.44 32 SER B CA 1
ATOM 6252 C C . SER B 1 32 ? -7.379 47.156 32.25 1 95.44 32 SER B C 1
ATOM 6254 O O . SER B 1 32 ? -8.156 48 31.812 1 95.44 32 SER B O 1
ATOM 6256 N N . GLU B 1 33 ? -6.145 47.062 31.812 1 97.12 33 GLU B N 1
ATOM 6257 C CA . GLU B 1 33 ? -5.602 47.656 30.609 1 97.12 33 GLU B CA 1
ATOM 6258 C C . GLU B 1 33 ? -5.016 46.625 29.672 1 97.12 33 GLU B C 1
ATOM 6260 O O . GLU B 1 33 ? -4.609 45.531 30.109 1 97.12 33 GLU B O 1
ATOM 6265 N N . LEU B 1 34 ? -5.137 46.938 28.359 1 97.75 34 LEU B N 1
ATOM 6266 C CA . LEU B 1 34 ? -4.594 46.062 27.328 1 97.75 34 LEU B CA 1
ATOM 6267 C C . LEU B 1 34 ? -3.428 46.719 26.609 1 97.75 34 LEU B C 1
ATOM 6269 O O . LEU B 1 34 ? -3.59 47.812 26.031 1 97.75 34 LEU B O 1
ATOM 6273 N N . ILE B 1 35 ? -2.227 46.125 26.734 1 98 35 ILE B N 1
ATOM 6274 C CA . ILE B 1 35 ? -1.004 46.656 26.141 1 98 35 ILE B CA 1
ATOM 6275 C C . ILE B 1 35 ? -0.513 45.719 25.047 1 98 35 ILE B C 1
ATOM 6277 O O . ILE B 1 35 ? -0.331 44.531 25.266 1 98 35 ILE B O 1
ATOM 6281 N N . ILE B 1 36 ? -0.299 46.281 23.828 1 98.12 36 ILE B N 1
ATOM 6282 C CA . ILE B 1 36 ? 0.156 45.469 22.688 1 98.12 36 ILE B CA 1
ATOM 6283 C C . ILE B 1 36 ? 1.434 46.094 22.125 1 98.12 36 ILE B C 1
ATOM 6285 O O . ILE B 1 36 ? 1.471 47.281 21.797 1 98.12 36 ILE B O 1
ATOM 6289 N N . VAL B 1 37 ? 2.443 45.344 22.047 1 97.62 37 VAL B N 1
ATOM 6290 C CA . VAL B 1 37 ? 3.693 45.75 21.422 1 97.62 37 VAL B CA 1
ATOM 6291 C C . VAL B 1 37 ? 3.871 45.031 20.078 1 97.62 37 VAL B C 1
ATOM 6293 O O . VAL B 1 37 ? 3.928 43.812 20.031 1 97.62 37 VAL B O 1
ATOM 6296 N N . ASP B 1 38 ? 3.922 45.781 19.031 1 97.56 38 ASP B N 1
ATOM 6297 C CA . ASP B 1 38 ? 4.172 45.25 17.688 1 97.56 38 ASP B CA 1
ATOM 6298 C C . ASP B 1 38 ? 5.668 45.219 17.391 1 97.56 38 ASP B C 1
ATOM 6300 O O . ASP B 1 38 ? 6.387 46.156 17.688 1 97.56 38 ASP B O 1
ATOM 6304 N N . THR B 1 39 ? 6.059 44.156 16.828 1 95.44 39 THR B N 1
ATOM 6305 C CA . THR B 1 39 ? 7.488 44 16.562 1 95.44 39 THR B CA 1
ATOM 6306 C C . THR B 1 39 ? 7.781 44.062 15.07 1 95.44 39 THR B C 1
ATOM 6308 O O . THR B 1 39 ? 8.781 43.531 14.609 1 95.44 39 THR B O 1
ATOM 6311 N N . GLY B 1 40 ? 6.926 44.594 14.258 1 94.06 40 GLY B N 1
ATOM 6312 C CA . GLY B 1 40 ? 7.195 44.781 12.844 1 94.06 40 GLY B CA 1
ATOM 6313 C C . GLY B 1 40 ? 6.18 44.094 11.938 1 94.06 40 GLY B C 1
ATOM 6314 O O . GLY B 1 40 ? 6.551 43.375 11.008 1 94.06 40 GLY B O 1
ATOM 6315 N N . SER B 1 41 ? 4.93 44.188 12.227 1 93.5 41 SER B N 1
ATOM 6316 C CA . SER B 1 41 ? 3.875 43.625 11.391 1 93.5 41 SER B CA 1
ATOM 6317 C C . SER B 1 41 ? 3.754 44.375 10.062 1 93.5 41 SER B C 1
ATOM 6319 O O . SER B 1 41 ? 3.908 45.594 10.016 1 93.5 41 SER B O 1
ATOM 6321 N N . THR B 1 42 ? 3.605 43.594 9.023 1 89.44 42 THR B N 1
ATOM 6322 C CA . THR B 1 42 ? 3.422 44.156 7.695 1 89.44 42 THR B CA 1
ATOM 6323 C C . THR B 1 42 ? 1.997 43.938 7.199 1 89.44 42 THR B C 1
ATOM 6325 O O . THR B 1 42 ? 1.63 44.406 6.113 1 89.44 42 THR B O 1
ATOM 6328 N N . ASP B 1 43 ? 1.199 43.375 7.992 1 87.44 43 ASP B N 1
ATOM 6329 C CA . ASP B 1 43 ? -0.186 43.062 7.641 1 87.44 43 ASP B CA 1
ATOM 6330 C C . ASP B 1 43 ? -1.154 43.938 8.422 1 87.44 43 ASP B C 1
ATOM 6332 O O . ASP B 1 43 ? -0.794 45.031 8.859 1 87.44 43 ASP B O 1
ATOM 6336 N N . ASN B 1 44 ? -2.447 43.469 8.539 1 89.56 44 ASN B N 1
ATOM 6337 C CA . ASN B 1 44 ? -3.465 44.312 9.172 1 89.56 44 ASN B CA 1
ATOM 6338 C C . ASN B 1 44 ? -3.447 44.188 10.688 1 89.56 44 ASN B C 1
ATOM 6340 O O . ASN B 1 44 ? -4.387 44.594 11.367 1 89.56 44 ASN B O 1
ATOM 6344 N N . THR B 1 45 ? -2.391 43.688 11.227 1 94 45 THR B N 1
ATOM 6345 C CA . THR B 1 45 ? -2.307 43.406 12.656 1 94 45 THR B CA 1
ATOM 6346 C C . THR B 1 45 ? -2.465 44.688 13.469 1 94 45 THR B C 1
ATOM 6348 O O . THR B 1 45 ? -3.246 44.719 14.422 1 94 45 THR B O 1
ATOM 6351 N N . ILE B 1 46 ? -1.871 45.719 13.023 1 94.5 46 ILE B N 1
ATOM 6352 C CA . ILE B 1 46 ? -1.879 46.969 13.766 1 94.5 46 ILE B CA 1
ATOM 6353 C C . ILE B 1 46 ? -3.268 47.594 13.703 1 94.5 46 ILE B C 1
ATOM 6355 O O . ILE B 1 46 ? -3.77 48.125 14.703 1 94.5 46 ILE B O 1
ATOM 6359 N N . ARG B 1 47 ? -3.836 47.5 12.531 1 93.25 47 ARG B N 1
ATOM 6360 C CA . ARG B 1 47 ? -5.184 48.031 12.359 1 93.25 47 ARG B CA 1
ATOM 6361 C C . ARG B 1 47 ? -6.172 47.344 13.297 1 93.25 47 ARG B C 1
ATOM 6363 O O . ARG B 1 47 ? -6.992 48 13.938 1 93.25 47 ARG B O 1
ATOM 6370 N N . ILE B 1 48 ? -6.07 46.125 13.383 1 95.31 48 ILE B N 1
ATOM 6371 C CA . ILE B 1 48 ? -6.953 45.344 14.234 1 95.31 48 ILE B CA 1
ATOM 6372 C C . ILE B 1 48 ? -6.699 45.688 15.703 1 95.31 48 ILE B C 1
ATOM 6374 O O . ILE B 1 48 ? -7.645 45.906 16.469 1 95.31 48 ILE B O 1
ATOM 6378 N N . ALA B 1 49 ? -5.461 45.781 16.094 1 96.62 49 ALA B N 1
ATOM 6379 C CA . ALA B 1 49 ? -5.078 46.062 17.469 1 96.62 49 ALA B CA 1
ATOM 6380 C C . ALA B 1 49 ? -5.648 47.406 17.922 1 96.62 49 ALA B C 1
ATOM 6382 O O . ALA B 1 49 ? -6.176 47.5 19.031 1 96.62 49 ALA B O 1
ATOM 6383 N N . LYS B 1 50 ? -5.664 48.375 17.094 1 95.56 50 LYS B N 1
ATOM 6384 C CA . LYS B 1 50 ? -6.051 49.75 17.438 1 95.56 50 LYS B CA 1
ATOM 6385 C C . LYS B 1 50 ? -7.562 49.844 17.625 1 95.56 50 LYS B C 1
ATOM 6387 O O . LYS B 1 50 ? -8.047 50.812 18.234 1 95.56 50 LYS B O 1
ATOM 6392 N N . GLN B 1 51 ? -8.211 48.938 17.141 1 94.94 51 GLN B N 1
ATOM 6393 C CA . GLN B 1 51 ? -9.656 48.906 17.344 1 94.94 51 GLN B CA 1
ATOM 6394 C C . GLN B 1 51 ? -10.008 48.531 18.766 1 94.94 51 GLN B C 1
ATOM 6396 O O . GLN B 1 51 ? -11.102 48.844 19.25 1 94.94 51 GLN B O 1
ATOM 6401 N N . TYR B 1 52 ? -9.117 48 19.484 1 95.88 52 TYR B N 1
ATOM 6402 C CA . TYR B 1 52 ? -9.461 47.438 20.781 1 95.88 52 TYR B CA 1
ATOM 6403 C C . TYR B 1 52 ? -8.742 48.188 21.906 1 95.88 52 TYR B C 1
ATOM 6405 O O . TYR B 1 52 ? -9.141 48.094 23.078 1 95.88 52 TYR B O 1
ATOM 6413 N N . THR B 1 53 ? -7.633 48.844 21.578 1 96 53 THR B N 1
ATOM 6414 C CA . THR B 1 53 ? -6.906 49.594 22.594 1 96 53 THR B CA 1
ATOM 6415 C C . THR B 1 53 ? -6.102 50.719 21.953 1 96 53 THR B C 1
ATOM 6417 O O . THR B 1 53 ? -5.688 50.625 20.797 1 96 53 THR B O 1
ATOM 6420 N N . GLU B 1 54 ? -5.867 51.688 22.703 1 95.5 54 GLU B N 1
ATOM 6421 C CA . GLU B 1 54 ? -5.023 52.812 22.266 1 95.5 54 GLU B CA 1
ATOM 6422 C C . GLU B 1 54 ? -3.561 52.562 22.625 1 95.5 54 GLU B C 1
ATOM 6424 O O . GLU B 1 54 ? -2.664 53.219 22.094 1 95.5 54 GLU B O 1
ATOM 6429 N N . LYS B 1 55 ? -3.342 51.625 23.469 1 97.5 55 LYS B N 1
ATOM 6430 C CA . LYS B 1 55 ? -1.996 51.344 23.953 1 97.5 55 LYS B CA 1
ATOM 6431 C C . LYS B 1 55 ? -1.286 50.344 23.062 1 97.5 55 LYS B C 1
ATOM 6433 O O . LYS B 1 55 ? -0.945 49.25 23.516 1 97.5 55 LYS B O 1
ATOM 6438 N N . VAL B 1 56 ? -1.104 50.781 21.828 1 97.88 56 VAL B N 1
ATOM 6439 C CA . VAL B 1 56 ? -0.363 50 20.844 1 97.88 56 VAL B CA 1
ATOM 6440 C C . VAL B 1 56 ? 0.998 50.625 20.594 1 97.88 56 VAL B C 1
ATOM 6442 O O . VAL B 1 56 ? 1.074 51.781 20.172 1 97.88 56 VAL B O 1
ATOM 6445 N N . TYR B 1 57 ? 2.066 49.906 20.922 1 97.5 57 TYR B N 1
ATOM 6446 C CA . TYR B 1 57 ? 3.422 50.438 20.797 1 97.5 57 TYR B CA 1
ATOM 6447 C C . TYR B 1 57 ? 4.219 49.625 19.766 1 97.5 57 TYR B C 1
ATOM 6449 O O . TYR B 1 57 ? 3.867 48.5 19.438 1 97.5 57 TYR B O 1
ATOM 6457 N N . PHE B 1 58 ? 5.273 50.312 19.219 1 96.94 58 PHE B N 1
ATOM 6458 C CA . PHE B 1 58 ? 6.121 49.656 18.219 1 96.94 58 PHE B CA 1
ATOM 6459 C C . PHE B 1 58 ? 7.562 49.594 18.703 1 96.94 58 PHE B C 1
ATOM 6461 O O . PHE B 1 58 ? 8.094 50.562 19.234 1 96.94 58 PHE B O 1
ATOM 6468 N N . HIS B 1 59 ? 8.102 48.438 18.625 1 96.56 59 HIS B N 1
ATOM 6469 C CA . HIS B 1 59 ? 9.523 48.188 18.844 1 96.56 59 HIS B CA 1
ATOM 6470 C C . HIS B 1 59 ? 10.078 47.188 17.828 1 96.56 59 HIS B C 1
ATOM 6472 O O . HIS B 1 59 ? 9.445 46.156 17.562 1 96.56 59 HIS B O 1
ATOM 6478 N N . ASN B 1 60 ? 11.25 47.469 17.312 1 94.88 60 ASN B N 1
ATOM 6479 C CA . ASN B 1 60 ? 11.859 46.562 16.344 1 94.88 60 ASN B CA 1
ATOM 6480 C C . ASN B 1 60 ? 12.25 45.25 17 1 94.88 60 ASN B C 1
ATOM 6482 O O . ASN B 1 60 ? 12.773 45.219 18.109 1 94.88 60 ASN B O 1
ATOM 6486 N N . TRP B 1 61 ? 11.953 44.25 16.234 1 92.56 61 TRP B N 1
ATOM 6487 C CA . TRP B 1 61 ? 12.375 42.906 16.672 1 92.56 61 TRP B CA 1
ATOM 6488 C C . TRP B 1 61 ? 13.891 42.875 16.828 1 92.56 61 TRP B C 1
ATOM 6490 O O . TRP B 1 61 ? 14.633 43.344 15.969 1 92.56 61 TRP B O 1
ATOM 6500 N N . ASN B 1 62 ? 14.398 42.312 17.938 1 91.56 62 ASN B N 1
ATOM 6501 C CA . ASN B 1 62 ? 15.828 42.281 18.203 1 91.56 62 ASN B CA 1
ATOM 6502 C C . ASN B 1 62 ? 16.328 40.844 18.422 1 91.56 62 ASN B C 1
ATOM 6504 O O . ASN B 1 62 ? 17.266 40.625 19.188 1 91.56 62 ASN B O 1
ATOM 6508 N N . ASP B 1 63 ? 15.656 39.844 18 1 90.69 63 ASP B N 1
ATOM 6509 C CA . ASP B 1 63 ? 16 38.406 18.047 1 90.69 63 ASP B CA 1
ATOM 6510 C C . ASP B 1 63 ? 16.062 37.906 19.484 1 90.69 63 ASP B C 1
ATOM 6512 O O . ASP B 1 63 ? 16.938 37.125 19.828 1 90.69 63 ASP B O 1
ATOM 6516 N N . ASP B 1 64 ? 15.242 38.5 20.25 1 92.44 64 ASP B N 1
ATOM 6517 C CA . ASP B 1 64 ? 15.164 38.094 21.656 1 92.44 64 ASP B CA 1
ATOM 6518 C C . ASP B 1 64 ? 13.742 38.25 22.203 1 92.44 64 ASP B C 1
ATOM 6520 O O . ASP B 1 64 ? 13.305 39.375 22.484 1 92.44 64 ASP B O 1
ATOM 6524 N N . PHE B 1 65 ? 13.125 37.156 22.484 1 92.44 65 PHE B N 1
ATOM 6525 C CA . PHE B 1 65 ? 11.734 37.156 22.906 1 92.44 65 PHE B CA 1
ATOM 6526 C C . PHE B 1 65 ? 11.602 37.75 24.312 1 92.44 65 PHE B C 1
ATOM 6528 O O . PHE B 1 65 ? 10.664 38.5 24.609 1 92.44 65 PHE B O 1
ATOM 6535 N N . SER B 1 66 ? 12.492 37.406 25.188 1 93.38 66 SER B N 1
ATOM 6536 C CA . SER B 1 66 ? 12.422 37.938 26.547 1 93.38 66 SER B CA 1
ATOM 6537 C C . SER B 1 66 ? 12.57 39.438 26.594 1 93.38 66 SER B C 1
ATOM 6539 O O . SER B 1 66 ? 11.891 40.125 27.359 1 93.38 66 SER B O 1
ATOM 6541 N N . SER B 1 67 ? 13.477 39.906 25.766 1 94.06 67 SER B N 1
ATOM 6542 C CA . SER B 1 67 ? 13.68 41.344 25.703 1 94.06 67 SER B CA 1
ATOM 6543 C C . SER B 1 67 ? 12.398 42.062 25.266 1 94.06 67 SER B C 1
ATOM 6545 O O . SER B 1 67 ? 12 43.031 25.875 1 94.06 67 SER B O 1
ATOM 6547 N N . MET B 1 68 ? 11.773 41.562 24.312 1 94.12 68 MET B N 1
ATOM 6548 C CA . MET B 1 68 ? 10.547 42.156 23.797 1 94.12 68 MET B CA 1
ATOM 6549 C C . MET B 1 68 ? 9.422 42.062 24.828 1 94.12 68 MET B C 1
ATOM 6551 O O . MET B 1 68 ? 8.641 43 25 1 94.12 68 MET B O 1
ATOM 6555 N N . ARG B 1 69 ? 9.328 40.938 25.469 1 94.88 69 ARG B N 1
ATOM 6556 C CA . ARG B 1 69 ? 8.312 40.75 26.5 1 94.88 69 ARG B CA 1
ATOM 6557 C C . ARG B 1 69 ? 8.516 41.719 27.656 1 94.88 69 ARG B C 1
ATOM 6559 O O . ARG B 1 69 ? 7.543 42.281 28.172 1 94.88 69 ARG B O 1
ATOM 6566 N N . ASN B 1 70 ? 9.766 41.875 28.047 1 96.38 70 ASN B N 1
ATOM 6567 C CA . ASN B 1 70 ? 10.062 42.781 29.141 1 96.38 70 ASN B CA 1
ATOM 6568 C C . ASN B 1 70 ? 9.75 44.25 28.766 1 96.38 70 ASN B C 1
ATOM 6570 O O . ASN B 1 70 ? 9.336 45.031 29.609 1 96.38 70 ASN B O 1
ATOM 6574 N N . ILE B 1 71 ? 9.961 44.531 27.5 1 96.12 71 ILE B N 1
ATOM 6575 C CA . ILE B 1 71 ? 9.578 45.844 27.016 1 96.12 71 ILE B CA 1
ATOM 6576 C C . ILE B 1 71 ? 8.07 46.031 27.141 1 96.12 71 ILE B C 1
ATOM 6578 O O . ILE B 1 71 ? 7.602 47.062 27.625 1 96.12 71 ILE B O 1
ATOM 6582 N N . SER B 1 72 ? 7.344 45.062 26.75 1 95.69 72 SER B N 1
ATOM 6583 C CA . SER B 1 72 ? 5.895 45.156 26.875 1 95.69 72 SER B CA 1
ATOM 6584 C C . SER B 1 72 ? 5.461 45.281 28.328 1 95.69 72 SER B C 1
ATOM 6586 O O . SER B 1 72 ? 4.539 46.031 28.641 1 95.69 72 SER B O 1
ATOM 6588 N N . ILE B 1 73 ? 6.102 44.594 29.25 1 96.69 73 ILE B N 1
ATOM 6589 C CA . ILE B 1 73 ? 5.805 44.625 30.688 1 96.69 73 ILE B CA 1
ATOM 6590 C C . ILE B 1 73 ? 6.109 46 31.25 1 96.69 73 ILE B C 1
ATOM 6592 O O . ILE B 1 73 ? 5.406 46.469 32.156 1 96.69 73 ILE B O 1
ATOM 6596 N N . SER B 1 74 ? 7.09 46.688 30.734 1 96.44 74 SER B N 1
ATOM 6597 C CA . SER B 1 74 ? 7.516 47.969 31.234 1 96.44 74 SER B CA 1
ATOM 6598 C C . SER B 1 74 ? 6.418 49.031 31.062 1 96.44 74 SER B C 1
ATOM 6600 O O . SER B 1 74 ? 6.41 50.031 31.75 1 96.44 74 SER B O 1
ATOM 6602 N N . TYR B 1 75 ? 5.488 48.781 30.156 1 96.88 75 TYR B N 1
ATOM 6603 C CA . TYR B 1 75 ? 4.391 49.719 29.938 1 96.88 75 TYR B CA 1
ATOM 6604 C C . TYR B 1 75 ? 3.256 49.469 30.922 1 96.88 75 TYR B C 1
ATOM 6606 O O . TYR B 1 75 ? 2.346 50.281 31.047 1 96.88 75 TYR B O 1
ATOM 6614 N N . ALA B 1 76 ? 3.336 48.406 31.641 1 97.25 76 ALA B N 1
ATOM 6615 C CA . ALA B 1 76 ? 2.221 47.969 32.469 1 97.25 76 ALA B CA 1
ATOM 6616 C C . ALA B 1 76 ? 2.164 48.75 33.781 1 97.25 76 ALA B C 1
ATOM 6618 O O . ALA B 1 76 ? 3.199 49.031 34.406 1 97.25 76 ALA B O 1
ATOM 6619 N N . LYS B 1 77 ? 0.913 49 34.219 1 95.88 77 LYS B N 1
ATOM 6620 C CA . LYS B 1 77 ? 0.723 49.75 35.469 1 95.88 77 LYS B CA 1
ATOM 6621 C C . LYS B 1 77 ? -0.135 49 36.469 1 95.88 77 LYS B C 1
ATOM 6623 O O . LYS B 1 77 ? -0.298 49.438 37.594 1 95.88 77 LYS B O 1
ATOM 6628 N N . GLY B 1 78 ? -0.6 47.906 36.031 1 95.94 78 GLY B N 1
ATOM 6629 C CA . GLY B 1 78 ? -1.463 47.125 36.875 1 95.94 78 GLY B CA 1
ATOM 6630 C C . GLY B 1 78 ? -0.708 46.406 38 1 95.94 78 GLY B C 1
ATOM 6631 O O . GLY B 1 78 ? 0.489 46.156 37.844 1 95.94 78 GLY B O 1
ATOM 6632 N N . GLU B 1 79 ? -1.416 46.062 39.062 1 96.12 79 GLU B N 1
ATOM 6633 C CA . GLU B 1 79 ? -0.833 45.312 40.156 1 96.12 79 GLU B CA 1
ATOM 6634 C C . GLU B 1 79 ? -0.455 43.906 39.75 1 96.12 79 GLU B C 1
ATOM 6636 O O . GLU B 1 79 ? 0.505 43.312 40.25 1 96.12 79 GLU B O 1
ATOM 6641 N N . TRP B 1 80 ? -1.23 43.344 38.875 1 97.25 80 TRP B N 1
ATOM 6642 C CA . TRP B 1 80 ? -0.993 42 38.344 1 97.25 80 TRP B CA 1
ATOM 6643 C C . TRP B 1 80 ? -0.805 42.062 36.844 1 97.25 80 TRP B C 1
ATOM 6645 O O . TRP B 1 80 ? -1.304 42.969 36.156 1 97.25 80 TRP B O 1
ATOM 6655 N N . LEU B 1 81 ? -0.078 41.062 36.375 1 97.62 81 LEU B N 1
ATOM 6656 C CA . LEU B 1 81 ? 0.209 40.938 34.938 1 97.62 81 LEU B CA 1
ATOM 6657 C C . LEU B 1 81 ? -0.362 39.656 34.375 1 97.62 81 LEU B C 1
ATOM 6659 O O . LEU B 1 81 ? -0.267 38.594 35.031 1 97.62 81 LEU B O 1
ATOM 6663 N N . LEU B 1 82 ? -1.021 39.719 33.281 1 97.56 82 LEU B N 1
ATOM 6664 C CA . LEU B 1 82 ? -1.365 38.562 32.438 1 97.56 82 LEU B CA 1
ATOM 6665 C C . LEU B 1 82 ? -0.646 38.625 31.109 1 97.56 82 LEU B C 1
ATOM 6667 O O . LEU B 1 82 ? -0.915 39.5 30.297 1 97.56 82 LEU B O 1
ATOM 6671 N N . ILE B 1 83 ? 0.249 37.719 30.875 1 97.06 83 ILE B N 1
ATOM 6672 C CA . ILE B 1 83 ? 1.057 37.688 29.656 1 97.06 83 ILE B CA 1
ATOM 6673 C C . ILE B 1 83 ? 0.442 36.719 28.656 1 97.06 83 ILE B C 1
ATOM 6675 O O . ILE B 1 83 ? 0.276 35.531 28.953 1 97.06 83 ILE B O 1
ATOM 6679 N N . LEU B 1 84 ? 0.163 37.219 27.422 1 95.75 84 LEU B N 1
ATOM 6680 C CA . LEU B 1 84 ? -0.497 36.375 26.422 1 95.75 84 LEU B CA 1
ATOM 6681 C C . LEU B 1 84 ? 0.188 36.5 25.062 1 95.75 84 LEU B C 1
ATOM 6683 O O . LEU B 1 84 ? 0.817 37.531 24.781 1 95.75 84 LEU B O 1
ATOM 6687 N N . ASP B 1 85 ? 0.081 35.438 24.312 1 94.12 85 ASP B N 1
ATOM 6688 C CA . ASP B 1 85 ? 0.416 35.5 22.891 1 94.12 85 ASP B CA 1
ATOM 6689 C C . ASP B 1 85 ? -0.816 35.844 22.047 1 94.12 85 ASP B C 1
ATOM 6691 O O . ASP B 1 85 ? -1.948 35.656 22.5 1 94.12 85 ASP B O 1
ATOM 6695 N N . ALA B 1 86 ? -0.56 36.344 20.844 1 94.12 86 ALA B N 1
ATOM 6696 C CA . ALA B 1 86 ? -1.638 36.844 19.984 1 94.12 86 ALA B CA 1
ATOM 6697 C C . ALA B 1 86 ? -2.535 35.688 19.531 1 94.12 86 ALA B C 1
ATOM 6699 O O . ALA B 1 86 ? -3.686 35.906 19.141 1 94.12 86 ALA B O 1
ATOM 6700 N N . ASP B 1 87 ? -2.01 34.469 19.625 1 93.25 87 ASP B N 1
ATOM 6701 C CA . ASP B 1 87 ? -2.762 33.344 19.109 1 93.25 87 ASP B CA 1
ATOM 6702 C C . ASP B 1 87 ? -3.373 32.531 20.25 1 93.25 87 ASP B C 1
ATOM 6704 O O . ASP B 1 87 ? -3.6 31.328 20.109 1 93.25 87 ASP B O 1
ATOM 6708 N N . GLU B 1 88 ? -3.596 33.125 21.344 1 95.88 88 GLU B N 1
ATOM 6709 C CA . GLU B 1 88 ? -4.227 32.5 22.5 1 95.88 88 GLU B CA 1
ATOM 6710 C C . GLU B 1 88 ? -5.586 33.125 22.797 1 95.88 88 GLU B C 1
ATOM 6712 O O . GLU B 1 88 ? -5.66 34.25 23.25 1 95.88 88 GLU B O 1
ATOM 6717 N N . VAL B 1 89 ? -6.66 32.344 22.656 1 96.38 89 VAL B N 1
ATOM 6718 C CA . VAL B 1 89 ? -8.031 32.844 22.797 1 96.38 89 VAL B CA 1
ATOM 6719 C C . VAL B 1 89 ? -8.586 32.438 24.156 1 96.38 89 VAL B C 1
ATOM 6721 O O . VAL B 1 89 ? -8.57 31.25 24.516 1 96.38 89 VAL B O 1
ATOM 6724 N N . LEU B 1 90 ? -9.094 33.344 24.859 1 96.94 90 LEU B N 1
ATOM 6725 C CA . LEU B 1 90 ? -9.633 33.125 26.203 1 96.94 90 LEU B CA 1
ATOM 6726 C C . LEU B 1 90 ? -10.93 32.312 26.125 1 96.94 90 LEU B C 1
ATOM 6728 O O . LEU B 1 90 ? -11.828 32.656 25.344 1 96.94 90 LEU B O 1
ATOM 6732 N N . ILE B 1 91 ? -11.023 31.312 26.922 1 94.69 91 ILE B N 1
ATOM 6733 C CA . ILE B 1 91 ? -12.203 30.453 26.938 1 94.69 91 ILE B CA 1
ATOM 6734 C C . ILE B 1 91 ? -12.945 30.609 28.266 1 94.69 91 ILE B C 1
ATOM 6736 O O . ILE B 1 91 ? -14.164 30.781 28.281 1 94.69 91 ILE B O 1
ATOM 6740 N N . ASP B 1 92 ? -12.148 30.5 29.375 1 94.56 92 ASP B N 1
ATOM 6741 C CA . ASP B 1 92 ? -12.727 30.594 30.703 1 94.56 92 ASP B CA 1
ATOM 6742 C C . ASP B 1 92 ? -11.883 31.484 31.609 1 94.56 92 ASP B C 1
ATOM 6744 O O . ASP B 1 92 ? -10.664 31.328 31.672 1 94.56 92 ASP B O 1
ATOM 6748 N N . TYR B 1 93 ? -12.516 32.375 32.25 1 93.88 93 TYR B N 1
ATOM 6749 C CA . TYR B 1 93 ? -11.82 33.312 33.125 1 93.88 93 TYR B CA 1
ATOM 6750 C C . TYR B 1 93 ? -12.469 33.344 34.5 1 93.88 93 TYR B C 1
ATOM 6752 O O . TYR B 1 93 ? -12.242 34.281 35.281 1 93.88 93 TYR B O 1
ATOM 6760 N N . SER B 1 94 ? -13.258 32.438 34.875 1 93.38 94 SER B N 1
ATOM 6761 C CA . SER B 1 94 ? -14.016 32.406 36.125 1 93.38 94 SER B CA 1
ATOM 6762 C C . SER B 1 94 ? -13.086 32.438 37.344 1 93.38 94 SER B C 1
ATOM 6764 O O . SER B 1 94 ? -13.359 33.094 38.312 1 93.38 94 SER B O 1
ATOM 6766 N N . ASN B 1 95 ? -12.031 31.75 37.188 1 94 95 ASN B N 1
ATOM 6767 C CA . ASN B 1 95 ? -11.102 31.641 38.312 1 94 95 ASN B CA 1
ATOM 6768 C C . ASN B 1 95 ? -10.344 32.938 38.562 1 94 95 ASN B C 1
ATOM 6770 O O . ASN B 1 95 ? -9.883 33.219 39.656 1 94 95 ASN B O 1
ATOM 6774 N N . ILE B 1 96 ? -10.188 33.75 37.5 1 94.75 96 ILE B N 1
ATOM 6775 C CA . ILE B 1 96 ? -9.547 35.062 37.688 1 94.75 96 ILE B CA 1
ATOM 6776 C C . ILE B 1 96 ? -10.438 35.938 38.531 1 94.75 96 ILE B C 1
ATOM 6778 O O . ILE B 1 96 ? -9.945 36.625 39.469 1 94.75 96 ILE B O 1
ATOM 6782 N N . ILE B 1 97 ? -11.711 35.875 38.281 1 93.81 97 ILE B N 1
ATOM 6783 C CA . ILE B 1 97 ? -12.664 36.688 39.062 1 93.81 97 ILE B CA 1
ATOM 6784 C C . ILE B 1 97 ? -12.656 36.25 40.5 1 93.81 97 ILE B C 1
ATOM 6786 O O . ILE B 1 97 ? -12.516 37.094 41.406 1 93.81 97 ILE B O 1
ATOM 6790 N N . LYS B 1 98 ? -12.695 35 40.688 1 93.88 98 LYS B N 1
ATOM 6791 C CA . LYS B 1 98 ? -12.68 34.469 42.031 1 93.88 98 LYS B CA 1
ATOM 6792 C C . LYS B 1 98 ? -11.375 34.812 42.75 1 93.88 98 LYS B C 1
ATOM 6794 O O . LYS B 1 98 ? -11.367 35.031 43.969 1 93.88 98 LYS B O 1
ATOM 6799 N N . PHE B 1 99 ? -10.375 34.75 42.062 1 95.25 99 PHE B N 1
ATOM 6800 C CA . PHE B 1 99 ? -9.039 35 42.594 1 95.25 99 PHE B CA 1
ATOM 6801 C C . PHE B 1 99 ? -8.969 36.406 43.188 1 95.25 99 PHE B C 1
ATOM 6803 O O . PHE B 1 99 ? -8.461 36.562 44.312 1 95.25 99 PHE B O 1
ATOM 6810 N N . PHE B 1 100 ? -9.547 37.438 42.625 1 94.12 100 PHE B N 1
ATOM 6811 C CA . PHE B 1 100 ? -9.5 38.812 43.094 1 94.12 100 PHE B CA 1
ATOM 6812 C C . PHE B 1 100 ? -10.586 39.062 44.125 1 94.12 100 PHE B C 1
ATOM 6814 O O . PHE B 1 100 ? -10.352 39.75 45.125 1 94.12 100 PHE B O 1
ATOM 6821 N N . GLU B 1 101 ? -11.719 38.469 43.938 1 93.19 101 GLU B N 1
ATOM 6822 C CA . GLU B 1 101 ? -12.852 38.688 44.844 1 93.19 101 GLU B CA 1
ATOM 6823 C C . GLU B 1 101 ? -12.648 38.031 46.188 1 93.19 101 GLU B C 1
ATOM 6825 O O . GLU B 1 101 ? -13.086 38.562 47.219 1 93.19 101 GLU B O 1
ATOM 6830 N N . SER B 1 102 ? -12.023 36.938 46.156 1 93.88 102 SER B N 1
ATOM 6831 C CA . SER B 1 102 ? -11.883 36.156 47.375 1 93.88 102 SER B CA 1
ATOM 6832 C C . SER B 1 102 ? -10.625 36.562 48.125 1 93.88 102 SER B C 1
ATOM 6834 O O . SER B 1 102 ? -10.305 36 49.188 1 93.88 102 SER B O 1
ATOM 6836 N N . GLY B 1 103 ? -9.828 37.406 47.625 1 92.56 103 GLY B N 1
ATOM 6837 C CA . GLY B 1 103 ? -8.633 37.906 48.281 1 92.56 103 GLY B CA 1
ATOM 6838 C C . GLY B 1 103 ? -7.438 36.969 48.125 1 92.56 103 GLY B C 1
ATOM 6839 O O . GLY B 1 103 ? -6.43 37.125 48.812 1 92.56 103 GLY B O 1
ATOM 6840 N N . LEU B 1 104 ? -7.527 36.094 47.25 1 93.19 104 LEU B N 1
ATOM 6841 C CA . LEU B 1 104 ? -6.438 35.156 47 1 93.19 104 LEU B CA 1
ATOM 6842 C C . LEU B 1 104 ? -5.234 35.875 46.406 1 93.19 104 LEU B C 1
ATOM 6844 O O . LEU B 1 104 ? -4.102 35.406 46.5 1 93.19 104 LEU B O 1
ATOM 6848 N N . ASN B 1 105 ? -5.449 37.031 45.812 1 93.44 105 ASN B N 1
ATOM 6849 C CA . ASN B 1 105 ? -4.379 37.812 45.219 1 93.44 105 ASN B CA 1
ATOM 6850 C C . ASN B 1 105 ? -3.383 38.312 46.25 1 93.44 105 ASN B C 1
ATOM 6852 O O . ASN B 1 105 ? -2.268 38.719 45.938 1 93.44 105 ASN B O 1
ATOM 6856 N N . LYS B 1 106 ? -3.74 38.156 47.469 1 93.62 106 LYS B N 1
ATOM 6857 C CA . LYS B 1 106 ? -2.834 38.562 48.562 1 93.62 106 LYS B CA 1
ATOM 6858 C C . LYS B 1 106 ? -1.983 37.375 49 1 93.62 106 LYS B C 1
ATOM 6860 O O . LYS B 1 106 ? -0.911 37.562 49.594 1 93.62 106 LYS B O 1
ATOM 6865 N N . LYS B 1 107 ? -2.469 36.188 48.656 1 94.31 107 LYS B N 1
ATOM 6866 C CA . LYS B 1 107 ? -1.819 34.969 49.125 1 94.31 107 LYS B CA 1
ATOM 6867 C C . LYS B 1 107 ? -0.832 34.438 48.125 1 94.31 107 LYS B C 1
ATOM 6869 O O . LYS B 1 107 ? 0.174 33.812 48.469 1 94.31 107 LYS B O 1
ATOM 6874 N N . PHE B 1 108 ? -1.14 34.625 46.969 1 95.5 108 PHE B N 1
ATOM 6875 C CA . PHE B 1 108 ? -0.325 34.031 45.906 1 95.5 108 PHE B CA 1
ATOM 6876 C C . PHE B 1 108 ? 0.5 35.094 45.219 1 95.5 108 PHE B C 1
ATOM 6878 O O . PHE B 1 108 ? 0.183 36.281 45.281 1 95.5 108 PHE B O 1
ATOM 6885 N N . ASN B 1 109 ? 1.604 34.625 44.531 1 95.56 109 ASN B N 1
ATOM 6886 C CA . ASN B 1 109 ? 2.479 35.562 43.844 1 95.56 109 ASN B CA 1
ATOM 6887 C C . ASN B 1 109 ? 2.494 35.312 42.312 1 95.56 109 ASN B C 1
ATOM 6889 O O . ASN B 1 109 ? 2.938 36.156 41.562 1 95.56 109 ASN B O 1
ATOM 6893 N N . SER B 1 110 ? 2.09 34.219 41.969 1 96.06 110 SER B N 1
ATOM 6894 C CA . SER B 1 110 ? 2.021 33.812 40.562 1 96.06 110 SER B CA 1
ATOM 6895 C C . SER B 1 110 ? 0.884 32.812 40.312 1 96.06 110 SER B C 1
ATOM 6897 O O . SER B 1 110 ? 0.332 32.25 41.281 1 96.06 110 SER B O 1
ATOM 6899 N N . ALA B 1 111 ? 0.481 32.625 39.062 1 95.62 111 ALA B N 1
ATOM 6900 C CA . ALA B 1 111 ? -0.533 31.641 38.719 1 95.62 111 ALA B CA 1
ATOM 6901 C C . ALA B 1 111 ? -0.313 31.094 37.312 1 95.62 111 ALA B C 1
ATOM 6903 O O . ALA B 1 111 ? 0.254 31.781 36.469 1 95.62 111 ALA B O 1
ATOM 6904 N N . SER B 1 112 ? -0.767 29.844 37.188 1 94.44 112 SER B N 1
ATOM 6905 C CA . SER B 1 112 ? -0.672 29.219 35.875 1 94.44 112 SER B CA 1
ATOM 6906 C C . SER B 1 112 ? -1.998 29.297 35.125 1 94.44 112 SER B C 1
ATOM 6908 O O . SER B 1 112 ? -3.051 29.5 35.719 1 94.44 112 SER B O 1
ATOM 6910 N N . VAL B 1 113 ? -1.909 29.281 33.781 1 94.94 113 VAL B N 1
ATOM 6911 C CA . VAL B 1 113 ? -3.076 29.141 32.938 1 94.94 113 VAL B CA 1
ATOM 6912 C C . VAL B 1 113 ? -3.018 27.797 32.188 1 94.94 113 VAL B C 1
ATOM 6914 O O . VAL B 1 113 ? -1.935 27.234 32 1 94.94 113 VAL B O 1
ATOM 6917 N N . ARG B 1 114 ? -4.191 27.266 31.844 1 92.75 114 ARG B N 1
ATOM 6918 C CA . ARG B 1 114 ? -4.262 26.062 31.031 1 92.75 114 ARG B CA 1
ATOM 6919 C C . ARG B 1 114 ? -4.406 26.406 29.562 1 92.75 114 ARG B C 1
ATOM 6921 O O . ARG B 1 114 ? -5.359 27.078 29.156 1 92.75 114 ARG B O 1
ATOM 6928 N N . LEU B 1 115 ? -3.424 25.984 28.828 1 93.44 115 LEU B N 1
ATOM 6929 C CA . LEU B 1 115 ? -3.449 26.188 27.391 1 93.44 115 LEU B CA 1
ATOM 6930 C C . LEU B 1 115 ? -3.9 24.922 26.672 1 93.44 115 LEU B C 1
ATOM 6932 O O . LEU B 1 115 ? -3.314 23.844 26.859 1 93.44 115 LEU B O 1
ATOM 6936 N N . LYS B 1 116 ? -4.949 25.031 25.906 1 92.94 116 LYS B N 1
ATOM 6937 C CA . LYS B 1 116 ? -5.375 23.969 25 1 92.94 116 LYS B CA 1
ATOM 6938 C C . LYS B 1 116 ? -4.742 24.141 23.625 1 92.94 116 LYS B C 1
ATOM 6940 O O . LYS B 1 116 ? -5.254 24.875 22.781 1 92.94 116 LYS B O 1
ATOM 6945 N N . ASN B 1 117 ? -3.645 23.422 23.438 1 92.19 117 ASN B N 1
ATOM 6946 C CA . ASN B 1 117 ? -2.951 23.5 22.156 1 92.19 117 ASN B CA 1
ATOM 6947 C C . ASN B 1 117 ? -3.695 22.719 21.078 1 92.19 117 ASN B C 1
ATOM 6949 O O . ASN B 1 117 ? -3.846 21.5 21.172 1 92.19 117 ASN B O 1
ATOM 6953 N N . LEU B 1 118 ? -4.07 23.391 19.969 1 89.44 118 LEU B N 1
ATOM 6954 C CA . LEU B 1 118 ? -4.824 22.75 18.906 1 89.44 118 LEU B CA 1
ATOM 6955 C C . LEU B 1 118 ? -3.887 22.25 17.812 1 89.44 118 LEU B C 1
ATOM 6957 O O . LEU B 1 118 ? -3.01 22.969 17.344 1 89.44 118 LEU B O 1
ATOM 6961 N N . TYR B 1 119 ? -4.078 20.984 17.484 1 83.88 119 TYR B N 1
ATOM 6962 C CA . TYR B 1 119 ? -3.225 20.375 16.469 1 83.88 119 TYR B CA 1
ATOM 6963 C C . TYR B 1 119 ? -3.99 20.156 15.164 1 83.88 119 TYR B C 1
ATOM 6965 O O . TYR B 1 119 ? -3.396 19.812 14.141 1 83.88 119 TYR B O 1
ATOM 6973 N N . SER B 1 120 ? -5.355 20.312 15.211 1 80.56 120 SER B N 1
ATOM 6974 C CA . SER B 1 120 ? -6.176 20.141 14.023 1 80.56 120 SER B CA 1
ATOM 6975 C C . SER B 1 120 ? -7.223 21.25 13.914 1 80.56 120 SER B C 1
ATOM 6977 O O . SER B 1 120 ? -7.703 21.75 14.93 1 80.56 120 SER B O 1
ATOM 6979 N N . PHE B 1 121 ? -7.613 21.438 12.734 1 73.38 121 PHE B N 1
ATOM 6980 C CA . PHE B 1 121 ? -8.523 22.547 12.484 1 73.38 121 PHE B CA 1
ATOM 6981 C C . PHE B 1 121 ? -9.93 22.219 12.977 1 73.38 121 PHE B C 1
ATOM 6983 O O . PHE B 1 121 ? -10.688 23.125 13.344 1 73.38 121 PHE B O 1
ATOM 6990 N N . ASP B 1 122 ? -10.195 20.984 13.008 1 72.31 122 ASP B N 1
ATOM 6991 C CA . ASP B 1 122 ? -11.516 20.594 13.516 1 72.31 122 ASP B CA 1
ATOM 6992 C C . ASP B 1 122 ? -11.523 20.562 15.039 1 72.31 122 ASP B C 1
ATOM 6994 O O . ASP B 1 122 ? -12.555 20.266 15.648 1 72.31 122 ASP B O 1
ATOM 6998 N N . LYS B 1 123 ? -10.359 20.844 15.719 1 79.75 123 LYS B N 1
ATOM 6999 C CA . LYS B 1 123 ? -10.18 20.969 17.156 1 79.75 123 LYS B CA 1
ATOM 7000 C C . LYS B 1 123 ? -10.352 19.625 17.859 1 79.75 123 LYS B C 1
ATOM 7002 O O . LYS B 1 123 ? -10.578 19.578 19.078 1 79.75 123 LYS B O 1
ATOM 7007 N N . LYS B 1 124 ? -10.219 18.609 17.047 1 78.19 124 LYS B N 1
ATOM 7008 C CA . LYS B 1 124 ? -10.383 17.297 17.656 1 78.19 124 LYS B CA 1
ATOM 7009 C C . LYS B 1 124 ? -9.07 16.797 18.25 1 78.19 124 LYS B C 1
ATOM 7011 O O . LYS B 1 124 ? -9.07 16.031 19.219 1 78.19 124 LYS B O 1
ATOM 7016 N N . LEU B 1 125 ? -8.07 17.312 17.688 1 83.06 125 LEU B N 1
ATOM 7017 C CA . LEU B 1 125 ? -6.75 16.969 18.203 1 83.06 125 LEU B CA 1
ATOM 7018 C C . LEU B 1 125 ? -6.148 18.141 18.984 1 83.06 125 LEU B C 1
ATOM 7020 O O . LEU B 1 125 ? -6.004 19.234 18.453 1 83.06 125 LEU B O 1
ATOM 7024 N N . TYR B 1 126 ? -5.918 17.875 20.203 1 88.06 126 TYR B N 1
ATOM 7025 C CA . TYR B 1 126 ? -5.387 18.938 21.047 1 88.06 126 TYR B CA 1
ATOM 7026 C C . TYR B 1 126 ? -4.617 18.359 22.234 1 88.06 126 TYR B C 1
ATOM 7028 O O . TYR B 1 126 ? -4.676 17.156 22.484 1 88.06 126 TYR B O 1
ATOM 7036 N N . GLY B 1 127 ? -3.824 19.156 22.828 1 88.44 127 GLY B N 1
ATOM 7037 C CA . GLY B 1 127 ? -3.125 18.875 24.062 1 88.44 127 GLY B CA 1
ATOM 7038 C C . GLY B 1 127 ? -3.23 20.016 25.078 1 88.44 127 GLY B C 1
ATOM 7039 O O . GLY B 1 127 ? -3.602 21.125 24.719 1 88.44 127 GLY B O 1
ATOM 7040 N N . TYR B 1 128 ? -2.998 19.672 26.344 1 89.44 128 TYR B N 1
ATOM 7041 C CA . TYR B 1 128 ? -3.02 20.672 27.391 1 89.44 128 TYR B CA 1
ATOM 7042 C C . TYR B 1 128 ? -1.622 20.906 27.953 1 89.44 128 TYR B C 1
ATOM 7044 O O . TYR B 1 128 ? -0.795 19.984 27.969 1 89.44 128 TYR B O 1
ATOM 7052 N N . CYS B 1 129 ? -1.436 22.094 28.297 1 89 129 CYS B N 1
ATOM 7053 C CA . CYS B 1 129 ? -0.259 22.422 29.094 1 89 129 CYS B CA 1
ATOM 7054 C C . CYS B 1 129 ? -0.551 23.547 30.062 1 89 129 CYS B C 1
ATOM 7056 O O . CYS B 1 129 ? -1.387 24.422 29.797 1 89 129 CYS B O 1
ATOM 7058 N N . SER B 1 130 ? 0.012 23.438 31.219 1 90.12 130 SER B N 1
ATOM 7059 C CA . SER B 1 130 ? -0.073 24.5 32.219 1 90.12 130 SER B CA 1
ATOM 7060 C C . SER B 1 130 ? 1.182 25.375 32.188 1 90.12 130 SER B C 1
ATOM 7062 O O . SER B 1 130 ? 2.295 24.875 32.344 1 90.12 130 SER B O 1
ATOM 7064 N N . VAL B 1 131 ? 0.928 26.609 31.984 1 92.75 131 VAL B N 1
ATOM 7065 C CA . VAL B 1 131 ? 2.072 27.516 31.875 1 92.75 131 VAL B CA 1
ATOM 7066 C C . VAL B 1 131 ? 1.866 28.719 32.812 1 92.75 131 VAL B C 1
ATOM 7068 O O . VAL B 1 131 ? 0.737 29.172 33 1 92.75 131 VAL B O 1
ATOM 7071 N N . LEU B 1 132 ? 2.982 29.172 33.375 1 94.56 132 LEU B N 1
ATOM 7072 C CA . LEU B 1 132 ? 2.92 30.375 34.188 1 94.56 132 LEU B CA 1
ATOM 7073 C C . LEU B 1 132 ? 2.787 31.625 33.344 1 94.56 132 LEU B C 1
ATOM 7075 O O . LEU B 1 132 ? 3.672 31.922 32.531 1 94.56 132 LEU B O 1
ATOM 7079 N N . ARG B 1 133 ? 1.612 32.344 33.531 1 96.06 133 ARG B N 1
ATOM 7080 C CA . ARG B 1 133 ? 1.351 33.5 32.688 1 96.06 133 ARG B CA 1
ATOM 7081 C C . ARG B 1 133 ? 0.791 34.656 33.5 1 96.06 133 ARG B C 1
ATOM 7083 O O . ARG B 1 133 ? 0.531 35.719 32.969 1 96.06 133 ARG B O 1
ATOM 7090 N N . PHE B 1 134 ? 0.559 34.438 34.812 1 96.56 134 PHE B N 1
ATOM 7091 C CA . PHE B 1 134 ? -0.064 35.406 35.719 1 96.56 134 PHE B CA 1
ATOM 7092 C C . PHE B 1 134 ? 0.863 35.719 36.875 1 96.56 134 PHE B C 1
ATOM 7094 O O . PHE B 1 134 ? 1.212 34.844 37.656 1 96.56 134 PHE B O 1
ATOM 7101 N N . PHE B 1 135 ? 1.222 37.094 37 1 97.19 135 PHE B N 1
ATOM 7102 C CA . PHE B 1 135 ? 2.271 37.438 37.969 1 97.19 135 PHE B CA 1
ATOM 7103 C C . PHE B 1 135 ? 1.958 38.75 38.688 1 97.19 135 PHE B C 1
ATOM 7105 O O . PHE B 1 135 ? 1.352 39.625 38.094 1 97.19 135 PHE B O 1
ATOM 7112 N N . LYS B 1 136 ? 2.475 38.844 39.906 1 95.81 136 LYS B N 1
ATOM 7113 C CA . LYS B 1 136 ? 2.506 40.156 40.562 1 95.81 136 LYS B CA 1
ATOM 7114 C C . LYS B 1 136 ? 3.516 41.062 39.875 1 95.81 136 LYS B C 1
ATOM 7116 O O . LYS B 1 136 ? 4.613 40.625 39.531 1 95.81 136 LYS B O 1
ATOM 7121 N N . ASN B 1 137 ? 3.004 42.219 39.688 1 94.25 137 ASN B N 1
ATOM 7122 C CA . ASN B 1 137 ? 3.842 43.188 39 1 94.25 137 ASN B CA 1
ATOM 7123 C C . ASN B 1 137 ? 4.855 43.844 39.938 1 94.25 137 ASN B C 1
ATOM 7125 O O . ASN B 1 137 ? 4.812 45.062 40.156 1 94.25 137 ASN B O 1
ATOM 7129 N N . LEU B 1 138 ? 5.707 43.094 40.5 1 91 138 LEU B N 1
ATOM 7130 C CA . LEU B 1 138 ? 6.777 43.594 41.375 1 91 138 LEU B CA 1
ATOM 7131 C C . LEU B 1 138 ? 8.133 43.094 40.875 1 91 138 LEU B C 1
ATOM 7133 O O . LEU B 1 138 ? 8.609 42.031 41.281 1 91 138 LEU B O 1
ATOM 7137 N N . ASP B 1 139 ? 8.797 43.875 40.125 1 88.38 139 ASP B N 1
ATOM 7138 C CA . ASP B 1 139 ? 10.117 43.594 39.562 1 88.38 139 ASP B CA 1
ATOM 7139 C C . ASP B 1 139 ? 10.117 42.25 38.812 1 88.38 139 ASP B C 1
ATOM 7141 O O . ASP B 1 139 ? 11.016 41.438 39.031 1 88.38 139 ASP B O 1
ATOM 7145 N N . PHE B 1 140 ? 9.086 41.969 38.125 1 93.19 140 PHE B N 1
ATOM 7146 C CA . PHE B 1 140 ? 8.945 40.719 37.375 1 93.19 140 PHE B CA 1
ATOM 7147 C C . PHE B 1 140 ? 9.602 40.844 36 1 93.19 140 PHE B C 1
ATOM 7149 O O . PHE B 1 140 ? 9.539 41.906 35.375 1 93.19 140 PHE B O 1
ATOM 7156 N N . LYS B 1 141 ? 10.258 39.75 35.5 1 94.56 141 LYS B N 1
ATOM 7157 C CA . LYS B 1 141 ? 10.883 39.75 34.188 1 94.56 141 LYS B CA 1
ATOM 7158 C C . LYS B 1 141 ? 10.984 38.312 33.625 1 94.56 141 LYS B C 1
ATOM 7160 O O . LYS B 1 141 ? 10.805 37.344 34.375 1 94.56 141 LYS B O 1
ATOM 7165 N N . TYR B 1 142 ? 11.188 38.312 32.344 1 95.06 142 TYR B N 1
ATOM 7166 C CA . TYR B 1 142 ? 11.492 37.062 31.656 1 95.06 142 TYR B CA 1
ATOM 7167 C C . TYR B 1 142 ? 12.977 36.969 31.312 1 95.06 142 TYR B C 1
ATOM 7169 O O . TYR B 1 142 ? 13.656 38 31.203 1 95.06 142 TYR B O 1
ATOM 7177 N N . CYS B 1 143 ? 13.422 35.688 31.234 1 90.88 143 CYS B N 1
ATOM 7178 C CA . CYS B 1 143 ? 14.789 35.438 30.797 1 90.88 143 CYS B CA 1
ATOM 7179 C C . CYS B 1 143 ? 14.836 34.375 29.719 1 90.88 143 CYS B C 1
ATOM 7181 O O . CYS B 1 143 ? 13.953 33.5 29.656 1 90.88 143 CYS B O 1
ATOM 7183 N N . GLY B 1 144 ? 15.883 34.469 28.812 1 87.69 144 GLY B N 1
ATOM 7184 C CA . GLY B 1 144 ? 16.062 33.5 27.734 1 87.69 144 GLY B CA 1
ATOM 7185 C C . GLY B 1 144 ? 15.633 34.062 26.391 1 87.69 144 GLY B C 1
ATOM 7186 O O . GLY B 1 144 ? 14.609 34.719 26.266 1 87.69 144 GLY B O 1
ATOM 7187 N N . LYS B 1 145 ? 16.328 33.844 25.359 1 85.25 145 LYS B N 1
ATOM 7188 C CA . LYS B 1 145 ? 16.109 34.406 24.047 1 85.25 145 LYS B CA 1
ATOM 7189 C C . LYS B 1 145 ? 14.891 33.812 23.359 1 85.25 145 LYS B C 1
ATOM 7191 O O . LYS B 1 145 ? 14.203 34.469 22.594 1 85.25 145 LYS B O 1
ATOM 7196 N N . VAL B 1 146 ? 14.727 32.531 23.531 1 85.56 146 VAL B N 1
ATOM 7197 C CA . VAL B 1 146 ? 13.578 31.812 23 1 85.56 146 VAL B CA 1
ATOM 7198 C C . VAL B 1 146 ? 13.055 30.844 24.047 1 85.56 146 VAL B C 1
ATOM 7200 O O . VAL B 1 146 ? 13.82 30.328 24.859 1 85.56 146 VAL B O 1
ATOM 7203 N N . HIS B 1 147 ? 11.703 30.625 23.984 1 83.88 147 HIS B N 1
ATOM 7204 C CA . HIS B 1 147 ? 11.062 29.859 25.047 1 83.88 147 HIS B CA 1
ATOM 7205 C C . HIS B 1 147 ? 11.406 30.438 26.422 1 83.88 147 HIS B C 1
ATOM 7207 O O . HIS B 1 147 ? 11.906 29.719 27.281 1 83.88 147 HIS B O 1
ATOM 7213 N N . GLU B 1 148 ? 11.078 31.609 26.516 1 86.94 148 GLU B N 1
ATOM 7214 C CA . GLU B 1 148 ? 11.453 32.438 27.656 1 86.94 148 GLU B CA 1
ATOM 7215 C C . GLU B 1 148 ? 10.852 31.891 28.953 1 86.94 148 GLU B C 1
ATOM 7217 O O . GLU B 1 148 ? 9.758 31.328 28.938 1 86.94 148 GLU B O 1
ATOM 7222 N N . GLN B 1 149 ? 11.586 32.062 29.953 1 88.5 149 GLN B N 1
ATOM 7223 C CA . GLN B 1 149 ? 11.18 31.578 31.266 1 88.5 149 GLN B CA 1
ATOM 7224 C C . GLN B 1 149 ? 10.875 32.75 32.219 1 88.5 149 GLN B C 1
ATOM 7226 O O . GLN B 1 149 ? 11.656 33.688 32.312 1 88.5 149 GLN B O 1
ATOM 7231 N N . PRO B 1 150 ? 9.75 32.625 32.844 1 93.56 150 PRO B N 1
ATOM 7232 C CA . PRO B 1 150 ? 9.43 33.656 33.812 1 93.56 150 PRO B CA 1
ATOM 7233 C C . PRO B 1 150 ? 10.195 33.531 35.125 1 93.56 150 PRO B C 1
ATOM 7235 O O . PRO B 1 150 ? 10.375 32.406 35.625 1 93.56 150 PRO B O 1
ATOM 7238 N N . MET B 1 151 ? 10.648 34.562 35.594 1 92.88 151 MET B N 1
ATOM 7239 C CA . MET B 1 151 ? 11.219 34.594 36.938 1 92.88 151 MET B CA 1
ATOM 7240 C C . MET B 1 151 ? 10.133 34.812 37.969 1 92.88 151 MET B C 1
ATOM 7242 O O . MET B 1 151 ? 10.031 35.875 38.562 1 92.88 151 MET B O 1
ATOM 7246 N N . TYR B 1 152 ? 9.523 33.75 38.344 1 91.69 152 TYR B N 1
ATOM 7247 C CA . TYR B 1 152 ? 8.312 33.812 39.156 1 91.69 152 TYR B CA 1
ATOM 7248 C C . TYR B 1 152 ? 8.633 33.625 40.625 1 91.69 152 TYR B C 1
ATOM 7250 O O . TYR B 1 152 ? 9.742 33.219 40.969 1 91.69 152 TYR B O 1
ATOM 7258 N N . LYS B 1 153 ? 7.637 33.969 41.469 1 92.75 153 LYS B N 1
ATOM 7259 C CA . LYS B 1 153 ? 7.715 33.781 42.906 1 92.75 153 LYS B CA 1
ATOM 7260 C C . LYS B 1 153 ? 6.602 32.844 43.406 1 92.75 153 LYS B C 1
ATOM 7262 O O . LYS B 1 153 ? 5.492 32.875 42.844 1 92.75 153 LYS B O 1
ATOM 7267 N N . ASN B 1 154 ? 6.879 32.094 44.375 1 91.81 154 ASN B N 1
ATOM 7268 C CA . ASN B 1 154 ? 5.887 31.25 45.031 1 91.81 154 ASN B CA 1
ATOM 7269 C C . ASN B 1 154 ? 5.066 32.031 46.062 1 91.81 154 ASN B C 1
ATOM 7271 O O . ASN B 1 154 ? 5.484 33.125 46.5 1 91.81 154 ASN B O 1
ATOM 7275 N N . PRO B 1 155 ? 3.912 31.562 46.438 1 94.38 155 PRO B N 1
ATOM 7276 C CA . PRO B 1 155 ? 3.186 30.375 45.969 1 94.38 155 PRO B CA 1
ATOM 7277 C C . PRO B 1 155 ? 2.508 30.562 44.625 1 94.38 155 PRO B C 1
ATOM 7279 O O . PRO B 1 155 ? 2.234 31.688 44.219 1 94.38 155 PRO B O 1
ATOM 7282 N N . ILE B 1 156 ? 2.248 29.422 43.969 1 93.62 156 ILE B N 1
ATOM 7283 C CA . ILE B 1 156 ? 1.65 29.422 42.656 1 93.62 156 ILE B CA 1
ATOM 7284 C C . ILE B 1 156 ? 0.208 28.922 42.719 1 93.62 156 ILE B C 1
ATOM 7286 O O . ILE B 1 156 ? -0.08 27.938 43.406 1 93.62 156 ILE B O 1
ATOM 7290 N N . PHE B 1 157 ? -0.709 29.719 42.156 1 93.44 157 PHE B N 1
ATOM 7291 C CA . PHE B 1 157 ? -2.084 29.266 41.969 1 93.44 157 PHE B CA 1
ATOM 7292 C C . PHE B 1 157 ? -2.24 28.547 40.625 1 93.44 157 PHE B C 1
ATOM 7294 O O . PHE B 1 157 ? -1.853 29.062 39.594 1 93.44 157 PHE B O 1
ATOM 7301 N N . ASN B 1 158 ? -2.896 27.391 40.719 1 89.62 158 ASN B N 1
ATOM 7302 C CA . ASN B 1 158 ? -2.939 26.562 39.531 1 89.62 158 ASN B CA 1
ATOM 7303 C C . ASN B 1 158 ? -4.191 26.828 38.688 1 89.62 158 ASN B C 1
ATOM 7305 O O . ASN B 1 158 ? -5.297 26.875 39.219 1 89.62 158 ASN B O 1
ATOM 7309 N N . ASN B 1 159 ? -4.008 27.016 37.375 1 89.69 159 ASN B N 1
ATOM 7310 C CA . ASN B 1 159 ? -5.055 27.062 36.375 1 89.69 159 ASN B CA 1
ATOM 7311 C C . ASN B 1 159 ? -6.066 28.172 36.656 1 89.69 159 ASN B C 1
ATOM 7313 O O . ASN B 1 159 ? -7.262 27.906 36.812 1 89.69 159 ASN B O 1
ATOM 7317 N N . ILE B 1 160 ? -5.582 29.359 36.531 1 94.5 160 ILE B N 1
ATOM 7318 C CA . ILE B 1 160 ? -6.383 30.531 36.844 1 94.5 160 ILE B CA 1
ATOM 7319 C C . ILE B 1 160 ? -7.316 30.859 35.688 1 94.5 160 ILE B C 1
ATOM 7321 O O . ILE B 1 160 ? -8.328 31.547 35.875 1 94.5 160 ILE B O 1
ATOM 7325 N N . ALA B 1 161 ? -6.98 30.406 34.5 1 95.75 161 ALA B N 1
ATOM 7326 C CA . ALA B 1 161 ? -7.781 30.625 33.312 1 95.75 161 ALA B CA 1
ATOM 7327 C C . ALA B 1 161 ? -7.48 29.562 32.25 1 95.75 161 ALA B C 1
ATOM 7329 O O . ALA B 1 161 ? -6.449 28.891 32.312 1 95.75 161 ALA B O 1
ATOM 7330 N N . ASP B 1 162 ? -8.445 29.438 31.281 1 95.31 162 ASP B N 1
ATOM 7331 C CA . ASP B 1 162 ? -8.273 28.516 30.172 1 95.31 162 ASP B CA 1
ATOM 7332 C C . ASP B 1 162 ? -8.188 29.25 28.844 1 95.31 162 ASP B C 1
ATOM 7334 O O . ASP B 1 162 ? -8.984 30.156 28.562 1 95.31 162 ASP B O 1
ATOM 7338 N N . PHE B 1 163 ? -7.184 28.922 28.062 1 96.44 163 PHE B N 1
ATOM 7339 C CA . PHE B 1 163 ? -6.996 29.516 26.734 1 96.44 163 PHE B CA 1
ATOM 7340 C C . PHE B 1 163 ? -6.887 28.438 25.672 1 96.44 163 PHE B C 1
ATOM 7342 O O . PHE B 1 163 ? -6.41 27.344 25.938 1 96.44 163 PHE B O 1
ATOM 7349 N N . GLU B 1 164 ? -7.34 28.703 24.438 1 95.12 164 GLU B N 1
ATOM 7350 C CA . GLU B 1 164 ? -7.043 27.906 23.25 1 95.12 164 GLU B CA 1
ATOM 7351 C C . GLU B 1 164 ? -5.859 28.484 22.484 1 95.12 164 GLU B C 1
ATOM 7353 O O . GLU B 1 164 ? -5.82 29.688 22.203 1 95.12 164 GLU B O 1
ATOM 7358 N N . HIS B 1 165 ? -4.871 27.688 22.266 1 93.88 165 HIS B N 1
ATOM 7359 C CA . HIS B 1 165 ? -3.658 28.109 21.578 1 93.88 165 HIS B CA 1
ATOM 7360 C C . HIS B 1 165 ? -3.635 27.594 20.141 1 93.88 165 HIS B C 1
ATOM 7362 O O . HIS B 1 165 ? -3.666 26.391 19.906 1 93.88 165 HIS B O 1
ATOM 7368 N N . TYR B 1 166 ? -3.488 28.453 19.141 1 89.25 166 TYR B N 1
ATOM 7369 C CA . TYR B 1 166 ? -3.619 28.125 17.719 1 89.25 166 TYR B CA 1
ATOM 7370 C C . TYR B 1 166 ? -2.256 28.062 17.047 1 89.25 166 TYR B C 1
ATOM 7372 O O . TYR B 1 166 ? -2.164 27.844 15.836 1 89.25 166 TYR B O 1
ATOM 7380 N N . GLY B 1 167 ? -1.232 28.203 17.844 1 83.94 167 GLY B N 1
ATOM 7381 C CA . GLY B 1 167 ? 0.11 28.344 17.297 1 83.94 167 GLY B CA 1
ATOM 7382 C C . GLY B 1 167 ? 0.661 27.062 16.719 1 83.94 167 GLY B C 1
ATOM 7383 O O . GLY B 1 167 ? 1.656 27.078 15.992 1 83.94 167 GLY B O 1
ATOM 7384 N N . TYR B 1 168 ? -0.009 25.984 16.922 1 79.25 168 TYR B N 1
ATOM 7385 C CA . TYR B 1 168 ? 0.505 24.703 16.453 1 79.25 168 TYR B CA 1
ATOM 7386 C C . TYR B 1 168 ? -0.317 24.188 15.273 1 79.25 168 TYR B C 1
ATOM 7388 O O . TYR B 1 168 ? -0.089 23.078 14.789 1 79.25 168 TYR B O 1
ATOM 7396 N N . LEU B 1 169 ? -1.238 24.953 14.836 1 78.19 169 LEU B N 1
ATOM 7397 C CA . LEU B 1 169 ? -1.997 24.641 13.633 1 78.19 169 LEU B CA 1
ATOM 7398 C C . LEU B 1 169 ? -1.28 25.156 12.391 1 78.19 169 LEU B C 1
ATOM 7400 O O . LEU B 1 169 ? -1.488 26.312 11.984 1 78.19 169 LEU B O 1
ATOM 7404 N N . PHE B 1 170 ? -0.34 24.391 11.969 1 72 170 PHE B N 1
ATOM 7405 C CA . PHE B 1 170 ? 0.424 24.828 10.812 1 72 170 PHE B CA 1
ATOM 7406 C C . PHE B 1 170 ? -0.373 24.641 9.531 1 72 170 PHE B C 1
ATOM 7408 O O . PHE B 1 170 ? -0.416 23.531 8.984 1 72 170 PHE B O 1
ATOM 7415 N N . GLU B 1 171 ? -1.205 25.578 9.227 1 70.38 171 GLU B N 1
ATOM 7416 C CA . GLU B 1 171 ? -1.964 25.484 7.984 1 70.38 171 GLU B CA 1
ATOM 7417 C C . GLU B 1 171 ? -1.057 25.672 6.77 1 70.38 171 GLU B C 1
ATOM 7419 O O . GLU B 1 171 ? -1.313 25.094 5.707 1 70.38 171 GLU B O 1
ATOM 7424 N N . ASP B 1 172 ? -0.011 26.438 7.027 1 79.69 172 ASP B N 1
ATOM 7425 C CA . ASP B 1 172 ? 0.865 26.766 5.906 1 79.69 172 ASP B CA 1
ATOM 7426 C C . ASP B 1 172 ? 2.299 26.312 6.18 1 79.69 172 ASP B C 1
ATOM 7428 O O . ASP B 1 172 ? 2.893 26.688 7.191 1 79.69 172 ASP B O 1
ATOM 7432 N N . GLU B 1 173 ? 2.842 25.625 5.25 1 82.94 173 GLU B N 1
ATOM 7433 C CA . GLU B 1 173 ? 4.18 25.062 5.395 1 82.94 173 GLU B CA 1
ATOM 7434 C C . GLU B 1 173 ? 5.234 26.156 5.512 1 82.94 173 GLU B C 1
ATOM 7436 O O . GLU B 1 173 ? 6.227 26 6.223 1 82.94 173 GLU B O 1
ATOM 7441 N N . GLU B 1 174 ? 5.082 27.219 4.84 1 83.38 174 GLU B N 1
ATOM 7442 C CA . GLU B 1 174 ? 6.043 28.328 4.883 1 83.38 174 GLU B CA 1
ATOM 7443 C C . GLU B 1 174 ? 6.133 28.922 6.285 1 83.38 174 GLU B C 1
ATOM 7445 O O . GLU B 1 174 ? 7.227 29.234 6.758 1 83.38 174 GLU B O 1
ATOM 7450 N N . ILE B 1 175 ? 5.031 29.062 6.871 1 80.75 175 ILE B N 1
ATOM 7451 C CA . ILE B 1 175 ? 4.98 29.609 8.219 1 80.75 175 ILE B CA 1
ATOM 7452 C C . ILE B 1 175 ? 5.676 28.656 9.195 1 80.75 175 ILE B C 1
ATOM 7454 O O . ILE B 1 175 ? 6.434 29.094 10.062 1 80.75 175 ILE B O 1
ATOM 7458 N N . ARG B 1 176 ? 5.391 27.453 9.023 1 83.25 176 ARG B N 1
ATOM 7459 C CA . ARG B 1 176 ? 6.012 26.438 9.859 1 83.25 176 ARG B CA 1
ATOM 7460 C C . ARG B 1 176 ? 7.527 26.453 9.727 1 83.25 176 ARG B C 1
ATOM 7462 O O . ARG B 1 176 ? 8.25 26.5 10.727 1 83.25 176 ARG B O 1
ATOM 7469 N N . ILE B 1 177 ? 8.031 26.516 8.57 1 84.56 177 ILE B N 1
ATOM 7470 C CA . ILE B 1 177 ? 9.469 26.484 8.297 1 84.56 177 ILE B CA 1
ATOM 7471 C C . ILE B 1 177 ? 10.133 27.734 8.844 1 84.56 177 ILE B C 1
ATOM 7473 O O . ILE B 1 177 ? 11.195 27.672 9.461 1 84.56 177 ILE B O 1
ATOM 7477 N N . ASN B 1 178 ? 9.516 28.828 8.617 1 84.06 178 ASN B N 1
ATOM 7478 C CA . ASN B 1 178 ? 10.078 30.094 9.094 1 84.06 178 ASN B CA 1
ATOM 7479 C C . ASN B 1 178 ? 10.172 30.125 10.617 1 84.06 178 ASN B C 1
ATOM 7481 O O . ASN B 1 178 ? 11.164 30.609 11.164 1 84.06 178 ASN B O 1
ATOM 7485 N N . LYS B 1 179 ? 9.156 29.656 11.227 1 84.12 179 LYS B N 1
ATOM 7486 C CA . LYS B 1 179 ? 9.164 29.594 12.688 1 84.12 179 LYS B CA 1
ATOM 7487 C C . LYS B 1 179 ? 10.281 28.688 13.195 1 84.12 179 LYS B C 1
ATOM 7489 O O . LYS B 1 179 ? 11 29.047 14.133 1 84.12 179 LYS B O 1
ATOM 7494 N N . VAL B 1 180 ? 10.398 27.641 12.602 1 86.69 180 VAL B N 1
ATOM 7495 C CA . VAL B 1 180 ? 11.391 26.656 13.016 1 86.69 180 VAL B CA 1
ATOM 7496 C C . VAL B 1 180 ? 12.797 27.203 12.781 1 86.69 180 VAL B C 1
ATOM 7498 O O . VAL B 1 180 ? 13.672 27.078 13.633 1 86.69 180 VAL B O 1
ATOM 7501 N N . LYS B 1 181 ? 12.984 27.828 11.664 1 87.81 181 LYS B N 1
ATOM 7502 C CA . LYS B 1 181 ? 14.297 28.375 11.344 1 87.81 181 LYS B CA 1
ATOM 7503 C C . LYS B 1 181 ? 14.672 29.5 12.312 1 87.81 181 LYS B C 1
ATOM 7505 O O . LYS B 1 181 ? 15.82 29.562 12.758 1 87.81 181 LYS B O 1
ATOM 7510 N N . ARG B 1 182 ? 13.758 30.281 12.555 1 89 182 ARG B N 1
ATOM 7511 C CA . ARG B 1 182 ? 13.992 31.375 13.508 1 89 182 ARG B CA 1
ATOM 7512 C C . ARG B 1 182 ? 14.375 30.812 14.875 1 89 182 ARG B C 1
ATOM 7514 O O . ARG B 1 182 ? 15.375 31.25 15.469 1 89 182 ARG B O 1
ATOM 7521 N N . ASN B 1 183 ? 13.578 29.938 15.359 1 90.31 183 ASN B N 1
ATOM 7522 C CA . ASN B 1 183 ? 13.836 29.359 16.672 1 90.31 183 ASN B CA 1
ATOM 7523 C C . ASN B 1 183 ? 15.164 28.609 16.719 1 90.31 183 ASN B C 1
ATOM 7525 O O . ASN B 1 183 ? 15.875 28.656 17.719 1 90.31 183 ASN B O 1
ATOM 7529 N N . GLU B 1 184 ? 15.383 27.953 15.688 1 91.44 184 GLU B N 1
ATOM 7530 C CA . GLU B 1 184 ? 16.625 27.203 15.609 1 91.44 184 GLU B CA 1
ATOM 7531 C C . GLU B 1 184 ? 17.828 28.125 15.766 1 91.44 184 GLU B C 1
ATOM 7533 O O . GLU B 1 184 ? 18.766 27.828 16.5 1 91.44 184 GLU B O 1
ATOM 7538 N N . LYS B 1 185 ? 17.828 29.203 15.023 1 91.75 185 LYS B N 1
ATOM 7539 C CA . LYS B 1 185 ? 18.906 30.172 15.102 1 91.75 185 LYS B CA 1
ATOM 7540 C C . LYS B 1 185 ? 19.109 30.656 16.531 1 91.75 185 LYS B C 1
ATOM 7542 O O . LYS B 1 185 ? 20.234 30.688 17.031 1 91.75 185 LYS B O 1
ATOM 7547 N N . LEU B 1 186 ? 18.109 30.984 17.156 1 92 186 LEU B N 1
ATOM 7548 C CA . LEU B 1 186 ? 18.172 31.516 18.516 1 92 186 LEU B CA 1
ATOM 7549 C C . LEU B 1 186 ? 18.641 30.453 19.5 1 92 186 LEU B C 1
ATOM 7551 O O . LEU B 1 186 ? 19.438 30.75 20.406 1 92 186 LEU B O 1
ATOM 7555 N N . LEU B 1 187 ? 18.172 29.266 19.328 1 93.25 187 LEU B N 1
ATOM 7556 C CA . LEU B 1 187 ? 18.531 28.172 20.219 1 93.25 187 LEU B CA 1
ATOM 7557 C C . LEU B 1 187 ? 20 27.812 20.078 1 93.25 187 LEU B C 1
ATOM 7559 O O . LEU B 1 187 ? 20.672 27.516 21.078 1 93.25 187 LEU B O 1
ATOM 7563 N N . LEU B 1 188 ? 20.453 27.844 18.922 1 92.06 188 LEU B N 1
ATOM 7564 C CA . LEU B 1 188 ? 21.859 27.531 18.688 1 92.06 188 LEU B CA 1
ATOM 7565 C C . LEU B 1 188 ? 22.75 28.609 19.312 1 92.06 188 LEU B C 1
ATOM 7567 O O . LEU B 1 188 ? 23.828 28.297 19.828 1 92.06 188 LEU B O 1
ATOM 7571 N N . GLU B 1 189 ? 22.328 29.812 19.234 1 91.69 189 GLU B N 1
ATOM 7572 C CA . GLU B 1 189 ? 23.047 30.891 19.891 1 91.69 189 GLU B CA 1
ATOM 7573 C C . GLU B 1 189 ? 23.094 30.688 21.406 1 91.69 189 GLU B C 1
ATOM 7575 O O . GLU B 1 189 ? 24.125 30.891 22.031 1 91.69 189 GLU B O 1
ATOM 7580 N N . GLU B 1 190 ? 22.031 30.297 21.875 1 91.12 190 GLU B N 1
ATOM 7581 C CA . GLU B 1 190 ? 21.953 30.031 23.312 1 91.12 190 GLU B CA 1
ATOM 7582 C C . GLU B 1 190 ? 22.828 28.844 23.703 1 91.12 190 GLU B C 1
ATOM 7584 O O . GLU B 1 190 ? 23.453 28.859 24.766 1 91.12 190 GLU B O 1
ATOM 7589 N N . LEU B 1 191 ? 22.828 27.891 22.953 1 91.62 191 LEU B N 1
ATOM 7590 C CA . LEU B 1 191 ? 23.609 26.703 23.219 1 91.62 191 LEU B CA 1
ATOM 7591 C C . LEU B 1 191 ? 25.094 27.016 23.234 1 91.62 191 LEU B C 1
ATOM 7593 O O . LEU B 1 191 ? 25.859 26.422 23.984 1 91.62 191 LEU B O 1
ATOM 7597 N N . LYS B 1 192 ? 25.469 27.922 22.375 1 91.44 192 LYS B N 1
ATOM 7598 C CA . LYS B 1 192 ? 26.875 28.344 22.328 1 91.44 192 LYS B CA 1
ATOM 7599 C C . LYS B 1 192 ? 27.281 29 23.656 1 91.44 192 LYS B C 1
ATOM 7601 O O . LYS B 1 192 ? 28.438 28.875 24.078 1 91.44 192 LYS B O 1
ATOM 7606 N N . GLU B 1 193 ? 26.359 29.641 24.203 1 90.06 193 GLU B N 1
ATOM 7607 C CA . GLU B 1 193 ? 26.625 30.281 25.484 1 90.06 193 GLU B CA 1
ATOM 7608 C C . GLU B 1 193 ? 26.719 29.266 26.609 1 90.06 193 GLU B C 1
ATOM 7610 O O . GLU B 1 193 ? 27.562 29.391 27.5 1 90.06 193 GLU B O 1
ATOM 7615 N N . ASP B 1 194 ? 25.891 28.25 26.594 1 90.38 194 ASP B N 1
ATOM 7616 C CA . ASP B 1 194 ? 25.875 27.172 27.578 1 90.38 194 ASP B CA 1
ATOM 7617 C C . ASP B 1 194 ? 25.562 25.828 26.906 1 90.38 194 ASP B C 1
ATOM 7619 O O . ASP B 1 194 ? 24.406 25.406 26.859 1 90.38 194 ASP B O 1
ATOM 7623 N N . GLU B 1 195 ? 26.594 25.203 26.656 1 85.56 195 GLU B N 1
ATOM 7624 C CA . GLU B 1 195 ? 26.438 23.953 25.938 1 85.56 195 GLU B CA 1
ATOM 7625 C C . GLU B 1 195 ? 25.828 22.859 26.812 1 85.56 195 GLU B C 1
ATOM 7627 O O . GLU B 1 195 ? 25.25 21.906 26.312 1 85.56 195 GLU B O 1
ATOM 7632 N N . LYS B 1 196 ? 25.859 23.078 28.094 1 86.81 196 LYS B N 1
ATOM 7633 C CA . LYS B 1 196 ? 25.406 22.031 29.016 1 86.81 196 LYS B CA 1
ATOM 7634 C C . LYS B 1 196 ? 24.031 22.359 29.594 1 86.81 196 LYS B C 1
ATOM 7636 O O . LYS B 1 196 ? 23.625 21.797 30.609 1 86.81 196 LYS B O 1
ATOM 7641 N N . SER B 1 197 ? 23.375 23.188 28.891 1 91.62 197 SER B N 1
ATOM 7642 C CA . SER B 1 197 ? 22.016 23.469 29.312 1 91.62 197 SER B CA 1
ATOM 7643 C C . SER B 1 197 ? 21.047 22.359 28.906 1 91.62 197 SER B C 1
ATOM 7645 O O . SER B 1 197 ? 20.812 22.156 27.703 1 91.62 197 SER B O 1
ATOM 7647 N N . PRO B 1 198 ? 20.453 21.688 29.844 1 94.62 198 PRO B N 1
ATOM 7648 C CA . PRO B 1 198 ? 19.531 20.609 29.484 1 94.62 198 PRO B CA 1
ATOM 7649 C C . PRO B 1 198 ? 18.266 21.125 28.781 1 94.62 198 PRO B C 1
ATOM 7651 O O . PRO B 1 198 ? 17.766 20.484 27.859 1 94.62 198 PRO B O 1
ATOM 7654 N N . TYR B 1 199 ? 17.875 22.25 29.203 1 93.06 199 TYR B N 1
ATOM 7655 C CA . TYR B 1 199 ? 16.656 22.812 28.656 1 93.06 199 TYR B CA 1
ATOM 7656 C C . TYR B 1 199 ? 16.859 23.234 27.203 1 93.06 199 TYR B C 1
ATOM 7658 O O . TYR B 1 199 ? 15.992 23 26.359 1 93.06 199 TYR B O 1
ATOM 7666 N N . THR B 1 200 ? 17.984 23.891 26.938 1 94.38 200 THR B N 1
ATOM 7667 C CA . THR B 1 200 ? 18.266 24.312 25.562 1 94.38 200 THR B CA 1
ATOM 7668 C C . THR B 1 200 ? 18.391 23.109 24.641 1 94.38 200 THR B C 1
ATOM 7670 O O . THR B 1 200 ? 17.891 23.141 23.516 1 94.38 200 THR B O 1
ATOM 7673 N N . ASN B 1 201 ? 19.016 22.078 25.141 1 96 201 ASN B N 1
ATOM 7674 C CA . ASN B 1 201 ? 19.109 20.859 24.344 1 96 201 ASN B CA 1
ATOM 7675 C C . ASN B 1 201 ? 17.734 20.25 24.078 1 96 201 ASN B C 1
ATOM 7677 O O . ASN B 1 201 ? 17.453 19.812 22.953 1 96 201 ASN B O 1
ATOM 7681 N N . TYR B 1 202 ? 16.906 20.25 25.031 1 95.5 202 TYR B N 1
ATOM 7682 C CA . TYR B 1 202 ? 15.539 19.766 24.875 1 95.5 202 TYR B CA 1
ATOM 7683 C C . TYR B 1 202 ? 14.781 20.562 23.812 1 95.5 202 TYR B C 1
ATOM 7685 O O . TYR B 1 202 ? 14.141 19.984 22.938 1 95.5 202 TYR B O 1
ATOM 7693 N N . GLN B 1 203 ? 14.914 21.828 23.828 1 95 203 GLN B N 1
ATOM 7694 C CA . GLN B 1 203 ? 14.18 22.703 22.922 1 95 203 GLN B CA 1
ATOM 7695 C C . GLN B 1 203 ? 14.656 22.531 21.484 1 95 203 GLN B C 1
ATOM 7697 O O . GLN B 1 203 ? 13.859 22.625 20.547 1 95 203 GLN B O 1
ATOM 7702 N N . ILE B 1 204 ? 15.93 22.359 21.375 1 95.56 204 ILE B N 1
ATOM 7703 C CA . ILE B 1 204 ? 16.469 22.094 20.031 1 95.56 204 ILE B CA 1
ATOM 7704 C C . ILE B 1 204 ? 15.875 20.797 19.484 1 95.56 204 ILE B C 1
ATOM 7706 O O . ILE B 1 204 ? 15.453 20.734 18.328 1 95.56 204 ILE B O 1
ATOM 7710 N N . GLY B 1 205 ? 15.828 19.781 20.328 1 95.31 205 GLY B N 1
ATOM 7711 C CA . GLY B 1 205 ? 15.203 18.531 19.938 1 95.31 205 GLY B CA 1
ATOM 7712 C C . GLY B 1 205 ? 13.758 18.688 19.5 1 95.31 205 GLY B C 1
ATOM 7713 O O . GLY B 1 205 ? 13.344 18.156 18.469 1 95.31 205 GLY B O 1
ATOM 7714 N N . LYS B 1 206 ? 13.016 19.422 20.219 1 93.38 206 LYS B N 1
ATOM 7715 C CA . LYS B 1 206 ? 11.609 19.688 19.906 1 93.38 206 LYS B CA 1
ATOM 7716 C C . LYS B 1 206 ? 11.453 20.391 18.578 1 93.38 206 LYS B C 1
ATOM 7718 O O . LYS B 1 206 ? 10.555 20.078 17.797 1 93.38 206 LYS B O 1
ATOM 7723 N N . ASN B 1 207 ? 12.359 21.344 18.375 1 93 207 ASN B N 1
ATOM 7724 C CA . ASN B 1 207 ? 12.367 22.078 17.125 1 93 207 ASN B CA 1
ATOM 7725 C C . ASN B 1 207 ? 12.602 21.156 15.93 1 93 207 ASN B C 1
ATOM 7727 O O . ASN B 1 207 ? 11.961 21.297 14.891 1 93 207 ASN B O 1
ATOM 7731 N N . LEU B 1 208 ? 13.477 20.266 16.141 1 91.88 208 LEU B N 1
ATOM 7732 C CA . LEU B 1 208 ? 13.828 19.328 15.07 1 91.88 208 LEU B CA 1
ATOM 7733 C C . LEU B 1 208 ? 12.688 18.359 14.812 1 91.88 208 LEU B C 1
ATOM 7735 O O . LEU B 1 208 ? 12.477 17.938 13.68 1 91.88 208 LEU B O 1
ATOM 7739 N N . ILE B 1 209 ? 11.891 18.016 15.82 1 91.75 209 ILE B N 1
ATOM 7740 C CA . ILE B 1 209 ? 10.727 17.141 15.664 1 91.75 209 ILE B CA 1
ATOM 7741 C C . ILE B 1 209 ? 9.719 17.812 14.727 1 91.75 209 ILE B C 1
ATOM 7743 O O . ILE B 1 209 ? 9.141 17.141 13.859 1 91.75 209 ILE B O 1
ATOM 7747 N N . ILE B 1 210 ? 9.539 19.062 14.828 1 86.81 210 ILE B N 1
ATOM 7748 C CA . ILE B 1 210 ? 8.586 19.797 14.016 1 86.81 210 ILE B CA 1
ATOM 7749 C C . ILE B 1 210 ? 8.992 19.734 12.547 1 86.81 210 ILE B C 1
ATOM 7751 O O . ILE B 1 210 ? 8.133 19.719 11.664 1 86.81 210 ILE B O 1
ATOM 7755 N N . LEU B 1 211 ? 10.312 19.594 12.328 1 83 211 LEU B N 1
ATOM 7756 C CA . LEU B 1 211 ? 10.82 19.531 10.969 1 83 211 LEU B CA 1
ATOM 7757 C C . LEU B 1 211 ? 10.805 18.094 10.453 1 83 211 LEU B C 1
ATOM 7759 O O . LEU B 1 211 ? 11.086 17.844 9.273 1 83 211 LEU B O 1
ATOM 7763 N N . GLY B 1 212 ? 10.523 17.188 11.336 1 83.06 212 GLY B N 1
ATOM 7764 C CA . GLY B 1 212 ? 10.523 15.789 10.953 1 83.06 212 GLY B CA 1
ATOM 7765 C C . GLY B 1 212 ? 11.906 15.164 10.984 1 83.06 212 GLY B C 1
ATOM 7766 O O . GLY B 1 212 ? 12.117 14.086 10.43 1 83.06 212 GLY B O 1
ATOM 7767 N N . LYS B 1 213 ? 12.883 15.875 11.508 1 88.38 213 LYS B N 1
ATOM 7768 C CA . LYS B 1 213 ? 14.234 15.359 11.633 1 88.38 213 LYS B CA 1
ATOM 7769 C C . LYS B 1 213 ? 14.406 14.578 12.938 1 88.38 213 LYS B C 1
ATOM 7771 O O . LYS B 1 213 ? 15.109 15.031 13.844 1 88.38 213 LYS B O 1
ATOM 7776 N N . TYR B 1 214 ? 13.938 13.406 12.977 1 91.31 214 TYR B N 1
ATOM 7777 C CA . TYR B 1 214 ? 13.773 12.633 14.203 1 91.31 214 TYR B CA 1
ATOM 7778 C C . TYR B 1 214 ? 15.117 12.086 14.68 1 91.31 214 TYR B C 1
ATOM 7780 O O . TYR B 1 214 ? 15.359 12 15.891 1 91.31 214 TYR B O 1
ATOM 7788 N N . GLN B 1 215 ? 16 11.789 13.773 1 88.38 215 GLN B N 1
ATOM 7789 C CA . GLN B 1 215 ? 17.297 11.258 14.195 1 88.38 215 GLN B CA 1
ATOM 7790 C C . GLN B 1 215 ? 18.109 12.328 14.906 1 88.38 215 GLN B C 1
ATOM 7792 O O . GLN B 1 215 ? 18.703 12.07 15.961 1 88.38 215 GLN B O 1
ATOM 7797 N N . GLU B 1 216 ? 18.125 13.477 14.344 1 92.44 216 GLU B N 1
ATOM 7798 C CA . GLU B 1 216 ? 18.844 14.578 14.977 1 92.44 216 GLU B CA 1
ATOM 7799 C C . GLU B 1 216 ? 18.172 14.984 16.297 1 92.44 216 GLU B C 1
ATOM 7801 O O . GLU B 1 216 ? 18.859 15.266 17.281 1 92.44 216 GLU B O 1
ATOM 7806 N N . ALA B 1 217 ? 16.875 14.961 16.25 1 95.69 217 ALA B N 1
ATOM 7807 C CA . ALA B 1 217 ? 16.141 15.289 17.469 1 95.69 217 ALA B CA 1
ATOM 7808 C C . ALA B 1 217 ? 16.5 14.336 18.609 1 95.69 217 ALA B C 1
ATOM 7810 O O . ALA B 1 217 ? 16.656 14.758 19.75 1 95.69 217 ALA B O 1
ATOM 7811 N N . LEU B 1 218 ? 16.656 13.102 18.297 1 95.75 218 LEU B N 1
ATOM 7812 C CA . LEU B 1 218 ? 16.969 12.086 19.297 1 95.75 218 LEU B CA 1
ATOM 7813 C C . LEU B 1 218 ? 18.297 12.391 19.984 1 95.75 218 LEU B C 1
ATOM 7815 O O . LEU B 1 218 ? 18.406 12.258 21.203 1 95.75 218 LEU B O 1
ATOM 7819 N N . ASP B 1 219 ? 19.297 12.852 19.297 1 94.75 219 ASP B N 1
ATOM 7820 C CA . ASP B 1 219 ? 20.609 13.172 19.875 1 94.75 219 ASP B CA 1
ATOM 7821 C C . ASP B 1 219 ? 20.5 14.266 20.922 1 94.75 219 ASP B C 1
ATOM 7823 O O . ASP B 1 219 ? 21.062 14.141 22.016 1 94.75 219 ASP B O 1
ATOM 7827 N N . TYR B 1 220 ? 19.766 15.234 20.547 1 96.19 220 TYR B N 1
ATOM 7828 C CA . TYR B 1 220 ? 19.625 16.359 21.469 1 96.19 220 TYR B CA 1
ATOM 7829 C C . TYR B 1 220 ? 18.781 15.961 22.672 1 96.19 220 TYR B C 1
ATOM 7831 O O . TYR B 1 220 ? 19.078 16.359 23.812 1 96.19 220 TYR B O 1
ATOM 7839 N N . LEU B 1 221 ? 17.766 15.195 22.453 1 97.75 221 LEU B N 1
ATOM 7840 C CA . LEU B 1 221 ? 16.875 14.781 23.547 1 97.75 221 LEU B CA 1
ATOM 7841 C C . LEU B 1 221 ? 17.594 13.836 24.5 1 97.75 221 LEU B C 1
ATOM 7843 O O . LEU B 1 221 ? 17.438 13.945 25.719 1 97.75 221 LEU B O 1
ATOM 7847 N N . GLU B 1 222 ? 18.344 12.938 23.984 1 97.44 222 GLU B N 1
ATOM 7848 C CA . GLU B 1 222 ? 19.094 12.031 24.844 1 97.44 222 GLU B CA 1
ATOM 7849 C C . GLU B 1 222 ? 20.172 12.781 25.625 1 97.44 222 GLU B C 1
ATOM 7851 O O . GLU B 1 222 ? 20.422 12.461 26.797 1 97.44 222 GLU B O 1
ATOM 7856 N N . LYS B 1 223 ? 20.828 13.695 24.953 1 96.69 223 LYS B N 1
ATOM 7857 C CA . LYS B 1 223 ? 21.781 14.539 25.672 1 96.69 223 LYS B CA 1
ATOM 7858 C C . LYS B 1 223 ? 21.094 15.297 26.797 1 96.69 223 LYS B C 1
ATOM 7860 O O . LYS B 1 223 ? 21.625 15.352 27.922 1 96.69 223 LYS B O 1
ATOM 7865 N N . SER B 1 224 ? 19.984 15.875 26.484 1 97.44 224 SER B N 1
ATOM 7866 C CA . SER B 1 224 ? 19.203 16.562 27.5 1 97.44 224 SER B CA 1
ATOM 7867 C C . SER B 1 224 ? 18.859 15.625 28.656 1 97.44 224 SER B C 1
ATOM 7869 O O . SER B 1 224 ? 18.984 16 29.828 1 97.44 224 SER B O 1
ATOM 7871 N N . TYR B 1 225 ? 18.469 14.453 28.375 1 97.56 225 TYR B N 1
ATOM 7872 C CA . TYR B 1 225 ? 18.109 13.461 29.375 1 97.56 225 TYR B CA 1
ATOM 7873 C C . TYR B 1 225 ? 19.297 13.133 30.266 1 97.56 225 TYR B C 1
ATOM 7875 O O . TYR B 1 225 ? 19.156 13.047 31.5 1 97.56 225 TYR B O 1
ATOM 7883 N N . LYS B 1 226 ? 20.422 12.93 29.703 1 96.62 226 LYS B N 1
ATOM 7884 C CA . LYS B 1 226 ? 21.625 12.641 30.469 1 96.62 226 LYS B CA 1
ATOM 7885 C C . LYS B 1 226 ? 21.969 13.797 31.391 1 96.62 226 LYS B C 1
ATOM 7887 O O . LYS B 1 226 ? 22.328 13.578 32.562 1 96.62 226 LYS B O 1
ATOM 7892 N N . LEU B 1 227 ? 21.859 14.961 30.875 1 96.12 227 LEU B N 1
ATOM 7893 C CA . LEU B 1 227 ? 22.188 16.156 31.656 1 96.12 227 LEU B CA 1
ATOM 7894 C C . LEU B 1 227 ? 21.203 16.328 32.812 1 96.12 227 LEU B C 1
ATOM 7896 O O . LEU B 1 227 ? 21.625 16.594 33.938 1 96.12 227 LEU B O 1
ATOM 7900 N N . TYR B 1 228 ? 19.969 16.125 32.562 1 95.94 228 TYR B N 1
ATOM 7901 C CA . TYR B 1 228 ? 18.969 16.234 33.625 1 95.94 228 TYR B CA 1
ATOM 7902 C C . TYR B 1 228 ? 19.141 15.117 34.656 1 95.94 228 TYR B C 1
ATOM 7904 O O . TYR B 1 228 ? 18.906 15.32 35.844 1 95.94 228 TYR B O 1
ATOM 7912 N N . SER B 1 229 ? 19.406 14.008 34.188 1 94.31 229 SER B N 1
ATOM 7913 C CA . SER B 1 229 ? 19.594 12.867 35.094 1 94.31 229 SER B CA 1
ATOM 7914 C C . SER B 1 229 ? 20.719 13.125 36.094 1 94.31 229 SER B C 1
ATOM 7916 O O . SER B 1 229 ? 20.641 12.711 37.25 1 94.31 229 SER B O 1
ATOM 7918 N N . LYS B 1 230 ? 21.734 13.742 35.625 1 93.62 230 LYS B N 1
ATOM 7919 C CA . LYS B 1 230 ? 22.844 14.102 36.531 1 93.62 230 LYS B CA 1
ATOM 7920 C C . LYS B 1 230 ? 22.391 15.062 37.625 1 93.62 230 LYS B C 1
ATOM 7922 O O . LYS B 1 230 ? 22.906 15.039 38.719 1 93.62 230 LYS B O 1
ATOM 7927 N N . LEU B 1 231 ? 21.406 15.812 37.25 1 91.75 231 LEU B N 1
ATOM 7928 C CA . LEU B 1 231 ? 20.844 16.766 38.188 1 91.75 231 LEU B CA 1
ATOM 7929 C C . LEU B 1 231 ? 19.734 16.141 39 1 91.75 231 LEU B C 1
ATOM 7931 O O . LEU B 1 231 ? 19.156 16.781 39.875 1 91.75 231 LEU B O 1
ATOM 7935 N N . GLU B 1 232 ? 19.312 14.906 38.75 1 86.75 232 GLU B N 1
ATOM 7936 C CA . GLU B 1 232 ? 18.281 14.133 39.406 1 86.75 232 GLU B CA 1
ATOM 7937 C C . GLU B 1 232 ? 16.922 14.812 39.312 1 86.75 232 GLU B C 1
ATOM 7939 O O . GLU B 1 232 ? 16.125 14.789 40.25 1 86.75 232 GLU B O 1
ATOM 7944 N N . ILE B 1 233 ? 16.703 15.57 38.25 1 89 233 ILE B N 1
ATOM 7945 C CA . ILE B 1 233 ? 15.438 16.234 37.969 1 89 233 ILE B CA 1
ATOM 7946 C C . ILE B 1 233 ? 15.062 16.031 36.531 1 89 233 ILE B C 1
ATOM 7948 O O . ILE B 1 233 ? 15.297 16.922 35.688 1 89 233 ILE B O 1
ATOM 7952 N N . VAL B 1 234 ? 14.5 15.023 36.125 1 92.88 234 VAL B N 1
ATOM 7953 C CA . VAL B 1 234 ? 14.102 14.805 34.75 1 92.88 234 VAL B CA 1
ATOM 7954 C C . VAL B 1 234 ? 12.633 15.18 34.562 1 92.88 234 VAL B C 1
ATOM 7956 O O . VAL B 1 234 ? 11.742 14.492 35.094 1 92.88 234 VAL B O 1
ATOM 7959 N N . PRO B 1 235 ? 12.43 16.234 33.812 1 93 235 PRO B N 1
ATOM 7960 C CA . PRO B 1 235 ? 11.031 16.641 33.625 1 93 235 PRO B CA 1
ATOM 7961 C C . PRO B 1 235 ? 10.234 15.633 32.812 1 93 235 PRO B C 1
ATOM 7963 O O . PRO B 1 235 ? 10.789 15 31.906 1 93 235 PRO B O 1
ATOM 7966 N N . GLY B 1 236 ? 8.938 15.586 33.031 1 92.69 236 GLY B N 1
ATOM 7967 C CA . GLY B 1 236 ? 8.055 14.672 32.344 1 92.69 236 GLY B CA 1
ATOM 7968 C C . GLY B 1 236 ? 7.934 14.961 30.875 1 92.69 236 GLY B C 1
ATOM 7969 O O . GLY B 1 236 ? 7.801 14.047 30.062 1 92.69 236 GLY B O 1
ATOM 7970 N N . TYR B 1 237 ? 8.023 16.234 30.531 1 92.69 237 TYR B N 1
ATOM 7971 C CA . TYR B 1 237 ? 7.875 16.609 29.141 1 92.69 237 TYR B CA 1
ATOM 7972 C C . TYR B 1 237 ? 9.023 16.062 28.297 1 92.69 237 TYR B C 1
ATOM 7974 O O . TYR B 1 237 ? 8.852 15.758 27.109 1 92.69 237 TYR B O 1
ATOM 7982 N N . LEU B 1 238 ? 10.156 15.961 28.859 1 96.12 238 LEU B N 1
ATOM 7983 C CA . LEU B 1 238 ? 11.297 15.391 28.156 1 96.12 238 LEU B CA 1
ATOM 7984 C C . LEU B 1 238 ? 11.094 13.898 27.891 1 96.12 238 LEU B C 1
ATOM 7986 O O . LEU B 1 238 ? 11.352 13.414 26.797 1 96.12 238 LEU B O 1
ATOM 7990 N N . ILE B 1 239 ? 10.555 13.219 28.906 1 96.38 239 ILE B N 1
ATOM 7991 C CA . ILE B 1 239 ? 10.344 11.773 28.812 1 96.38 239 ILE B CA 1
ATOM 7992 C C . ILE B 1 239 ? 9.297 11.492 27.734 1 96.38 239 ILE B C 1
ATOM 7994 O O . ILE B 1 239 ? 9.461 10.57 26.922 1 96.38 239 ILE B O 1
ATOM 7998 N N . THR B 1 240 ? 8.312 12.227 27.719 1 95.5 240 THR B N 1
ATOM 7999 C CA . THR B 1 240 ? 7.234 12.047 26.75 1 95.5 240 THR B CA 1
ATOM 8000 C C . THR B 1 240 ? 7.75 12.234 25.328 1 95.5 240 THR B C 1
ATOM 8002 O O . THR B 1 240 ? 7.422 11.453 24.438 1 95.5 240 THR B O 1
ATOM 8005 N N . ASN B 1 241 ? 8.508 13.234 25.078 1 96.19 241 ASN B N 1
ATOM 8006 C CA . ASN B 1 241 ? 9.031 13.5 23.75 1 96.19 241 ASN B CA 1
ATOM 8007 C C . ASN B 1 241 ? 10.055 12.453 23.312 1 96.19 241 ASN B C 1
ATOM 8009 O O . ASN B 1 241 ? 10.094 12.062 22.156 1 96.19 241 ASN B O 1
ATOM 8013 N N . LEU B 1 242 ? 10.836 12.125 24.297 1 97.38 242 LEU B N 1
ATOM 8014 C CA . LEU B 1 242 ? 11.797 11.062 24.016 1 97.38 242 LEU B CA 1
ATOM 8015 C C . LEU B 1 242 ? 11.078 9.773 23.609 1 97.38 242 LEU B C 1
ATOM 8017 O O . LEU B 1 242 ? 11.469 9.117 22.641 1 97.38 242 LEU B O 1
ATOM 8021 N N . ALA B 1 243 ? 10.047 9.422 24.344 1 97.31 243 ALA B N 1
ATOM 8022 C CA . ALA B 1 243 ? 9.25 8.234 24.047 1 97.31 243 ALA B CA 1
ATOM 8023 C C . ALA B 1 243 ? 8.641 8.328 22.641 1 97.31 243 ALA B C 1
ATOM 8025 O O . ALA B 1 243 ? 8.68 7.367 21.875 1 97.31 243 ALA B O 1
ATOM 8026 N N . LYS B 1 244 ? 8.148 9.43 22.312 1 95.56 244 LYS B N 1
ATOM 8027 C CA . LYS B 1 244 ? 7.531 9.664 21.016 1 95.56 244 LYS B CA 1
ATOM 8028 C C . LYS B 1 244 ? 8.539 9.461 19.891 1 95.56 244 LYS B C 1
ATOM 8030 O O . LYS B 1 244 ? 8.227 8.812 18.891 1 95.56 244 LYS B O 1
ATOM 8035 N N . VAL B 1 245 ? 9.703 10.008 20.031 1 96.44 245 VAL B N 1
ATOM 8036 C CA . VAL B 1 245 ? 10.734 9.922 19 1 96.44 245 VAL B CA 1
ATOM 8037 C C . VAL B 1 245 ? 11.211 8.477 18.859 1 96.44 245 VAL B C 1
ATOM 8039 O O . VAL B 1 245 ? 11.461 8 17.75 1 96.44 245 VAL B O 1
ATOM 8042 N N . TYR B 1 246 ? 11.336 7.824 20.031 1 96.06 246 TYR B N 1
ATOM 8043 C CA . TYR B 1 246 ? 11.688 6.41 19.984 1 96.06 246 TYR B CA 1
ATOM 8044 C C . TYR B 1 246 ? 10.688 5.629 19.141 1 96.06 246 TYR B C 1
ATOM 8046 O O . TYR B 1 246 ? 11.078 4.816 18.297 1 96.06 246 TYR B O 1
ATOM 8054 N N . LEU B 1 247 ? 9.469 5.871 19.297 1 95 247 LEU B N 1
ATOM 8055 C CA . LEU B 1 247 ? 8.422 5.156 18.578 1 95 247 LEU B CA 1
ATOM 8056 C C . LEU B 1 247 ? 8.461 5.5 17.078 1 95 247 LEU B C 1
ATOM 8058 O O . LEU B 1 247 ? 8.32 4.617 16.234 1 95 247 LEU B O 1
ATOM 8062 N N . TYR B 1 248 ? 8.68 6.723 16.781 1 91.94 248 TYR B N 1
ATOM 8063 C CA . TYR B 1 248 ? 8.742 7.148 15.383 1 91.94 248 TYR B CA 1
ATOM 8064 C C . TYR B 1 248 ? 9.914 6.484 14.664 1 91.94 248 TYR B C 1
ATOM 8066 O O . TYR B 1 248 ? 9.828 6.199 13.469 1 91.94 248 TYR B O 1
ATOM 8074 N N . LEU B 1 249 ? 10.93 6.301 15.406 1 88.94 249 LEU B N 1
ATOM 8075 C CA . LEU B 1 249 ? 12.141 5.727 14.82 1 88.94 249 LEU B CA 1
ATOM 8076 C C . LEU B 1 249 ? 12.125 4.207 14.922 1 88.94 249 LEU B C 1
ATOM 8078 O O . LEU B 1 249 ? 13.117 3.547 14.609 1 88.94 249 LEU B O 1
ATOM 8082 N N . GLY B 1 250 ? 11.031 3.662 15.469 1 85.5 250 GLY B N 1
ATOM 8083 C CA . GLY B 1 250 ? 10.875 2.219 15.547 1 85.5 250 GLY B CA 1
ATOM 8084 C C . GLY B 1 250 ? 11.641 1.601 16.703 1 85.5 250 GLY B C 1
ATOM 8085 O O . GLY B 1 250 ? 11.914 0.397 16.703 1 85.5 250 GLY B O 1
ATOM 8086 N N . LYS B 1 251 ? 12.094 2.355 17.641 1 90.19 251 LYS B N 1
ATOM 8087 C CA . LYS B 1 251 ? 12.828 1.872 18.797 1 90.19 251 LYS B CA 1
ATOM 8088 C C . LYS B 1 251 ? 11.891 1.568 19.969 1 90.19 251 LYS B C 1
ATOM 8090 O O . LYS B 1 251 ? 12 2.174 21.031 1 90.19 251 LYS B O 1
ATOM 8095 N N . ALA B 1 252 ? 11.094 0.582 19.781 1 91.5 252 ALA B N 1
ATOM 8096 C CA . ALA B 1 252 ? 10.023 0.245 20.719 1 91.5 252 ALA B CA 1
ATOM 8097 C C . ALA B 1 252 ? 10.594 -0.266 22.031 1 91.5 252 ALA B C 1
ATOM 8099 O O . ALA B 1 252 ? 10.07 0.039 23.109 1 91.5 252 ALA B O 1
ATOM 8100 N N . LYS B 1 253 ? 11.617 -1.001 22.031 1 89.94 253 LYS B N 1
ATOM 8101 C CA . LYS B 1 253 ? 12.211 -1.548 23.234 1 89.94 253 LYS B CA 1
ATOM 8102 C C . LYS B 1 253 ? 12.766 -0.437 24.125 1 89.94 253 LYS B C 1
ATOM 8104 O O . LYS B 1 253 ? 12.562 -0.448 25.344 1 89.94 253 LYS B O 1
ATOM 8109 N N . LYS B 1 254 ? 13.461 0.474 23.5 1 94.25 254 LYS B N 1
ATOM 8110 C CA . LYS B 1 254 ? 13.984 1.61 24.25 1 94.25 254 LYS B CA 1
ATOM 8111 C C . LYS B 1 254 ? 12.859 2.439 24.859 1 94.25 254 LYS B C 1
ATOM 8113 O O . LYS B 1 254 ? 12.961 2.898 26 1 94.25 254 LYS B O 1
ATOM 8118 N N . CYS B 1 255 ? 11.828 2.604 24.094 1 97.12 255 CYS B N 1
ATOM 8119 C CA . CYS B 1 255 ? 10.672 3.342 24.578 1 97.12 255 CYS B CA 1
ATOM 8120 C C . CYS B 1 255 ? 10.07 2.66 25.797 1 97.12 255 CYS B C 1
ATOM 8122 O O . CYS B 1 255 ? 9.812 3.311 26.812 1 97.12 255 CYS B O 1
ATOM 8124 N N . GLU B 1 256 ? 9.906 1.385 25.703 1 96.44 256 GLU B N 1
ATOM 8125 C CA . GLU B 1 256 ? 9.32 0.65 26.812 1 96.44 256 GLU B CA 1
ATOM 8126 C C . GLU B 1 256 ? 10.188 0.75 28.062 1 96.44 256 GLU B C 1
ATOM 8128 O O . GLU B 1 256 ? 9.688 0.986 29.156 1 96.44 256 GLU B O 1
ATOM 8133 N N . LYS B 1 257 ? 11.453 0.537 27.906 1 96.62 257 LYS B N 1
ATOM 8134 C CA . LYS B 1 257 ? 12.375 0.604 29.031 1 96.62 257 LYS B CA 1
ATOM 8135 C C . LYS B 1 257 ? 12.328 1.976 29.703 1 96.62 257 LYS B C 1
ATOM 8137 O O . LYS B 1 257 ? 12.258 2.072 30.938 1 96.62 257 LYS B O 1
ATOM 8142 N N . LEU B 1 258 ? 12.344 2.975 28.859 1 97.62 258 LEU B N 1
ATOM 8143 C CA . LEU B 1 258 ? 12.297 4.344 29.359 1 97.62 258 LEU B CA 1
ATOM 8144 C C . LEU B 1 258 ? 11.008 4.594 30.141 1 97.62 258 LEU B C 1
ATOM 8146 O O . LEU B 1 258 ? 11.047 5.137 31.234 1 97.62 258 LEU B O 1
ATOM 8150 N N . CYS B 1 259 ? 9.922 4.207 29.609 1 98.12 259 CYS B N 1
ATOM 8151 C CA . CYS B 1 259 ? 8.617 4.449 30.203 1 98.12 259 CYS B CA 1
ATOM 8152 C C . CYS B 1 259 ? 8.469 3.662 31.5 1 98.12 259 CYS B C 1
ATOM 8154 O O . CYS B 1 259 ? 7.953 4.184 32.5 1 98.12 259 CYS B O 1
ATOM 8156 N N . LEU B 1 260 ? 8.938 2.449 31.516 1 97.88 260 LEU B N 1
ATOM 8157 C CA . LEU B 1 260 ? 8.852 1.641 32.719 1 97.88 260 LEU B CA 1
ATOM 8158 C C . LEU B 1 260 ? 9.68 2.258 33.844 1 97.88 260 LEU B C 1
ATOM 8160 O O . LEU B 1 260 ? 9.234 2.293 35 1 97.88 260 LEU B O 1
ATOM 8164 N N . LYS B 1 261 ? 10.828 2.707 33.469 1 96.75 261 LYS B N 1
ATOM 8165 C CA . LYS B 1 261 ? 11.664 3.385 34.469 1 96.75 261 LYS B CA 1
ATOM 8166 C C . LYS B 1 261 ? 10.953 4.609 35.031 1 96.75 261 LYS B C 1
ATOM 8168 O O . LYS B 1 261 ? 11 4.852 36.25 1 96.75 261 LYS B O 1
ATOM 8173 N N . TYR B 1 262 ? 10.336 5.348 34.219 1 96.88 262 TYR B N 1
ATOM 8174 C CA . TYR B 1 262 ? 9.625 6.539 34.656 1 96.88 262 TYR B CA 1
ATOM 8175 C C . TYR B 1 262 ? 8.422 6.164 35.531 1 96.88 262 TYR B C 1
ATOM 8177 O O . TYR B 1 262 ? 8.148 6.824 36.531 1 96.88 262 TYR B O 1
ATOM 8185 N N . ILE B 1 263 ? 7.723 5.152 35.188 1 97.06 263 ILE B N 1
ATOM 8186 C CA . ILE B 1 263 ? 6.504 4.723 35.875 1 97.06 263 ILE B CA 1
ATOM 8187 C C . ILE B 1 263 ? 6.832 4.312 37.312 1 97.06 263 ILE B C 1
ATOM 8189 O O . ILE B 1 263 ? 6.012 4.484 38.219 1 97.06 263 ILE B O 1
ATOM 8193 N N . ASN B 1 264 ? 7.988 3.863 37.5 1 95.75 264 ASN B N 1
ATOM 8194 C CA . ASN B 1 264 ? 8.406 3.51 38.844 1 95.75 264 ASN B CA 1
ATOM 8195 C C . ASN B 1 264 ? 8.352 4.715 39.781 1 95.75 264 ASN B C 1
ATOM 8197 O O . ASN B 1 264 ? 8.156 4.559 41 1 95.75 264 ASN B O 1
ATOM 8201 N N . LYS B 1 265 ? 8.43 5.863 39.219 1 93.31 265 LYS B N 1
ATOM 8202 C CA . LYS B 1 265 ? 8.453 7.086 40 1 93.31 265 LYS B CA 1
ATOM 8203 C C . LYS B 1 265 ? 7.121 7.824 39.938 1 93.31 265 LYS B C 1
ATOM 8205 O O . LYS B 1 265 ? 6.773 8.602 40.812 1 93.31 265 LYS B O 1
ATOM 8210 N N . ASP B 1 266 ? 6.531 7.699 38.844 1 94.75 266 ASP B N 1
ATOM 8211 C CA . ASP B 1 266 ? 5.281 8.406 38.594 1 94.75 266 ASP B CA 1
ATOM 8212 C C . ASP B 1 266 ? 4.297 7.512 37.844 1 94.75 266 ASP B C 1
ATOM 8214 O O . ASP B 1 266 ? 4.441 7.293 36.625 1 94.75 266 ASP B O 1
ATOM 8218 N N . ARG B 1 267 ? 3.195 7.168 38.469 1 94.94 267 ARG B N 1
ATOM 8219 C CA . ARG B 1 267 ? 2.252 6.211 37.906 1 94.94 267 ARG B CA 1
ATOM 8220 C C . ARG B 1 267 ? 1.019 6.918 37.344 1 94.94 267 ARG B C 1
ATOM 8222 O O . ARG B 1 267 ? 0.022 6.27 37.031 1 94.94 267 ARG B O 1
ATOM 8229 N N . ASN B 1 268 ? 1.137 8.203 37.25 1 96.81 268 ASN B N 1
ATOM 8230 C CA . ASN B 1 268 ? -0.082 8.914 36.875 1 96.81 268 ASN B CA 1
ATOM 8231 C C . ASN B 1 268 ? 0.133 9.797 35.656 1 96.81 268 ASN B C 1
ATOM 8233 O O . ASN B 1 268 ? -0.538 10.82 35.5 1 96.81 268 ASN B O 1
ATOM 8237 N N . ASN B 1 269 ? 1.021 9.492 34.906 1 96.25 269 ASN B N 1
ATOM 8238 C CA . ASN B 1 269 ? 1.279 10.289 33.688 1 96.25 269 ASN B CA 1
ATOM 8239 C C . ASN B 1 269 ? 0.53 9.734 32.5 1 96.25 269 ASN B C 1
ATOM 8241 O O . ASN B 1 269 ? 0.819 8.633 32.031 1 96.25 269 ASN B O 1
ATOM 8245 N N . ILE B 1 270 ? -0.272 10.492 31.891 1 96.44 270 ILE B N 1
ATOM 8246 C CA . ILE B 1 270 ? -1.175 10.086 30.812 1 96.44 270 ILE B CA 1
ATOM 8247 C C . ILE B 1 270 ? -0.37 9.742 29.562 1 96.44 270 ILE B C 1
ATOM 8249 O O . ILE B 1 270 ? -0.549 8.664 28.984 1 96.44 270 ILE B O 1
ATOM 8253 N N . ASP B 1 271 ? 0.519 10.508 29.125 1 97 271 ASP B N 1
ATOM 8254 C CA . ASP B 1 271 ? 1.269 10.336 27.875 1 97 271 ASP B CA 1
ATOM 8255 C C . ASP B 1 271 ? 2.154 9.094 27.938 1 97 271 ASP B C 1
ATOM 8257 O O . ASP B 1 271 ? 2.281 8.367 26.953 1 97 271 ASP B O 1
ATOM 8261 N N . ILE B 1 272 ? 2.738 8.906 29.094 1 97.62 272 ILE B N 1
ATOM 8262 C CA . ILE B 1 272 ? 3.668 7.797 29.25 1 97.62 272 ILE B CA 1
ATOM 8263 C C . ILE B 1 272 ? 2.93 6.473 29.062 1 97.62 272 ILE B C 1
ATOM 8265 O O . ILE B 1 272 ? 3.426 5.566 28.391 1 97.62 272 ILE B O 1
ATOM 8269 N N . TYR B 1 273 ? 1.743 6.422 29.625 1 98.06 273 TYR B N 1
ATOM 8270 C CA . TYR B 1 273 ? 0.969 5.195 29.484 1 98.06 273 TYR B CA 1
ATOM 8271 C C . TYR B 1 273 ? 0.509 5.016 28.031 1 98.06 273 TYR B C 1
ATOM 8273 O O . TYR B 1 273 ? 0.435 3.891 27.531 1 98.06 273 TYR B O 1
ATOM 8281 N N . TYR B 1 274 ? 0.204 6.035 27.328 1 98 274 TYR B N 1
ATOM 8282 C CA . TYR B 1 274 ? -0.174 5.938 25.922 1 98 274 TYR B CA 1
ATOM 8283 C C . TYR B 1 274 ? 0.989 5.434 25.078 1 98 274 TYR B C 1
ATOM 8285 O O . TYR B 1 274 ? 0.823 4.516 24.266 1 98 274 TYR B O 1
ATOM 8293 N N . HIS B 1 275 ? 2.186 5.965 25.297 1 97.94 275 HIS B N 1
ATOM 8294 C CA . HIS B 1 275 ? 3.348 5.633 24.469 1 97.94 275 HIS B CA 1
ATOM 8295 C C . HIS B 1 275 ? 3.855 4.23 24.766 1 97.94 275 HIS B C 1
ATOM 8297 O O . HIS B 1 275 ? 4.27 3.504 23.859 1 97.94 275 HIS B O 1
ATOM 8303 N N . ILE B 1 276 ? 3.842 3.924 26.094 1 98.31 276 ILE B N 1
ATOM 8304 C CA . ILE B 1 276 ? 4.305 2.578 26.406 1 98.31 276 ILE B CA 1
ATOM 8305 C C . ILE B 1 276 ? 3.348 1.546 25.828 1 98.31 276 ILE B C 1
ATOM 8307 O O . ILE B 1 276 ? 3.771 0.467 25.391 1 98.31 276 ILE B O 1
ATOM 8311 N N . ALA B 1 277 ? 2.047 1.838 25.844 1 98.38 277 ALA B N 1
ATOM 8312 C CA . ALA B 1 277 ? 1.068 0.939 25.234 1 98.38 277 ALA B CA 1
ATOM 8313 C C . ALA B 1 277 ? 1.369 0.718 23.75 1 98.38 277 ALA B C 1
ATOM 8315 O O . ALA B 1 277 ? 1.309 -0.412 23.266 1 98.38 277 ALA B O 1
ATOM 8316 N N . GLN B 1 278 ? 1.72 1.75 23.062 1 97.38 278 GLN B N 1
ATOM 8317 C CA . GLN B 1 278 ? 2.07 1.656 21.641 1 97.38 278 GLN B CA 1
ATOM 8318 C C . GLN B 1 278 ? 3.32 0.803 21.453 1 97.38 278 GLN B C 1
ATOM 8320 O O . GLN B 1 278 ? 3.363 -0.04 20.547 1 97.38 278 GLN B O 1
ATOM 8325 N N . ALA B 1 279 ? 4.309 1.076 22.266 1 95.94 279 ALA B N 1
ATOM 8326 C CA . ALA B 1 279 ? 5.551 0.311 22.203 1 95.94 279 ALA B CA 1
ATOM 8327 C C . ALA B 1 279 ? 5.293 -1.179 22.406 1 95.94 279 ALA B C 1
ATOM 8329 O O . ALA B 1 279 ? 5.871 -2.018 21.703 1 95.94 279 ALA B O 1
ATOM 8330 N N . GLN B 1 280 ? 4.445 -1.425 23.312 1 94.69 280 GLN B N 1
ATOM 8331 C CA . GLN B 1 280 ? 4.137 -2.811 23.641 1 94.69 280 GLN B CA 1
ATOM 8332 C C . GLN B 1 280 ? 3.371 -3.494 22.516 1 94.69 280 GLN B C 1
ATOM 8334 O O . GLN B 1 280 ? 3.549 -4.688 22.266 1 94.69 280 GLN B O 1
ATOM 8339 N N . VAL B 1 281 ? 2.529 -2.773 21.797 1 92.31 281 VAL B N 1
ATOM 8340 C CA . VAL B 1 281 ? 1.887 -3.314 20.609 1 92.31 281 VAL B CA 1
ATOM 8341 C C . VAL B 1 281 ? 2.947 -3.689 19.578 1 92.31 281 VAL B C 1
ATOM 8343 O O . VAL B 1 281 ? 2.932 -4.797 19.031 1 92.31 281 VAL B O 1
ATOM 8346 N N . ASP B 1 282 ? 3.875 -2.766 19.344 1 86.62 282 ASP B N 1
ATOM 8347 C CA . ASP B 1 282 ? 4.926 -2.975 18.359 1 86.62 282 ASP B CA 1
ATOM 8348 C C . ASP B 1 282 ? 5.789 -4.18 18.719 1 86.62 282 ASP B C 1
ATOM 8350 O O . ASP B 1 282 ? 6.328 -4.852 17.828 1 86.62 282 ASP B O 1
ATOM 8354 N N . LEU B 1 283 ? 5.863 -4.426 20.062 1 84.31 283 LEU B N 1
ATOM 8355 C CA . LEU B 1 283 ? 6.684 -5.531 20.547 1 84.31 283 LEU B CA 1
ATOM 8356 C C . LEU B 1 283 ? 5.867 -6.812 20.656 1 84.31 283 LEU B C 1
ATOM 8358 O O . LEU B 1 283 ? 6.379 -7.844 21.094 1 84.31 283 LEU B O 1
ATOM 8362 N N . GLY B 1 284 ? 4.516 -6.734 20.391 1 79.5 284 GLY B N 1
ATOM 8363 C CA . GLY B 1 284 ? 3.646 -7.898 20.453 1 79.5 284 GLY B CA 1
ATOM 8364 C C . GLY B 1 284 ? 3.219 -8.25 21.859 1 79.5 284 GLY B C 1
ATOM 8365 O O . GLY B 1 284 ? 2.691 -9.336 22.109 1 79.5 284 GLY B O 1
ATOM 8366 N N . LYS B 1 285 ? 3.59 -7.453 22.797 1 88.19 285 LYS B N 1
ATOM 8367 C CA . LYS B 1 285 ? 3.172 -7.652 24.172 1 88.19 285 LYS B CA 1
ATOM 8368 C C . LYS B 1 285 ? 1.748 -7.152 24.391 1 88.19 285 LYS B C 1
ATOM 8370 O O . LYS B 1 285 ? 1.526 -6.211 25.156 1 88.19 285 LYS B O 1
ATOM 8375 N N . TYR B 1 286 ? 0.796 -7.832 23.891 1 89.94 286 TYR B N 1
ATOM 8376 C CA . TYR B 1 286 ? -0.578 -7.355 23.781 1 89.94 286 TYR B CA 1
ATOM 8377 C C . TYR B 1 286 ? -1.23 -7.246 25.156 1 89.94 286 TYR B C 1
ATOM 8379 O O . TYR B 1 286 ? -1.929 -6.27 25.438 1 89.94 286 TYR B O 1
ATOM 8387 N N . GLU B 1 287 ? -1.006 -8.234 26 1 92.25 287 GLU B N 1
ATOM 8388 C CA . GLU B 1 287 ? -1.609 -8.18 27.328 1 92.25 287 GLU B CA 1
ATOM 8389 C C . GLU B 1 287 ? -1.11 -6.969 28.109 1 92.25 287 GLU B C 1
ATOM 8391 O O . GLU B 1 287 ? -1.898 -6.27 28.75 1 92.25 287 GLU B O 1
ATOM 8396 N N . ASN B 1 288 ? 0.19 -6.773 28 1 95.5 288 ASN B N 1
ATOM 8397 C CA . ASN B 1 288 ? 0.758 -5.598 28.641 1 95.5 288 ASN B CA 1
ATOM 8398 C C . ASN B 1 288 ? 0.186 -4.309 28.047 1 95.5 288 ASN B C 1
ATOM 8400 O O . ASN B 1 288 ? -0.079 -3.354 28.781 1 95.5 288 ASN B O 1
ATOM 8404 N N . SER B 1 289 ? 0.03 -4.312 26.781 1 96.81 289 SER B N 1
ATOM 8405 C CA . SER B 1 289 ? -0.514 -3.139 26.109 1 96.81 289 SER B CA 1
ATOM 8406 C C . SER B 1 289 ? -1.942 -2.854 26.562 1 96.81 289 SER B C 1
ATOM 8408 O O . SER B 1 289 ? -2.316 -1.696 26.766 1 96.81 289 SER B O 1
ATOM 8410 N N . ILE B 1 290 ? -2.727 -3.854 26.734 1 97.81 290 ILE B N 1
ATOM 8411 C CA . ILE B 1 290 ? -4.102 -3.709 27.203 1 97.81 290 ILE B CA 1
ATOM 8412 C C . ILE B 1 290 ? -4.105 -3.033 28.578 1 97.81 290 ILE B C 1
ATOM 8414 O O . ILE B 1 290 ? -4.84 -2.066 28.797 1 97.81 290 ILE B O 1
ATOM 8418 N N . ASP B 1 291 ? -3.229 -3.5 29.406 1 98.19 291 ASP B N 1
ATOM 8419 C CA . ASP B 1 291 ? -3.146 -2.928 30.75 1 98.19 291 ASP B CA 1
ATOM 8420 C C . ASP B 1 291 ? -2.75 -1.455 30.688 1 98.19 291 ASP B C 1
ATOM 8422 O O . ASP B 1 291 ? -3.32 -0.625 31.406 1 98.19 291 ASP B O 1
ATOM 8426 N N . SER B 1 292 ? -1.821 -1.182 29.875 1 98.56 292 SER B N 1
ATOM 8427 C CA . SER B 1 292 ? -1.329 0.187 29.75 1 98.56 292 SER B CA 1
ATOM 8428 C C . SER B 1 292 ? -2.396 1.108 29.172 1 98.56 292 SER B C 1
ATOM 8430 O O . SER B 1 292 ? -2.588 2.227 29.656 1 98.56 292 SER B O 1
ATOM 8432 N N . TYR B 1 293 ? -3.123 0.672 28.172 1 98.5 293 TYR B N 1
ATOM 8433 C CA . TYR B 1 293 ? -4.191 1.479 27.578 1 98.5 293 TYR B CA 1
ATOM 8434 C C . TYR B 1 293 ? -5.324 1.679 28.578 1 98.5 293 TYR B C 1
ATOM 8436 O O . TYR B 1 293 ? -5.926 2.754 28.641 1 98.5 293 TYR B O 1
ATOM 8444 N N . LYS B 1 294 ? -5.633 0.708 29.344 1 98.06 294 LYS B N 1
ATOM 8445 C CA . LYS B 1 294 ? -6.676 0.839 30.359 1 98.06 294 LYS B CA 1
ATOM 8446 C C . LYS B 1 294 ? -6.293 1.878 31.406 1 98.06 294 LYS B C 1
ATOM 8448 O O . LYS B 1 294 ? -7.129 2.676 31.844 1 98.06 294 LYS B O 1
ATOM 8453 N N . ARG B 1 295 ? -5.027 1.81 31.766 1 98.12 295 ARG B N 1
ATOM 8454 C CA . ARG B 1 295 ? -4.547 2.811 32.719 1 98.12 295 ARG B CA 1
ATOM 8455 C C . ARG B 1 295 ? -4.594 4.207 32.125 1 98.12 295 ARG B C 1
ATOM 8457 O O . ARG B 1 295 ? -4.977 5.168 32.781 1 98.12 295 ARG B O 1
ATOM 8464 N N . TYR B 1 296 ? -4.191 4.328 30.906 1 97.75 296 TYR B N 1
ATOM 8465 C CA . TYR B 1 296 ? -4.273 5.582 30.172 1 97.75 296 TYR B CA 1
ATOM 8466 C C . TYR B 1 296 ? -5.691 6.133 30.172 1 97.75 296 TYR B C 1
ATOM 8468 O O . TYR B 1 296 ? -5.914 7.289 30.547 1 97.75 296 TYR B O 1
ATOM 8476 N N . ILE B 1 297 ? -6.695 5.32 29.859 1 97.69 297 ILE B N 1
ATOM 8477 C CA . ILE B 1 297 ? -8.094 5.723 29.781 1 97.69 297 ILE B CA 1
ATOM 8478 C C . ILE B 1 297 ? -8.609 6.09 31.172 1 97.69 297 ILE B C 1
ATOM 8480 O O . ILE B 1 297 ? -9.344 7.07 31.328 1 97.69 297 ILE B O 1
ATOM 8484 N N . TYR B 1 298 ? -8.18 5.332 32.125 1 97.56 298 TYR B N 1
ATOM 8485 C CA . TYR B 1 298 ? -8.57 5.617 33.5 1 97.56 298 TYR B CA 1
ATOM 8486 C C . TYR B 1 298 ? -8.109 7.012 33.906 1 97.56 298 TYR B C 1
ATOM 8488 O O . TYR B 1 298 ? -8.875 7.766 34.531 1 97.56 298 TYR B O 1
ATOM 8496 N N . LEU B 1 299 ? -6.879 7.344 33.594 1 96.88 299 LEU B N 1
ATOM 8497 C CA . LEU B 1 299 ? -6.336 8.648 33.938 1 96.88 299 LEU B CA 1
ATOM 8498 C C . LEU B 1 299 ? -7.043 9.766 33.188 1 96.88 299 LEU B C 1
ATOM 8500 O O . LEU B 1 299 ? -7.223 10.859 33.719 1 96.88 299 LEU B O 1
ATOM 8504 N N . LEU B 1 300 ? -7.441 9.531 31.984 1 94.94 300 LEU B N 1
ATOM 8505 C CA . LEU B 1 300 ? -8.211 10.516 31.219 1 94.94 300 LEU B CA 1
ATOM 8506 C C . LEU B 1 300 ? -9.547 10.789 31.891 1 94.94 300 LEU B C 1
ATOM 8508 O O . LEU B 1 300 ? -9.977 11.945 31.984 1 94.94 300 LEU B O 1
ATOM 8512 N N . ASP B 1 301 ? -10.164 9.75 32.344 1 94.44 301 ASP B N 1
ATOM 8513 C CA . ASP B 1 301 ? -11.484 9.867 32.969 1 94.44 301 ASP B CA 1
ATOM 8514 C C . ASP B 1 301 ? -11.391 10.5 34.344 1 94.44 301 ASP B C 1
ATOM 8516 O O . ASP B 1 301 ? -12.375 11.055 34.844 1 94.44 301 ASP B O 1
ATOM 8520 N N . ASN B 1 302 ? -10.203 10.289 34.875 1 94.81 302 ASN B N 1
ATOM 8521 C CA . ASN B 1 302 ? -9.906 10.906 36.156 1 94.81 302 ASN B CA 1
ATOM 8522 C C . ASN B 1 302 ? -8.742 11.891 36.062 1 94.81 302 ASN B C 1
ATOM 8524 O O . ASN B 1 302 ? -7.746 11.75 36.781 1 94.81 302 ASN B O 1
ATOM 8528 N N . TYR B 1 303 ? -8.953 12.836 35.344 1 90.75 303 TYR B N 1
ATOM 8529 C CA . TYR B 1 303 ? -7.879 13.734 34.938 1 90.75 303 TYR B CA 1
ATOM 8530 C C . TYR B 1 303 ? -7.262 14.438 36.156 1 90.75 303 TYR B C 1
ATOM 8532 O O . TYR B 1 303 ? -6.055 14.695 36.156 1 90.75 303 TYR B O 1
ATOM 8540 N N . GLU B 1 304 ? -7.996 14.766 37.125 1 89.06 304 GLU B N 1
ATOM 8541 C CA . GLU B 1 304 ? -7.512 15.5 38.281 1 89.06 304 GLU B CA 1
ATOM 8542 C C . GLU B 1 304 ? -6.43 14.711 39.031 1 89.06 304 GLU B C 1
ATOM 8544 O O . GLU B 1 304 ? -5.594 15.297 39.719 1 89.06 304 GLU B O 1
ATOM 8549 N N . MET B 1 305 ? -6.453 13.43 38.781 1 92.75 305 MET B N 1
ATOM 8550 C CA . MET B 1 305 ? -5.473 12.57 39.438 1 92.75 305 MET B CA 1
ATOM 8551 C C . MET B 1 305 ? -4.184 12.5 38.625 1 92.75 305 MET B C 1
ATOM 8553 O O . MET B 1 305 ? -3.152 12.047 39.125 1 92.75 305 MET B O 1
ATOM 8557 N N . SER B 1 306 ? -4.223 12.961 37.5 1 93.38 306 SER B N 1
ATOM 8558 C CA . SER B 1 306 ? -3.088 12.797 36.594 1 93.38 306 SER B CA 1
ATOM 8559 C C . SER B 1 306 ? -1.951 13.742 36.969 1 93.38 306 SER B C 1
ATOM 8561 O O . SER B 1 306 ? -2.176 14.773 37.594 1 93.38 306 SER B O 1
ATOM 8563 N N . THR B 1 307 ? -0.79 13.336 36.562 1 92.19 307 THR B N 1
ATOM 8564 C CA . THR B 1 307 ? 0.386 14.188 36.719 1 92.19 307 THR B CA 1
ATOM 8565 C C . THR B 1 307 ? 0.225 15.492 35.938 1 92.19 307 THR B C 1
ATOM 8567 O O . THR B 1 307 ? 0.633 16.547 36.406 1 92.19 307 THR B O 1
ATOM 8570 N N . GLN B 1 308 ? -0.426 15.5 34.875 1 89.12 308 GLN B N 1
ATOM 8571 C CA . GLN B 1 308 ? -0.583 16.656 34 1 89.12 308 GLN B CA 1
ATOM 8572 C C . GLN B 1 308 ? -1.48 17.719 34.625 1 89.12 308 GLN B C 1
ATOM 8574 O O . GLN B 1 308 ? -1.288 18.906 34.406 1 89.12 308 GLN B O 1
ATOM 8579 N N . ALA B 1 309 ? -2.379 17.25 35.438 1 86 309 ALA B N 1
ATOM 8580 C CA . ALA B 1 309 ? -3.285 18.188 36.094 1 86 309 ALA B CA 1
ATOM 8581 C C . ALA B 1 309 ? -2.584 18.891 37.25 1 86 309 ALA B C 1
ATOM 8583 O O . ALA B 1 309 ? -2.996 19.984 37.656 1 86 309 ALA B O 1
ATOM 8584 N N . ASN B 1 310 ? -1.484 18.297 37.688 1 82.81 310 ASN B N 1
ATOM 8585 C CA . ASN B 1 310 ? -0.948 18.781 38.938 1 82.81 310 ASN B CA 1
ATOM 8586 C C . ASN B 1 310 ? 0.518 19.188 38.812 1 82.81 310 ASN B C 1
ATOM 8588 O O . ASN B 1 310 ? 1.197 19.406 39.812 1 82.81 310 ASN B O 1
ATOM 8592 N N . SER B 1 311 ? 0.995 19.156 37.625 1 84.88 311 SER B N 1
ATOM 8593 C CA . SER B 1 311 ? 2.41 19.469 37.469 1 84.88 311 SER B CA 1
ATOM 8594 C C . SER B 1 311 ? 2.633 20.406 36.281 1 84.88 311 SER B C 1
ATOM 8596 O O . SER B 1 311 ? 1.963 20.297 35.25 1 84.88 311 SER B O 1
ATOM 8598 N N . LEU B 1 312 ? 3.615 21.312 36.469 1 85.12 312 LEU B N 1
ATOM 8599 C CA . LEU B 1 312 ? 4.012 22.234 35.406 1 85.12 312 LEU B CA 1
ATOM 8600 C C . LEU B 1 312 ? 5.086 21.609 34.531 1 85.12 312 LEU B C 1
ATOM 8602 O O . LEU B 1 312 ? 5.449 22.172 33.5 1 85.12 312 LEU B O 1
ATOM 8606 N N . LEU B 1 313 ? 5.527 20.438 34.906 1 86.88 313 LEU B N 1
ATOM 8607 C CA . LEU B 1 313 ? 6.668 19.828 34.219 1 86.88 313 LEU B CA 1
ATOM 8608 C C . LEU B 1 313 ? 6.207 18.734 33.25 1 86.88 313 LEU B C 1
ATOM 8610 O O . LEU B 1 313 ? 7.02 17.922 32.781 1 86.88 313 LEU B O 1
ATOM 8614 N N . SER B 1 314 ? 4.918 18.672 33.062 1 88 314 SER B N 1
ATOM 8615 C CA . SER B 1 314 ? 4.395 17.656 32.156 1 88 314 SER B CA 1
ATOM 8616 C C . SER B 1 314 ? 3.318 18.234 31.234 1 88 314 SER B C 1
ATOM 8618 O O . SER B 1 314 ? 2.398 18.906 31.703 1 88 314 SER B O 1
ATOM 8620 N N . ASP B 1 315 ? 3.594 18.031 30 1 83.81 315 ASP B N 1
ATOM 8621 C CA . ASP B 1 315 ? 2.576 18.359 29 1 83.81 315 ASP B CA 1
ATOM 8622 C C . ASP B 1 315 ? 1.745 17.141 28.641 1 83.81 315 ASP B C 1
ATOM 8624 O O . ASP B 1 315 ? 2.102 16 29 1 83.81 315 ASP B O 1
ATOM 8628 N N . THR B 1 316 ? 0.532 17.453 28.172 1 85.38 316 THR B N 1
ATOM 8629 C CA . THR B 1 316 ? -0.278 16.312 27.719 1 85.38 316 THR B CA 1
ATOM 8630 C C . THR B 1 316 ? -0.544 16.422 26.219 1 85.38 316 THR B C 1
ATOM 8632 O O . THR B 1 316 ? -1.243 17.328 25.766 1 85.38 316 THR B O 1
ATOM 8635 N N . ASP B 1 317 ? -0.023 15.516 25.516 1 87.5 317 ASP B N 1
ATOM 8636 C CA . ASP B 1 317 ? -0.216 15.469 24.062 1 87.5 317 ASP B CA 1
ATOM 8637 C C . ASP B 1 317 ? -1.233 14.391 23.688 1 87.5 317 ASP B C 1
ATOM 8639 O O . ASP B 1 317 ? -1.848 14.461 22.609 1 87.5 317 ASP B O 1
ATOM 8643 N N . ALA B 1 318 ? -1.458 13.508 24.562 1 92.5 318 ALA B N 1
ATOM 8644 C CA . ALA B 1 318 ? -2.211 12.32 24.172 1 92.5 318 ALA B CA 1
ATOM 8645 C C . ALA B 1 318 ? -3.654 12.391 24.656 1 92.5 318 ALA B C 1
ATOM 8647 O O . ALA B 1 318 ? -4.414 11.43 24.516 1 92.5 318 ALA B O 1
ATOM 8648 N N . VAL B 1 319 ? -4.051 13.555 25.203 1 91.38 319 VAL B N 1
ATOM 8649 C CA . VAL B 1 319 ? -5.391 13.688 25.766 1 91.38 319 VAL B CA 1
ATOM 8650 C C . VAL B 1 319 ? -6.434 13.477 24.672 1 91.38 319 VAL B C 1
ATOM 8652 O O . VAL B 1 319 ? -7.504 12.922 24.922 1 91.38 319 VAL B O 1
ATOM 8655 N N . GLY B 1 320 ? -6.098 13.797 23.453 1 88.94 320 GLY B N 1
ATOM 8656 C CA . GLY B 1 320 ? -7.059 13.719 22.375 1 88.94 320 GLY B CA 1
ATOM 8657 C C . GLY B 1 320 ? -7.031 12.383 21.641 1 88.94 320 GLY B C 1
ATOM 8658 O O . GLY B 1 320 ? -7.668 12.227 20.594 1 88.94 320 GLY B O 1
ATOM 8659 N N . PHE B 1 321 ? -6.363 11.359 22.219 1 94.06 321 PHE B N 1
ATOM 8660 C CA . PHE B 1 321 ? -6.176 10.117 21.469 1 94.06 321 PHE B CA 1
ATOM 8661 C C . PHE B 1 321 ? -6.98 8.984 22.094 1 94.06 321 PHE B C 1
ATOM 8663 O O . PHE B 1 321 ? -6.605 7.816 21.984 1 94.06 321 PHE B O 1
ATOM 8670 N N . ARG B 1 322 ? -8.039 9.367 22.859 1 94.81 322 ARG B N 1
ATOM 8671 C CA . ARG B 1 322 ? -8.852 8.359 23.531 1 94.81 322 ARG B CA 1
ATOM 8672 C C . ARG B 1 322 ? -9.406 7.344 22.531 1 94.81 322 ARG B C 1
ATOM 8674 O O . ARG B 1 322 ? -9.266 6.133 22.734 1 94.81 322 ARG B O 1
ATOM 8681 N N . ASP B 1 323 ? -10.016 7.773 21.422 1 95.94 323 ASP B N 1
ATOM 8682 C CA . ASP B 1 323 ? -10.609 6.887 20.422 1 95.94 323 ASP B CA 1
ATOM 8683 C C . ASP B 1 323 ? -9.547 6.027 19.75 1 95.94 323 ASP B C 1
ATOM 8685 O O . ASP B 1 323 ? -9.781 4.855 19.453 1 95.94 323 ASP B O 1
ATOM 8689 N N . GLU B 1 324 ? -8.375 6.598 19.5 1 96.38 324 GLU B N 1
ATOM 8690 C CA . GLU B 1 324 ? -7.285 5.832 18.906 1 96.38 324 GLU B CA 1
ATOM 8691 C C . GLU B 1 324 ? -6.879 4.668 19.797 1 96.38 324 GLU B C 1
ATOM 8693 O O . GLU B 1 324 ? -6.59 3.572 19.312 1 96.38 324 GLU B O 1
ATOM 8698 N N . ALA B 1 325 ? -6.84 4.992 21.078 1 97.69 325 ALA B N 1
ATOM 8699 C CA . ALA B 1 325 ? -6.52 3.939 22.047 1 97.69 325 ALA B CA 1
ATOM 8700 C C . ALA B 1 325 ? -7.57 2.834 22.016 1 97.69 325 ALA B C 1
ATOM 8702 O O . ALA B 1 325 ? -7.23 1.647 22.016 1 97.69 325 ALA B O 1
ATOM 8703 N N . ILE B 1 326 ? -8.812 3.242 22 1 98 326 ILE B N 1
ATOM 8704 C CA . ILE B 1 326 ? -9.914 2.285 21.984 1 98 326 ILE B CA 1
ATOM 8705 C C . ILE B 1 326 ? -9.859 1.452 20.703 1 98 326 ILE B C 1
ATOM 8707 O O . ILE B 1 326 ? -10.047 0.233 20.75 1 98 326 ILE B O 1
ATOM 8711 N N . ILE B 1 327 ? -9.617 2.055 19.609 1 98.06 327 ILE B N 1
ATOM 8712 C CA . ILE B 1 327 ? -9.516 1.374 18.312 1 98.06 327 ILE B CA 1
ATOM 8713 C C . ILE B 1 327 ? -8.391 0.338 18.375 1 98.06 327 ILE B C 1
ATOM 8715 O O . ILE B 1 327 ? -8.57 -0.8 17.938 1 98.06 327 ILE B O 1
ATOM 8719 N N . THR B 1 328 ? -7.266 0.732 18.922 1 97.75 328 THR B N 1
ATOM 8720 C CA . THR B 1 328 ? -6.152 -0.201 19.047 1 97.75 328 THR B CA 1
ATOM 8721 C C . THR B 1 328 ? -6.531 -1.371 19.953 1 97.75 328 THR B C 1
ATOM 8723 O O . 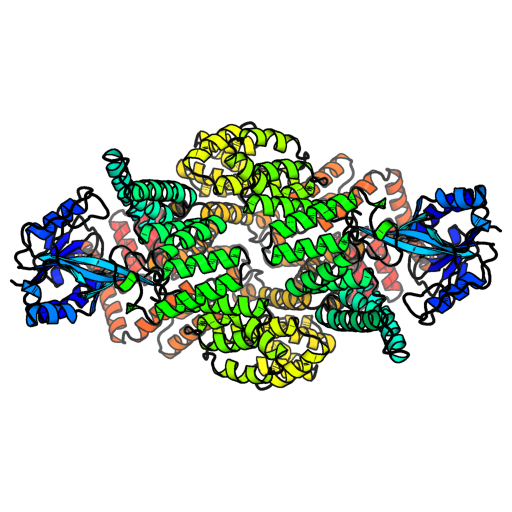THR B 1 328 ? -6.188 -2.52 19.656 1 97.75 328 THR B O 1
ATOM 8726 N N . LEU B 1 329 ? -7.23 -1.056 21.078 1 98.06 329 LEU B N 1
ATOM 8727 C CA . LEU B 1 329 ? -7.703 -2.105 21.969 1 98.06 329 LEU B CA 1
ATOM 8728 C C . LEU B 1 329 ? -8.602 -3.088 21.219 1 98.06 329 LEU B C 1
ATOM 8730 O O . LEU B 1 329 ? -8.469 -4.305 21.375 1 98.06 329 LEU B O 1
ATOM 8734 N N . ILE B 1 330 ? -9.477 -2.592 20.406 1 97.94 330 ILE B N 1
ATOM 8735 C CA . ILE B 1 330 ? -10.391 -3.422 19.641 1 97.94 330 ILE B CA 1
ATOM 8736 C C . ILE B 1 330 ? -9.602 -4.34 18.703 1 97.94 330 ILE B C 1
ATOM 8738 O O . ILE B 1 330 ? -9.875 -5.539 18.625 1 97.94 330 ILE B O 1
ATOM 8742 N N . LYS B 1 331 ? -8.648 -3.805 18.047 1 95.44 331 LYS B N 1
ATOM 8743 C CA . LYS B 1 331 ? -7.828 -4.594 17.141 1 95.44 331 LYS B CA 1
ATOM 8744 C C . LYS B 1 331 ? -7.078 -5.691 17.891 1 95.44 331 LYS B C 1
ATOM 8746 O O . LYS B 1 331 ? -6.945 -6.812 17.391 1 95.44 331 LYS B O 1
ATOM 8751 N N . ILE B 1 332 ? -6.57 -5.344 19.062 1 93.88 332 ILE B N 1
ATOM 8752 C CA . ILE B 1 332 ? -5.875 -6.328 19.891 1 93.88 332 ILE B CA 1
ATOM 8753 C C . ILE B 1 332 ? -6.848 -7.426 20.312 1 93.88 332 ILE B C 1
ATOM 8755 O O . ILE B 1 332 ? -6.539 -8.617 20.188 1 93.88 332 ILE B O 1
ATOM 8759 N N . TYR B 1 333 ? -8.008 -7.031 20.812 1 95.44 333 TYR B N 1
ATOM 8760 C CA . TYR B 1 333 ? -9.008 -8 21.25 1 95.44 333 TYR B CA 1
ATOM 8761 C C . TYR B 1 333 ? -9.406 -8.922 20.094 1 95.44 333 TYR B C 1
ATOM 8763 O O . TYR B 1 333 ? -9.578 -10.125 20.297 1 95.44 333 TYR B O 1
ATOM 8771 N N . TYR B 1 334 ? -9.562 -8.383 18.922 1 93.31 334 TYR B N 1
ATOM 8772 C CA . TYR B 1 334 ? -9.898 -9.195 17.766 1 93.31 334 TYR B CA 1
ATOM 8773 C C . TYR B 1 334 ? -8.797 -10.211 17.469 1 93.31 334 TYR B C 1
ATOM 8775 O O . TYR B 1 334 ? -9.078 -11.383 17.203 1 93.31 334 TYR B O 1
ATOM 8783 N N . LYS B 1 335 ? -7.566 -9.711 17.531 1 85.5 335 LYS B N 1
ATOM 8784 C CA . LYS B 1 335 ? -6.422 -10.586 17.281 1 85.5 335 LYS B CA 1
ATOM 8785 C C . LYS B 1 335 ? -6.355 -11.711 18.297 1 85.5 335 LYS B C 1
ATOM 8787 O O . LYS B 1 335 ? -5.93 -12.82 17.984 1 85.5 335 LYS B O 1
ATOM 8792 N N . LEU B 1 336 ? -6.758 -11.438 19.531 1 87.19 336 LEU B N 1
ATOM 8793 C CA . LEU B 1 336 ? -6.727 -12.414 20.609 1 87.19 336 LEU B CA 1
ATOM 8794 C C . LEU B 1 336 ? -8.016 -13.234 20.641 1 87.19 336 LEU B C 1
ATOM 8796 O O . LEU B 1 336 ? -8.234 -14.008 21.578 1 87.19 336 LEU B O 1
ATOM 8800 N N . GLU B 1 337 ? -8.977 -12.953 19.703 1 88.38 337 GLU B N 1
ATOM 8801 C CA . GLU B 1 337 ? -10.234 -13.672 19.531 1 88.38 337 GLU B CA 1
ATOM 8802 C C . GLU B 1 337 ? -11.164 -13.445 20.734 1 88.38 337 GLU B C 1
ATOM 8804 O O . GLU B 1 337 ? -11.859 -14.359 21.156 1 88.38 337 GLU B O 1
ATOM 8809 N N . LYS B 1 338 ? -10.93 -12.367 21.391 1 93.69 338 LYS B N 1
ATOM 8810 C CA . LYS B 1 338 ? -11.859 -11.938 22.438 1 93.69 338 LYS B CA 1
ATOM 8811 C C . LYS B 1 338 ? -12.984 -11.094 21.844 1 93.69 338 LYS B C 1
ATOM 8813 O O . LYS B 1 338 ? -13.055 -9.891 22.078 1 93.69 338 LYS B O 1
ATOM 8818 N N . TYR B 1 339 ? -13.945 -11.664 21.234 1 95.88 339 TYR B N 1
ATOM 8819 C CA . TYR B 1 339 ? -14.93 -11.023 20.359 1 95.88 339 TYR B CA 1
ATOM 8820 C C . TYR B 1 339 ? -15.938 -10.227 21.172 1 95.88 339 TYR B C 1
ATOM 8822 O O . TYR B 1 339 ? -16.391 -9.164 20.734 1 95.88 339 TYR B O 1
ATOM 8830 N N . ASP B 1 340 ? -16.234 -10.688 22.344 1 96.94 340 ASP B N 1
ATOM 8831 C CA . ASP B 1 340 ? -17.156 -9.961 23.203 1 96.94 340 ASP B CA 1
ATOM 8832 C C . ASP B 1 340 ? -16.609 -8.586 23.578 1 96.94 340 ASP B C 1
ATOM 8834 O O . ASP B 1 340 ? -17.344 -7.605 23.609 1 96.94 340 ASP B O 1
ATOM 8838 N N . LEU B 1 341 ? -15.367 -8.578 23.812 1 97.25 341 LEU B N 1
ATOM 8839 C CA . LEU B 1 341 ? -14.727 -7.328 24.203 1 97.25 341 LEU B CA 1
ATOM 8840 C C . LEU B 1 341 ? -14.633 -6.375 23.031 1 97.25 341 LEU B C 1
ATOM 8842 O O . LEU B 1 341 ? -14.656 -5.152 23.203 1 97.25 341 LEU B O 1
ATOM 8846 N N . VAL B 1 342 ? -14.547 -6.887 21.812 1 97.56 342 VAL B N 1
ATOM 8847 C CA . VAL B 1 342 ? -14.562 -6.062 20.609 1 97.56 342 VAL B CA 1
ATOM 8848 C C . VAL B 1 342 ? -15.867 -5.273 20.547 1 97.56 342 VAL B C 1
ATOM 8850 O O . VAL B 1 342 ? -15.859 -4.055 20.359 1 97.56 342 VAL B O 1
ATOM 8853 N N . ILE B 1 343 ? -16.969 -5.945 20.828 1 96.62 343 ILE B N 1
ATOM 8854 C CA . ILE B 1 343 ? -18.312 -5.355 20.719 1 96.62 343 ILE B CA 1
ATOM 8855 C C . ILE B 1 343 ? -18.5 -4.32 21.828 1 96.62 343 ILE B C 1
ATOM 8857 O O . ILE B 1 343 ? -18.984 -3.217 21.578 1 96.62 343 ILE B O 1
ATOM 8861 N N . SER B 1 344 ? -18.062 -4.676 22.969 1 96.31 344 SER B N 1
ATOM 8862 C CA . SER B 1 344 ? -18.234 -3.764 24.109 1 96.31 344 SER B CA 1
ATOM 8863 C C . SER B 1 344 ? -17.406 -2.496 23.922 1 96.31 344 SER B C 1
ATOM 8865 O O . SER B 1 344 ? -17.875 -1.395 24.203 1 96.31 344 SER B O 1
ATOM 8867 N N . GLU B 1 345 ? -16.203 -2.646 23.453 1 96.69 345 GLU B N 1
ATOM 8868 C CA . GLU B 1 345 ? -15.312 -1.502 23.281 1 96.69 345 GLU B CA 1
ATOM 8869 C C . GLU B 1 345 ? -15.766 -0.613 22.141 1 96.69 345 GLU B C 1
ATOM 8871 O O . GLU B 1 345 ? -15.531 0.598 22.141 1 96.69 345 GLU B O 1
ATOM 8876 N N . TYR B 1 346 ? -16.438 -1.185 21.156 1 96.19 346 TYR B N 1
ATOM 8877 C CA . TYR B 1 346 ? -16.938 -0.433 20.016 1 96.19 346 TYR B CA 1
ATOM 8878 C C . TYR B 1 346 ? -17.828 0.716 20.484 1 96.19 346 TYR B C 1
ATOM 8880 O O . TYR B 1 346 ? -17.75 1.823 19.938 1 96.19 346 TYR B O 1
ATOM 8888 N N . ASP B 1 347 ? -18.562 0.524 21.422 1 92.31 347 ASP B N 1
ATOM 8889 C CA . ASP B 1 347 ? -19.547 1.498 21.906 1 92.31 347 ASP B CA 1
ATOM 8890 C C . ASP B 1 347 ? -18.859 2.65 22.641 1 92.31 347 ASP B C 1
ATOM 8892 O O . ASP B 1 347 ? -19.438 3.721 22.812 1 92.31 347 ASP B O 1
ATOM 8896 N N . ASN B 1 348 ? -17.625 2.436 22.953 1 94.94 348 ASN B N 1
ATOM 8897 C CA . ASN B 1 348 ? -16.891 3.457 23.688 1 94.94 348 ASN B CA 1
ATOM 8898 C C . ASN B 1 348 ? -16.25 4.469 22.75 1 94.94 348 ASN B C 1
ATOM 8900 O O . ASN B 1 348 ? -15.719 5.492 23.188 1 94.94 348 ASN B O 1
ATOM 8904 N N . ILE B 1 349 ? -16.312 4.246 21.484 1 95.31 349 ILE B N 1
ATOM 8905 C CA . ILE B 1 349 ? -15.766 5.211 20.531 1 95.31 349 ILE B CA 1
ATOM 8906 C C . ILE B 1 349 ? -16.672 6.438 20.469 1 95.31 349 ILE B C 1
ATOM 8908 O O . ILE B 1 349 ? -17.875 6.312 20.188 1 95.31 349 ILE B O 1
ATOM 8912 N N . GLU B 1 350 ? -16.125 7.559 20.688 1 90.69 350 GLU B N 1
ATOM 8913 C CA . GLU B 1 350 ? -16.922 8.781 20.766 1 90.69 350 GLU B CA 1
ATOM 8914 C C . GLU B 1 350 ? -17.141 9.383 19.375 1 90.69 350 GLU B C 1
ATOM 8916 O O . GLU B 1 350 ? -18.266 9.773 19.031 1 90.69 350 GLU B O 1
ATOM 8921 N N . ASP B 1 351 ? -16.109 9.453 18.609 1 89.25 351 ASP B N 1
ATOM 8922 C CA . ASP B 1 351 ? -16.203 10.023 17.266 1 89.25 351 ASP B CA 1
ATOM 8923 C C . ASP B 1 351 ? -16.766 9 16.281 1 89.25 351 ASP B C 1
ATOM 8925 O O . ASP B 1 351 ? -16.094 8.047 15.906 1 89.25 351 ASP B O 1
ATOM 8929 N N . VAL B 1 352 ? -17.875 9.273 15.766 1 85.5 352 VAL B N 1
ATOM 8930 C CA . VAL B 1 352 ? -18.594 8.352 14.898 1 85.5 352 VAL B CA 1
ATOM 8931 C C . VAL B 1 352 ? -17.812 8.125 13.609 1 85.5 352 VAL B C 1
ATOM 8933 O O . VAL B 1 352 ? -17.828 7.023 13.055 1 85.5 352 VAL B O 1
ATOM 8936 N N . GLU B 1 353 ? -17.078 9.039 13.141 1 84.19 353 GLU B N 1
ATOM 8937 C CA . GLU B 1 353 ? -16.328 8.93 11.891 1 84.19 353 GLU B CA 1
ATOM 8938 C C . GLU B 1 353 ? -15.18 7.941 12.031 1 84.19 353 GLU B C 1
ATOM 8940 O O . GLU B 1 353 ? -14.734 7.355 11.039 1 84.19 353 GLU B O 1
ATOM 8945 N N . LYS B 1 354 ? -14.734 7.699 13.203 1 91.81 354 LYS B N 1
ATOM 8946 C CA . LYS B 1 354 ? -13.594 6.816 13.43 1 91.81 354 LYS B CA 1
ATOM 8947 C C . LYS B 1 354 ? -14.031 5.359 13.547 1 91.81 354 LYS B C 1
ATOM 8949 O O . LYS B 1 354 ? -13.203 4.449 13.492 1 91.81 354 LYS B O 1
ATOM 8954 N N . LYS B 1 355 ? -15.297 5.215 13.711 1 93.88 355 LYS B N 1
ATOM 8955 C CA . LYS B 1 355 ? -15.828 3.863 13.867 1 93.88 355 LYS B CA 1
ATOM 8956 C C . LYS B 1 355 ? -15.578 3.023 12.617 1 93.88 355 LYS B C 1
ATOM 8958 O O . LYS B 1 355 ? -15.492 1.796 12.695 1 93.88 355 LYS B O 1
ATOM 8963 N N . LYS B 1 356 ? -15.406 3.668 11.516 1 93.56 356 LYS B N 1
ATOM 8964 C CA . LYS B 1 356 ? -15.156 2.973 10.25 1 93.56 356 LYS B CA 1
ATOM 8965 C C . LYS B 1 356 ? -13.867 2.166 10.312 1 93.56 356 LYS B C 1
ATOM 8967 O O . LYS B 1 356 ? -13.703 1.181 9.594 1 93.56 356 LYS B O 1
ATOM 8972 N N . ASN B 1 357 ? -12.977 2.5 11.203 1 95.56 357 ASN B N 1
ATOM 8973 C CA . ASN B 1 357 ? -11.68 1.849 11.305 1 95.56 357 ASN B CA 1
ATOM 8974 C C . ASN B 1 357 ? -11.789 0.468 11.945 1 95.56 357 ASN B C 1
ATOM 8976 O O . ASN B 1 357 ? -10.852 -0.324 11.891 1 95.56 357 ASN B O 1
ATOM 8980 N N . VAL B 1 358 ? -12.977 0.165 12.5 1 97.12 358 VAL B N 1
ATOM 8981 C CA . VAL B 1 358 ? -13.07 -1.097 13.227 1 97.12 358 VAL B CA 1
ATOM 8982 C C . VAL B 1 358 ? -14.305 -1.869 12.773 1 97.12 358 VAL B C 1
ATOM 8984 O O . VAL B 1 358 ? -14.672 -2.877 13.375 1 97.12 358 VAL B O 1
ATOM 8987 N N . TYR B 1 359 ? -14.969 -1.418 11.688 1 96.19 359 TYR B N 1
ATOM 8988 C CA . TYR B 1 359 ? -16.172 -2.094 11.188 1 96.19 359 TYR B CA 1
ATOM 8989 C C . TYR B 1 359 ? -15.883 -3.562 10.906 1 96.19 359 TYR B C 1
ATOM 8991 O O . TYR B 1 359 ? -16.656 -4.438 11.297 1 96.19 359 TYR B O 1
ATOM 8999 N N . PHE B 1 360 ? -14.82 -3.855 10.273 1 95.69 360 PHE B N 1
ATOM 9000 C CA . PHE B 1 360 ? -14.477 -5.219 9.891 1 95.69 360 PHE B CA 1
ATOM 9001 C C . PHE B 1 360 ? -14.375 -6.113 11.117 1 95.69 360 PHE B C 1
ATOM 9003 O O . PHE B 1 360 ? -14.969 -7.191 11.164 1 95.69 360 PHE B O 1
ATOM 9010 N N . SER B 1 361 ? -13.602 -5.621 12.117 1 96 361 SER B N 1
ATOM 9011 C CA . SER B 1 361 ? -13.445 -6.387 13.352 1 96 361 SER B CA 1
ATOM 9012 C C . SER B 1 361 ? -14.789 -6.59 14.047 1 96 361 SER B C 1
ATOM 9014 O O . SER B 1 361 ? -15.031 -7.648 14.625 1 96 361 SER B O 1
ATOM 9016 N N . LEU B 1 362 ? -15.578 -5.543 14.023 1 96.75 362 LEU B N 1
ATOM 9017 C CA . LEU B 1 362 ? -16.906 -5.625 14.625 1 96.75 362 LEU B CA 1
ATOM 9018 C C . LEU B 1 362 ? -17.75 -6.691 13.938 1 96.75 362 LEU B C 1
ATOM 9020 O O . LEU B 1 362 ? -18.312 -7.566 14.594 1 96.75 362 LEU B O 1
ATOM 9024 N N . PHE B 1 363 ? -17.797 -6.672 12.602 1 96.31 363 PHE B N 1
ATOM 9025 C CA . PHE B 1 363 ? -18.625 -7.594 11.836 1 96.31 363 PHE B CA 1
ATOM 9026 C C . PHE B 1 363 ? -18.141 -9.031 12.016 1 96.31 363 PHE B C 1
ATOM 9028 O O . PHE B 1 363 ? -18.953 -9.938 12.227 1 96.31 363 PHE B O 1
ATOM 9035 N N . MET B 1 364 ? -16.891 -9.25 11.953 1 94.12 364 MET B N 1
ATOM 9036 C CA . MET B 1 364 ? -16.312 -10.578 12.148 1 94.12 364 MET B CA 1
ATOM 9037 C C . MET B 1 364 ? -16.641 -11.117 13.531 1 94.12 364 MET B C 1
ATOM 9039 O O . MET B 1 364 ? -16.953 -12.297 13.688 1 94.12 364 MET B O 1
ATOM 9043 N N . SER B 1 365 ? -16.562 -10.211 14.5 1 96.12 365 SER B N 1
ATOM 9044 C CA . SER B 1 365 ? -16.844 -10.625 15.875 1 96.12 365 SER B CA 1
ATOM 9045 C C . SER B 1 365 ? -18.312 -11.016 16.047 1 96.12 365 SER B C 1
ATOM 9047 O O . SER B 1 365 ? -18.625 -12 16.703 1 96.12 365 SER B O 1
ATOM 9049 N N . LEU B 1 366 ? -19.172 -10.234 15.492 1 95.56 366 LEU B N 1
ATOM 9050 C CA . LEU B 1 366 ? -20.594 -10.562 15.531 1 95.56 366 LEU B CA 1
ATOM 9051 C C . LEU B 1 366 ? -20.859 -11.914 14.875 1 95.56 366 LEU B C 1
ATOM 9053 O O . LEU B 1 366 ? -21.641 -12.719 15.391 1 95.56 366 LEU B O 1
ATOM 9057 N N . TYR B 1 367 ? -20.234 -12.164 13.758 1 93.5 367 TYR B N 1
ATOM 9058 C CA . TYR B 1 367 ? -20.344 -13.422 13.039 1 93.5 367 TYR B CA 1
ATOM 9059 C C . TYR B 1 367 ? -19.859 -14.586 13.891 1 93.5 367 TYR B C 1
ATOM 9061 O O . TYR B 1 367 ? -20.547 -15.617 13.984 1 93.5 367 TYR B O 1
ATOM 9069 N N . LYS B 1 368 ? -18.734 -14.383 14.555 1 90.88 368 LYS B N 1
ATOM 9070 C CA . LYS B 1 368 ? -18.141 -15.445 15.367 1 90.88 368 LYS B CA 1
ATOM 9071 C C . LYS B 1 368 ? -19 -15.75 16.578 1 90.88 368 LYS B C 1
ATOM 9073 O O . LYS B 1 368 ? -19.016 -16.875 17.078 1 90.88 368 LYS B O 1
ATOM 9078 N N . LEU B 1 369 ? -19.75 -14.812 17.016 1 95 369 LEU B N 1
ATOM 9079 C CA . LEU B 1 369 ? -20.594 -14.984 18.172 1 95 369 LEU B CA 1
ATOM 9080 C C . LEU B 1 369 ? -22.016 -15.352 17.766 1 95 369 LEU B C 1
ATOM 9082 O O . LEU B 1 369 ? -22.922 -15.375 18.594 1 95 369 LEU B O 1
ATOM 9086 N N . ASN B 1 370 ? -22.312 -15.523 16.484 1 92.69 370 ASN B N 1
ATOM 9087 C CA . ASN B 1 370 ? -23.609 -15.867 15.93 1 92.69 370 ASN B CA 1
ATOM 9088 C C . ASN B 1 370 ? -24.656 -14.789 16.203 1 92.69 370 ASN B C 1
ATOM 9090 O O . ASN B 1 370 ? -25.797 -15.094 16.562 1 92.69 370 ASN B O 1
ATOM 9094 N N . ARG B 1 371 ? -24.188 -13.586 16.219 1 93.31 371 ARG B N 1
ATOM 9095 C CA . ARG B 1 371 ? -25.047 -12.422 16.438 1 93.31 371 ARG B CA 1
ATOM 9096 C C . ARG B 1 371 ? -25.047 -11.508 15.219 1 93.31 371 ARG B C 1
ATOM 9098 O O . ARG B 1 371 ? -25.016 -10.281 15.359 1 93.31 371 ARG B O 1
ATOM 9105 N N . PHE B 1 372 ? -25.078 -12.07 14.125 1 90.5 372 PHE B N 1
ATOM 9106 C CA . PHE B 1 372 ? -24.938 -11.273 12.914 1 90.5 372 PHE B CA 1
ATOM 9107 C C . PHE B 1 372 ? -26.156 -10.391 12.695 1 90.5 372 PHE B C 1
ATOM 9109 O O . PHE B 1 372 ? -26.062 -9.305 12.125 1 90.5 372 PHE B O 1
ATOM 9116 N N . GLU B 1 373 ? -27.219 -10.695 13.188 1 89.38 373 GLU B N 1
ATOM 9117 C CA . GLU B 1 373 ? -28.453 -9.938 13.016 1 89.38 373 GLU B CA 1
ATOM 9118 C C . GLU B 1 373 ? -28.359 -8.57 13.688 1 89.38 373 GLU B C 1
ATOM 9120 O O . GLU B 1 373 ? -29.062 -7.637 13.312 1 89.38 373 GLU B O 1
ATOM 9125 N N . ASP B 1 374 ? -27.438 -8.461 14.602 1 91.75 374 ASP B N 1
ATOM 9126 C CA . ASP B 1 374 ? -27.25 -7.211 15.328 1 91.75 374 ASP B CA 1
ATOM 9127 C C . ASP B 1 374 ? -26.641 -6.137 14.43 1 91.75 374 ASP B C 1
ATOM 9129 O O . ASP B 1 374 ? -26.656 -4.953 14.781 1 91.75 374 ASP B O 1
ATOM 9133 N N . ILE B 1 375 ? -26.203 -6.547 13.297 1 91.5 375 ILE B N 1
ATOM 9134 C CA . ILE B 1 375 ? -25.547 -5.617 12.383 1 91.5 375 ILE B CA 1
ATOM 9135 C C . ILE B 1 375 ? -26.516 -4.496 12 1 91.5 375 ILE B C 1
ATOM 9137 O O . ILE B 1 375 ? -26.094 -3.357 11.781 1 91.5 375 ILE B O 1
ATOM 9141 N N . LYS B 1 376 ? -27.766 -4.777 11.891 1 88.75 376 LYS B N 1
ATOM 9142 C CA . LYS B 1 376 ? -28.797 -3.807 11.523 1 88.75 376 LYS B CA 1
ATOM 9143 C C . LYS B 1 376 ? -28.844 -2.654 12.523 1 88.75 376 LYS B C 1
ATOM 9145 O O . LYS B 1 376 ? -29.094 -1.509 12.148 1 88.75 376 LYS B O 1
ATOM 9150 N N . ASN B 1 377 ? -28.578 -2.961 13.758 1 89.75 377 ASN B N 1
ATOM 9151 C CA . ASN B 1 377 ? -28.562 -1.941 14.805 1 89.75 377 ASN B CA 1
ATOM 9152 C C . ASN B 1 377 ? -27.422 -0.95 14.617 1 89.75 377 ASN B C 1
ATOM 9154 O O . ASN B 1 377 ? -27.594 0.247 14.852 1 89.75 377 ASN B O 1
ATOM 9158 N N . TYR B 1 378 ? -26.375 -1.441 14.227 1 91.25 378 TYR B N 1
ATOM 9159 C CA . TYR B 1 378 ? -25.219 -0.585 14.016 1 91.25 378 TYR B CA 1
ATOM 9160 C C . TYR B 1 378 ? -25.375 0.252 12.75 1 91.25 378 TYR B C 1
ATOM 9162 O O . TYR B 1 378 ? -24.891 1.382 12.68 1 91.25 378 TYR B O 1
ATOM 9170 N N . TYR B 1 379 ? -26.094 -0.277 11.75 1 90.38 379 TYR B N 1
ATOM 9171 C CA . TYR B 1 379 ? -26.375 0.481 10.531 1 90.38 379 TYR B CA 1
ATOM 9172 C C . TYR B 1 379 ? -27.25 1.687 10.836 1 90.38 379 TYR B C 1
ATOM 9174 O O . TYR B 1 379 ? -27.078 2.758 10.25 1 90.38 379 TYR B O 1
ATOM 9182 N N . ARG B 1 380 ? -28.094 1.531 11.719 1 86.56 380 ARG B N 1
ATOM 9183 C CA . ARG B 1 380 ? -29.031 2.596 12.055 1 86.56 380 ARG B CA 1
ATOM 9184 C C . ARG B 1 380 ? -28.328 3.756 12.742 1 86.56 380 ARG B C 1
ATOM 9186 O O . ARG B 1 380 ? -28.797 4.895 12.695 1 86.56 380 ARG B O 1
ATOM 9193 N N . GLU B 1 381 ? -27.172 3.48 13.305 1 84.88 381 GLU B N 1
ATOM 9194 C CA . GLU B 1 381 ? -26.406 4.504 14.008 1 84.88 381 GLU B CA 1
ATOM 9195 C C . GLU B 1 381 ? -25.609 5.371 13.039 1 84.88 381 GLU B C 1
ATOM 9197 O O . GLU B 1 381 ? -25.156 6.457 13.398 1 84.88 381 GLU B O 1
ATOM 9202 N N . ILE B 1 382 ? -25.516 4.984 11.836 1 86.12 382 ILE B N 1
ATOM 9203 C CA . ILE B 1 382 ? -24.688 5.699 10.875 1 86.12 382 ILE B CA 1
ATOM 9204 C C . ILE B 1 382 ? -25.406 6.953 10.391 1 86.12 382 ILE B C 1
ATOM 9206 O O . ILE B 1 382 ? -26.594 6.891 10.023 1 86.12 382 ILE B O 1
ATOM 9210 N N . PRO B 1 383 ? -24.625 8.031 10.438 1 76.88 383 PRO B N 1
ATOM 9211 C CA . PRO B 1 383 ? -25.234 9.273 9.938 1 76.88 383 PRO B CA 1
ATOM 9212 C C . PRO B 1 383 ? -25.734 9.141 8.5 1 76.88 383 PRO B C 1
ATOM 9214 O O . PRO B 1 383 ? -25.234 8.312 7.742 1 76.88 383 PRO B O 1
ATOM 9217 N N . ASN B 1 384 ? -26.656 9.945 8.219 1 77 384 ASN B N 1
ATOM 9218 C CA . ASN B 1 384 ? -27.25 9.93 6.883 1 77 384 ASN B CA 1
ATOM 9219 C C . ASN B 1 384 ? -26.359 10.633 5.867 1 77 384 ASN B C 1
ATOM 9221 O O . ASN B 1 384 ? -26.719 11.688 5.34 1 77 384 ASN B O 1
ATOM 9225 N N . SER B 1 385 ? -25.203 10.273 5.734 1 78.62 385 SER B N 1
ATOM 9226 C CA . SER B 1 385 ? -24.234 10.711 4.734 1 78.62 385 SER B CA 1
ATOM 9227 C C . SER B 1 385 ? -23.797 9.562 3.84 1 78.62 385 SER B C 1
ATOM 9229 O O . SER B 1 385 ? -23.547 8.453 4.324 1 78.62 385 SER B O 1
ATOM 9231 N N . LYS B 1 386 ? -23.828 9.82 2.59 1 81.44 386 LYS B N 1
ATOM 9232 C CA . LYS B 1 386 ? -23.469 8.789 1.621 1 81.44 386 LYS B CA 1
ATOM 9233 C C . LYS B 1 386 ? -22.047 8.281 1.858 1 81.44 386 LYS B C 1
ATOM 9235 O O . LYS B 1 386 ? -21.781 7.086 1.733 1 81.44 386 LYS B O 1
ATOM 9240 N N . VAL B 1 387 ? -21.219 9.211 2.27 1 80.19 387 VAL B N 1
ATOM 9241 C CA . VAL B 1 387 ? -19.812 8.867 2.473 1 80.19 387 VAL B CA 1
ATOM 9242 C C . VAL B 1 387 ? -19.688 7.848 3.604 1 80.19 387 VAL B C 1
ATOM 9244 O O . VAL B 1 387 ? -18.969 6.855 3.475 1 80.19 387 VAL B O 1
ATOM 9247 N N . GLU B 1 388 ? -20.406 8.062 4.68 1 84.69 388 GLU B N 1
ATOM 9248 C CA . GLU B 1 388 ? -20.344 7.18 5.836 1 84.69 388 GLU B CA 1
ATOM 9249 C C . GLU B 1 388 ? -21.016 5.84 5.551 1 84.69 388 GLU B C 1
ATOM 9251 O O . GLU B 1 388 ? -20.516 4.789 5.957 1 84.69 388 GLU B O 1
ATOM 9256 N N . ARG B 1 389 ? -22.047 5.938 4.852 1 88.25 389 ARG B N 1
ATOM 9257 C CA . ARG B 1 389 ? -22.75 4.707 4.508 1 88.25 389 ARG B CA 1
ATOM 9258 C C . ARG B 1 389 ? -21.906 3.834 3.584 1 88.25 389 ARG B C 1
ATOM 9260 O O . ARG B 1 389 ? -21.844 2.615 3.756 1 88.25 389 ARG B O 1
ATOM 9267 N N . ASP B 1 390 ? -21.266 4.477 2.629 1 89.62 390 ASP B N 1
ATOM 9268 C CA . ASP B 1 390 ? -20.422 3.742 1.698 1 89.62 390 ASP B CA 1
ATOM 9269 C C . ASP B 1 390 ? -19.266 3.07 2.428 1 89.62 390 ASP B C 1
ATOM 9271 O O . ASP B 1 390 ? -18.844 1.967 2.062 1 89.62 390 ASP B O 1
ATOM 9275 N N . SER B 1 391 ? -18.766 3.711 3.398 1 90.81 391 SER B N 1
ATOM 9276 C CA . SER B 1 391 ? -17.703 3.117 4.195 1 90.81 391 SER B CA 1
ATOM 9277 C C . SER B 1 391 ? -18.188 1.87 4.926 1 90.81 391 SER B C 1
ATOM 9279 O O . SER B 1 391 ? -17.453 0.887 5.039 1 90.81 391 SER B O 1
ATOM 9281 N N . PHE B 1 392 ? -19.375 1.985 5.414 1 93.56 392 PHE B N 1
ATOM 9282 C CA . PHE B 1 392 ? -20 0.845 6.074 1 93.56 392 PHE B CA 1
ATOM 9283 C C . PHE B 1 392 ? -20.156 -0.323 5.109 1 93.56 392 PHE B C 1
ATOM 9285 O O . PHE B 1 392 ? -19.797 -1.458 5.438 1 93.56 392 PHE B O 1
ATOM 9292 N N . TYR B 1 393 ? -20.656 -0.021 3.92 1 95 393 TYR B N 1
ATOM 9293 C CA . TYR B 1 393 ? -20.875 -1.056 2.916 1 95 393 TYR B CA 1
ATOM 9294 C C . TYR B 1 393 ? -19.562 -1.696 2.492 1 95 393 TYR B C 1
ATOM 9296 O O . TYR B 1 393 ? -19.484 -2.914 2.312 1 95 393 TYR B O 1
ATOM 9304 N N . LYS B 1 394 ? -18.594 -0.88 2.324 1 94.88 394 LYS B N 1
ATOM 9305 C CA . LYS B 1 394 ? -17.281 -1.39 1.927 1 94.88 394 LYS B CA 1
ATOM 9306 C C . LYS B 1 394 ? -16.75 -2.391 2.949 1 94.88 394 LYS B C 1
ATOM 9308 O O . LYS B 1 394 ? -16.281 -3.465 2.58 1 94.88 394 LYS B O 1
ATOM 9313 N N . SER B 1 395 ? -16.828 -2.09 4.203 1 95.69 395 SER B N 1
ATOM 9314 C CA . SER B 1 395 ? -16.359 -2.984 5.262 1 95.69 395 SER B CA 1
ATOM 9315 C C . SER B 1 395 ? -17.219 -4.246 5.328 1 95.69 395 SER B C 1
ATOM 9317 O O . SER B 1 395 ? -16.719 -5.328 5.641 1 95.69 395 SER B O 1
ATOM 9319 N N . MET B 1 396 ? -18.484 -4.055 5.055 1 95.19 396 MET B N 1
ATOM 9320 C CA . MET B 1 396 ? -19.391 -5.199 5.016 1 95.19 396 MET B CA 1
ATOM 9321 C C . MET B 1 396 ? -18.969 -6.184 3.928 1 95.19 396 MET B C 1
ATOM 9323 O O . MET B 1 396 ? -18.953 -7.395 4.156 1 95.19 396 MET B O 1
ATOM 9327 N N . GLU B 1 397 ? -18.641 -5.652 2.805 1 95.5 397 GLU B N 1
ATOM 9328 C CA . GLU B 1 397 ? -18.203 -6.504 1.7 1 95.5 397 GLU B CA 1
ATOM 9329 C C . GLU B 1 397 ? -16.875 -7.188 2.016 1 95.5 397 GLU B C 1
ATOM 9331 O O . GLU B 1 397 ? -16.672 -8.352 1.677 1 95.5 397 GLU B O 1
ATOM 9336 N N . ASP B 1 398 ? -16 -6.457 2.619 1 93.81 398 ASP B N 1
ATOM 9337 C CA . ASP B 1 398 ? -14.742 -7.059 3.057 1 93.81 398 ASP B CA 1
ATOM 9338 C C . ASP B 1 398 ? -14.992 -8.234 3.996 1 93.81 398 ASP B C 1
ATOM 9340 O O . ASP B 1 398 ? -14.344 -9.281 3.879 1 93.81 398 ASP B O 1
ATOM 9344 N N . PHE B 1 399 ? -15.945 -8.07 4.883 1 93.94 399 PHE B N 1
ATOM 9345 C CA . PHE B 1 399 ? -16.344 -9.109 5.828 1 93.94 399 PHE B CA 1
ATOM 9346 C C . PHE B 1 399 ? -16.938 -10.305 5.094 1 93.94 399 PHE B C 1
ATOM 9348 O O . PHE B 1 399 ? -16.531 -11.445 5.332 1 93.94 399 PHE B O 1
ATOM 9355 N N . ILE B 1 400 ? -17.812 -10.023 4.184 1 93.81 400 ILE B N 1
ATOM 9356 C CA . ILE B 1 400 ? -18.5 -11.078 3.449 1 93.81 400 ILE B CA 1
ATOM 9357 C C . ILE B 1 400 ? -17.484 -11.906 2.664 1 93.81 400 ILE B C 1
ATOM 9359 O O . ILE B 1 400 ? -17.594 -13.133 2.574 1 93.81 400 ILE B O 1
ATOM 9363 N N . ASN B 1 401 ? -16.516 -11.258 2.201 1 89.69 401 ASN B N 1
ATOM 9364 C CA . ASN B 1 401 ? -15.484 -11.93 1.41 1 89.69 401 ASN B CA 1
ATOM 9365 C C . ASN B 1 401 ? -14.578 -12.797 2.283 1 89.69 401 ASN B C 1
ATOM 9367 O O . ASN B 1 401 ? -13.828 -13.625 1.773 1 89.69 401 ASN B O 1
ATOM 9371 N N . ASN B 1 402 ? -14.734 -12.719 3.57 1 86.81 402 ASN B N 1
ATOM 9372 C CA . ASN B 1 402 ? -13.844 -13.445 4.469 1 86.81 402 ASN B CA 1
ATOM 9373 C C . ASN B 1 402 ? -14.594 -14.516 5.254 1 86.81 402 ASN B C 1
ATOM 9375 O O . ASN B 1 402 ? -14.055 -15.078 6.207 1 86.81 402 ASN B O 1
ATOM 9379 N N . ILE B 1 403 ? -15.828 -14.758 4.914 1 90.06 403 ILE B N 1
ATOM 9380 C CA . ILE B 1 403 ? -16.562 -15.828 5.578 1 90.06 403 ILE B CA 1
ATOM 9381 C C . ILE B 1 403 ? -16.797 -16.984 4.602 1 90.06 403 ILE B C 1
ATOM 9383 O O . ILE B 1 403 ? -16.469 -16.875 3.418 1 90.06 403 ILE B O 1
ATOM 9387 N N . LYS B 1 404 ? -17.359 -18.094 5.098 1 86.75 404 LYS B N 1
ATOM 9388 C CA . LYS B 1 404 ? -17.594 -19.297 4.305 1 86.75 404 LYS B CA 1
ATOM 9389 C C . LYS B 1 404 ? -18.688 -19.062 3.262 1 86.75 404 LYS B C 1
ATOM 9391 O O . LYS B 1 404 ? -19.656 -18.344 3.525 1 86.75 404 LYS B O 1
ATOM 9396 N N . ASP B 1 405 ? -18.547 -19.703 2.117 1 86.12 405 ASP B N 1
ATOM 9397 C CA . ASP B 1 405 ? -19.469 -19.5 1.003 1 86.12 405 ASP B CA 1
ATOM 9398 C C . ASP B 1 405 ? -20.875 -19.938 1.375 1 86.12 405 ASP B C 1
ATOM 9400 O O . ASP B 1 405 ? -21.859 -19.266 1.005 1 86.12 405 ASP B O 1
ATOM 9404 N N . ASP B 1 406 ? -20.969 -20.984 2.102 1 87 406 ASP B N 1
ATOM 9405 C CA . ASP B 1 406 ? -22.281 -21.531 2.416 1 87 406 ASP B CA 1
ATOM 9406 C C . ASP B 1 406 ? -23.016 -20.672 3.439 1 87 406 ASP B C 1
ATOM 9408 O O . ASP B 1 406 ? -24.234 -20.781 3.6 1 87 406 ASP B O 1
ATOM 9412 N N . GLU B 1 407 ? -22.312 -19.828 4.094 1 90.81 407 GLU B N 1
ATOM 9413 C CA . GLU B 1 407 ? -22.922 -19 5.121 1 90.81 407 GLU B CA 1
ATOM 9414 C C . GLU B 1 407 ? -23.219 -17.594 4.59 1 90.81 407 GLU B C 1
ATOM 9416 O O . GLU B 1 407 ? -23.859 -16.797 5.273 1 90.81 407 GLU B O 1
ATOM 9421 N N . LYS B 1 408 ? -22.781 -17.297 3.402 1 92.25 408 LYS B N 1
ATOM 9422 C CA . LYS B 1 408 ? -22.969 -15.969 2.816 1 92.25 408 LYS B CA 1
ATOM 9423 C C . LYS B 1 408 ? -24.453 -15.68 2.574 1 92.25 408 LYS B C 1
ATOM 9425 O O . LYS B 1 408 ? -24.906 -14.539 2.742 1 92.25 408 LYS B O 1
ATOM 9430 N N . GLU B 1 409 ? -25.172 -16.703 2.232 1 93.75 409 GLU B N 1
ATOM 9431 C CA . GLU B 1 409 ? -26.578 -16.531 1.906 1 93.75 409 GLU B CA 1
ATOM 9432 C C . GLU B 1 409 ? -27.375 -16.031 3.117 1 93.75 409 GLU B C 1
ATOM 9434 O O . GLU B 1 409 ? -28.281 -15.211 2.984 1 93.75 409 GLU B O 1
ATOM 9439 N N . LEU B 1 410 ? -27.016 -16.562 4.227 1 91.44 410 LEU B N 1
ATOM 9440 C CA . LEU B 1 410 ? -27.688 -16.141 5.453 1 91.44 410 LEU B CA 1
ATOM 9441 C C . LEU B 1 410 ? -27.422 -14.664 5.734 1 91.44 410 LEU B C 1
ATOM 9443 O O . LEU B 1 410 ? -28.312 -13.953 6.215 1 91.44 410 LEU B O 1
ATOM 9447 N N . ILE B 1 411 ? -26.25 -14.219 5.453 1 93.38 411 ILE B N 1
ATOM 9448 C CA . ILE B 1 411 ? -25.875 -12.828 5.672 1 93.38 411 ILE B CA 1
ATOM 9449 C C . ILE B 1 411 ? -26.609 -11.93 4.684 1 93.38 411 ILE B C 1
ATOM 9451 O O . ILE B 1 411 ? -27.125 -10.875 5.062 1 93.38 411 ILE B O 1
ATOM 9455 N N . TYR B 1 412 ? -26.734 -12.398 3.426 1 95 412 TYR B N 1
ATOM 9456 C CA . TYR B 1 412 ? -27.469 -11.641 2.422 1 95 412 TYR B CA 1
ATOM 9457 C C . TYR B 1 412 ? -28.906 -11.398 2.861 1 95 412 TYR B C 1
ATOM 9459 O O . TYR B 1 412 ? -29.438 -10.297 2.717 1 95 412 TYR B O 1
ATOM 9467 N N . LYS B 1 413 ? -29.484 -12.414 3.385 1 93.81 413 LYS B N 1
ATOM 9468 C CA . LYS B 1 413 ? -30.875 -12.336 3.812 1 93.81 413 LYS B CA 1
ATOM 9469 C C . LYS B 1 413 ? -31.062 -11.266 4.879 1 93.81 413 LYS B C 1
ATOM 9471 O O . LYS B 1 413 ? -32.031 -10.508 4.844 1 93.81 413 LYS B O 1
ATOM 9476 N N . SER B 1 414 ? -30.094 -11.188 5.762 1 91.31 414 SER B N 1
ATOM 9477 C CA . SER B 1 414 ? -30.172 -10.219 6.848 1 91.31 414 SER B CA 1
ATOM 9478 C C . SER B 1 414 ? -29.984 -8.797 6.328 1 91.31 414 SER B C 1
ATOM 9480 O O . SER B 1 414 ? -30.422 -7.836 6.961 1 91.31 414 SER B O 1
ATOM 9482 N N . LEU B 1 415 ? -29.359 -8.633 5.191 1 93.75 415 LEU B N 1
ATOM 9483 C CA . LEU B 1 415 ? -29.031 -7.309 4.672 1 93.75 415 LEU B CA 1
ATOM 9484 C C . LEU B 1 415 ? -30.078 -6.836 3.67 1 93.75 415 LEU B C 1
ATOM 9486 O O . LEU B 1 415 ? -30.047 -5.68 3.242 1 93.75 415 LEU B O 1
ATOM 9490 N N . CYS B 1 416 ? -30.969 -7.676 3.297 1 94 416 CYS B N 1
ATOM 9491 C CA . CYS B 1 416 ? -32 -7.344 2.322 1 94 416 CYS B CA 1
ATOM 9492 C C . CYS B 1 416 ? -32.875 -6.188 2.814 1 94 416 CYS B C 1
ATOM 9494 O O . CYS B 1 416 ? -33.438 -5.441 2.01 1 94 416 CYS B O 1
ATOM 9496 N N . ASP B 1 417 ? -32.812 -5.984 4.102 1 88.94 417 ASP B N 1
ATOM 9497 C CA . ASP B 1 417 ? -33.719 -4.996 4.691 1 88.94 417 ASP B CA 1
ATOM 9498 C C . ASP B 1 417 ? -33.094 -3.607 4.695 1 88.94 417 ASP B C 1
ATOM 9500 O O . ASP B 1 417 ? -33.75 -2.615 5.004 1 88.94 417 ASP B O 1
ATOM 9504 N N . ILE B 1 418 ? -31.859 -3.545 4.383 1 89.94 418 ILE B N 1
ATOM 9505 C CA . ILE B 1 418 ? -31.219 -2.238 4.305 1 89.94 418 ILE B CA 1
ATOM 9506 C C . ILE B 1 418 ? -31.812 -1.44 3.146 1 89.94 418 ILE B C 1
ATOM 9508 O O . ILE B 1 418 ? -32.031 -1.981 2.061 1 89.94 418 ILE B O 1
ATOM 9512 N N . GLU B 1 419 ? -32.062 -0.268 3.395 1 85.62 419 GLU B N 1
ATOM 9513 C CA . GLU B 1 419 ? -32.688 0.575 2.383 1 85.62 419 GLU B CA 1
ATOM 9514 C C . GLU B 1 419 ? -31.703 0.927 1.27 1 85.62 419 GLU B C 1
ATOM 9516 O O . GLU B 1 419 ? -30.5 0.952 1.49 1 85.62 419 GLU B O 1
ATOM 9521 N N . GLY B 1 420 ? -32.312 1.132 0.048 1 90.06 420 GLY B N 1
ATOM 9522 C CA . GLY B 1 420 ? -31.516 1.599 -1.07 1 90.06 420 GLY B CA 1
ATOM 9523 C C . GLY B 1 420 ? -30.969 0.47 -1.922 1 90.06 420 GLY B C 1
ATOM 9524 O O . GLY B 1 420 ? -31.469 -0.657 -1.862 1 90.06 420 GLY B O 1
ATOM 9525 N N . ASN B 1 421 ? -30.016 0.771 -2.664 1 94.94 421 ASN B N 1
ATOM 9526 C CA . ASN B 1 421 ? -29.484 -0.166 -3.654 1 94.94 421 ASN B CA 1
ATOM 9527 C C . ASN B 1 421 ? -28.641 -1.258 -3.002 1 94.94 421 ASN B C 1
ATOM 9529 O O . ASN B 1 421 ? -28.406 -2.307 -3.604 1 94.94 421 ASN B O 1
ATOM 9533 N N . TYR B 1 422 ? -28.234 -0.991 -1.775 1 95.06 422 TYR B N 1
ATOM 9534 C CA . TYR B 1 422 ? -27.453 -2.041 -1.128 1 95.06 422 TYR B CA 1
ATOM 9535 C C . TYR B 1 422 ? -28.359 -3.195 -0.694 1 95.06 422 TYR B C 1
ATOM 9537 O O . TYR B 1 422 ? -27.969 -4.363 -0.796 1 95.06 422 TYR B O 1
ATOM 9545 N N . GLY B 1 423 ? -29.547 -2.828 -0.128 1 95.25 423 GLY B N 1
ATOM 9546 C CA . GLY B 1 423 ? -30.531 -3.867 0.132 1 95.25 423 GLY B CA 1
ATOM 9547 C C . GLY B 1 423 ? -30.938 -4.625 -1.115 1 95.25 423 GLY B C 1
ATOM 9548 O O . GLY B 1 423 ? -31.062 -5.852 -1.092 1 95.25 423 GLY B O 1
ATOM 9549 N N . LEU B 1 424 ? -31.156 -3.873 -2.172 1 96.75 424 LEU B N 1
ATOM 9550 C CA . LEU B 1 424 ? -31.516 -4.473 -3.453 1 96.75 424 LEU B CA 1
ATOM 9551 C C . LEU B 1 424 ? -30.422 -5.414 -3.941 1 96.75 424 LEU B C 1
ATOM 9553 O O . LEU B 1 424 ? -30.703 -6.488 -4.473 1 96.75 424 LEU B O 1
ATOM 9557 N N . LEU B 1 425 ? -29.172 -5.02 -3.859 1 97.31 425 LEU B N 1
ATOM 9558 C CA . LEU B 1 425 ? -28.031 -5.855 -4.246 1 97.31 425 LEU B CA 1
ATOM 9559 C C . LEU B 1 425 ? -28.094 -7.211 -3.547 1 97.31 425 LEU B C 1
ATOM 9561 O O . LEU B 1 425 ? -27.875 -8.25 -4.172 1 97.31 425 LEU B O 1
ATOM 9565 N N . ASN B 1 426 ? -28.406 -7.188 -2.266 1 97 426 ASN B N 1
ATOM 9566 C CA . ASN B 1 426 ? -28.453 -8.43 -1.508 1 97 426 ASN B CA 1
ATOM 9567 C C . ASN B 1 426 ? -29.656 -9.289 -1.916 1 97 426 ASN B C 1
ATOM 9569 O O . ASN B 1 426 ? -29.562 -10.516 -1.915 1 97 426 ASN B O 1
ATOM 9573 N N . LYS B 1 427 ? -30.719 -8.664 -2.275 1 97 427 LYS B N 1
ATOM 9574 C CA . LYS B 1 427 ? -31.844 -9.398 -2.842 1 97 427 LYS B CA 1
ATOM 9575 C C . LYS B 1 427 ? -31.453 -10.078 -4.152 1 97 427 LYS B C 1
ATOM 9577 O O . LYS B 1 427 ? -31.812 -11.234 -4.391 1 97 427 LYS B O 1
ATOM 9582 N N . ILE B 1 428 ? -30.719 -9.375 -4.922 1 97.44 428 ILE B N 1
ATOM 9583 C CA . ILE B 1 428 ? -30.25 -9.891 -6.203 1 97.44 428 ILE B CA 1
ATOM 9584 C C . ILE B 1 428 ? -29.328 -11.086 -5.969 1 97.44 428 ILE B C 1
ATOM 9586 O O . ILE B 1 428 ? -29.406 -12.086 -6.684 1 97.44 428 ILE B O 1
ATOM 9590 N N . ARG B 1 429 ? -28.5 -11.016 -4.992 1 96.19 429 ARG B N 1
ATOM 9591 C CA . ARG B 1 429 ? -27.562 -12.094 -4.656 1 96.19 429 ARG B CA 1
ATOM 9592 C C . ARG B 1 429 ? -28.312 -13.359 -4.262 1 96.19 429 ARG B C 1
ATOM 9594 O O . ARG B 1 429 ? -27.906 -14.461 -4.625 1 96.19 429 ARG B O 1
ATOM 9601 N N . ILE B 1 430 ? -29.391 -13.203 -3.57 1 95.56 430 ILE B N 1
ATOM 9602 C CA . ILE B 1 430 ? -30.172 -14.336 -3.107 1 95.56 430 ILE B CA 1
ATOM 9603 C C . ILE B 1 430 ? -30.922 -14.953 -4.285 1 95.56 430 ILE B C 1
ATOM 9605 O O . ILE B 1 430 ? -30.906 -16.172 -4.469 1 95.56 430 ILE B O 1
ATOM 9609 N N . ASN B 1 431 ? 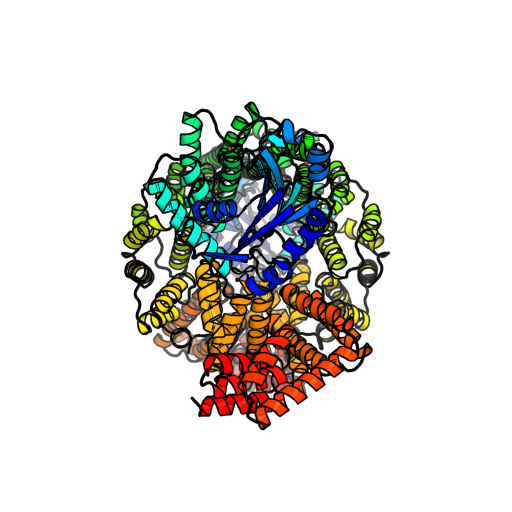-31.484 -14.086 -5.066 1 95.31 431 ASN B N 1
ATOM 9610 C CA . ASN B 1 431 ? -32.312 -14.555 -6.176 1 95.31 431 ASN B CA 1
ATOM 9611 C C . ASN B 1 431 ? -31.469 -15 -7.359 1 95.31 431 ASN B C 1
ATOM 9613 O O . ASN B 1 431 ? -31.953 -15.688 -8.258 1 95.31 431 ASN B O 1
ATOM 9617 N N . LYS B 1 432 ? -30.266 -14.492 -7.445 1 95.12 432 LYS B N 1
ATOM 9618 C CA . LYS B 1 432 ? -29.328 -14.797 -8.523 1 95.12 432 LYS B CA 1
ATOM 9619 C C . LYS B 1 432 ? -29.891 -14.352 -9.875 1 95.12 432 LYS B C 1
ATOM 9621 O O . LYS B 1 432 ? -29.797 -15.078 -10.859 1 95.12 432 LYS B O 1
ATOM 9626 N N . HIS B 1 433 ? -30.562 -13.211 -9.789 1 95.69 433 HIS B N 1
ATOM 9627 C CA . HIS B 1 433 ? -31.172 -12.672 -11.008 1 95.69 433 HIS B CA 1
ATOM 9628 C C . HIS B 1 433 ? -31.172 -11.141 -10.992 1 95.69 433 HIS B C 1
ATOM 9630 O O . HIS B 1 433 ? -31.406 -10.523 -9.953 1 95.69 433 HIS B O 1
ATOM 9636 N N . VAL B 1 434 ? -30.859 -10.547 -12.156 1 97.19 434 VAL B N 1
ATOM 9637 C CA . VAL B 1 434 ? -30.922 -9.102 -12.312 1 97.19 434 VAL B CA 1
ATOM 9638 C C . VAL B 1 434 ? -31.141 -8.75 -13.781 1 97.19 434 VAL B C 1
ATOM 9640 O O . VAL B 1 434 ? -30.547 -9.367 -14.672 1 97.19 434 VAL B O 1
ATOM 9643 N N . SER B 1 435 ? -32.062 -7.871 -14.023 1 96.19 435 SER B N 1
ATOM 9644 C CA . SER B 1 435 ? -32.281 -7.398 -15.383 1 96.19 435 SER B CA 1
ATOM 9645 C C . SER B 1 435 ? -31.156 -6.461 -15.828 1 96.19 435 SER B C 1
ATOM 9647 O O . SER B 1 435 ? -30.469 -5.855 -14.992 1 96.19 435 SER B O 1
ATOM 9649 N N . LEU B 1 436 ? -30.953 -6.398 -17.125 1 96.81 436 LEU B N 1
ATOM 9650 C CA . LEU B 1 436 ? -29.953 -5.508 -17.688 1 96.81 436 LEU B CA 1
ATOM 9651 C C . LEU B 1 436 ? -30.188 -4.07 -17.234 1 96.81 436 LEU B C 1
ATOM 9653 O O . LEU B 1 436 ? -29.25 -3.375 -16.844 1 96.81 436 LEU B O 1
ATOM 9657 N N . ASP B 1 437 ? -31.391 -3.652 -17.203 1 96.38 437 ASP B N 1
ATOM 9658 C CA . ASP B 1 437 ? -31.734 -2.275 -16.859 1 96.38 437 ASP B CA 1
ATOM 9659 C C . ASP B 1 437 ? -31.422 -1.988 -15.383 1 96.38 437 ASP B C 1
ATOM 9661 O O . ASP B 1 437 ? -30.859 -0.937 -15.055 1 96.38 437 ASP B O 1
ATOM 9665 N N . THR B 1 438 ? -31.797 -2.896 -14.602 1 96.94 438 THR B N 1
ATOM 9666 C CA . THR B 1 438 ? -31.531 -2.74 -13.18 1 96.94 438 THR B CA 1
ATOM 9667 C C . THR B 1 438 ? -30.031 -2.734 -12.906 1 96.94 438 THR B C 1
ATOM 9669 O O . THR B 1 438 ? -29.547 -1.957 -12.086 1 96.94 438 THR B O 1
ATOM 9672 N N . CYS B 1 439 ? -29.375 -3.588 -13.586 1 97.56 439 CYS B N 1
ATOM 9673 C CA . CYS B 1 439 ? -27.922 -3.658 -13.453 1 97.56 439 CYS B CA 1
ATOM 9674 C C . CYS B 1 439 ? -27.281 -2.328 -13.82 1 97.56 439 CYS B C 1
ATOM 9676 O O . CYS B 1 439 ? -26.5 -1.777 -13.047 1 97.56 439 CYS B O 1
ATOM 9678 N N . ARG B 1 440 ? -27.656 -1.781 -14.922 1 97.12 440 ARG B N 1
ATOM 9679 C CA . ARG B 1 440 ? -27.125 -0.51 -15.398 1 97.12 440 ARG B CA 1
ATOM 9680 C C . ARG B 1 440 ? -27.469 0.623 -14.438 1 97.12 440 ARG B C 1
ATOM 9682 O O . ARG B 1 440 ? -26.609 1.468 -14.141 1 97.12 440 ARG B O 1
ATOM 9689 N N . LYS B 1 441 ? -28.625 0.604 -14.008 1 96.12 441 LYS B N 1
ATOM 9690 C CA . LYS B 1 441 ? -29.094 1.66 -13.117 1 96.12 441 LYS B CA 1
ATOM 9691 C C . LYS B 1 441 ? -28.281 1.688 -11.82 1 96.12 441 LYS B C 1
ATOM 9693 O O . LYS B 1 441 ? -27.828 2.746 -11.391 1 96.12 441 LYS B O 1
ATOM 9698 N N . ILE B 1 442 ? -28.125 0.563 -11.195 1 96.75 442 ILE B N 1
ATOM 9699 C CA . ILE B 1 442 ? -27.391 0.464 -9.938 1 96.75 442 ILE B CA 1
ATOM 9700 C C . ILE B 1 442 ? -25.969 0.962 -10.125 1 96.75 442 ILE B C 1
ATOM 9702 O O . ILE B 1 442 ? -25.484 1.791 -9.352 1 96.75 442 ILE B O 1
ATOM 9706 N N . LEU B 1 443 ? -25.297 0.536 -11.188 1 96.69 443 LEU B N 1
ATOM 9707 C CA . LEU B 1 443 ? -23.891 0.858 -11.43 1 96.69 443 LEU B CA 1
ATOM 9708 C C . LEU B 1 443 ? -23.719 2.342 -11.727 1 96.69 443 LEU B C 1
ATOM 9710 O O . LEU B 1 443 ? -22.781 2.971 -11.25 1 96.69 443 LEU B O 1
ATOM 9714 N N . ASN B 1 444 ? -24.656 2.91 -12.461 1 92.81 444 ASN B N 1
ATOM 9715 C CA . ASN B 1 444 ? -24.547 4.309 -12.867 1 92.81 444 ASN B CA 1
ATOM 9716 C C . ASN B 1 444 ? -24.906 5.258 -11.734 1 92.81 444 ASN B C 1
ATOM 9718 O O . ASN B 1 444 ? -24.375 6.359 -11.641 1 92.81 444 ASN B O 1
ATOM 9722 N N . GLU B 1 445 ? -25.781 4.844 -10.938 1 89.75 445 GLU B N 1
ATOM 9723 C CA . GLU B 1 445 ? -26.25 5.695 -9.844 1 89.75 445 GLU B CA 1
ATOM 9724 C C . GLU B 1 445 ? -25.25 5.699 -8.688 1 89.75 445 GLU B C 1
ATOM 9726 O O . GLU B 1 445 ? -24.969 6.75 -8.109 1 89.75 445 GLU B O 1
ATOM 9731 N N . GLU B 1 446 ? -24.766 4.605 -8.352 1 90.38 446 GLU B N 1
ATOM 9732 C CA . GLU B 1 446 ? -23.984 4.504 -7.129 1 90.38 446 GLU B CA 1
ATOM 9733 C C . GLU B 1 446 ? -22.516 4.836 -7.383 1 90.38 446 GLU B C 1
ATOM 9735 O O . GLU B 1 446 ? -21.875 5.496 -6.562 1 90.38 446 GLU B O 1
ATOM 9740 N N . LYS B 1 447 ? -21.922 4.32 -8.555 1 90.06 447 LYS B N 1
ATOM 9741 C CA . LYS B 1 447 ? -20.516 4.523 -8.883 1 90.06 447 LYS B CA 1
ATOM 9742 C C . LYS B 1 447 ? -19.625 4.168 -7.691 1 90.06 447 LYS B C 1
ATOM 9744 O O . LYS B 1 447 ? -18.812 4.98 -7.258 1 90.06 447 LYS B O 1
ATOM 9749 N N . ASP B 1 448 ? -19.781 2.975 -7.215 1 92.31 448 ASP B N 1
ATOM 9750 C CA . ASP B 1 448 ? -19.047 2.387 -6.102 1 92.31 448 ASP B CA 1
ATOM 9751 C C . ASP B 1 448 ? -18.75 0.909 -6.359 1 92.31 448 ASP B C 1
ATOM 9753 O O . ASP B 1 448 ? -19.641 0.162 -6.785 1 92.31 448 ASP B O 1
ATOM 9757 N N . ILE B 1 449 ? -17.609 0.53 -6.113 1 94.5 449 ILE B N 1
ATOM 9758 C CA . ILE B 1 449 ? -17.125 -0.792 -6.48 1 94.5 449 ILE B CA 1
ATOM 9759 C C . ILE B 1 449 ? -17.875 -1.863 -5.691 1 94.5 449 ILE B C 1
ATOM 9761 O O . ILE B 1 449 ? -17.891 -3.033 -6.082 1 94.5 449 ILE B O 1
ATOM 9765 N N . VAL B 1 450 ? -18.516 -1.521 -4.605 1 94.19 450 VAL B N 1
ATOM 9766 C CA . VAL B 1 450 ? -19.234 -2.469 -3.756 1 94.19 450 VAL B CA 1
ATOM 9767 C C . VAL B 1 450 ? -20.359 -3.125 -4.547 1 94.19 450 VAL B C 1
ATOM 9769 O O . VAL B 1 450 ? -20.75 -4.254 -4.254 1 94.19 450 VAL B O 1
ATOM 9772 N N . TYR B 1 451 ? -20.812 -2.514 -5.598 1 96 451 TYR B N 1
ATOM 9773 C CA . TYR B 1 451 ? -21.969 -2.99 -6.352 1 96 451 TYR B CA 1
ATOM 9774 C C . TYR B 1 451 ? -21.531 -3.805 -7.562 1 96 451 TYR B C 1
ATOM 9776 O O . TYR B 1 451 ? -22.359 -4.227 -8.367 1 96 451 TYR B O 1
ATOM 9784 N N . ALA B 1 452 ? -20.25 -4.023 -7.719 1 95.38 452 ALA B N 1
ATOM 9785 C CA . ALA B 1 452 ? -19.688 -4.695 -8.891 1 95.38 452 ALA B CA 1
ATOM 9786 C C . ALA B 1 452 ? -20.219 -6.121 -9.008 1 95.38 452 ALA B C 1
ATOM 9788 O O . ALA B 1 452 ? -20.266 -6.688 -10.102 1 95.38 452 ALA B O 1
ATOM 9789 N N . SER B 1 453 ? -20.703 -6.711 -7.941 1 94.31 453 SER B N 1
ATOM 9790 C CA . SER B 1 453 ? -21.188 -8.094 -7.938 1 94.31 453 SER B CA 1
ATOM 9791 C C . SER B 1 453 ? -22.391 -8.266 -8.852 1 94.31 453 SER B C 1
ATOM 9793 O O . SER B 1 453 ? -22.656 -9.375 -9.328 1 94.31 453 SER B O 1
ATOM 9795 N N . VAL B 1 454 ? -23.125 -7.168 -9.062 1 96.81 454 VAL B N 1
ATOM 9796 C CA . VAL B 1 454 ? -24.312 -7.227 -9.93 1 96.81 454 VAL B CA 1
ATOM 9797 C C . VAL B 1 454 ? -23.891 -7.625 -11.344 1 96.81 454 VAL B C 1
ATOM 9799 O O . VAL B 1 454 ? -24.641 -8.305 -12.047 1 96.81 454 VAL B O 1
ATOM 9802 N N . ILE B 1 455 ? -22.688 -7.312 -11.742 1 96.94 455 ILE B N 1
ATOM 9803 C CA . ILE B 1 455 ? -22.172 -7.609 -13.07 1 96.94 455 ILE B CA 1
ATOM 9804 C C . ILE B 1 455 ? -21.984 -9.117 -13.227 1 96.94 455 ILE B C 1
ATOM 9806 O O . ILE B 1 455 ? -22.359 -9.695 -14.25 1 96.94 455 ILE B O 1
ATOM 9810 N N . LYS B 1 456 ? -21.359 -9.719 -12.242 1 94.94 456 LYS B N 1
ATOM 9811 C CA . LYS B 1 456 ? -21.141 -11.164 -12.281 1 94.94 456 LYS B CA 1
ATOM 9812 C C . LYS B 1 456 ? -22.453 -11.922 -12.398 1 94.94 456 LYS B C 1
ATOM 9814 O O . LYS B 1 456 ? -22.578 -12.852 -13.195 1 94.94 456 LYS B O 1
ATOM 9819 N N . ILE B 1 457 ? -23.438 -11.508 -11.617 1 95.88 457 ILE B N 1
ATOM 9820 C CA . ILE B 1 457 ? -24.734 -12.172 -11.617 1 95.88 457 ILE B CA 1
ATOM 9821 C C . ILE B 1 457 ? -25.391 -12 -12.984 1 95.88 457 ILE B C 1
ATOM 9823 O O . ILE B 1 457 ? -25.938 -12.961 -13.547 1 95.88 457 ILE B O 1
ATOM 9827 N N . ALA B 1 458 ? -25.328 -10.82 -13.469 1 96.81 458 ALA B N 1
ATOM 9828 C CA . ALA B 1 458 ? -25.875 -10.57 -14.805 1 96.81 458 ALA B CA 1
ATOM 9829 C C . ALA B 1 458 ? -25.172 -11.422 -15.859 1 96.81 458 ALA B C 1
ATOM 9831 O O . ALA B 1 458 ? -25.828 -12.023 -16.703 1 96.81 458 ALA B O 1
ATOM 9832 N N . PHE B 1 459 ? -23.938 -11.5 -15.797 1 95.75 459 PHE B N 1
ATOM 9833 C CA . PHE B 1 459 ? -23.141 -12.25 -16.766 1 95.75 459 PHE B CA 1
ATOM 9834 C C . PHE B 1 459 ? -23.484 -13.742 -16.688 1 95.75 459 PHE B C 1
ATOM 9836 O O . PHE B 1 459 ? -23.562 -14.414 -17.719 1 95.75 459 PHE B O 1
ATOM 9843 N N . GLU B 1 460 ? -23.609 -14.211 -15.523 1 93.62 460 GLU B N 1
ATOM 9844 C CA . GLU B 1 460 ? -23.953 -15.617 -15.328 1 93.62 460 GLU B CA 1
ATOM 9845 C C . GLU B 1 460 ? -25.328 -15.938 -15.898 1 93.62 460 GLU B C 1
ATOM 9847 O O . GLU B 1 460 ? -25.609 -17.078 -16.266 1 93.62 460 GLU B O 1
ATOM 9852 N N . GLU B 1 461 ? -26.125 -14.93 -15.977 1 94 461 GLU B N 1
ATOM 9853 C CA . GLU B 1 461 ? -27.438 -15.07 -16.609 1 94 461 GLU B CA 1
ATOM 9854 C C . GLU B 1 461 ? -27.359 -14.852 -18.109 1 94 461 GLU B C 1
ATOM 9856 O O . GLU B 1 461 ? -28.375 -14.633 -18.766 1 94 461 GLU B O 1
ATOM 9861 N N . LYS B 1 462 ? -26.141 -14.742 -18.641 1 93.06 462 LYS B N 1
ATOM 9862 C CA . LYS B 1 462 ? -25.844 -14.688 -20.078 1 93.06 462 LYS B CA 1
ATOM 9863 C C . LYS B 1 462 ? -26.109 -13.297 -20.641 1 93.06 462 LYS B C 1
ATOM 9865 O O . LYS B 1 462 ? -26.438 -13.156 -21.812 1 93.06 462 LYS B O 1
ATOM 9870 N N . VAL B 1 463 ? -26.125 -12.359 -19.703 1 95.25 463 VAL B N 1
ATOM 9871 C CA . VAL B 1 463 ? -26.156 -10.984 -20.188 1 95.25 463 VAL B CA 1
ATOM 9872 C C . VAL B 1 463 ? -24.781 -10.617 -20.766 1 95.25 463 VAL B C 1
ATOM 9874 O O . VAL B 1 463 ? -23.75 -10.898 -20.156 1 95.25 463 VAL B O 1
ATOM 9877 N N . ASP B 1 464 ? -24.812 -9.977 -21.906 1 95.31 464 ASP B N 1
ATOM 9878 C CA . ASP B 1 464 ? -23.562 -9.578 -22.547 1 95.31 464 ASP B CA 1
ATOM 9879 C C . ASP B 1 464 ? -22.906 -8.414 -21.812 1 95.31 464 ASP B C 1
ATOM 9881 O O . ASP B 1 464 ? -23.578 -7.434 -21.469 1 95.31 464 ASP B O 1
ATOM 9885 N N . LEU B 1 465 ? -21.688 -8.492 -21.609 1 96.5 465 LEU B N 1
ATOM 9886 C CA . LEU B 1 465 ? -20.953 -7.43 -20.922 1 96.5 465 LEU B CA 1
ATOM 9887 C C . LEU B 1 465 ? -21 -6.133 -21.734 1 96.5 465 LEU B C 1
ATOM 9889 O O . LEU B 1 465 ? -21 -5.043 -21.156 1 96.5 465 LEU B O 1
ATOM 9893 N N . LEU B 1 466 ? -20.969 -6.215 -23.031 1 96.38 466 LEU B N 1
ATOM 9894 C CA . LEU B 1 466 ? -21.016 -5.035 -23.891 1 96.38 466 LEU B CA 1
ATOM 9895 C C . LEU B 1 466 ? -22.297 -4.246 -23.656 1 96.38 466 LEU B C 1
ATOM 9897 O O . LEU B 1 466 ? -22.297 -3.016 -23.719 1 96.38 466 LEU B O 1
ATOM 9901 N N . ASP B 1 467 ? -23.344 -4.996 -23.375 1 96.62 467 ASP B N 1
ATOM 9902 C CA . ASP B 1 467 ? -24.609 -4.32 -23.109 1 96.62 467 ASP B CA 1
ATOM 9903 C C . ASP B 1 467 ? -24.562 -3.59 -21.781 1 96.62 467 ASP B C 1
ATOM 9905 O O . ASP B 1 467 ? -25.156 -2.512 -21.641 1 96.62 467 ASP B O 1
ATOM 9909 N N . ILE B 1 468 ? -23.938 -4.148 -20.859 1 97.44 468 ILE B N 1
ATOM 9910 C CA . ILE B 1 468 ? -23.844 -3.559 -19.531 1 97.44 468 ILE B CA 1
ATOM 9911 C C . ILE B 1 468 ? -23 -2.291 -19.594 1 97.44 468 ILE B C 1
ATOM 9913 O O . ILE B 1 468 ? -23.375 -1.253 -19.047 1 97.44 468 ILE B O 1
ATOM 9917 N N . PHE B 1 469 ? -21.844 -2.332 -20.359 1 97.38 469 PHE B N 1
ATOM 9918 C CA . PHE B 1 469 ? -20.812 -1.312 -20.234 1 97.38 469 PHE B CA 1
ATOM 9919 C C . PHE B 1 469 ? -20.875 -0.336 -21.406 1 97.38 469 PHE B C 1
ATOM 9921 O O . PHE B 1 469 ? -20.125 0.644 -21.438 1 97.38 469 PHE B O 1
ATOM 9928 N N . TYR B 1 470 ? -21.734 -0.523 -22.344 1 95.38 470 TYR B N 1
ATOM 9929 C CA . TYR B 1 470 ? -21.719 0.185 -23.625 1 95.38 470 TYR B CA 1
ATOM 9930 C C . TYR B 1 470 ? -21.625 1.691 -23.406 1 95.38 470 TYR B C 1
ATOM 9932 O O . TYR B 1 470 ? -20.859 2.375 -24.094 1 95.38 470 TYR B O 1
ATOM 9940 N N . ASN B 1 471 ? -22.312 2.26 -22.453 1 94 471 ASN B N 1
ATOM 9941 C CA . ASN B 1 471 ? -22.328 3.703 -22.25 1 94 471 ASN B CA 1
ATOM 9942 C C . ASN B 1 471 ? -21.609 4.094 -20.969 1 94 471 ASN B C 1
ATOM 9944 O O . ASN B 1 471 ? -21.656 5.25 -20.531 1 94 471 ASN B O 1
ATOM 9948 N N . MET B 1 472 ? -20.984 3.195 -20.406 1 95.25 472 MET B N 1
ATOM 9949 C CA . MET B 1 472 ? -20.328 3.461 -19.125 1 95.25 472 MET B CA 1
ATOM 9950 C C . MET B 1 472 ? -18.953 4.094 -19.328 1 95.25 472 MET B C 1
ATOM 9952 O O . MET B 1 472 ? -18.297 3.826 -20.328 1 95.25 472 MET B O 1
ATOM 9956 N N . GLU B 1 473 ? -18.578 4.93 -18.391 1 94.75 473 GLU B N 1
ATOM 9957 C CA . GLU B 1 473 ? -17.281 5.59 -18.422 1 94.75 473 GLU B CA 1
ATOM 9958 C C . GLU B 1 473 ? -16.141 4.586 -18.281 1 94.75 473 GLU B C 1
ATOM 9960 O O . GLU B 1 473 ? -16.25 3.623 -17.516 1 94.75 473 GLU B O 1
ATOM 9965 N N . TYR B 1 474 ? -15.07 4.867 -19 1 95.12 474 TYR B N 1
ATOM 9966 C CA . TYR B 1 474 ? -13.891 4 -18.969 1 95.12 474 TYR B CA 1
ATOM 9967 C C . TYR B 1 474 ? -13.445 3.725 -17.547 1 95.12 474 TYR B C 1
ATOM 9969 O O . TYR B 1 474 ? -13.234 2.57 -17.172 1 95.12 474 TYR B O 1
ATOM 9977 N N . VAL B 1 475 ? -13.336 4.719 -16.719 1 94.25 475 VAL B N 1
ATOM 9978 C CA . VAL B 1 475 ? -12.766 4.652 -15.383 1 94.25 475 VAL B CA 1
ATOM 9979 C C . VAL B 1 475 ? -13.594 3.711 -14.516 1 94.25 475 VAL B C 1
ATOM 9981 O O . VAL B 1 475 ? -13.047 2.916 -13.75 1 94.25 475 VAL B O 1
ATOM 9984 N N . TRP B 1 476 ? -14.828 3.729 -14.641 1 95.31 476 TRP B N 1
ATOM 9985 C CA . TRP B 1 476 ? -15.688 2.938 -13.758 1 95.31 476 TRP B CA 1
ATOM 9986 C C . TRP B 1 476 ? -15.758 1.49 -14.234 1 95.31 476 TRP B C 1
ATOM 9988 O O . TRP B 1 476 ? -15.898 0.57 -13.422 1 95.31 476 TRP B O 1
ATOM 9998 N N . ILE B 1 477 ? -15.711 1.264 -15.625 1 97.38 477 ILE B N 1
ATOM 9999 C CA . ILE B 1 477 ? -15.602 -0.11 -16.094 1 97.38 477 ILE B CA 1
ATOM 10000 C C . ILE B 1 477 ? -14.375 -0.774 -15.477 1 97.38 477 ILE B C 1
ATOM 10002 O O . ILE B 1 477 ? -14.461 -1.889 -14.953 1 97.38 477 ILE B O 1
ATOM 10006 N N . GLU B 1 478 ? -13.328 -0.029 -15.516 1 96.06 478 GLU B N 1
ATOM 10007 C CA . GLU B 1 478 ? -12.062 -0.54 -14.992 1 96.06 478 GLU B CA 1
ATOM 10008 C C . GLU B 1 478 ? -12.164 -0.822 -13.5 1 96.06 478 GLU B C 1
ATOM 10010 O O . GLU B 1 478 ? -11.734 -1.879 -13.031 1 96.06 478 GLU B O 1
ATOM 10015 N N . LYS B 1 479 ? -12.727 0.06 -12.75 1 95.5 479 LYS B N 1
ATOM 10016 C CA . LYS B 1 479 ? -12.852 -0.098 -11.305 1 95.5 479 LYS B CA 1
ATOM 10017 C C . LYS B 1 479 ? -13.711 -1.313 -10.961 1 95.5 479 LYS B C 1
ATOM 10019 O O . LYS B 1 479 ? -13.32 -2.131 -10.117 1 95.5 479 LYS B O 1
ATOM 10024 N N . TYR B 1 480 ? -14.859 -1.423 -11.617 1 96.94 480 TYR B N 1
ATOM 10025 C CA . TYR B 1 480 ? -15.781 -2.518 -11.336 1 96.94 480 TYR B CA 1
ATOM 10026 C C . TYR B 1 480 ? -15.156 -3.861 -11.688 1 96.94 480 TYR B C 1
ATOM 10028 O O . TYR B 1 480 ? -15.188 -4.801 -10.891 1 96.94 480 TYR B O 1
ATOM 10036 N N . LEU B 1 481 ? -14.578 -3.969 -12.836 1 95.81 481 LEU B N 1
ATOM 10037 C CA . LEU B 1 481 ? -14.016 -5.234 -13.289 1 95.81 481 LEU B CA 1
ATOM 10038 C C . LEU B 1 481 ? -12.797 -5.617 -12.453 1 95.81 481 LEU B C 1
ATOM 10040 O O . LEU B 1 481 ? -12.602 -6.793 -12.141 1 95.81 481 LEU B O 1
ATOM 10044 N N . ARG B 1 482 ? -11.969 -4.648 -12.133 1 94.94 482 ARG B N 1
ATOM 10045 C CA . ARG B 1 482 ? -10.812 -4.93 -11.297 1 94.94 482 ARG B CA 1
ATOM 10046 C C . ARG B 1 482 ? -11.242 -5.512 -9.953 1 94.94 482 ARG B C 1
ATOM 10048 O O . ARG B 1 482 ? -10.625 -6.453 -9.445 1 94.94 482 ARG B O 1
ATOM 10055 N N . TYR B 1 483 ? -12.266 -5.012 -9.43 1 93.94 483 TYR B N 1
ATOM 10056 C CA . TYR B 1 483 ? -12.766 -5.473 -8.141 1 93.94 483 TYR B CA 1
ATOM 10057 C C . TYR B 1 483 ? -13.297 -6.898 -8.234 1 93.94 483 TYR B C 1
ATOM 10059 O O . TYR B 1 483 ? -12.93 -7.762 -7.434 1 93.94 483 TYR B O 1
ATOM 10067 N N . ILE B 1 484 ? -14.125 -7.191 -9.211 1 92.62 484 ILE B N 1
ATOM 10068 C CA . ILE B 1 484 ? -14.797 -8.484 -9.312 1 92.62 484 ILE B CA 1
ATOM 10069 C C . ILE B 1 484 ? -13.781 -9.562 -9.68 1 92.62 484 ILE B C 1
ATOM 10071 O O . ILE B 1 484 ? -13.867 -10.695 -9.188 1 92.62 484 ILE B O 1
ATOM 10075 N N . LEU B 1 485 ? -12.852 -9.203 -10.523 1 91.5 485 LEU B N 1
ATOM 10076 C CA . LEU B 1 485 ? -11.891 -10.203 -10.977 1 91.5 485 LEU B CA 1
ATOM 10077 C C . LEU B 1 485 ? -10.867 -10.5 -9.883 1 91.5 485 LEU B C 1
ATOM 10079 O O . LEU B 1 485 ? -10.273 -11.578 -9.859 1 91.5 485 LEU B O 1
ATOM 10083 N N . ALA B 1 486 ? -10.719 -9.57 -9.008 1 88.25 486 ALA B N 1
ATOM 10084 C CA . ALA B 1 486 ? -9.836 -9.812 -7.867 1 88.25 486 ALA B CA 1
ATOM 10085 C C . ALA B 1 486 ? -10.492 -10.758 -6.859 1 88.25 486 ALA B C 1
ATOM 10087 O O . ALA B 1 486 ? -9.797 -11.492 -6.152 1 88.25 486 ALA B O 1
ATOM 10088 N N . LEU B 1 487 ? -11.742 -10.789 -6.816 1 84.19 487 LEU B N 1
ATOM 10089 C CA . LEU B 1 487 ? -12.477 -11.547 -5.805 1 84.19 487 LEU B CA 1
ATOM 10090 C C . LEU B 1 487 ? -12.641 -13 -6.227 1 84.19 487 LEU B C 1
ATOM 10092 O O . LEU B 1 487 ? -12.617 -13.906 -5.387 1 84.19 487 LEU B O 1
ATOM 10096 N N . GLU B 1 488 ? -12.891 -13.227 -7.492 1 79.19 488 GLU B N 1
ATOM 10097 C CA . GLU B 1 488 ? -13.25 -14.578 -7.922 1 79.19 488 GLU B CA 1
ATOM 10098 C C . GLU B 1 488 ? -12.352 -15.047 -9.062 1 79.19 488 GLU B C 1
ATOM 10100 O O . GLU B 1 488 ? -12.523 -14.633 -10.211 1 79.19 488 GLU B O 1
ATOM 10105 N N . ARG B 1 489 ? -11.641 -16.125 -8.852 1 78.31 489 ARG B N 1
ATOM 10106 C CA . ARG B 1 489 ? -10.711 -16.641 -9.844 1 78.31 489 ARG B CA 1
ATOM 10107 C C . ARG B 1 489 ? -11.453 -17.328 -10.984 1 78.31 489 ARG B C 1
ATOM 10109 O O . ARG B 1 489 ? -11.023 -17.25 -12.141 1 78.31 489 ARG B O 1
ATOM 10116 N N . SER B 1 490 ? -12.602 -18.016 -10.602 1 83.06 490 SER B N 1
ATOM 10117 C CA . SER B 1 490 ? -13.359 -18.719 -11.633 1 83.06 490 SER B CA 1
ATOM 10118 C C . SER B 1 490 ? -13.945 -17.75 -12.648 1 83.06 490 SER B C 1
ATOM 10120 O O . SER B 1 490 ? -14.117 -18.094 -13.82 1 83.06 490 SER B O 1
ATOM 10122 N N . PHE B 1 491 ? -14.219 -16.625 -12.195 1 89.25 491 PHE B N 1
ATOM 10123 C CA . PHE B 1 491 ? -14.789 -15.602 -13.078 1 89.25 491 PHE B CA 1
ATOM 10124 C C . PHE B 1 491 ? -13.758 -15.141 -14.109 1 89.25 491 PHE B C 1
ATOM 10126 O O . PHE B 1 491 ? -14.117 -14.805 -15.234 1 89.25 491 PHE B O 1
ATOM 10133 N N . ASN B 1 492 ? -12.508 -15.18 -13.758 1 90.06 492 ASN B N 1
ATOM 10134 C CA . ASN B 1 492 ? -11.43 -14.789 -14.664 1 90.06 492 ASN B CA 1
ATOM 10135 C C . ASN B 1 492 ? -11.398 -15.68 -15.906 1 90.06 492 ASN B C 1
ATOM 10137 O O . ASN B 1 492 ? -11.188 -15.188 -17.016 1 90.06 492 ASN B O 1
ATOM 10141 N N . VAL B 1 493 ? -11.656 -16.953 -15.672 1 90.19 493 VAL B N 1
ATOM 10142 C CA . VAL B 1 493 ? -11.641 -17.906 -16.781 1 90.19 493 VAL B CA 1
ATOM 10143 C C . VAL B 1 493 ? -12.797 -17.625 -17.719 1 90.19 493 VAL B C 1
ATOM 10145 O O . VAL B 1 493 ? -12.633 -17.656 -18.953 1 90.19 493 VAL B O 1
ATOM 10148 N N . SER B 1 494 ? -13.93 -17.375 -17.109 1 92.56 494 SER B N 1
ATOM 10149 C CA . SER B 1 494 ? -15.109 -17.094 -17.922 1 92.56 494 SER B CA 1
ATOM 10150 C C . SER B 1 494 ? -14.922 -15.812 -18.734 1 92.56 494 SER B C 1
ATOM 10152 O O . SER B 1 494 ? -15.32 -15.742 -19.891 1 92.56 494 SER B O 1
ATOM 10154 N N . ILE B 1 495 ? -14.336 -14.82 -18.172 1 94.31 495 ILE B N 1
ATOM 10155 C CA . ILE B 1 495 ? -14.133 -13.539 -18.844 1 94.31 495 ILE B CA 1
ATOM 10156 C C . ILE B 1 495 ? -13.07 -13.695 -19.938 1 94.31 495 ILE B C 1
ATOM 10158 O O . ILE B 1 495 ? -13.164 -13.062 -21 1 94.31 495 ILE B O 1
ATOM 10162 N N . TYR B 1 496 ? -12.086 -14.508 -19.641 1 93.25 496 TYR B N 1
ATOM 10163 C CA . TYR B 1 496 ? -11.094 -14.797 -20.672 1 93.25 496 TYR B CA 1
ATOM 10164 C C . TYR B 1 496 ? -11.742 -15.414 -21.906 1 93.25 496 TYR B C 1
ATOM 10166 O O . TYR B 1 496 ? -11.492 -14.977 -23.031 1 93.25 496 TYR B O 1
ATOM 10174 N N . LYS B 1 497 ? -12.586 -16.438 -21.688 1 91.62 497 LYS B N 1
ATOM 10175 C CA . LYS B 1 497 ? -13.281 -17.078 -22.797 1 91.62 497 LYS B CA 1
ATOM 10176 C C . LYS B 1 497 ? -14.18 -16.094 -23.531 1 91.62 497 LYS B C 1
ATOM 10178 O O . LYS B 1 497 ? -14.289 -16.141 -24.766 1 91.62 497 LYS B O 1
ATOM 10183 N N . TYR B 1 498 ? -14.742 -15.195 -22.766 1 94 498 TYR B N 1
ATOM 10184 C CA . TYR B 1 498 ? -15.617 -14.18 -23.344 1 94 498 TYR B CA 1
ATOM 10185 C C . TYR B 1 498 ? -14.844 -13.273 -24.297 1 94 498 TYR B C 1
ATOM 10187 O O . TYR B 1 498 ? -15.242 -13.094 -25.438 1 94 498 TYR B O 1
ATOM 10195 N N . ILE B 1 499 ? -13.711 -12.719 -23.891 1 93.81 499 ILE B N 1
ATOM 10196 C CA . ILE B 1 499 ? -12.984 -11.734 -24.688 1 93.81 499 ILE B CA 1
ATOM 10197 C C . ILE B 1 499 ? -12.383 -12.406 -25.922 1 93.81 499 ILE B C 1
ATOM 10199 O O . ILE B 1 499 ? -12.289 -11.789 -26.984 1 93.81 499 ILE B O 1
ATOM 10203 N N . ILE B 1 500 ? -12.023 -13.633 -25.766 1 88.81 500 ILE B N 1
ATOM 10204 C CA . ILE B 1 500 ? -11.438 -14.367 -26.875 1 88.81 500 ILE B CA 1
ATOM 10205 C C . ILE B 1 500 ? -12.508 -14.633 -27.938 1 88.81 500 ILE B C 1
ATOM 10207 O O . ILE B 1 500 ? -12.219 -14.617 -29.125 1 88.81 500 ILE B O 1
ATOM 10211 N N . SER B 1 501 ? -13.672 -14.859 -27.484 1 88.81 501 SER B N 1
ATOM 10212 C CA . SER B 1 501 ? -14.758 -15.234 -28.391 1 88.81 501 SER B CA 1
ATOM 10213 C C . SER B 1 501 ? -15.406 -14 -29.016 1 88.81 501 SER B C 1
ATOM 10215 O O . SER B 1 501 ? -16.141 -14.109 -30 1 88.81 501 SER B O 1
ATOM 10217 N N . CYS B 1 502 ? -15.18 -12.836 -28.531 1 89.38 502 CYS B N 1
ATOM 10218 C CA . CYS B 1 502 ? -15.781 -11.617 -29.047 1 89.38 502 CYS B CA 1
ATOM 10219 C C . CYS B 1 502 ? -15.273 -11.297 -30.453 1 89.38 502 CYS B C 1
ATOM 10221 O O . CYS B 1 502 ? -14.078 -11.406 -30.719 1 89.38 502 CYS B O 1
ATOM 10223 N N . PRO B 1 503 ? -16.141 -10.914 -31.312 1 85.31 503 PRO B N 1
ATOM 10224 C CA . PRO B 1 503 ? -15.727 -10.578 -32.688 1 85.31 503 PRO B CA 1
ATOM 10225 C C . PRO B 1 503 ? -14.914 -9.281 -32.75 1 85.31 503 PRO B C 1
ATOM 10227 O O . PRO B 1 503 ? -15.031 -8.43 -31.859 1 85.31 503 PRO B O 1
ATOM 10230 N N . ASN B 1 504 ? -14.094 -9.18 -33.781 1 83.62 504 ASN B N 1
ATOM 10231 C CA . ASN B 1 504 ? -13.367 -7.945 -34.031 1 83.62 504 ASN B CA 1
ATOM 10232 C C . ASN B 1 504 ? -14.32 -6.777 -34.25 1 83.62 504 ASN B C 1
ATOM 10234 O O . ASN B 1 504 ? -15.414 -6.961 -34.781 1 83.62 504 ASN B O 1
ATOM 10238 N N . THR B 1 505 ? -13.906 -5.586 -33.844 1 87.19 505 THR B N 1
ATOM 10239 C CA . THR B 1 505 ? -14.781 -4.43 -34 1 87.19 505 THR B CA 1
ATOM 10240 C C . THR B 1 505 ? -13.969 -3.164 -34.25 1 87.19 505 THR B C 1
ATOM 10242 O O . THR B 1 505 ? -12.773 -3.115 -33.969 1 87.19 505 THR B O 1
ATOM 10245 N N . SER B 1 506 ? -14.555 -2.186 -34.875 1 86.81 506 SER B N 1
ATOM 10246 C CA . SER B 1 506 ? -13.977 -0.859 -35.062 1 86.81 506 SER B CA 1
ATOM 10247 C C . SER B 1 506 ? -14.766 0.204 -34.312 1 86.81 506 SER B C 1
ATOM 10249 O O . SER B 1 506 ? -14.406 1.383 -34.344 1 86.81 506 SER B O 1
ATOM 10251 N N . GLU B 1 507 ? -15.789 -0.273 -33.656 1 92.06 507 GLU B N 1
ATOM 10252 C CA . GLU B 1 507 ? -16.594 0.649 -32.875 1 92.06 507 GLU B CA 1
ATOM 10253 C C . GLU B 1 507 ? -15.883 1.032 -31.562 1 92.06 507 GLU B C 1
ATOM 10255 O O . GLU B 1 507 ? -15.523 0.164 -30.766 1 92.06 507 GLU B O 1
ATOM 10260 N N . ILE B 1 508 ? -15.797 2.309 -31.375 1 93.06 508 ILE B N 1
ATOM 10261 C CA . ILE B 1 508 ? -14.961 2.816 -30.297 1 93.06 508 ILE B CA 1
ATOM 10262 C C . ILE B 1 508 ? -15.555 2.42 -28.938 1 93.06 508 ILE B C 1
ATOM 10264 O O . ILE B 1 508 ? -14.82 2.164 -27.984 1 93.06 508 ILE B O 1
ATOM 10268 N N . GLU B 1 509 ? -16.922 2.346 -28.844 1 94.62 509 GLU B N 1
ATOM 10269 C CA . GLU B 1 509 ? -17.578 1.97 -27.594 1 94.62 509 GLU B CA 1
ATOM 10270 C C . GLU B 1 509 ? -17.234 0.534 -27.203 1 94.62 509 GLU B C 1
ATOM 10272 O O . GLU B 1 509 ? -17.031 0.238 -26.031 1 94.62 509 GLU B O 1
ATOM 10277 N N . LYS B 1 510 ? -17.156 -0.311 -28.219 1 95.75 510 LYS B N 1
ATOM 10278 C CA . LYS B 1 510 ? -16.812 -1.708 -27.969 1 95.75 510 LYS B CA 1
ATOM 10279 C C . LYS B 1 510 ? -15.32 -1.864 -27.703 1 95.75 510 LYS B C 1
ATOM 10281 O O . LYS B 1 510 ? -14.922 -2.643 -26.828 1 95.75 510 LYS B O 1
ATOM 10286 N N . ILE B 1 511 ? -14.531 -1.082 -28.438 1 95.5 511 ILE B N 1
ATOM 10287 C CA . ILE B 1 511 ? -13.086 -1.123 -28.266 1 95.5 511 ILE B CA 1
ATOM 10288 C C . ILE B 1 511 ? -12.719 -0.72 -26.844 1 95.5 511 ILE B C 1
ATOM 10290 O O . ILE B 1 511 ? -11.844 -1.327 -26.219 1 95.5 511 ILE B O 1
ATOM 10294 N N . ARG B 1 512 ? -13.43 0.307 -26.344 1 96 512 ARG B N 1
ATOM 10295 C CA . ARG B 1 512 ? -13.211 0.766 -24.969 1 96 512 ARG B CA 1
ATOM 10296 C C . ARG B 1 512 ? -13.383 -0.378 -23.984 1 96 512 ARG B C 1
ATOM 10298 O O . ARG B 1 512 ? -12.539 -0.587 -23.109 1 96 512 ARG B O 1
ATOM 10305 N N . VAL B 1 513 ? -14.422 -1.136 -24.141 1 97.19 513 VAL B N 1
ATOM 10306 C CA . VAL B 1 513 ? -14.75 -2.221 -23.219 1 97.19 513 VAL B CA 1
ATOM 10307 C C . VAL B 1 513 ? -13.734 -3.348 -23.359 1 97.19 513 VAL B C 1
ATOM 10309 O O . VAL B 1 513 ? -13.227 -3.865 -22.359 1 97.19 513 VAL B O 1
ATOM 10312 N N . TYR B 1 514 ? -13.375 -3.705 -24.625 1 96.31 514 TYR B N 1
ATOM 10313 C CA . TYR B 1 514 ? -12.422 -4.777 -24.875 1 96.31 514 TYR B CA 1
ATOM 10314 C C . TYR B 1 514 ? -11.047 -4.434 -24.312 1 96.31 514 TYR B C 1
ATOM 10316 O O . TYR B 1 514 ? -10.367 -5.297 -23.766 1 96.31 514 TYR B O 1
ATOM 10324 N N . LYS B 1 515 ? -10.672 -3.188 -24.469 1 96.12 515 LYS B N 1
ATOM 10325 C CA . LYS B 1 515 ? -9.391 -2.721 -23.953 1 96.12 515 LYS B CA 1
ATOM 10326 C C . LYS B 1 515 ? -9.32 -2.898 -22.438 1 96.12 515 LYS B C 1
ATOM 10328 O O . LYS B 1 515 ? -8.328 -3.414 -21.922 1 96.12 515 LYS B O 1
ATOM 10333 N N . VAL B 1 516 ? -10.414 -2.504 -21.75 1 96.81 516 VAL B N 1
ATOM 10334 C CA . VAL B 1 516 ? -10.43 -2.564 -20.281 1 96.81 516 VAL B CA 1
ATOM 10335 C C . VAL B 1 516 ? -10.406 -4.023 -19.828 1 96.81 516 VAL B C 1
ATOM 10337 O O . VAL B 1 516 ? -9.625 -4.391 -18.953 1 96.81 516 VAL B O 1
ATOM 10340 N N . ILE B 1 517 ? -11.195 -4.863 -20.469 1 96.88 517 ILE B N 1
ATOM 10341 C CA . ILE B 1 517 ? -11.297 -6.266 -20.078 1 96.88 517 ILE B CA 1
ATOM 10342 C C . ILE B 1 517 ? -9.938 -6.945 -20.25 1 96.88 517 ILE B C 1
ATOM 10344 O O . ILE B 1 517 ? -9.453 -7.617 -19.344 1 96.88 517 ILE B O 1
ATOM 10348 N N . SER B 1 518 ? -9.359 -6.77 -21.406 1 95.06 518 SER B N 1
ATOM 10349 C CA . SER B 1 518 ? -8.078 -7.414 -21.688 1 95.06 518 SER B CA 1
ATOM 10350 C C . SER B 1 518 ? -6.992 -6.914 -20.734 1 95.06 518 SER B C 1
ATOM 10352 O O . SER B 1 518 ? -6.176 -7.703 -20.25 1 95.06 518 SER B O 1
ATOM 10354 N N . LYS B 1 519 ? -7.031 -5.656 -20.469 1 94.62 519 LYS B N 1
ATOM 10355 C CA . LYS B 1 519 ? -6.055 -5.07 -19.562 1 94.62 519 LYS B CA 1
ATOM 10356 C C . LYS B 1 519 ? -6.145 -5.707 -18.172 1 94.62 519 LYS B C 1
ATOM 10358 O O . LYS B 1 519 ? -5.133 -6.152 -17.625 1 94.62 519 LYS B O 1
ATOM 10363 N N . ILE B 1 520 ? -7.32 -5.758 -17.594 1 94.94 520 ILE B N 1
ATOM 10364 C CA . ILE B 1 520 ? -7.512 -6.223 -16.234 1 94.94 520 ILE B CA 1
ATOM 10365 C C . ILE B 1 520 ? -7.227 -7.723 -16.156 1 94.94 520 ILE B C 1
ATOM 10367 O O . ILE B 1 520 ? -6.68 -8.203 -15.156 1 94.94 520 ILE B O 1
ATOM 10371 N N . LEU B 1 521 ? -7.523 -8.461 -17.141 1 93.38 521 LEU B N 1
ATOM 10372 C CA . LEU B 1 521 ? -7.246 -9.891 -17.172 1 93.38 521 LEU B CA 1
ATOM 10373 C C . LEU B 1 521 ? -5.746 -10.156 -17.141 1 93.38 521 LEU B C 1
ATOM 10375 O O . LEU B 1 521 ? -5.285 -11.078 -16.469 1 93.38 521 LEU B O 1
ATOM 10379 N N . LEU B 1 522 ? -5.059 -9.359 -17.844 1 90.88 522 LEU B N 1
ATOM 10380 C CA . LEU B 1 522 ? -3.605 -9.516 -17.875 1 90.88 522 LEU B CA 1
ATOM 10381 C C . LEU B 1 522 ? -3.002 -9.258 -16.5 1 90.88 522 LEU B C 1
ATOM 10383 O O . LEU B 1 522 ? -1.975 -9.844 -16.141 1 90.88 522 LEU B O 1
ATOM 10387 N N . GLU B 1 523 ? -3.684 -8.43 -15.781 1 88.38 523 GLU B N 1
ATOM 10388 C CA . GLU B 1 523 ? -3.188 -8.078 -14.461 1 88.38 523 GLU B CA 1
ATOM 10389 C C . GLU B 1 523 ? -3.611 -9.102 -13.414 1 88.38 523 GLU B C 1
ATOM 10391 O O . GLU B 1 523 ? -2.975 -9.234 -12.367 1 88.38 523 GLU B O 1
ATOM 10396 N N . SER B 1 524 ? -4.59 -9.773 -13.594 1 83.25 524 SER B N 1
ATOM 10397 C CA . SER B 1 524 ? -5.23 -10.516 -12.508 1 83.25 524 SER B CA 1
ATOM 10398 C C . SER B 1 524 ? -5.078 -12.016 -12.711 1 83.25 524 SER B C 1
ATOM 10400 O O . SER B 1 524 ? -4.969 -12.766 -11.734 1 83.25 524 SER B O 1
ATOM 10402 N N . VAL B 1 525 ? -5.117 -12.523 -13.938 1 77.81 525 VAL B N 1
ATOM 10403 C CA . VAL B 1 525 ? -5.324 -13.953 -14.164 1 77.81 525 VAL B CA 1
ATOM 10404 C C . VAL B 1 525 ? -3.988 -14.633 -14.461 1 77.81 525 VAL B C 1
ATOM 10406 O O . VAL B 1 525 ? -3.146 -14.078 -15.164 1 77.81 525 VAL B O 1
ATOM 10409 N N . ASN B 1 526 ? -3.896 -15.773 -13.852 1 82.5 526 ASN B N 1
ATOM 10410 C CA . ASN B 1 526 ? -2.781 -16.641 -14.219 1 82.5 526 ASN B CA 1
ATOM 10411 C C . ASN B 1 526 ? -3.088 -17.438 -15.477 1 82.5 526 ASN B C 1
ATOM 10413 O O . ASN B 1 526 ? -3.965 -18.312 -15.469 1 82.5 526 ASN B O 1
ATOM 10417 N N . LEU B 1 527 ? -2.438 -17.141 -16.469 1 86.81 527 LEU B N 1
ATOM 10418 C CA . LEU B 1 527 ? -2.613 -17.797 -17.766 1 86.81 527 LEU B CA 1
ATOM 10419 C C . LEU B 1 527 ? -1.321 -18.469 -18.203 1 86.81 527 LEU B C 1
ATOM 10421 O O . LEU B 1 527 ? -0.231 -18.078 -17.781 1 86.81 527 LEU B O 1
ATOM 10425 N N . SER B 1 528 ? -1.521 -19.562 -18.938 1 83.62 528 SER B N 1
ATOM 10426 C CA . SER B 1 528 ? -0.35 -20.125 -19.609 1 83.62 528 SER B CA 1
ATOM 10427 C C . SER B 1 528 ? 0.329 -19.109 -20.5 1 83.62 528 SER B C 1
ATOM 10429 O O . SER B 1 528 ? -0.29 -18.109 -20.906 1 83.62 528 SER B O 1
ATOM 10431 N N . ASP B 1 529 ? 1.592 -19.25 -20.828 1 80.56 529 ASP B N 1
ATOM 10432 C CA . ASP B 1 529 ? 2.348 -18.312 -21.656 1 80.56 529 ASP B CA 1
ATOM 10433 C C . ASP B 1 529 ? 1.666 -18.078 -23 1 80.56 529 ASP B C 1
ATOM 10435 O O . ASP B 1 529 ? 1.622 -16.953 -23.5 1 80.56 529 ASP B O 1
ATOM 10439 N N . LYS B 1 530 ? 1.16 -19.188 -23.516 1 81.19 530 LYS B N 1
ATOM 10440 C CA . LYS B 1 530 ? 0.493 -19.094 -24.812 1 81.19 530 LYS B CA 1
ATOM 10441 C C . LYS B 1 530 ? -0.761 -18.234 -24.719 1 81.19 530 LYS B C 1
ATOM 10443 O O . LYS B 1 530 ? -0.952 -17.312 -25.531 1 81.19 530 LYS B O 1
ATOM 10448 N N . LYS B 1 531 ? -1.604 -18.484 -23.734 1 86.56 531 LYS B N 1
ATOM 10449 C CA . LYS B 1 531 ? -2.834 -17.719 -23.547 1 86.56 531 LYS B CA 1
ATOM 10450 C C . LYS B 1 531 ? -2.529 -16.281 -23.172 1 86.56 531 LYS B C 1
ATOM 10452 O O . LYS B 1 531 ? -3.227 -15.352 -23.609 1 86.56 531 LYS B O 1
ATOM 10457 N N . TYR B 1 532 ? -1.513 -16.156 -22.375 1 89.19 532 TYR B N 1
ATOM 10458 C CA . TYR B 1 532 ? -1.104 -14.82 -21.922 1 89.19 532 TYR B CA 1
ATOM 10459 C C . TYR B 1 532 ? -0.664 -13.969 -23.109 1 89.19 532 TYR B C 1
ATOM 10461 O O . TYR B 1 532 ? -1.048 -12.805 -23.219 1 89.19 532 TYR B O 1
ATOM 10469 N N . LYS B 1 533 ? 0.125 -14.516 -23.984 1 86.06 533 LYS B N 1
ATOM 10470 C CA . LYS B 1 533 ? 0.606 -13.828 -25.172 1 86.06 533 LYS B CA 1
ATOM 10471 C C . LYS B 1 533 ? -0.55 -13.453 -26.094 1 86.06 533 LYS B C 1
ATOM 10473 O O . LYS B 1 533 ? -0.592 -12.344 -26.625 1 86.06 533 LYS B O 1
ATOM 10478 N N . GLU B 1 534 ? -1.422 -14.383 -26.281 1 85.88 534 GLU B N 1
ATOM 10479 C CA . GLU B 1 534 ? -2.594 -14.133 -27.109 1 85.88 534 GLU B CA 1
ATOM 10480 C C . GLU B 1 534 ? -3.418 -12.969 -26.562 1 85.88 534 GLU B C 1
ATOM 10482 O O . GLU B 1 534 ? -3.805 -12.07 -27.312 1 85.88 534 GLU B O 1
ATOM 10487 N N . LEU B 1 535 ? -3.695 -13.023 -25.312 1 91.56 535 LEU B N 1
ATOM 10488 C CA . LEU B 1 535 ? -4.465 -11.969 -24.656 1 91.56 535 LEU B CA 1
ATOM 10489 C C . LEU B 1 535 ? -3.732 -10.633 -24.734 1 91.56 535 LEU B C 1
ATOM 10491 O O . LEU B 1 535 ? -4.363 -9.586 -24.922 1 91.56 535 LEU B O 1
ATOM 10495 N N . PHE B 1 536 ? -2.426 -10.656 -24.641 1 90.81 536 PHE B N 1
ATOM 10496 C CA . PHE B 1 536 ? -1.609 -9.445 -24.688 1 90.81 536 PHE B CA 1
ATOM 10497 C C . PHE B 1 536 ? -1.705 -8.797 -26.062 1 90.81 536 PHE B C 1
ATOM 10499 O O . PHE B 1 536 ? -1.82 -7.57 -26.172 1 90.81 536 PHE B O 1
ATOM 10506 N N . TYR B 1 537 ? -1.716 -9.562 -27.109 1 86.31 537 TYR B N 1
ATOM 10507 C CA . TYR B 1 537 ? -1.854 -9.039 -28.453 1 86.31 537 TYR B CA 1
ATOM 10508 C C . TYR B 1 537 ? -3.209 -8.367 -28.641 1 86.31 537 TYR B C 1
ATOM 10510 O O . TYR B 1 537 ? -3.305 -7.312 -29.281 1 86.31 537 TYR B O 1
ATOM 10518 N N . ILE B 1 538 ? -4.176 -9 -28.109 1 89.38 538 ILE B N 1
ATOM 10519 C CA . ILE B 1 538 ? -5.512 -8.422 -28.188 1 89.38 538 ILE B CA 1
ATOM 10520 C C . ILE B 1 538 ? -5.531 -7.074 -27.453 1 89.38 538 ILE B C 1
ATOM 10522 O O . ILE B 1 538 ? -6.047 -6.086 -27.984 1 89.38 538 ILE B O 1
ATOM 10526 N N . TYR B 1 539 ? -4.938 -7.02 -26.312 1 92.81 539 TYR B N 1
ATOM 10527 C CA . TYR B 1 539 ? -4.891 -5.789 -25.531 1 92.81 539 TYR B CA 1
ATOM 10528 C C . TYR B 1 539 ? -4.16 -4.688 -26.281 1 92.81 539 TYR B C 1
ATOM 10530 O O . TYR B 1 539 ? -4.648 -3.559 -26.375 1 92.81 539 TYR B O 1
ATOM 10538 N N . ILE B 1 540 ? -2.992 -5.047 -26.828 1 90.81 540 ILE B N 1
ATOM 10539 C CA . ILE B 1 540 ? -2.17 -4.051 -27.516 1 90.81 540 ILE B CA 1
ATOM 10540 C C . ILE B 1 540 ? -2.914 -3.516 -28.734 1 90.81 540 ILE B C 1
ATOM 10542 O O . ILE B 1 540 ? -2.879 -2.314 -29.016 1 90.81 540 ILE B O 1
ATOM 10546 N N . MET B 1 541 ? -3.547 -4.395 -29.438 1 90.62 541 MET B N 1
ATOM 10547 C CA . MET B 1 541 ? -4.301 -3.998 -30.625 1 90.62 541 MET B CA 1
ATOM 10548 C C . MET B 1 541 ? -5.41 -3.018 -30.25 1 90.62 541 MET B C 1
ATOM 10550 O O . MET B 1 541 ? -5.473 -1.915 -30.797 1 90.62 541 MET B O 1
ATOM 10554 N N . TYR B 1 542 ? -6.227 -3.348 -29.297 1 93.12 542 TYR B N 1
ATOM 10555 C CA . TYR B 1 542 ? -7.355 -2.5 -28.938 1 93.12 542 TYR B CA 1
ATOM 10556 C C . TYR B 1 542 ? -6.891 -1.242 -28.219 1 93.12 542 TYR B C 1
ATOM 10558 O O . TYR B 1 542 ? -7.492 -0.175 -28.359 1 93.12 542 TYR B O 1
ATOM 10566 N N . SER B 1 543 ? -5.852 -1.388 -27.422 1 93.88 543 SER B N 1
ATOM 10567 C CA . SER B 1 543 ? -5.297 -0.222 -26.75 1 93.88 543 SER B CA 1
ATOM 10568 C C . SER B 1 543 ? -4.77 0.802 -27.75 1 93.88 543 SER B C 1
ATOM 10570 O O . SER B 1 543 ? -5.027 2 -27.609 1 93.88 543 SER B O 1
ATOM 10572 N N . TYR B 1 544 ? -4.066 0.307 -28.703 1 92.19 544 TYR B N 1
ATOM 10573 C CA . TYR B 1 544 ? -3.52 1.202 -29.719 1 92.19 544 TYR B CA 1
ATOM 10574 C C . TYR B 1 544 ? -4.633 1.855 -30.531 1 92.19 544 TYR B C 1
ATOM 10576 O O . TYR B 1 544 ? -4.605 3.064 -30.766 1 92.19 544 TYR B O 1
ATOM 10584 N N . LYS B 1 545 ? -5.605 1.056 -30.969 1 91.06 545 LYS B N 1
ATOM 10585 C CA . LYS B 1 545 ? -6.75 1.6 -31.688 1 91.06 545 LYS B CA 1
ATOM 10586 C C . LYS B 1 545 ? -7.465 2.668 -30.859 1 91.06 545 LYS B C 1
ATOM 10588 O O . LYS B 1 545 ? -7.867 3.703 -31.391 1 91.06 545 LYS B O 1
ATOM 10593 N N . TYR B 1 546 ? -7.594 2.381 -29.625 1 93.19 546 TYR B N 1
ATOM 10594 C CA . TYR B 1 546 ? -8.258 3.307 -28.719 1 93.19 546 TYR B CA 1
ATOM 10595 C C . TYR B 1 546 ? -7.484 4.617 -28.609 1 93.19 546 TYR B C 1
ATOM 10597 O O . TYR B 1 546 ? -8.062 5.699 -28.734 1 93.19 546 TYR B O 1
ATOM 10605 N N . ILE B 1 547 ? -6.176 4.543 -28.422 1 92 547 ILE B N 1
ATOM 10606 C CA . ILE B 1 547 ? -5.312 5.711 -28.281 1 92 547 ILE B CA 1
ATOM 10607 C C . ILE B 1 547 ? -5.379 6.555 -29.547 1 92 547 ILE B C 1
ATOM 10609 O O . ILE B 1 547 ? -5.527 7.773 -29.484 1 92 547 ILE B O 1
ATOM 10613 N N . LYS B 1 548 ? -5.312 5.895 -30.625 1 88.94 548 LYS B N 1
ATOM 10614 C CA . LYS B 1 548 ? -5.305 6.609 -31.891 1 88.94 548 LYS B CA 1
ATOM 10615 C C . LYS B 1 548 ? -6.637 7.305 -32.156 1 88.94 548 LYS B C 1
ATOM 10617 O O . LYS B 1 548 ? -6.684 8.359 -32.781 1 88.94 548 LYS B O 1
ATOM 10622 N N . TYR B 1 549 ? -7.637 6.711 -31.625 1 89.06 549 TYR B N 1
ATOM 10623 C CA . TYR B 1 549 ? -8.953 7.328 -31.781 1 89.06 549 TYR B CA 1
ATOM 10624 C C . TYR B 1 549 ? -9.078 8.562 -30.891 1 89.06 549 TYR B C 1
ATOM 10626 O O . TYR B 1 549 ? -9.5 9.625 -31.359 1 89.06 549 TYR B O 1
ATOM 10634 N N . ILE B 1 550 ? -8.711 8.453 -29.688 1 88.94 550 ILE B N 1
ATOM 10635 C CA . ILE B 1 550 ? -8.977 9.516 -28.734 1 88.94 550 ILE B CA 1
ATOM 10636 C C . ILE B 1 550 ? -7.969 10.648 -28.922 1 88.94 550 ILE B C 1
ATOM 10638 O O . ILE B 1 550 ? -8.297 11.82 -28.734 1 88.94 550 ILE B O 1
ATOM 10642 N N . TYR B 1 551 ? -6.703 10.273 -29.328 1 86.5 551 TYR B N 1
ATOM 10643 C CA . TYR B 1 551 ? -5.656 11.266 -29.547 1 86.5 551 TYR B CA 1
ATOM 10644 C C . TYR B 1 551 ? -5.414 11.484 -31.047 1 86.5 551 TYR B C 1
ATOM 10646 O O . TYR B 1 551 ? -4.273 11.445 -31.5 1 86.5 551 TYR B O 1
ATOM 10654 N N . SER B 1 552 ? -6.363 11.727 -31.859 1 79.44 552 SER B N 1
ATOM 10655 C CA . SER B 1 552 ? -6.367 11.594 -33.312 1 79.44 552 SER B CA 1
ATOM 10656 C C . SER B 1 552 ? -5.418 12.594 -33.969 1 79.44 552 SER B C 1
ATOM 10658 O O . SER B 1 552 ? -4.906 12.352 -35.062 1 79.44 552 SER B O 1
ATOM 10660 N N . ASN B 1 553 ? -5.074 13.609 -33.281 1 82.44 553 ASN B N 1
ATOM 10661 C CA . ASN B 1 553 ? -4.316 14.656 -33.969 1 82.44 553 ASN B CA 1
ATOM 10662 C C . ASN B 1 553 ? -2.828 14.578 -33.625 1 82.44 553 ASN B C 1
ATOM 10664 O O . ASN B 1 553 ? -2.045 15.422 -34.062 1 82.44 553 ASN B O 1
ATOM 10668 N N . LEU B 1 554 ? -2.389 13.625 -33.031 1 88.25 554 LEU B N 1
ATOM 10669 C CA . LEU B 1 554 ? -1.003 13.562 -32.594 1 88.25 554 LEU B CA 1
ATOM 10670 C C . LEU B 1 554 ? -0.305 12.32 -33.156 1 88.25 554 LEU B C 1
ATOM 10672 O O . LEU B 1 554 ? -0.919 11.258 -33.281 1 88.25 554 LEU B O 1
ATOM 10676 N N . SER B 1 555 ? 0.976 12.492 -33.469 1 89.69 555 SER B N 1
ATOM 10677 C CA . SER B 1 555 ? 1.806 11.367 -33.875 1 89.69 555 SER B CA 1
ATOM 10678 C C . SER B 1 555 ? 2.178 10.492 -32.688 1 89.69 555 SER B C 1
ATOM 10680 O O . SER B 1 555 ? 2.006 10.891 -31.531 1 89.69 555 SER B O 1
ATOM 10682 N N . ASP B 1 556 ? 2.645 9.32 -33 1 89 556 ASP B N 1
ATOM 10683 C CA . ASP B 1 556 ? 3.043 8.414 -31.906 1 89 556 ASP B CA 1
ATOM 10684 C C . ASP B 1 556 ? 4.16 9.023 -31.062 1 89 556 ASP B C 1
ATOM 10686 O O . ASP B 1 556 ? 4.16 8.883 -29.844 1 89 556 ASP B O 1
ATOM 10690 N N . CYS B 1 557 ? 5.059 9.672 -31.688 1 87.25 557 CYS B N 1
ATOM 10691 C CA . CYS B 1 557 ? 6.172 10.289 -30.984 1 87.25 557 CYS B CA 1
ATOM 10692 C C . CYS B 1 557 ? 5.68 11.391 -30.047 1 87.25 557 CYS B C 1
ATOM 10694 O O . CYS B 1 557 ? 6.141 11.5 -28.906 1 87.25 557 CYS B O 1
ATOM 10696 N N . GLU B 1 558 ? 4.77 12.109 -30.578 1 89.62 558 GLU B N 1
ATOM 10697 C CA . GLU B 1 558 ? 4.184 13.164 -29.766 1 89.62 558 GLU B CA 1
ATOM 10698 C C . GLU B 1 558 ? 3.377 12.578 -28.609 1 89.62 558 GLU B C 1
ATOM 10700 O O . GLU B 1 558 ? 3.43 13.086 -27.484 1 89.62 558 GLU B O 1
ATOM 10705 N N . LEU B 1 559 ? 2.717 11.547 -28.953 1 90.69 559 LEU B N 1
ATOM 10706 C CA . LEU B 1 559 ? 1.866 10.922 -27.953 1 90.69 559 LEU B CA 1
ATOM 10707 C C . LEU B 1 559 ? 2.699 10.375 -26.797 1 90.69 559 LEU B C 1
ATOM 10709 O O . LEU B 1 559 ? 2.273 10.43 -25.641 1 90.69 559 LEU B O 1
ATOM 10713 N N . ILE B 1 560 ? 3.828 9.859 -27.109 1 91.25 560 ILE B N 1
ATOM 10714 C CA . ILE B 1 560 ? 4.707 9.336 -26.078 1 91.25 560 ILE B CA 1
ATOM 10715 C C . ILE B 1 560 ? 5.078 10.445 -25.094 1 91.25 560 ILE B C 1
ATOM 10717 O O . ILE B 1 560 ? 5.191 10.211 -23.891 1 91.25 560 ILE B O 1
ATOM 10721 N N . LYS B 1 561 ? 5.145 11.641 -25.609 1 90.69 561 LYS B N 1
ATOM 10722 C CA . LYS B 1 561 ? 5.52 12.805 -24.797 1 90.69 561 LYS B CA 1
ATOM 10723 C C . LYS B 1 561 ? 4.348 13.281 -23.953 1 90.69 561 LYS B C 1
ATOM 10725 O O . LYS B 1 561 ? 4.543 13.766 -22.828 1 90.69 561 LYS B O 1
ATOM 10730 N N . PHE B 1 562 ? 3.146 13.047 -24.406 1 91 562 PHE B N 1
ATOM 10731 C CA . PHE B 1 562 ? 2.033 13.781 -23.828 1 91 562 PHE B CA 1
ATOM 10732 C C . PHE B 1 562 ? 1.121 12.852 -23.031 1 91 562 PHE B C 1
ATOM 10734 O O . PHE B 1 562 ? 0.356 13.305 -22.172 1 91 562 PHE B O 1
ATOM 10741 N N . VAL B 1 563 ? 1.148 11.578 -23.281 1 89.88 563 VAL B N 1
ATOM 10742 C CA . VAL B 1 563 ? 0.255 10.68 -22.547 1 89.88 563 VAL B CA 1
ATOM 10743 C C . VAL B 1 563 ? 0.56 10.742 -21.062 1 89.88 563 VAL B C 1
ATOM 10745 O O . VAL B 1 563 ? 1.721 10.867 -20.656 1 89.88 563 VAL B O 1
ATOM 10748 N N . CYS B 1 564 ? -0.477 10.578 -20.266 1 87.81 564 CYS B N 1
ATOM 10749 C CA . CYS B 1 564 ? -0.348 10.875 -18.828 1 87.81 564 CYS B CA 1
ATOM 10750 C C . CYS B 1 564 ? -0.232 9.586 -18.016 1 87.81 564 CYS B C 1
ATOM 10752 O O . CYS B 1 564 ? -0.323 9.617 -16.797 1 87.81 564 CYS B O 1
ATOM 10754 N N . ASN B 1 565 ? -0.136 8.422 -18.656 1 87.88 565 ASN B N 1
ATOM 10755 C CA . ASN B 1 565 ? 0.008 7.188 -17.906 1 87.88 565 ASN B CA 1
ATOM 10756 C C . ASN B 1 565 ? 0.989 6.227 -18.562 1 87.88 565 ASN B C 1
ATOM 10758 O O . ASN B 1 565 ? 1.144 6.246 -19.797 1 87.88 565 ASN B O 1
ATOM 10762 N N . ASP B 1 566 ? 1.561 5.359 -17.734 1 88.12 566 ASP B N 1
ATOM 10763 C CA . ASP B 1 566 ? 2.611 4.438 -18.156 1 88.12 566 ASP B CA 1
ATOM 10764 C C . ASP B 1 566 ? 2.066 3.389 -19.125 1 88.12 566 ASP B C 1
ATOM 10766 O O . ASP B 1 566 ? 2.773 2.941 -20.031 1 88.12 566 ASP B O 1
ATOM 10770 N N . ILE B 1 567 ? 0.854 3.131 -19 1 89.56 567 ILE B N 1
ATOM 10771 C CA . ILE B 1 567 ? 0.277 2.025 -19.766 1 89.56 567 ILE B CA 1
ATOM 10772 C C . ILE B 1 567 ? 0.089 2.441 -21.219 1 89.56 567 ILE B C 1
ATOM 10774 O O . ILE B 1 567 ? 0.396 1.674 -22.125 1 89.56 567 ILE B O 1
ATOM 10778 N N . ASP B 1 568 ? -0.43 3.621 -21.422 1 90.94 568 ASP B N 1
ATOM 10779 C CA . ASP B 1 568 ? -0.57 4.129 -22.781 1 90.94 568 ASP B CA 1
ATOM 10780 C C . ASP B 1 568 ? 0.795 4.352 -23.438 1 90.94 568 ASP B C 1
ATOM 10782 O O . ASP B 1 568 ? 0.988 4.043 -24.609 1 90.94 568 ASP B O 1
ATOM 10786 N N . LYS B 1 569 ? 1.712 4.891 -22.672 1 90.94 569 LYS B N 1
ATOM 10787 C CA . LYS B 1 569 ? 3.072 5.059 -23.172 1 90.94 569 LYS B CA 1
ATOM 10788 C C . LYS B 1 569 ? 3.674 3.717 -23.578 1 90.94 569 LYS B C 1
ATOM 10790 O O . LYS B 1 569 ? 4.293 3.609 -24.641 1 90.94 569 LYS B O 1
ATOM 10795 N N . PHE B 1 570 ? 3.506 2.719 -22.797 1 92.38 570 PHE B N 1
ATOM 10796 C CA . PHE B 1 570 ? 4.004 1.379 -23.094 1 92.38 570 PHE B CA 1
ATOM 10797 C C . PHE B 1 570 ? 3.404 0.852 -24.391 1 92.38 570 PHE B C 1
ATOM 10799 O O . PHE B 1 570 ? 4.117 0.283 -25.219 1 92.38 570 PHE B O 1
ATOM 10806 N N . THR B 1 571 ? 2.084 1.043 -24.5 1 91.94 571 THR B N 1
ATOM 10807 C CA . THR B 1 571 ? 1.399 0.567 -25.703 1 91.94 571 THR B CA 1
ATOM 10808 C C . THR B 1 571 ? 2.029 1.162 -26.953 1 91.94 571 THR B C 1
ATOM 10810 O O . THR B 1 571 ? 2.295 0.445 -27.922 1 91.94 571 THR B O 1
ATOM 10813 N N . LEU B 1 572 ? 2.281 2.416 -26.938 1 91.62 572 LEU B N 1
ATOM 10814 C CA . LEU B 1 572 ? 2.859 3.115 -28.078 1 91.62 572 LEU B CA 1
ATOM 10815 C C . LEU B 1 572 ? 4.277 2.629 -28.359 1 91.62 572 LEU B C 1
ATOM 10817 O O . LEU B 1 572 ? 4.621 2.32 -29.5 1 91.62 572 LEU B O 1
ATOM 10821 N N . GLU B 1 573 ? 5.078 2.521 -27.344 1 90 573 GLU B N 1
ATOM 10822 C CA . GLU B 1 573 ? 6.465 2.094 -27.516 1 90 573 GLU B CA 1
ATOM 10823 C C . GLU B 1 573 ? 6.543 0.637 -27.953 1 90 573 GLU B C 1
ATOM 10825 O O . GLU B 1 573 ? 7.359 0.288 -28.812 1 90 573 GLU B O 1
ATOM 10830 N N . PHE B 1 574 ? 5.719 -0.159 -27.359 1 89.75 574 PHE B N 1
ATOM 10831 C CA . PHE B 1 574 ? 5.727 -1.571 -27.719 1 89.75 574 PHE B CA 1
ATOM 10832 C C . PHE B 1 574 ? 5.289 -1.76 -29.172 1 89.75 574 PHE B C 1
ATOM 10834 O O . PHE B 1 574 ? 5.848 -2.588 -29.891 1 89.75 574 PHE B O 1
ATOM 10841 N N . LYS B 1 575 ? 4.254 -1.075 -29.531 1 87.5 575 LYS B N 1
ATOM 10842 C CA . LYS B 1 575 ? 3.803 -1.137 -30.922 1 87.5 575 LYS B CA 1
ATOM 10843 C C . LYS B 1 575 ? 4.93 -0.776 -31.891 1 87.5 575 LYS B C 1
ATOM 10845 O O . LYS B 1 575 ? 5.09 -1.413 -32.938 1 87.5 575 LYS B O 1
ATOM 10850 N N . HIS B 1 576 ? 5.664 0.203 -31.516 1 85.69 576 HIS B N 1
ATOM 10851 C CA . HIS B 1 576 ? 6.801 0.603 -32.344 1 85.69 576 HIS B CA 1
ATOM 10852 C C . HIS B 1 576 ? 7.832 -0.517 -32.438 1 85.69 576 HIS B C 1
ATOM 10854 O O . HIS B 1 576 ? 8.391 -0.758 -33.5 1 85.69 576 HIS B O 1
ATOM 10860 N N . VAL B 1 577 ? 8.117 -1.175 -31.359 1 83.69 577 VAL B N 1
ATOM 10861 C CA . VAL B 1 577 ? 9.078 -2.273 -31.344 1 83.69 577 VAL B CA 1
ATOM 10862 C C . VAL B 1 577 ? 8.539 -3.449 -32.156 1 83.69 577 VAL B C 1
ATOM 10864 O O . VAL B 1 577 ? 9.289 -4.098 -32.875 1 83.69 577 VAL B O 1
ATOM 10867 N N . LEU B 1 578 ? 7.242 -3.699 -32 1 79.69 578 LEU B N 1
ATOM 10868 C CA . LEU B 1 578 ? 6.605 -4.789 -32.75 1 79.69 578 LEU B CA 1
ATOM 10869 C C . LEU B 1 578 ? 6.688 -4.555 -34.25 1 79.69 578 LEU B C 1
ATOM 10871 O O . LEU B 1 578 ? 6.879 -5.496 -35 1 79.69 578 LEU B O 1
ATOM 10875 N N . ASP B 1 579 ? 6.535 -3.352 -34.562 1 79.12 579 ASP B N 1
ATOM 10876 C CA . ASP B 1 579 ? 6.645 -3 -35.969 1 79.12 579 ASP B CA 1
ATOM 10877 C C . ASP B 1 579 ? 8.062 -3.213 -36.5 1 79.12 579 ASP B C 1
ATOM 10879 O O . ASP B 1 579 ? 8.266 -3.6 -37.656 1 79.12 579 ASP B O 1
ATOM 10883 N N . GLY B 1 580 ? 8.992 -2.979 -35.625 1 73.5 580 GLY B N 1
ATOM 10884 C CA . GLY B 1 580 ? 10.383 -3.219 -35.969 1 73.5 580 GLY B CA 1
ATOM 10885 C C . GLY B 1 580 ? 10.711 -4.691 -36.125 1 73.5 580 GLY B C 1
ATOM 10886 O O . GLY B 1 580 ? 11.547 -5.062 -36.969 1 73.5 580 GLY B O 1
ATOM 10887 N N . LYS B 1 581 ? 10.125 -5.566 -35.375 1 71.25 581 LYS B N 1
ATOM 10888 C CA . LYS B 1 581 ? 10.344 -7.012 -35.438 1 71.25 581 LYS B CA 1
ATOM 10889 C C . LYS B 1 581 ? 10.031 -7.566 -36.812 1 71.25 581 LYS B C 1
ATOM 10891 O O . LYS B 1 581 ? 10.734 -8.445 -37.312 1 71.25 581 LYS B O 1
ATOM 10896 N N . ARG B 1 582 ? 9.133 -7.035 -37.438 1 67.56 582 ARG B N 1
ATOM 10897 C CA . ARG B 1 582 ? 8.664 -7.512 -38.719 1 67.56 582 ARG B CA 1
ATOM 10898 C C . ARG B 1 582 ? 9.688 -7.219 -39.812 1 67.56 582 ARG B C 1
ATOM 10900 O O . ARG B 1 582 ? 9.68 -7.867 -40.875 1 67.56 582 ARG B O 1
ATOM 10907 N N . LYS B 1 583 ? 10.609 -6.328 -39.5 1 66.06 583 LYS B N 1
ATOM 10908 C CA . LYS B 1 583 ? 11.562 -5.895 -40.531 1 66.06 583 LYS B CA 1
ATOM 10909 C C . LYS B 1 583 ? 12.938 -6.523 -40.312 1 66.06 583 LYS B C 1
ATOM 10911 O O . LYS B 1 583 ? 13.922 -6.105 -40.906 1 66.06 583 LYS B O 1
ATOM 10916 N N . ILE B 1 584 ? 12.898 -7.398 -39.281 1 70 584 ILE B N 1
ATOM 10917 C CA . ILE B 1 584 ? 14.203 -7.969 -38.938 1 70 584 ILE B CA 1
ATOM 10918 C C . ILE B 1 584 ? 14.672 -8.891 -40.062 1 70 584 ILE B C 1
ATOM 10920 O O . ILE B 1 584 ? 14.016 -9.883 -40.375 1 70 584 ILE B O 1
ATOM 10924 N N . ASN B 1 585 ? 15.586 -8.469 -40.812 1 64.44 585 ASN B N 1
ATOM 10925 C CA . ASN B 1 585 ? 16.125 -9.266 -41.906 1 64.44 585 ASN B CA 1
ATOM 10926 C C . ASN B 1 585 ? 17.609 -9.586 -41.688 1 64.44 585 ASN B C 1
ATOM 10928 O O . ASN B 1 585 ? 18.172 -10.414 -42.375 1 64.44 585 ASN B O 1
ATOM 10932 N N . ASN B 1 586 ? 18.25 -8.875 -40.75 1 69.12 586 ASN B N 1
ATOM 10933 C CA . ASN B 1 586 ? 19.672 -9.07 -40.469 1 69.12 586 ASN B CA 1
ATOM 10934 C C . ASN B 1 586 ? 19.969 -9.188 -39 1 69.12 586 ASN B C 1
ATOM 10936 O O . ASN B 1 586 ? 19.125 -8.82 -38.156 1 69.12 586 ASN B O 1
ATOM 10940 N N . PRO B 1 587 ? 21.047 -9.844 -38.688 1 67.19 587 PRO B N 1
ATOM 10941 C CA . PRO B 1 587 ? 21.422 -10.055 -37.281 1 67.19 587 PRO B CA 1
ATOM 10942 C C . PRO B 1 587 ? 21.516 -8.75 -36.5 1 67.19 587 PRO B C 1
ATOM 10944 O O . PRO B 1 587 ? 21.203 -8.711 -35.312 1 67.19 587 PRO B O 1
ATOM 10947 N N . ASN B 1 588 ? 21.875 -7.707 -37.188 1 71.69 588 ASN B N 1
ATOM 10948 C CA . ASN B 1 588 ? 21.984 -6.426 -36.5 1 71.69 588 ASN B CA 1
ATOM 10949 C C . ASN B 1 588 ? 20.625 -5.902 -36.062 1 71.69 588 ASN B C 1
ATOM 10951 O O . ASN B 1 588 ? 20.484 -5.324 -35 1 71.69 588 ASN B O 1
ATOM 10955 N N . GLU B 1 589 ? 19.766 -6.137 -36.938 1 78.12 589 GLU B N 1
ATOM 10956 C CA . GLU B 1 589 ? 18.406 -5.715 -36.625 1 78.12 589 GLU B CA 1
ATOM 10957 C C . GLU B 1 589 ? 17.828 -6.551 -35.5 1 78.12 589 GLU B C 1
ATOM 10959 O O . GLU B 1 589 ? 17.047 -6.043 -34.688 1 78.12 589 GLU B O 1
ATOM 10964 N N . LYS B 1 590 ? 18.281 -7.703 -35.438 1 77.56 590 LYS B N 1
ATOM 10965 C CA . LYS B 1 590 ? 17.859 -8.578 -34.344 1 77.56 590 LYS B CA 1
ATOM 10966 C C . LYS B 1 590 ? 18.406 -8.102 -33.031 1 77.56 590 LYS B C 1
ATOM 10968 O O . LYS B 1 590 ? 17.703 -8.109 -32 1 77.56 590 LYS B O 1
ATOM 10973 N N . LEU B 1 591 ? 19.609 -7.758 -33.094 1 77.69 591 LEU B N 1
ATOM 10974 C CA . LEU B 1 591 ? 20.234 -7.254 -31.875 1 77.69 591 LEU B CA 1
ATOM 10975 C C . LEU B 1 591 ? 19.578 -5.961 -31.422 1 77.69 591 LEU B C 1
ATOM 10977 O O . LEU B 1 591 ? 19.422 -5.734 -30.219 1 77.69 591 LEU B O 1
ATOM 10981 N N . GLU B 1 592 ? 19.203 -5.184 -32.375 1 81 592 GLU B N 1
ATOM 10982 C CA . GLU B 1 592 ? 18.531 -3.936 -32.062 1 81 592 GLU B CA 1
ATOM 10983 C C . GLU B 1 592 ? 17.172 -4.203 -31.422 1 81 592 GLU B C 1
ATOM 10985 O O . GLU B 1 592 ? 16.781 -3.516 -30.469 1 81 592 GLU B O 1
ATOM 10990 N N . TYR B 1 593 ? 16.562 -5.117 -32 1 82 593 TYR B N 1
ATOM 10991 C CA . TYR B 1 593 ? 15.266 -5.5 -31.453 1 82 593 TYR B CA 1
ATOM 10992 C C . TYR B 1 593 ? 15.414 -5.988 -30.016 1 82 593 TYR B C 1
ATOM 10994 O O . TYR B 1 593 ? 14.641 -5.605 -29.141 1 82 593 TYR B O 1
ATOM 11002 N N . LEU B 1 594 ? 16.422 -6.777 -29.812 1 80.44 594 LEU B N 1
ATOM 11003 C CA . LEU B 1 594 ? 16.672 -7.301 -28.469 1 80.44 594 LEU B CA 1
ATOM 11004 C C . LEU B 1 594 ? 17.031 -6.176 -27.516 1 80.44 594 LEU B C 1
ATOM 11006 O O . LEU B 1 594 ? 16.594 -6.184 -26.359 1 80.44 594 LEU B O 1
ATOM 11010 N N . HIS B 1 595 ? 17.719 -5.312 -28.047 1 81.62 595 HIS B N 1
ATOM 11011 C CA . HIS B 1 595 ? 18.109 -4.156 -27.25 1 81.62 595 HIS B CA 1
ATOM 11012 C C . HIS B 1 595 ? 16.875 -3.336 -26.844 1 81.62 595 HIS B C 1
ATOM 11014 O O . HIS B 1 595 ? 16.734 -2.953 -25.688 1 81.62 595 HIS B O 1
ATOM 11020 N N . ASN B 1 596 ? 16.016 -3.107 -27.75 1 84.62 596 ASN B N 1
ATOM 11021 C CA . ASN B 1 596 ? 14.805 -2.342 -27.484 1 84.62 596 ASN B CA 1
ATOM 11022 C C . ASN B 1 596 ? 13.891 -3.062 -26.484 1 84.62 596 ASN B C 1
ATOM 11024 O O . ASN B 1 596 ? 13.266 -2.426 -25.641 1 84.62 596 ASN B O 1
ATOM 11028 N N . MET B 1 597 ? 13.883 -4.328 -26.625 1 84.06 597 MET B N 1
ATOM 11029 C CA . MET B 1 597 ? 13.07 -5.113 -25.703 1 84.06 597 MET B CA 1
ATOM 11030 C C . MET B 1 597 ? 13.617 -5.031 -24.281 1 84.06 597 MET B C 1
ATOM 11032 O O . MET B 1 597 ? 12.859 -4.973 -23.312 1 84.06 597 MET B O 1
ATOM 11036 N N . ARG B 1 598 ? 14.859 -4.988 -24.188 1 80.56 598 ARG B N 1
ATOM 11037 C CA . ARG B 1 598 ? 15.492 -4.887 -22.875 1 80.56 598 ARG B CA 1
ATOM 11038 C C . ARG B 1 598 ? 15.242 -3.516 -22.25 1 80.56 598 ARG B C 1
ATOM 11040 O O . ARG B 1 598 ? 15.07 -3.4 -21.031 1 80.56 598 ARG B O 1
ATOM 11047 N N . ILE B 1 599 ? 15.18 -2.543 -23.078 1 84.12 599 ILE B N 1
ATOM 11048 C CA . ILE B 1 599 ? 14.859 -1.202 -22.594 1 84.12 599 ILE B CA 1
ATOM 11049 C C . ILE B 1 599 ? 13.445 -1.181 -22.031 1 84.12 599 ILE B C 1
ATOM 11051 O O . ILE B 1 599 ? 13.203 -0.618 -20.969 1 84.12 599 ILE B O 1
ATOM 11055 N N . LEU B 1 600 ? 12.57 -1.834 -22.797 1 85.75 600 LEU B N 1
ATOM 11056 C CA . LEU B 1 600 ? 11.188 -1.9 -22.344 1 85.75 600 LEU B CA 1
ATOM 11057 C C . LEU B 1 600 ? 11.086 -2.66 -21.016 1 85.75 600 LEU B C 1
ATOM 11059 O O . LEU B 1 600 ? 10.305 -2.289 -20.141 1 85.75 600 LEU B O 1
ATOM 11063 N N . LEU B 1 601 ? 11.898 -3.664 -20.922 1 82.69 601 LEU B N 1
ATOM 11064 C CA . LEU B 1 601 ? 11.898 -4.484 -19.719 1 82.69 601 LEU B CA 1
ATOM 11065 C C . LEU B 1 601 ? 12.297 -3.66 -18.5 1 82.69 601 LEU B C 1
ATOM 11067 O O . LEU B 1 601 ? 11.719 -3.818 -17.422 1 82.69 601 LEU B O 1
ATOM 11071 N N . ASN B 1 602 ? 13.164 -2.791 -18.688 1 78.75 602 ASN B N 1
ATOM 11072 C CA . ASN B 1 602 ? 13.664 -1.969 -17.594 1 78.75 602 ASN B CA 1
ATOM 11073 C C . ASN B 1 602 ? 12.68 -0.858 -17.234 1 78.75 602 ASN B C 1
ATOM 11075 O O . ASN B 1 602 ? 12.531 -0.512 -16.062 1 78.75 602 ASN B O 1
ATOM 11079 N N . GLU B 1 603 ? 12.031 -0.416 -18.219 1 84.69 603 GLU B N 1
ATOM 11080 C CA . GLU B 1 603 ? 11.156 0.735 -18 1 84.69 603 GLU B CA 1
ATOM 11081 C C . GLU B 1 603 ? 9.789 0.302 -17.484 1 84.69 603 GLU B C 1
ATOM 11083 O O . GLU B 1 603 ? 9.109 1.059 -16.781 1 84.69 603 GLU B O 1
ATOM 11088 N N . TYR B 1 604 ? 9.398 -0.926 -17.922 1 86.38 604 TYR B N 1
ATOM 11089 C CA . TYR B 1 604 ? 8.055 -1.368 -17.578 1 86.38 604 TYR B CA 1
ATOM 11090 C C . TYR B 1 604 ? 8.086 -2.715 -16.859 1 86.38 604 TYR B C 1
ATOM 11092 O O . TYR B 1 604 ? 7.668 -3.73 -17.422 1 86.38 604 TYR B O 1
ATOM 11100 N N . PRO B 1 605 ? 8.344 -2.715 -15.602 1 77.56 605 PRO B N 1
ATOM 11101 C CA . PRO B 1 605 ? 8.453 -3.975 -14.859 1 77.56 605 PRO B CA 1
ATOM 11102 C C . PRO B 1 605 ? 7.121 -4.715 -14.75 1 77.56 605 PRO B C 1
ATOM 11104 O O . PRO B 1 605 ? 7.102 -5.938 -14.602 1 77.56 605 PRO B O 1
ATOM 11107 N N . PHE B 1 606 ? 6.047 -4.059 -14.93 1 80.44 606 PHE B N 1
ATOM 11108 C CA . PHE B 1 606 ? 4.73 -4.68 -14.828 1 80.44 606 PHE B CA 1
ATOM 11109 C C . PHE B 1 606 ? 4.52 -5.691 -15.945 1 80.44 606 PHE B C 1
ATOM 11111 O O . PHE B 1 606 ? 3.791 -6.672 -15.773 1 80.44 606 PHE B O 1
ATOM 11118 N N . TYR B 1 607 ? 5.164 -5.465 -17.094 1 82.75 607 TYR B N 1
ATOM 11119 C CA . TYR B 1 607 ? 4.984 -6.352 -18.234 1 82.75 607 TYR B CA 1
ATOM 11120 C C . TYR B 1 607 ? 6.23 -7.203 -18.469 1 82.75 607 TYR B C 1
ATOM 11122 O O . TYR B 1 607 ? 6.547 -7.555 -19.609 1 82.75 607 TYR B O 1
ATOM 11130 N N . ASN B 1 608 ? 6.93 -7.422 -17.422 1 82.25 608 ASN B N 1
ATOM 11131 C CA . ASN B 1 608 ? 8.172 -8.188 -17.516 1 82.25 608 ASN B CA 1
ATOM 11132 C C . ASN B 1 608 ? 7.93 -9.586 -18.078 1 82.25 608 ASN B C 1
ATOM 11134 O O . ASN B 1 608 ? 8.742 -10.094 -18.859 1 82.25 608 ASN B O 1
ATOM 11138 N N . ARG B 1 609 ? 6.832 -10.156 -17.766 1 83.81 609 ARG B N 1
ATOM 11139 C CA . ARG B 1 609 ? 6.551 -11.523 -18.188 1 83.81 609 ARG B CA 1
ATOM 11140 C C . ARG B 1 609 ? 6.48 -11.617 -19.719 1 83.81 609 ARG B C 1
ATOM 11142 O O . ARG B 1 609 ? 7.168 -12.445 -20.312 1 83.81 609 ARG B O 1
ATOM 11149 N N . ILE B 1 610 ? 5.699 -10.734 -20.297 1 85.44 610 ILE B N 1
ATOM 11150 C CA . ILE B 1 610 ? 5.48 -10.805 -21.734 1 85.44 610 ILE B CA 1
ATOM 11151 C C . ILE B 1 610 ? 6.766 -10.445 -22.484 1 85.44 610 ILE B C 1
ATOM 11153 O O . ILE B 1 610 ? 7.09 -11.039 -23.516 1 85.44 610 ILE B O 1
ATOM 11157 N N . ILE B 1 611 ? 7.441 -9.516 -21.969 1 84.12 611 ILE B N 1
ATOM 11158 C CA . ILE B 1 611 ? 8.68 -9.086 -22.609 1 84.12 611 ILE B CA 1
ATOM 11159 C C . ILE B 1 611 ? 9.703 -10.219 -22.562 1 84.12 611 ILE B C 1
ATOM 11161 O O . ILE B 1 611 ? 10.383 -10.484 -23.562 1 84.12 611 ILE B O 1
ATOM 11165 N N . LYS B 1 612 ? 9.773 -10.922 -21.516 1 81.25 612 LYS B N 1
ATOM 11166 C CA . LYS B 1 612 ? 10.688 -12.055 -21.391 1 81.25 612 LYS B CA 1
ATOM 11167 C C . LYS B 1 612 ? 10.289 -13.18 -22.344 1 81.25 612 LYS B C 1
ATOM 11169 O O . LYS B 1 612 ? 11.148 -13.859 -22.906 1 81.25 612 LYS B O 1
ATOM 11174 N N . ILE B 1 613 ? 8.992 -13.375 -22.484 1 81.81 613 ILE B N 1
ATOM 11175 C CA . ILE B 1 613 ? 8.5 -14.375 -23.422 1 81.81 613 ILE B CA 1
ATOM 11176 C C . ILE B 1 613 ? 8.977 -14.031 -24.828 1 81.81 613 ILE B C 1
ATOM 11178 O O . ILE B 1 613 ? 9.5 -14.898 -25.547 1 81.81 613 ILE B O 1
ATOM 11182 N N . PHE B 1 614 ? 8.914 -12.797 -25.156 1 79.69 614 PHE B N 1
ATOM 11183 C CA . PHE B 1 614 ? 9.312 -12.359 -26.484 1 79.69 614 PHE B CA 1
ATOM 11184 C C . PHE B 1 614 ? 10.82 -12.477 -26.672 1 79.69 614 PHE B C 1
ATOM 11186 O O . PHE B 1 614 ? 11.297 -12.875 -27.734 1 79.69 614 PHE B O 1
ATOM 11193 N N . ILE B 1 615 ? 11.523 -12.141 -25.641 1 78.06 615 ILE B N 1
ATOM 11194 C CA . ILE B 1 615 ? 12.984 -12.25 -25.688 1 78.06 615 ILE B CA 1
ATOM 11195 C C . ILE B 1 615 ? 13.391 -13.711 -25.844 1 78.06 615 ILE B C 1
ATOM 11197 O O . ILE B 1 615 ? 14.234 -14.039 -26.688 1 78.06 615 ILE B O 1
ATOM 11201 N N . SER B 1 616 ? 12.766 -14.578 -25.094 1 76.69 616 SER B N 1
ATOM 11202 C CA . SER B 1 616 ? 13.078 -16 -25.156 1 76.69 616 SER B CA 1
ATOM 11203 C C . SER B 1 616 ? 12.758 -16.578 -26.531 1 76.69 616 SER B C 1
ATOM 11205 O O . SER B 1 616 ? 13.516 -17.391 -27.062 1 76.69 616 SER B O 1
ATOM 11207 N N . GLU B 1 617 ? 11.68 -16.203 -27.078 1 74.44 617 GLU B N 1
ATOM 11208 C CA . GLU B 1 617 ? 11.281 -16.672 -28.406 1 74.44 617 GLU B CA 1
ATOM 11209 C C . GLU B 1 617 ? 12.273 -16.219 -29.469 1 74.44 617 GLU B C 1
ATOM 11211 O O . GLU B 1 617 ? 12.578 -16.984 -30.391 1 74.44 617 GLU B O 1
ATOM 11216 N N . LEU B 1 618 ? 12.734 -15.062 -29.281 1 71.69 618 LEU B N 1
ATOM 11217 C CA . LEU B 1 618 ? 13.688 -14.523 -30.25 1 71.69 618 LEU B CA 1
ATOM 11218 C C . LEU B 1 618 ? 15.047 -15.203 -30.109 1 71.69 618 LEU B C 1
ATOM 11220 O O . LEU B 1 618 ? 15.719 -15.469 -31.094 1 71.69 618 LEU B O 1
ATOM 11224 N N . GLU B 1 619 ? 15.43 -15.391 -28.891 1 70.38 619 GLU B N 1
ATOM 11225 C CA . GLU B 1 619 ? 16.703 -16.062 -28.656 1 70.38 619 GLU B CA 1
ATOM 11226 C C . GLU B 1 619 ? 16.688 -17.484 -29.219 1 70.38 619 GLU B C 1
ATOM 11228 O O . GLU B 1 619 ? 17.672 -17.953 -29.781 1 70.38 619 GLU B O 1
ATOM 11233 N N . GLU B 1 620 ? 15.555 -18.125 -29.062 1 64.75 620 GLU B N 1
ATOM 11234 C CA . GLU B 1 620 ? 15.398 -19.469 -29.609 1 64.75 620 GLU B CA 1
ATOM 11235 C C . GLU B 1 620 ? 15.406 -19.453 -31.141 1 64.75 620 GLU B C 1
ATOM 11237 O O . GLU B 1 620 ? 15.93 -20.359 -31.781 1 64.75 620 GLU B O 1
ATOM 11242 N N . SER B 1 621 ? 14.852 -18.375 -31.734 1 62.41 621 SER B N 1
ATOM 11243 C CA . SER B 1 621 ? 14.766 -18.25 -33.188 1 62.41 621 SER B CA 1
ATOM 11244 C C . SER B 1 621 ? 16.125 -17.938 -33.781 1 62.41 621 SER B C 1
ATOM 11246 O O . SER B 1 621 ? 16.391 -18.281 -34.938 1 62.41 621 SER B O 1
ATOM 11248 N N . ILE B 1 622 ? 16.859 -17.109 -33.125 1 57.94 622 ILE B N 1
ATOM 11249 C CA . ILE B 1 622 ? 18.188 -16.781 -33.625 1 57.94 622 ILE B CA 1
ATOM 11250 C C . ILE B 1 622 ? 19 -18.078 -33.812 1 57.94 622 ILE B C 1
ATOM 11252 O O . ILE B 1 622 ? 19.766 -18.203 -34.781 1 57.94 622 ILE B O 1
ATOM 11256 N N . THR B 1 623 ? 18.75 -18.953 -32.906 1 52.97 623 THR B N 1
ATOM 11257 C CA . THR B 1 623 ? 19.484 -20.203 -33.062 1 52.97 623 THR B CA 1
ATOM 11258 C C . THR B 1 623 ? 18.969 -20.984 -34.281 1 52.97 623 THR B C 1
ATOM 11260 O O . THR B 1 623 ? 19.594 -21.953 -34.719 1 52.97 623 THR B O 1
ATOM 11263 N N . GLU B 1 624 ? 17.719 -20.656 -34.781 1 54.47 624 GLU B N 1
ATOM 11264 C CA . GLU B 1 624 ? 17.141 -21.391 -35.906 1 54.47 624 GLU B CA 1
ATOM 11265 C C . GLU B 1 624 ? 17.578 -20.781 -37.25 1 54.47 624 GLU B C 1
ATOM 11267 O O . GLU B 1 624 ? 17.406 -19.594 -37.469 1 54.47 624 GLU B O 1
ATOM 11272 N N . SER B 1 625 ? 18.453 -21.094 -37.969 1 51.25 625 SER B N 1
ATOM 11273 C CA . SER B 1 625 ? 19.312 -20.828 -39.125 1 51.25 625 SER B CA 1
ATOM 11274 C C . SER B 1 625 ? 18.484 -20.375 -40.312 1 51.25 625 SER B C 1
ATOM 11276 O O . SER B 1 625 ? 17.266 -20.516 -40.344 1 51.25 625 SER B O 1
ATOM 11278 N N . GLU B 1 626 ? 19.078 -19.672 -41.375 1 54.34 626 GLU B N 1
ATOM 11279 C CA . GLU B 1 626 ? 18.703 -19.391 -42.75 1 54.34 626 GLU B CA 1
ATOM 11280 C C . GLU B 1 626 ? 17.812 -20.484 -43.312 1 54.34 626 GLU B C 1
ATOM 11282 O O . GLU B 1 626 ? 16.859 -20.203 -44.062 1 54.34 626 GLU B O 1
ATOM 11287 N N . GLU B 1 627 ? 18.016 -21.625 -42.812 1 54.72 627 GLU B N 1
ATOM 11288 C CA . GLU B 1 627 ? 17.297 -22.797 -43.312 1 54.72 627 GLU B CA 1
ATOM 11289 C C . GLU B 1 627 ? 15.844 -22.781 -42.844 1 54.72 627 GLU B C 1
ATOM 11291 O O . GLU B 1 627 ? 14.953 -23.188 -43.594 1 54.72 627 GLU B O 1
ATOM 11296 N N . PHE B 1 628 ? 15.586 -22.078 -41.812 1 58.19 628 PHE B N 1
ATOM 11297 C CA . PHE B 1 628 ? 14.227 -22.078 -41.281 1 58.19 628 PHE B CA 1
ATOM 11298 C C . PHE B 1 628 ? 13.336 -21.125 -42.062 1 58.19 628 PHE B C 1
ATOM 11300 O O . PHE B 1 628 ? 12.164 -21.422 -42.312 1 58.19 628 PHE B O 1
ATOM 11307 N N . LYS B 1 629 ? 13.93 -20.094 -42.469 1 64 629 LYS B N 1
ATOM 11308 C CA . LYS B 1 629 ? 13.195 -19.141 -43.281 1 64 629 LYS B CA 1
ATOM 11309 C C . LYS B 1 629 ? 12.828 -19.781 -44.625 1 64 629 LYS B C 1
ATOM 11311 O O . LYS B 1 629 ? 11.703 -19.594 -45.125 1 64 629 LYS B O 1
ATOM 11316 N N . LEU B 1 630 ? 13.82 -20.375 -45.094 1 63.5 630 LEU B N 1
ATOM 11317 C CA . LEU B 1 630 ? 13.57 -21.031 -46.375 1 63.5 630 LEU B CA 1
ATOM 11318 C C . LEU B 1 630 ? 12.492 -22.094 -46.219 1 63.5 630 LEU B C 1
ATOM 11320 O O . LEU B 1 630 ? 11.633 -22.25 -47.094 1 63.5 630 LEU B O 1
ATOM 11324 N N . LEU B 1 631 ? 12.445 -22.688 -45.156 1 64.12 631 LEU B N 1
ATOM 11325 C CA . LEU B 1 631 ? 11.453 -23.719 -44.875 1 64.12 631 LEU B CA 1
ATOM 11326 C C . LEU B 1 631 ? 10.062 -23.125 -44.75 1 64.12 631 LEU B C 1
ATOM 11328 O O . LEU B 1 631 ? 9.078 -23.688 -45.219 1 64.12 631 LEU B O 1
ATOM 11332 N N . LYS B 1 632 ? 10.008 -22 -44.219 1 72.06 632 LYS B N 1
ATOM 11333 C CA . LYS B 1 632 ? 8.734 -21.312 -44.031 1 72.06 632 LYS B CA 1
ATOM 11334 C C . LYS B 1 632 ? 8.133 -20.891 -45.375 1 72.06 632 LYS B C 1
ATOM 11336 O O . LYS B 1 632 ? 6.949 -21.109 -45.625 1 72.06 632 LYS B O 1
ATOM 11341 N N . ASP B 1 633 ? 8.977 -20.281 -46.125 1 74.12 633 ASP B N 1
ATOM 11342 C CA . ASP B 1 633 ? 8.516 -19.812 -47.438 1 74.12 633 ASP B CA 1
ATOM 11343 C C . ASP B 1 633 ? 8.039 -20.984 -48.281 1 74.12 633 ASP B C 1
ATOM 11345 O O . ASP B 1 633 ? 7.008 -20.906 -48.938 1 74.12 633 ASP B O 1
ATOM 11349 N N . ASN B 1 634 ? 8.828 -22.016 -48.125 1 73.75 634 ASN B N 1
ATOM 11350 C CA . ASN B 1 634 ? 8.469 -23.203 -48.906 1 73.75 634 ASN B CA 1
ATOM 11351 C C . ASN B 1 634 ? 7.16 -23.812 -48.406 1 73.75 634 ASN B C 1
ATOM 11353 O O . ASN B 1 634 ? 6.336 -24.25 -49.188 1 73.75 634 ASN B O 1
ATOM 11357 N N . PHE B 1 635 ? 7.02 -23.719 -47.219 1 75.38 635 PHE B N 1
ATOM 11358 C CA . PHE B 1 635 ? 5.812 -24.234 -46.562 1 75.38 635 PHE B CA 1
ATOM 11359 C C . PHE B 1 635 ? 4.586 -23.438 -47 1 75.38 635 PHE B C 1
ATOM 11361 O O . PHE B 1 635 ? 3.562 -24.016 -47.375 1 75.38 635 PHE B O 1
ATOM 11368 N N . ILE B 1 636 ? 4.73 -22.141 -47.031 1 77.69 636 ILE B N 1
ATOM 11369 C CA . ILE B 1 636 ? 3.625 -21.266 -47.375 1 77.69 636 ILE B CA 1
ATOM 11370 C C . ILE B 1 636 ? 3.246 -21.469 -48.844 1 77.69 636 ILE B C 1
ATOM 11372 O O . ILE B 1 636 ? 2.062 -21.562 -49.188 1 77.69 636 ILE B O 1
ATOM 11376 N N . ILE B 1 637 ? 4.273 -21.578 -49.594 1 77.81 637 ILE B N 1
ATOM 11377 C CA . ILE B 1 637 ? 4.062 -21.781 -51.031 1 77.81 637 ILE B CA 1
ATOM 11378 C C . ILE B 1 637 ? 3.336 -23.109 -51.25 1 77.81 637 ILE B C 1
ATOM 11380 O O . ILE B 1 637 ? 2.42 -23.188 -52.094 1 77.81 637 ILE B O 1
ATOM 11384 N N . ARG B 1 638 ? 3.627 -24.062 -50.5 1 81.12 638 ARG B N 1
ATOM 11385 C CA . ARG B 1 638 ? 3.004 -25.375 -50.625 1 81.12 638 ARG B CA 1
ATOM 11386 C C . ARG B 1 638 ? 1.535 -25.328 -50.219 1 81.12 638 ARG B C 1
ATOM 11388 O O . ARG B 1 638 ? 0.679 -25.906 -50.906 1 81.12 638 ARG B O 1
ATOM 11395 N N . ILE B 1 639 ? 1.285 -24.641 -49.219 1 80.75 639 ILE B N 1
ATOM 11396 C CA . ILE B 1 639 ? -0.083 -24.547 -48.719 1 80.75 639 ILE B CA 1
ATOM 11397 C C . ILE B 1 639 ? -0.944 -23.781 -49.719 1 80.75 639 ILE B C 1
ATOM 11399 O O . ILE B 1 639 ? -2.064 -24.188 -50.031 1 80.75 639 ILE B O 1
ATOM 11403 N N . GLU B 1 640 ? -0.376 -22.703 -50.25 1 78.69 640 GLU B N 1
ATOM 11404 C CA . GLU B 1 640 ? -1.091 -21.891 -51.25 1 78.69 640 GLU B CA 1
ATOM 11405 C C . GLU B 1 640 ? -1.398 -22.703 -52.5 1 78.69 640 GLU B C 1
ATOM 11407 O O . GLU B 1 640 ? -2.502 -22.625 -53.031 1 78.69 640 GLU B O 1
ATOM 11412 N N . ASN B 1 641 ? -0.41 -23.453 -52.812 1 78.19 641 ASN B N 1
ATOM 11413 C CA . ASN B 1 641 ? -0.58 -24.312 -53.969 1 78.19 641 ASN B CA 1
ATOM 11414 C C . ASN B 1 641 ? -1.659 -25.375 -53.719 1 78.19 641 ASN B C 1
ATOM 11416 O O . ASN B 1 641 ? -2.443 -25.672 -54.625 1 78.19 641 ASN B O 1
ATOM 11420 N N . MET B 1 642 ? -1.753 -25.844 -52.562 1 81.25 642 MET B N 1
ATOM 11421 C CA . MET B 1 642 ? -2.75 -26.844 -52.219 1 81.25 642 MET B CA 1
ATOM 11422 C C . MET B 1 642 ? -4.152 -26.234 -52.219 1 81.25 642 MET B C 1
ATOM 11424 O O . MET B 1 642 ? -5.098 -26.859 -52.719 1 81.25 642 MET B O 1
ATOM 11428 N N . ILE B 1 643 ? -4.285 -25.047 -51.812 1 77.94 643 ILE B N 1
ATOM 11429 C CA . ILE B 1 643 ? -5.566 -24.359 -51.75 1 77.94 643 ILE B CA 1
ATOM 11430 C C . ILE B 1 643 ? -6.043 -24.031 -53.156 1 77.94 643 ILE B C 1
ATOM 11432 O O . ILE B 1 643 ? -7.211 -24.25 -53.5 1 77.94 643 ILE B O 1
ATOM 11436 N N . GLU B 1 644 ? -5.098 -23.562 -53.969 1 75.12 644 GLU B N 1
ATOM 11437 C CA . GLU B 1 644 ? -5.41 -23.234 -55.375 1 75.12 644 GLU B CA 1
ATOM 11438 C C . GLU B 1 644 ? -5.836 -24.469 -56.156 1 75.12 644 GLU B C 1
ATOM 11440 O O . GLU B 1 644 ? -6.676 -24.375 -57.031 1 75.12 644 GLU B O 1
ATOM 11445 N N . ASN B 1 645 ? -5.285 -25.594 -55.75 1 80.44 645 ASN B N 1
ATOM 11446 C CA . ASN B 1 645 ? -5.578 -26.844 -56.438 1 80.44 645 ASN B CA 1
ATOM 11447 C C . ASN B 1 645 ? -6.762 -27.578 -55.812 1 80.44 645 ASN B C 1
ATOM 11449 O O . ASN B 1 645 ? -7.043 -28.719 -56.156 1 80.44 645 ASN B O 1
ATOM 11453 N N . GLY B 1 646 ? -7.398 -26.938 -54.75 1 73.12 646 GLY B N 1
ATOM 11454 C CA . GLY B 1 646 ? -8.617 -27.453 -54.156 1 73.12 646 GLY B CA 1
ATOM 11455 C C . GLY B 1 646 ? -8.367 -28.516 -53.094 1 73.12 646 GLY B C 1
ATOM 11456 O O . GLY B 1 646 ? -9.281 -29.219 -52.656 1 73.12 646 GLY B O 1
ATOM 11457 N N . LYS B 1 647 ? -7.211 -28.828 -52.844 1 81.44 647 LYS B N 1
ATOM 11458 C CA . LYS B 1 647 ? -6.855 -29.781 -51.781 1 81.44 647 LYS B CA 1
ATOM 11459 C C . LYS B 1 647 ? -6.914 -29.156 -50.406 1 81.44 647 LYS B C 1
ATOM 11461 O O . LYS B 1 647 ? -5.902 -29.078 -49.719 1 81.44 647 LYS B O 1
ATOM 11466 N N . ILE B 1 648 ? -8.023 -28.812 -49.969 1 80.31 648 ILE B N 1
ATOM 11467 C CA . ILE B 1 648 ? -8.25 -28.031 -48.75 1 80.31 648 ILE B CA 1
ATOM 11468 C C . ILE B 1 648 ? -7.922 -28.875 -47.531 1 80.31 648 ILE B C 1
ATOM 11470 O O . ILE B 1 648 ? -7.32 -28.391 -46.562 1 80.31 648 ILE B O 1
ATOM 11474 N N . ASN B 1 649 ? -8.227 -30.156 -47.594 1 80.94 649 ASN B N 1
ATOM 11475 C CA . ASN B 1 649 ? -7.98 -31.031 -46.438 1 80.94 649 ASN B CA 1
ATOM 11476 C C . ASN B 1 649 ? -6.488 -31.25 -46.219 1 80.94 649 ASN B C 1
ATOM 11478 O O . ASN B 1 649 ? -6.031 -31.266 -45.062 1 80.94 649 ASN B O 1
ATOM 11482 N N . ASP B 1 650 ? -5.852 -31.375 -47.312 1 78.62 650 ASP B N 1
ATOM 11483 C CA . ASP B 1 650 ? -4.402 -31.531 -47.219 1 78.62 650 ASP B CA 1
ATOM 11484 C C . ASP B 1 650 ? -3.754 -30.25 -46.656 1 78.62 650 ASP B C 1
ATOM 11486 O O . ASP B 1 650 ? -2.824 -30.312 -45.875 1 78.62 650 ASP B O 1
ATOM 11490 N N . ALA B 1 651 ? -4.246 -29.172 -47.125 1 79.62 651 ALA B N 1
ATOM 11491 C CA . ALA B 1 651 ? -3.734 -27.891 -46.656 1 79.62 651 ALA B CA 1
ATOM 11492 C C . ALA B 1 651 ? -3.965 -27.719 -45.156 1 79.62 651 ALA B C 1
ATOM 11494 O O . ALA B 1 651 ? -3.078 -27.25 -44.438 1 79.62 651 ALA B O 1
ATOM 11495 N N . LYS B 1 652 ? -5.059 -28.172 -44.75 1 79.56 652 LYS B N 1
ATOM 11496 C CA . LYS B 1 652 ? -5.406 -28.078 -43.344 1 79.56 652 LYS B CA 1
ATOM 11497 C C . LYS B 1 652 ? -4.457 -28.906 -42.469 1 79.56 652 LYS B C 1
ATOM 11499 O O . LYS B 1 652 ? -4 -28.453 -41.438 1 79.56 652 LYS B O 1
ATOM 11504 N N . LEU B 1 653 ? -4.242 -30.047 -42.906 1 76.12 653 LEU B N 1
ATOM 11505 C CA . LEU B 1 653 ? -3.355 -30.953 -42.188 1 76.12 653 LEU B CA 1
ATOM 11506 C C . LEU B 1 653 ? -1.945 -30.375 -42.125 1 76.12 653 LEU B C 1
ATOM 11508 O O . LEU B 1 653 ? -1.296 -30.469 -41.062 1 76.12 653 LEU B O 1
ATOM 11512 N N . LEU B 1 654 ? -1.587 -29.812 -43.25 1 75.94 654 LEU B N 1
ATOM 11513 C CA . LEU B 1 654 ? -0.243 -29.25 -43.281 1 75.94 654 LEU B CA 1
ATOM 11514 C C . LEU B 1 654 ? -0.126 -28.047 -42.344 1 75.94 654 LEU B C 1
ATOM 11516 O O . LEU B 1 654 ? 0.894 -27.875 -41.688 1 75.94 654 LEU B O 1
ATOM 11520 N N . ILE B 1 655 ? -1.128 -27.297 -42.312 1 77 655 ILE B N 1
ATOM 11521 C CA . ILE B 1 655 ? -1.113 -26.094 -41.469 1 77 655 ILE B CA 1
ATOM 11522 C C . ILE B 1 655 ? -1.107 -26.516 -40 1 77 655 ILE B C 1
ATOM 11524 O O . ILE B 1 655 ? -0.426 -25.891 -39.188 1 77 655 ILE B O 1
ATOM 11528 N N . GLU B 1 656 ? -1.834 -27.469 -39.688 1 69.81 656 GLU B N 1
ATOM 11529 C CA . GLU B 1 656 ? -1.883 -27.953 -38.312 1 69.81 656 GLU B CA 1
ATOM 11530 C C . GLU B 1 656 ? -0.526 -28.484 -37.875 1 69.81 656 GLU B C 1
ATOM 11532 O O . GLU B 1 656 ? -0.126 -28.312 -36.719 1 69.81 656 GLU B O 1
ATOM 11537 N N . ASP B 1 657 ? 0.118 -29.094 -38.844 1 62.28 657 ASP B N 1
ATOM 11538 C CA . ASP B 1 657 ? 1.421 -29.672 -38.562 1 62.28 657 ASP B CA 1
ATOM 11539 C C . ASP B 1 657 ? 2.467 -28.594 -38.312 1 62.28 657 ASP B C 1
ATOM 11541 O O . ASP B 1 657 ? 3.314 -28.75 -37.406 1 62.28 657 ASP B O 1
ATOM 11545 N N . TYR B 1 658 ? 2.299 -27.469 -39.062 1 60.91 658 TYR B N 1
ATOM 11546 C CA . TYR B 1 658 ? 3.379 -26.484 -39 1 60.91 658 TYR B CA 1
ATOM 11547 C C . TYR B 1 658 ? 2.977 -25.297 -38.156 1 60.91 658 TYR B C 1
ATOM 11549 O O . TYR B 1 658 ? 3.805 -24.422 -37.875 1 60.91 658 TYR B O 1
ATOM 11557 N N . SER B 1 659 ? 1.783 -25.359 -37.781 1 60.62 659 SER B N 1
ATOM 11558 C CA . SER B 1 659 ? 1.257 -24.188 -37.094 1 60.62 659 SER B CA 1
ATOM 11559 C C . SER B 1 659 ? 1.925 -24 -35.719 1 60.62 659 SER B C 1
ATOM 11561 O O . SER B 1 659 ? 2.055 -22.875 -35.25 1 60.62 659 SER B O 1
ATOM 11563 N N . LYS B 1 660 ? 2.373 -24.969 -35.188 1 62.16 660 LYS B N 1
ATOM 11564 C CA . LYS B 1 660 ? 3.023 -24.828 -33.875 1 62.16 660 LYS B CA 1
ATOM 11565 C C . LYS B 1 660 ? 4.359 -24.109 -34 1 62.16 660 LYS B C 1
ATOM 11567 O O . LYS B 1 660 ? 4.715 -23.297 -33.156 1 62.16 660 LYS B O 1
ATOM 11572 N N . THR B 1 661 ? 4.941 -24.359 -35.125 1 58.91 661 THR B N 1
ATOM 11573 C CA . THR B 1 661 ? 6.246 -23.75 -35.375 1 58.91 661 THR B CA 1
ATOM 11574 C C . THR B 1 661 ? 6.098 -22.297 -35.812 1 58.91 661 THR B C 1
ATOM 11576 O O . THR B 1 661 ? 6.922 -21.453 -35.469 1 58.91 661 THR B O 1
ATOM 11579 N N . PHE B 1 662 ? 5.023 -22.094 -36.562 1 63.75 662 PHE B N 1
ATOM 11580 C CA . PHE B 1 662 ? 4.859 -20.75 -37.125 1 63.75 662 PHE B CA 1
ATOM 11581 C C . PHE B 1 662 ? 3.588 -20.094 -36.594 1 63.75 662 PHE B C 1
ATOM 11583 O O . PHE B 1 662 ? 2.854 -19.453 -37.344 1 63.75 662 PHE B O 1
ATOM 11590 N N . ALA B 1 663 ? 3.346 -20.25 -35.406 1 63.69 663 ALA B N 1
ATOM 11591 C CA . ALA B 1 663 ? 2.076 -19.859 -34.781 1 63.69 663 ALA B CA 1
ATOM 11592 C C . ALA B 1 663 ? 1.868 -18.359 -34.844 1 63.69 663 ALA B C 1
ATOM 11594 O O . ALA B 1 663 ? 0.734 -17.875 -34.969 1 63.69 663 ALA B O 1
ATOM 11595 N N . ASP B 1 664 ? 2.889 -17.609 -35 1 70.81 664 ASP B N 1
ATOM 11596 C CA . ASP B 1 664 ? 2.742 -16.172 -34.938 1 70.81 664 ASP B CA 1
ATOM 11597 C C . ASP B 1 664 ? 3.072 -15.516 -36.281 1 70.81 664 ASP B C 1
ATOM 11599 O O . ASP B 1 664 ? 3.668 -14.438 -36.312 1 70.81 664 ASP B O 1
ATOM 11603 N N . ASP B 1 665 ? 2.68 -16.203 -37.312 1 75.62 665 ASP B N 1
ATOM 11604 C CA . ASP B 1 665 ? 2.893 -15.641 -38.656 1 75.62 665 ASP B CA 1
ATOM 11605 C C . ASP B 1 665 ? 1.582 -15.141 -39.25 1 75.62 665 ASP B C 1
ATOM 11607 O O . ASP B 1 665 ? 0.612 -15.891 -39.344 1 75.62 665 ASP B O 1
ATOM 11611 N N . VAL B 1 666 ? 1.621 -13.906 -39.625 1 81.88 666 VAL B N 1
ATOM 11612 C CA . VAL B 1 666 ? 0.411 -13.242 -40.094 1 81.88 666 VAL B CA 1
ATOM 11613 C C . VAL B 1 666 ? -0.13 -13.953 -41.312 1 81.88 666 VAL B C 1
ATOM 11615 O O . VAL B 1 666 ? -1.341 -14.133 -41.469 1 81.88 666 VAL B O 1
ATOM 11618 N N . LYS B 1 667 ? 0.724 -14.344 -42.281 1 84.31 667 LYS B N 1
ATOM 11619 C CA . LYS B 1 667 ? 0.303 -15.008 -43.5 1 84.31 667 LYS B CA 1
ATOM 11620 C C . LYS B 1 667 ? -0.34 -16.359 -43.219 1 84.31 667 LYS B C 1
ATOM 11622 O O . LYS B 1 667 ? -1.383 -16.703 -43.781 1 84.31 667 LYS B O 1
ATOM 11627 N N . ILE B 1 668 ? 0.233 -17.078 -42.312 1 80.25 668 ILE B N 1
ATOM 11628 C CA . ILE B 1 668 ? -0.284 -18.391 -41.938 1 80.25 668 ILE B CA 1
ATOM 11629 C C . ILE B 1 668 ? -1.639 -18.234 -41.25 1 80.25 668 ILE B C 1
ATOM 11631 O O . ILE B 1 668 ? -2.564 -19 -41.5 1 80.25 668 ILE B O 1
ATOM 11635 N N . LEU B 1 669 ? -1.711 -17.266 -40.469 1 85.38 669 LEU B N 1
ATOM 11636 C CA . LEU B 1 669 ? -2.959 -17.016 -39.75 1 85.38 669 LEU B CA 1
ATOM 11637 C C . LEU B 1 669 ? -4.07 -16.641 -40.719 1 85.38 669 LEU B C 1
ATOM 11639 O O . LEU B 1 669 ? -5.223 -17.047 -40.562 1 85.38 669 LEU B O 1
ATOM 11643 N N . ASN B 1 670 ? -3.729 -15.844 -41.688 1 87 670 ASN B N 1
ATOM 11644 C CA . ASN B 1 670 ? -4.707 -15.492 -42.719 1 87 670 ASN B CA 1
ATOM 11645 C C . ASN B 1 670 ? -5.16 -16.719 -43.5 1 87 670 ASN B C 1
ATOM 11647 O O . ASN B 1 670 ? -6.348 -16.875 -43.781 1 87 670 ASN B O 1
ATOM 11651 N N . ILE B 1 671 ? -4.211 -17.531 -43.812 1 85.25 671 ILE B N 1
ATOM 11652 C CA . ILE B 1 671 ? -4.531 -18.766 -44.531 1 85.25 671 ILE B CA 1
ATOM 11653 C C . ILE B 1 671 ? -5.438 -19.641 -43.656 1 85.25 671 ILE B C 1
ATOM 11655 O O . ILE B 1 671 ? -6.426 -20.188 -44.156 1 85.25 671 ILE B O 1
ATOM 11659 N N . LYS B 1 672 ? -5.105 -19.75 -42.469 1 86.25 672 LYS B N 1
ATOM 11660 C CA . LYS B 1 672 ? -5.926 -20.5 -41.5 1 86.25 672 LYS B CA 1
ATOM 11661 C C . LYS B 1 672 ? -7.348 -19.953 -41.469 1 86.25 672 LYS B C 1
ATOM 11663 O O . LYS B 1 672 ? -8.312 -20.719 -41.438 1 86.25 672 LYS B O 1
ATOM 11668 N N . ALA B 1 673 ? -7.391 -18.719 -41.438 1 88.38 673 ALA B N 1
ATOM 11669 C CA . ALA B 1 673 ? -8.695 -18.062 -41.375 1 88.38 673 ALA B CA 1
ATOM 11670 C C . ALA B 1 673 ? -9.523 -18.391 -42.625 1 88.38 673 ALA B C 1
ATOM 11672 O O . ALA B 1 673 ? -10.719 -18.672 -42.531 1 88.38 673 ALA B O 1
ATOM 11673 N N . ILE B 1 674 ? -8.93 -18.297 -43.688 1 86.12 674 ILE B N 1
ATOM 11674 C CA . ILE B 1 674 ? -9.594 -18.609 -44.969 1 86.12 674 ILE B CA 1
ATOM 11675 C C . ILE B 1 674 ? -10.094 -20.047 -44.938 1 86.12 674 ILE B C 1
ATOM 11677 O O . ILE B 1 674 ? -11.219 -20.328 -45.375 1 86.12 674 ILE B O 1
ATOM 11681 N N . LEU B 1 675 ? -9.273 -20.906 -44.438 1 85.88 675 LEU B N 1
ATOM 11682 C CA . LEU B 1 675 ? -9.648 -22.312 -44.375 1 85.88 675 LEU B CA 1
ATOM 11683 C C . LEU B 1 675 ? -10.844 -22.5 -43.438 1 85.88 675 LEU B C 1
ATOM 11685 O O . LEU B 1 675 ? -11.758 -23.266 -43.719 1 85.88 675 LEU B O 1
ATOM 11689 N N . PHE B 1 676 ? -10.805 -21.812 -42.375 1 87.75 676 PHE B N 1
ATOM 11690 C CA . PHE B 1 676 ? -11.93 -21.859 -41.438 1 87.75 676 PHE B CA 1
ATOM 11691 C C . PHE B 1 676 ? -13.195 -21.328 -42.094 1 87.75 676 PHE B C 1
ATOM 11693 O O . PHE B 1 676 ? -14.289 -21.859 -41.875 1 87.75 676 PHE B O 1
ATOM 11700 N N . MET B 1 677 ? -13.016 -20.312 -42.844 1 87.44 677 MET B N 1
ATOM 11701 C CA . MET B 1 677 ? -14.164 -19.734 -43.531 1 87.44 677 MET B CA 1
ATOM 11702 C C . MET B 1 677 ? -14.766 -20.734 -44.531 1 87.44 677 MET B C 1
ATOM 11704 O O . MET B 1 677 ? -15.984 -20.828 -44.656 1 87.44 677 MET B O 1
ATOM 11708 N N . CYS B 1 678 ? -13.938 -21.453 -45.094 1 82.44 678 CYS B N 1
ATOM 11709 C CA . CYS B 1 678 ? -14.375 -22.469 -46.062 1 82.44 678 CYS B CA 1
ATOM 11710 C C . CYS B 1 678 ? -15.148 -23.578 -45.344 1 82.44 678 CYS B C 1
ATOM 11712 O O . CYS B 1 678 ? -16 -24.219 -45.969 1 82.44 678 CYS B O 1
ATOM 11714 N N . GLU B 1 679 ? -14.867 -23.75 -44.156 1 85.56 679 GLU B N 1
ATOM 11715 C CA . GLU B 1 679 ? -15.539 -24.781 -43.375 1 85.56 679 GLU B CA 1
ATOM 11716 C C . GLU B 1 679 ? -16.703 -24.203 -42.562 1 85.56 679 GLU B C 1
ATOM 11718 O O . GLU B 1 679 ? -17.266 -24.875 -41.688 1 85.56 679 GLU B O 1
ATOM 11723 N N . ASP B 1 680 ? -17.016 -22.984 -42.719 1 85.44 680 ASP B N 1
ATOM 11724 C CA . ASP B 1 680 ? -18.078 -22.266 -42.062 1 85.44 680 ASP B CA 1
ATOM 11725 C C . ASP B 1 680 ? -17.828 -22.156 -40.562 1 85.44 680 ASP B C 1
ATOM 11727 O O . ASP B 1 680 ? -18.75 -22.219 -39.75 1 85.44 680 ASP B O 1
ATOM 11731 N N . LYS B 1 681 ? -16.594 -22.172 -40.219 1 88.81 681 LYS B N 1
ATOM 11732 C CA . LYS B 1 681 ? -16.203 -21.922 -38.844 1 88.81 681 LYS B CA 1
ATOM 11733 C C . LYS B 1 681 ? -15.82 -20.469 -38.625 1 88.81 681 LYS B C 1
ATOM 11735 O O . LYS B 1 681 ? -14.641 -20.141 -38.438 1 88.81 681 LYS B O 1
ATOM 11740 N N . PHE B 1 682 ? -16.766 -19.688 -38.5 1 86.69 682 PHE B N 1
ATOM 11741 C CA . PHE B 1 682 ? -16.578 -18.25 -38.531 1 86.69 682 PHE B CA 1
ATOM 11742 C C . PHE B 1 682 ? -15.945 -17.734 -37.25 1 86.69 682 PHE B C 1
ATOM 11744 O O . PHE B 1 682 ? -15.164 -16.781 -37.281 1 86.69 682 PHE B O 1
ATOM 11751 N N . GLU B 1 683 ? -16.203 -18.391 -36.156 1 84.31 683 GLU B N 1
ATOM 11752 C CA . GLU B 1 683 ? -15.617 -17.969 -34.906 1 84.31 683 GLU B CA 1
ATOM 11753 C C . GLU B 1 683 ? -14.109 -18.203 -34.875 1 84.31 683 GLU B C 1
ATOM 11755 O O . GLU B 1 683 ? -13.336 -17.344 -34.469 1 84.31 683 GLU B O 1
ATOM 11760 N N . GLU B 1 684 ? -13.805 -19.297 -35.312 1 85.56 684 GLU B N 1
ATOM 11761 C CA . GLU B 1 684 ? -12.383 -19.641 -35.406 1 85.56 684 GLU B CA 1
ATOM 11762 C C . GLU B 1 684 ? -11.656 -18.734 -36.406 1 85.56 684 GLU B C 1
ATOM 11764 O O . GLU B 1 684 ? -10.523 -18.328 -36.156 1 85.56 684 GLU B O 1
ATOM 11769 N N . ALA B 1 685 ? -12.352 -18.484 -37.5 1 87.44 685 ALA B N 1
ATOM 11770 C CA . ALA B 1 685 ? -11.789 -17.578 -38.5 1 87.44 685 ALA B CA 1
ATOM 11771 C C . ALA B 1 685 ? -11.562 -16.188 -37.906 1 87.44 685 ALA B C 1
ATOM 11773 O O . ALA B 1 685 ? -10.508 -15.578 -38.094 1 87.44 685 ALA B O 1
ATOM 11774 N N . ASP B 1 686 ? -12.539 -15.781 -37.188 1 86.81 686 ASP B N 1
ATOM 11775 C CA . ASP B 1 686 ? -12.445 -14.469 -36.562 1 86.81 686 ASP B CA 1
ATOM 11776 C C . ASP B 1 686 ? -11.289 -14.422 -35.562 1 86.81 686 ASP B C 1
ATOM 11778 O O . ASP B 1 686 ? -10.562 -13.422 -35.5 1 86.81 686 ASP B O 1
ATOM 11782 N N . PHE B 1 687 ? -11.219 -15.414 -34.875 1 84.56 687 PHE B N 1
ATOM 11783 C CA . PHE B 1 687 ? -10.141 -15.484 -33.875 1 84.56 687 PHE B CA 1
ATOM 11784 C C . PHE B 1 687 ? -8.781 -15.453 -34.562 1 84.56 687 PHE B C 1
ATOM 11786 O O . PHE B 1 687 ? -7.867 -14.766 -34.094 1 84.56 687 PHE B O 1
ATOM 11793 N N . ALA B 1 688 ? -8.648 -16.203 -35.531 1 84.06 688 ALA B N 1
ATOM 11794 C CA . ALA B 1 688 ? -7.395 -16.219 -36.312 1 84.06 688 ALA B CA 1
ATOM 11795 C C . ALA B 1 688 ? -7.074 -14.836 -36.875 1 84.06 688 ALA B C 1
ATOM 11797 O O . ALA B 1 688 ? -5.926 -14.383 -36.812 1 84.06 688 ALA B O 1
ATOM 11798 N N . LEU B 1 689 ? -8.055 -14.211 -37.375 1 85.88 689 LEU B N 1
ATOM 11799 C CA . LEU B 1 689 ? -7.863 -12.883 -37.938 1 85.88 689 LEU B CA 1
ATOM 11800 C C . LEU B 1 689 ? -7.551 -11.852 -36.875 1 85.88 689 LEU B C 1
ATOM 11802 O O . LEU B 1 689 ? -6.781 -10.922 -37.094 1 85.88 689 LEU B O 1
ATOM 11806 N N . LYS B 1 690 ? -8.18 -12.008 -35.781 1 83.94 690 LYS B N 1
ATOM 11807 C CA . LYS B 1 690 ? -7.879 -11.148 -34.625 1 83.94 690 LYS B CA 1
ATOM 11808 C C . LYS B 1 690 ? -6.414 -11.273 -34.219 1 83.94 690 LYS B C 1
ATOM 11810 O O . LYS B 1 690 ? -5.75 -10.273 -33.969 1 83.94 690 LYS B O 1
ATOM 11815 N N . LYS B 1 691 ? -6.043 -12.445 -34.156 1 81.44 691 LYS B N 1
ATOM 11816 C CA . LYS B 1 691 ? -4.641 -12.703 -33.844 1 81.44 691 LYS B CA 1
ATOM 11817 C C . LYS B 1 691 ? -3.717 -12.086 -34.875 1 81.44 691 LYS B C 1
ATOM 11819 O O . LYS B 1 691 ? -2.723 -11.445 -34.531 1 81.44 691 LYS B O 1
ATOM 11824 N N . ALA B 1 692 ? -4.066 -12.305 -36.094 1 82 692 ALA B N 1
ATOM 11825 C CA . ALA B 1 692 ? -3.279 -11.734 -37.188 1 82 692 ALA B CA 1
ATOM 11826 C C . ALA B 1 692 ? -3.238 -10.211 -37.094 1 82 692 ALA B C 1
ATOM 11828 O O . ALA B 1 692 ? -2.176 -9.602 -37.25 1 82 692 ALA B O 1
ATOM 11829 N N . LEU B 1 693 ? -4.359 -9.695 -36.844 1 80.31 693 LEU B N 1
ATOM 11830 C CA . LEU B 1 693 ? -4.465 -8.242 -36.75 1 80.31 693 LEU B CA 1
ATOM 11831 C C . LEU B 1 693 ? -3.643 -7.723 -35.562 1 80.31 693 LEU B C 1
ATOM 11833 O O . LEU B 1 693 ? -3.047 -6.645 -35.656 1 80.31 693 LEU B O 1
ATOM 11837 N N . SER B 1 694 ? -3.707 -8.461 -34.562 1 78.5 694 SER B N 1
ATOM 11838 C CA . SER B 1 694 ? -2.975 -8.055 -33.375 1 78.5 694 SER B CA 1
ATOM 11839 C C . SER B 1 694 ? -1.471 -8.055 -33.625 1 78.5 694 SER B C 1
ATOM 11841 O O . SER B 1 694 ? -0.733 -7.293 -33 1 78.5 694 SER B O 1
ATOM 11843 N N . LEU B 1 695 ? -1.055 -8.906 -34.438 1 74.88 695 LEU B N 1
ATOM 11844 C CA . LEU B 1 695 ? 0.364 -9 -34.781 1 74.88 695 LEU B CA 1
ATOM 11845 C C . LEU B 1 695 ? 0.771 -7.895 -35.75 1 74.88 695 LEU B C 1
ATOM 11847 O O . LEU B 1 695 ? 1.901 -7.402 -35.688 1 74.88 695 LEU B O 1
ATOM 11851 N N . ASP B 1 696 ? -0.147 -7.527 -36.625 1 77 696 ASP B N 1
ATOM 11852 C CA . ASP B 1 696 ? 0.075 -6.469 -37.625 1 77 696 ASP B CA 1
ATOM 11853 C C . ASP B 1 696 ? -1.216 -5.703 -37.906 1 77 696 ASP B C 1
ATOM 11855 O O . ASP B 1 696 ? -1.989 -6.09 -38.781 1 77 696 ASP B O 1
ATOM 11859 N N . LEU B 1 697 ? -1.321 -4.559 -37.375 1 76.62 697 LEU B N 1
ATOM 11860 C CA . LEU B 1 697 ? -2.561 -3.791 -37.406 1 76.62 697 LEU B CA 1
ATOM 11861 C C . LEU B 1 697 ? -2.838 -3.238 -38.781 1 76.62 697 LEU B C 1
ATOM 11863 O O . LEU B 1 697 ? -3.982 -2.92 -39.125 1 76.62 697 LEU B O 1
ATOM 11867 N N . GLU B 1 698 ? -1.836 -3.127 -39.562 1 76.88 698 GLU B N 1
ATOM 11868 C CA . GLU B 1 698 ? -1.985 -2.465 -40.844 1 76.88 698 GLU B CA 1
ATOM 11869 C C . GLU B 1 698 ? -1.939 -3.475 -42 1 76.88 698 GLU B C 1
ATOM 11871 O O . GLU B 1 698 ? -1.869 -3.092 -43.156 1 76.88 698 GLU B O 1
ATOM 11876 N N . ASN B 1 699 ? -1.949 -4.777 -41.656 1 82.06 699 ASN B N 1
ATOM 11877 C CA . ASN B 1 699 ? -1.885 -5.789 -42.719 1 82.06 699 ASN B CA 1
ATOM 11878 C C . ASN B 1 699 ? -3.131 -5.762 -43.594 1 82.06 699 ASN B C 1
ATOM 11880 O O . ASN B 1 699 ? -4.234 -6.055 -43.125 1 82.06 699 ASN B O 1
ATOM 11884 N N . GLU B 1 700 ? -2.961 -5.449 -44.75 1 82.88 700 GLU B N 1
ATOM 11885 C CA . GLU B 1 700 ? -4.066 -5.25 -45.688 1 82.88 700 GLU B CA 1
ATOM 11886 C C . GLU B 1 700 ? -4.863 -6.535 -45.875 1 82.88 700 GLU B C 1
ATOM 11888 O O . GLU B 1 700 ? -6.094 -6.504 -45.938 1 82.88 700 GLU B O 1
ATOM 11893 N N . ASP B 1 701 ? -4.164 -7.664 -46.031 1 86.38 701 ASP B N 1
ATOM 11894 C CA . ASP B 1 701 ? -4.836 -8.945 -46.219 1 86.38 701 ASP B CA 1
ATOM 11895 C C . ASP B 1 701 ? -5.738 -9.258 -45 1 86.38 701 ASP B C 1
ATOM 11897 O O . ASP B 1 701 ? -6.867 -9.727 -45.188 1 86.38 701 ASP B O 1
ATOM 11901 N N . THR B 1 702 ? -5.203 -9.023 -43.906 1 88.75 702 THR B N 1
ATOM 11902 C CA . THR B 1 702 ? -5.961 -9.289 -42.656 1 88.75 702 THR B CA 1
ATOM 11903 C C . THR B 1 702 ? -7.207 -8.414 -42.594 1 88.75 702 THR B C 1
ATOM 11905 O O . THR B 1 702 ? -8.305 -8.898 -42.312 1 88.75 702 THR B O 1
ATOM 11908 N N . ILE B 1 703 ? -7.008 -7.148 -42.906 1 86.38 703 ILE B N 1
ATOM 11909 C CA . ILE B 1 703 ? -8.109 -6.195 -42.875 1 86.38 703 ILE B CA 1
ATOM 11910 C C . ILE B 1 703 ? -9.18 -6.602 -43.875 1 86.38 703 ILE B C 1
ATOM 11912 O O . ILE B 1 703 ? -10.367 -6.609 -43.594 1 86.38 703 ILE B O 1
ATOM 11916 N N . TYR B 1 704 ? -8.719 -6.941 -45 1 85.75 704 TYR B N 1
ATOM 11917 C CA . TYR B 1 704 ? -9.625 -7.395 -46.062 1 85.75 704 TYR B CA 1
ATOM 11918 C C . TYR B 1 704 ? -10.383 -8.641 -45.625 1 85.75 704 TYR B C 1
ATOM 11920 O O . TYR B 1 704 ? -11.594 -8.742 -45.812 1 85.75 704 TYR B O 1
ATOM 11928 N N . ASN B 1 705 ? -9.727 -9.602 -45.125 1 87.75 705 ASN B N 1
ATOM 11929 C CA . ASN B 1 705 ? -10.336 -10.859 -44.688 1 87.75 705 ASN B CA 1
ATOM 11930 C C . ASN B 1 705 ? -11.336 -10.633 -43.562 1 87.75 705 ASN B C 1
ATOM 11932 O O . ASN B 1 705 ? -12.336 -11.336 -43.469 1 87.75 705 ASN B O 1
ATOM 11936 N N . ILE B 1 706 ? -11.055 -9.695 -42.75 1 87.62 706 ILE B N 1
ATOM 11937 C CA . ILE B 1 706 ? -11.977 -9.359 -41.656 1 87.62 706 ILE B CA 1
ATOM 11938 C C . ILE B 1 706 ? -13.266 -8.789 -42.25 1 87.62 706 ILE B C 1
ATOM 11940 O O . ILE B 1 706 ? -14.359 -9.172 -41.844 1 87.62 706 ILE B O 1
ATOM 11944 N N . GLU B 1 707 ? -13.109 -7.883 -43.156 1 84.69 707 GLU B N 1
ATOM 11945 C CA . GLU B 1 707 ? -14.281 -7.324 -43.844 1 84.69 707 GLU B CA 1
ATOM 11946 C C . GLU B 1 707 ? -15.062 -8.406 -44.562 1 84.69 707 GLU B C 1
ATOM 11948 O O . GLU B 1 707 ? -16.297 -8.414 -44.531 1 84.69 707 GLU B O 1
ATOM 11953 N N . TYR B 1 708 ? -14.328 -9.25 -45.25 1 86.06 708 TYR B N 1
ATOM 11954 C CA . TYR B 1 708 ? -14.938 -10.359 -45.969 1 86.06 708 TYR B CA 1
ATOM 11955 C C . TYR B 1 708 ? -15.711 -11.266 -45 1 86.06 708 TYR B C 1
ATOM 11957 O O . TYR B 1 708 ? -16.844 -11.68 -45.312 1 86.06 708 TYR B O 1
ATOM 11965 N N . LEU B 1 709 ? -15.086 -11.57 -43.969 1 87 709 LEU B N 1
ATOM 11966 C CA . LEU B 1 709 ? -15.719 -12.414 -42.969 1 87 709 LEU B CA 1
ATOM 11967 C C . LEU B 1 709 ? -17 -11.766 -42.438 1 87 709 LEU B C 1
ATOM 11969 O O . LEU B 1 709 ? -18 -12.453 -42.219 1 87 709 LEU B O 1
ATOM 11973 N N . GLU B 1 710 ? -16.953 -10.523 -42.25 1 82.38 710 GLU B N 1
ATOM 11974 C CA . GLU B 1 710 ? -18.125 -9.789 -41.812 1 82.38 710 GLU B CA 1
ATOM 11975 C C . GLU B 1 710 ? -19.266 -9.883 -42.812 1 82.38 710 GLU B C 1
ATOM 11977 O O . GLU B 1 710 ? -20.438 -9.945 -42.438 1 82.38 710 GLU B O 1
ATOM 11982 N N . ASN B 1 711 ? -18.891 -9.938 -44 1 78.62 711 ASN B N 1
ATOM 11983 C CA . ASN B 1 711 ? -19.875 -10.047 -45.062 1 78.62 711 ASN B CA 1
ATOM 11984 C C . ASN B 1 711 ? -20.453 -11.461 -45.156 1 78.62 711 ASN B C 1
ATOM 11986 O O . ASN B 1 711 ? -21.578 -11.656 -45.625 1 78.62 711 ASN B O 1
ATOM 11990 N N . LEU B 1 712 ? -19.625 -12.406 -44.75 1 79.88 712 LEU B N 1
ATOM 11991 C CA . LEU B 1 712 ? -20.062 -13.797 -44.781 1 79.88 712 LEU B CA 1
ATOM 11992 C C . LEU B 1 712 ? -21.047 -1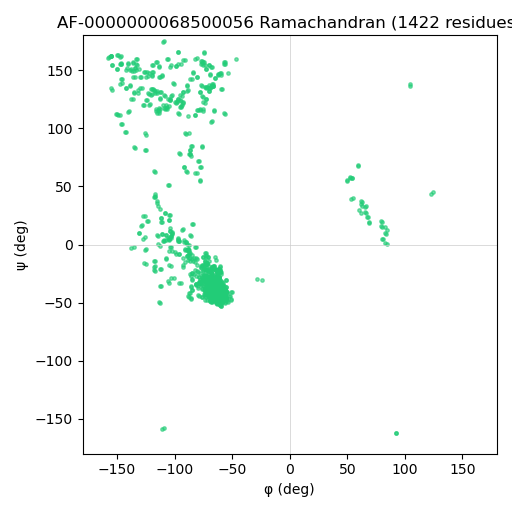4.07 -43.625 1 79.88 712 LEU B C 1
ATOM 11994 O O . LEU B 1 712 ? -21.922 -14.938 -43.75 1 79.88 712 LEU B O 1
ATOM 11998 N N . LYS B 1 713 ? -20.875 -13.406 -42.688 1 73.06 713 LYS B N 1
ATOM 11999 C CA . LYS B 1 713 ? -21.766 -13.539 -41.531 1 73.06 713 LYS B CA 1
ATOM 12000 C C . LYS B 1 713 ? -23.109 -12.852 -41.812 1 73.06 713 LYS B C 1
ATOM 12002 O O . LYS B 1 713 ? -24.156 -13.328 -41.375 1 73.06 713 LYS B O 1
#

Solvent-accessible surface area (backbone atoms only — not comparable to full-atom values): 74941 Å² total; per-residue (Å²): 102,51,32,20,37,31,32,55,45,62,57,41,53,89,43,35,60,59,20,54,57,39,44,47,61,53,50,73,74,39,66,54,48,59,40,39,29,32,38,70,50,84,55,57,28,63,65,56,49,55,73,76,32,86,49,66,44,80,48,79,68,74,88,30,51,16,60,54,52,41,54,43,53,68,73,53,76,20,52,27,36,38,59,46,55,46,50,40,29,56,75,43,54,66,47,48,53,49,34,60,74,70,51,44,63,78,69,38,34,23,23,21,28,33,34,37,37,26,60,36,92,86,60,62,35,32,24,45,37,46,41,81,37,32,35,47,59,68,92,60,48,49,44,50,53,64,88,51,42,73,63,75,49,78,47,71,40,78,55,34,31,34,29,40,28,51,82,58,47,68,46,30,51,64,59,47,50,51,51,44,52,52,51,47,54,50,47,52,55,50,32,70,75,39,75,80,38,33,64,58,29,36,50,51,14,53,47,28,46,78,73,66,39,48,69,58,15,46,54,28,34,52,51,16,48,54,49,21,52,76,68,72,56,69,50,51,44,56,53,46,52,48,34,51,47,26,51,75,71,60,35,28,68,60,24,36,53,53,36,53,60,48,39,76,78,47,85,35,44,49,42,46,27,48,50,31,18,50,21,25,48,76,46,35,38,52,72,61,16,50,53,26,42,51,51,25,53,50,33,64,78,39,39,80,69,17,42,49,66,73,33,74,50,23,58,31,68,52,74,48,40,58,51,58,50,48,52,51,49,31,52,50,28,47,70,70,66,37,37,68,58,25,56,59,48,56,71,68,46,75,57,72,81,60,48,66,82,44,41,43,60,44,53,51,27,27,50,76,67,73,42,53,75,55,51,60,62,58,56,68,68,52,63,98,40,71,69,58,47,48,52,51,50,48,33,48,51,56,42,59,71,71,52,50,76,86,55,45,60,62,54,29,61,66,39,36,73,41,77,65,68,64,6,50,50,26,46,29,65,73,67,61,52,61,52,72,65,57,46,40,48,54,53,70,70,64,71,52,62,82,58,30,62,52,54,57,42,25,40,75,70,69,44,59,64,63,70,62,45,49,85,52,35,42,50,56,54,44,49,26,50,48,52,49,46,70,72,32,70,71,55,42,52,54,50,49,54,48,63,62,67,51,74,85,77,86,48,64,57,58,36,54,52,50,24,46,52,37,48,46,44,68,72,66,51,57,48,34,71,68,57,42,50,54,46,47,32,50,23,46,39,32,42,46,55,49,47,48,60,56,31,63,86,52,52,71,73,54,40,52,36,61,40,79,44,72,64,63,35,44,44,55,53,48,52,54,51,53,58,49,60,74,64,50,81,46,72,66,46,44,51,49,49,52,48,51,47,51,51,47,40,68,74,38,62,90,52,36,65,62,47,49,52,52,52,52,52,46,58,57,47,66,72,50,51,79,63,50,56,53,48,47,5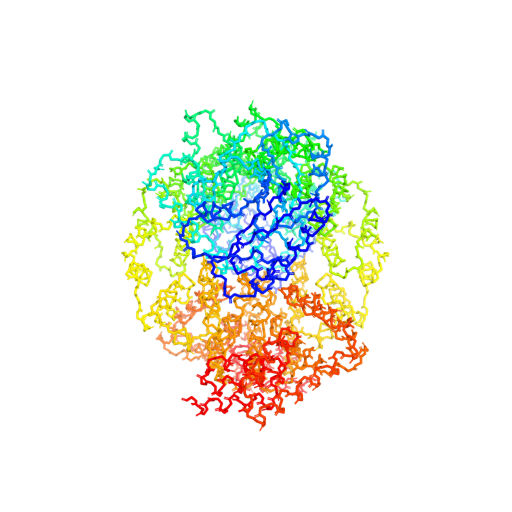5,52,47,50,52,50,38,52,51,26,49,76,70,65,37,50,68,60,30,49,54,52,44,63,69,46,33,76,80,47,64,86,34,51,69,55,26,46,52,50,17,52,53,25,48,73,68,69,33,56,67,60,16,44,41,31,36,46,53,24,32,33,73,38,81,79,41,58,68,47,55,48,50,50,54,50,50,60,69,71,101,102,50,32,20,38,32,32,53,44,61,57,39,53,90,43,34,61,60,20,53,59,40,45,47,62,53,50,74,74,39,66,55,47,61,40,39,31,33,39,73,50,87,56,57,28,63,64,56,51,55,73,76,33,85,48,66,45,80,47,78,69,75,86,30,51,16,61,53,51,40,55,41,53,68,74,53,76,19,52,27,34,37,60,47,56,49,50,41,30,54,74,43,55,66,47,48,54,48,34,60,74,69,50,44,65,77,68,38,34,23,23,20,28,33,35,39,37,25,61,36,93,84,60,63,35,32,22,43,37,48,42,82,36,33,36,47,58,69,93,59,48,49,43,51,52,63,87,51,41,71,63,76,51,77,46,69,41,77,55,35,31,35,28,41,28,52,83,58,46,67,46,29,52,62,60,47,51,52,52,44,50,54,49,48,55,48,48,53,55,48,31,71,76,39,75,80,39,34,65,57,30,37,50,51,15,53,49,27,45,77,72,65,40,50,70,59,14,47,55,30,35,52,50,15,48,54,48,21,51,75,66,74,56,69,50,49,43,58,52,44,51,48,35,52,47,26,51,76,71,61,35,30,67,60,24,34,53,53,38,54,59,47,40,75,77,46,85,36,44,50,39,47,27,48,49,32,18,51,22,23,49,77,47,35,37,50,71,61,16,52,54,27,43,51,51,24,51,49,34,63,77,37,40,81,70,17,42,48,66,71,32,75,50,24,56,32,68,50,73,47,40,58,51,60,50,48,51,50,49,31,53,49,29,47,70,69,66,38,36,69,58,26,56,59,49,56,72,67,48,75,58,70,81,59,49,68,80,44,42,43,60,45,53,50,27,27,50,75,68,72,42,52,75,55,52,60,60,59,57,70,67,51,63,99,39,70,68,59,46,50,52,51,50,46,33,48,49,57,42,58,73,69,53,52,76,86,54,44,60,64,54,29,62,66,40,38,75,42,76,64,70,65,5,50,50,25,46,29,64,72,68,60,52,61,53,71,65,57,44,41,48,53,52,70,70,64,70,52,61,83,58,29,62,52,54,57,43,26,39,74,70,69,44,58,62,62,73,64,46,50,84,50,34,43,50,56,54,44,48,27,50,49,52,47,47,70,72,31,69,71,54,41,53,55,51,49,54,47,63,61,67,50,74,86,80,85,48,63,57,58,34,53,53,50,24,44,53,38,48,47,44,67,72,66,52,56,49,34,70,69,58,42,51,54,46,48,31,51,23,46,41,31,42,46,54,48,48,49,62,56,32,64,86,54,53,71,73,54,39,50,35,61,39,80,43,70,63,62,35,46,44,56,54,48,51,53,51,52,58,50,59,77,67,50,81,46,72,66,47,45,51,48,49,51,49,53,49,51,50,46,39,69,73,37,64,90,50,36,67,63,48,49,52,52,50,51,52,47,58,58,44,68,72,51,51,77,63,50,56,52,48,48,53,52,48,51,51,49,39,53,51,25,50,76,71,65,37,52,68,60,31,49,53,51,46,64,68,43,34,78,79,46,64,88,33,52,68,55,26,45,50,50,17,52,53,26,48,73,67,69,33,56,65,62,16,44,42,29,36,45,52,25,31,33,73,38,80,78,42,60,68,46,53,49,50,50,55,50,48,60,69,71,104

InterPro domains:
  IPR001173 Glycosyltransferase 2-like [PF00535] (4-91)
  IPR006822 Coatomer, epsilon subunit [PF04733] (646-706)
  IPR011990 Tetratricopeptide-like helical domain superfamily [G3DSA:1.25.40.10] (187-388)
  IPR011990 Tetratricopeptide-like helical domain superfamily [G3DSA:1.25.40.10] (636-712)
  IPR011990 Tetratricopeptide-like helical domain superfamily [SSF48452] (185-304)
  IPR011990 Tetratricopeptide-like helical domain superfamily [SSF48452] (332-706)
  IPR019734 Tetratricopeptide repeat [PF13181] (201-229)
  IPR019734 Tetratricopeptide repeat [PF13181] (271-299)
  IPR019734 Tetratricopeptide repeat [SM00028] (198-231)
  IPR019734 Tetratricopeptide repeat [SM00028] (236-269)
  IPR019734 Tetratricopeptide repeat [SM00028] (270-303)
  IPR019734 Tetratricopeptide repeat [SM00028] (666-699)
  IPR029044 Nucleotide-diphospho-sugar transferases [G3DSA:3.90.550.10] (2-186)
  IPR029044 Nucleotide-diphospho-sugar transferases [SSF53448] (3-166)